Protein 7L0R (pdb70)

Secondary structure (DSSP, 8-state):
--TTTTHHHHHHHHHHHHHHHHHHHHHHHHSSEEEEEE-SS-SSHHHHHHHHHT-----EEEEE-SS-EEEEEEGGGS-S-GGGTGGGGTT-SEEEEEEEGGGGS-B--BHHHHHHHHHHHHHT-SS-SS-EEEEEEE-HHHHHHHHHHS-STTT-TT----SSHHHHHHHHHHHHTT--S-SSS---EEEE-BSB--TTHHHHHHHHHHHHHHHHHHHSS--/-TTTTTSSPP-------EEEEE---SS-EEEEEE-TTSSEEEEEETTSEEEEEETTTTEEEEEEE-SSS-EEEEEE-SSSSEEEEEETTS--EEEESS-SSSS--EEE-----SS---EEEESSSSEEEEE-SSS-EEEEETTT-SB---B---SSPEEEEEE-TT-SEEEEEETTS-EEEEETTT-S--EEE---SS-EEEEEE-TTSSEEEEEETTS-EEEEESSS-SEEEEE--TT----EEEEEE-SSSSEEEEEESSSSEEEEETTTTEEEEEE---SS-EEEEEE-TTSS-EEEEETTS-EEEE-/---S-----HHHHHHHHHHHHHHHHHHHHHHHHHHHHHH--HHHHHHHHHHHHHHHHIIIIIHHHHIIIIIIS-SS-SSHHHHHHHHHHHHHHHHHHHHHHHHHHHHHHHHHHH-HHHHHHH--HHHHHHHHHHHHHHHHHHHTHHHHSEEEEE-SSSS--TTSEEEEE-S-HHHHHHHHHHHHIIIIIHHHHHHHHHHHHHHHHHHHHHHTT--TTT--S-SHHHHHHHHHHHHHHHHHHHHHHHHHHHHHHHHH--SSS--HHHHHHHHHHHHHHHHHHHHHHHHHHHHHHTT-HHHHHHHHHHH-/------/--HHHHHHHHHHHHHHHSSS-TTTT---SSS-TT-----

Solvent-accessible surface area: 38904 Å² total; per-residue (Å²): 86,90,81,26,79,18,146,42,53,111,162,19,49,81,89,13,22,64,68,0,83,48,30,62,83,64,0,35,87,12,0,61,30,12,43,125,15,45,89,103,85,25,1,5,66,87,5,28,8,6,7,6,70,0,1,31,53,5,0,80,62,5,1,55,55,1,28,118,9,19,5,173,49,17,54,43,64,67,62,21,86,74,20,0,70,25,26,4,44,65,22,2,9,2,3,5,0,4,5,35,3,12,15,6,3,2,56,5,24,69,20,12,22,59,60,48,15,105,9,127,59,84,13,27,106,44,88,2,98,137,89,31,62,53,32,66,123,33,0,29,123,56,0,61,52,8,40,148,29,3,2,54,86,35,67,22,72,104,38,98,68,112,19,10,42,5,17,13,15,88,59,86,62,67,60,17,74,90,32,6,67,74,10,22,113,71,4,10,84,93,2,68,98,16,3,37,101,27,2,55,56,13,12,82,76,5,48,78,39,16,121,120,6,95,40,139,82,9,37,55,71,25,37,88,13,5,102,96,3,28,123,11,17,91,26,21,19,102,18,14,43,83,4,9,82,21,11,11,60,0,7,67,96,8,1,112,22,58,49,132,116,27,60,89,170,78,15,41,122,7,3,74,37,5,21,90,0,9,15,50,11,6,52,8,2,1,57,23,9,68,26,27,31,119,19,4,43,66,70,106,102,58,8,98,68,71,124,117,157,59,1,16,3,10,128,100,56,110,101,77,94,43,126,59,37,70,107,114,10,90,85,18,31,148,54,5,135,104,53,4,85,145,40,39,121,27,5,54,0,0,0,12,6,87,36,100,4,7,36,74,33,3,36,114,22,6,136,134,129,143,5,25,78,41,14,94,12,63,38,114,146,48,69,1,24,2,0,21,2,40,48,9,202,33,47,69,142,6,10,4,25,7,0,78,51,6,15,0,0,3,1,2,3,6,1,6,19,4,45,86,99,138,137,26,70,2,68,61,23,23,97,27,0,47,48,0,0,41,29,156,69,0,51,70,16,2,0,0,0,1,0,2,62,43,80,72,5,40,104,50,9,141,183,33,84,19,76,128,6,12,100,174,37,106,44,42,122,61,92,113,76,1,5,47,51,10,48,66,42,0,57,80,30,13,165,62,145,119,45,1,32,15,13,25,36,44,2,6,72,90,58,122,151,0,14,60,11,2,33,22,0,2,26,5,4,43,20,21,46,48,3,84,36,9,16,18,45,17,34,131,63,2,89,137,39,101,101,34,43,195,26,138,23,169,45,58,19,32,0,118,26,15,50,26,27,0,17,10,14,56,14,4,82,95,8,99,44,0,0,0,0,0,20,19,7,15,0,0,2,1,16,0,59,60,43,16,13,57,44,15,2,86,25,210,22,25,19,2,24,6,3,0,11,1,59,56,20,30,40,0,0,5,2,0,1,31,2,42,0,12,1,16,36,18,128,34,228,119,64,88,26,167,54,50,91,73,1,61,64,14,76,0,0,1,9,14,1,54,11,8,70,56,62,40,1,0,0,0,0,0,40,35,17,1,0,7,1,31,15,111,74,14,124,50,87,34,69,2,92,54,15,122,20,4,0,12,13,1,11,24,7,84,110,37,131,34,0,0,0,0,0,26,42,5,9,0,34,4,8,4,7,124,108,19,137,27,133,61,61,4,91,33,12,159,46,12,1,27,5,10,14,19,2,28,45,17,41,0,0,0,0,0,0,50,36,10,6,0,36,4,1,4,35,90,4,59,117,47,24,31,47,2,48,85,119,128,22,153,44,12,1,21,17,9,13,12,5,76,1,1,12,0,1,0,0,0,2,26,54,99,37,1,5,0,0,3,8,5,36,20,84,70,15,7,76,6,70,28,14,70,43,24,0,7,6,10,9,25,4,64,64,1,37,0,0,0,0,0,0,16,23,15,25,0,26,0,17,11,164,119,60,62,101,3,4,61,55,16,68,63,54,0,45,117,75,19,44,162,4,24,10,35,161,27,49,90,109,97,158,5,42,4,76,73,167,159,122

GO terms:
  GO:0034695 response to prostaglandin E (P, IDA)
  GO:0003924 GTPase activity (F, IDA)
  GO:0003925 G protein activity (F, IDA)
  GO:0043303 mast cell degranulation (P, IDA)
  GO:0045542 positive regulation of cholesterol biosynthetic process (P, IDA)
  GO:0010855 adenylate cyclase inhibitor activity (F, IDA)
  GO:0007186 G protein-coupled receptor signaling pathway (P, IDA)
  GO:0007193 adenylate cyclase-inhibiting G protein-coupled receptor signaling pathway (P, IDA)
  GO:0072678 T cell migration (P, IDA)
  GO:0007218 neuropeptide signaling pathway (P, IDA)
  GO:0070098 chemokine-mediated signaling pathway (P, IDA)
  GO:0031749 D2 dopamine receptor binding (F, IPI)
  GO:0005525 GTP binding (F, IDA)
  GO:0005737 cytoplasm (C, IDA)
  GO:0005813 centrosome (C, IDA)
  GO:0005886 plasma membrane (C, IDA)
  GO:0005938 cell cortex (C, IDA)
  GO:0009898 cytoplasmic side of plasma membrane (C, IDA)
  GO:0030496 midbody (C, IDA)
  GO:0005834 heterotrimeric G-protein complex (C, IDA)

Sequence (887 aa):
NSDLDVNTDIYSKVLVTAIYLALFVVGTVGNSVTLFTLARQSTVDYYLGSLALSDLLILLLAMPVELYNFIWVHHPWAFGDAGCRGYYFLRDACTYATALNVVSLSVERYLAICHPFKAKTLMSRSRTKKFISAIWLASALLAIPMLFTMGLQNLSGDGTHPGGLVCTPIVDTATLKVVIQVNTFMSFLFPMLVASILNTVIANKLTVMVHQAANMTIEPGRVQALRRGVLVLRAVVIAFVVCWLPYHVRRLMFCYISDEQWTTFLFDFYHYFYMLTNALVYVSAAINPILYNLVSANFRQVFLSTLARRPYILGCTLSAEDKAAVERSKMIDRNLREDGEKAAREVKLLLLGAGESGKSTIVKQMKIITGIVETHFTFKDLHFKMFDVGGQRSERKKWIHCFEGVTAIIFCVALSDYDLVLMNRMHESMKLFDSICNNKWFTDTSIILFLNKKDLFEEKIKKSPLTICYPEYAGSNTYEEAAAYIQCQFEDLNKRKDTKEIYTHFTCATDTKNVQFVFDAVTDVIIKNNLKDCGLFLSQITNNIDPVGRIQMRTRRTLRGHLAKIYAMHWGTDSRLLVSASQDGKLIIWDSYTTNKVHAIPLRSSWVMTCAYAPSGNYVACGGLDNICSIYNLKTREGNVRVSRELAGHTGYLSCCRFLDDNQIVTSSGDTTCALWDIETGQQTTTFTGHTGDVMSLSLAPDTRLFVSGACDASAKLWDVREGMCRQTFTGHESDINAICFFPNGNAFATGSDDATCRLFDLRADQELMTYSHDNIICGITSVSFSKSGRLLLAGYDDFNCNVWDALKADRAGVLAGHDNRVSCLGVTDDGMAVATGSWDSFLKIWNMLVSKCCEEVRDYVEERSGEDPLVKGIPEDKNPFKELKG

Radius of gyration: 33.5 Å; Cα contacts (8 Å, |Δi|>4): 1753; chains: 5; bounding box: 58×92×104 Å

Organism: Homo sapiens (NCBI:txid9606)

Foldseek 3Di:
DDDPDDDDDVVLLVVLVVLLVVLLVLLLLLLVLLLVLLVVVVLLSVLLNQLLVLLNQLNVQQRPLCSCDCRPVNFDRPQAWVRLLVNQLSNQLSLQSNLVSLLVSLVLVLCVPVPVVVSVVCDDVVNSVVVSVVSSVVSNVLSVVSNVQKGKFAPDPVRPDPRSIHIGRPDDQVVLLVSLVVCCVCSPVVSLVSLVPSLVVVLVVLVVVLVVCCVVVVDDPPSLLSVLVNVLSVVSNVLSCVLPVLVSVLSNVVRPDPPPPDDSVVSNVSSVSNSVNVSSNSVSSSCSSVSVQPSPVVVVVVSVVVVD/DDDPDD/DCCVPVVVVVVVVVVVVVVVVCVVVVVVVVQAAEEEEDDQPDFCLVVVVVLQQVCCAWDWDFHDDPNHTYIYTDGNNDDDDCVPPCLVVQVHLAYEYGEELQQLPDDVPGPVVVSLVVLLCVQADPRCQQHAYAYEYEDLVVNLVCLVVDPRCNRPVPDDDDSDSVVVVVVVVCVNQVSRPDDVRYDYHYDYYYSDDSPDVVSVVVVSVVSVVVVVCVVPVHD/DQVVLVVPDDPAADDKDQPDKQFDDDWWKFEKEAEQVRFWMWTAGLVQWIFTAGRPVSHTPAIDGHPHSAWHEKEAARVRQKIWIWFFVQWTWIWGCDDPVNHIDTQDTQDDADFTWQYKYYLHPQKIKTFGFVQKIFIPGSVVSDTDAIGDDGDFGWAAKEAAPNRQWIWTFGQVQWIWIAGDVPRYTDAIEHDDPGGWHEKYADNVRQKIWTFFQQQWIWIGGDVVRYTDDTLHDPPAGGGWQYKYAALNRQWIWTWGQVQWIFIARRRNSDRNYTGNPGDGGFHYKYAHNVRDWIWTGGGVRMIGIID/DPVVVVVVVVVVVCVVVVCVDCPNVHDPLVPDPPPPPDD

B-factor: mean 73.58, std 33.37, range [20.0, 384.55]

InterPro domains:
  IPR001019 Guanine nucleotide binding protein, alpha subunit [PF00503] (14-343)
  IPR001019 Guanine nucleotide binding protein, alpha subunit [PR00318] (35-50)
  IPR001019 Guanine nucleotide binding protein, alpha subunit [PR00318] (167-189)
  IPR001019 Guanine nucleotide binding protein, alpha subunit [PR00318] (196-213)
  IPR001019 Guanine nucleotide binding protein, alpha subunit [PR00318] (218-246)
  IPR001019 Guanine nucleotide binding protein, alpha subunit [PR00318] (264-273)
  IPR001019 Guanine nucleotide binding protein, alpha subunit [PS51882] (32-354)
  IPR001019 Guanine nucleotide binding protein, alpha subunit [PTHR10218] (7-351)
  IPR001019 Guanine nucleotide binding protein, alpha subunit [SM00275] (13-353)
  IPR001019 Guanine nucleotide binding protein, alpha subunit [cd00066] (34-348)
  IPR001408 G-protein alpha subunit, group I [PR00441] (79-88)
  IPR001408 G-protein alpha subunit, group I [PR00441] (185-195)
  IPR001408 G-protein alpha subunit, group I [PR00441] (278-290)
  IPR001408 G-protein alpha subunit, group I [PR00441] (296-307)
  IPR001408 G-protein alpha subunit, group I [PR00441] (343-354)
  IPR011025 G protein alpha subunit, helical insertion [G3DSA:1.10.400.10] (62-180)
  IPR011025 G protein alpha subunit, helical insertion [SSF47895] (61-181)
  IPR027417 P-loop containing nucleoside triphosphate hydrolase [G3DSA:3.40.50.300] (35-343)
  IPR027417 P-loop containing nucleoside triphosphate hydrolase [SSF52540] (32-349)

Structure (mmCIF, N/CA/C/O backbone):
data_7L0R
#
_entry.id   7L0R
#
_cell.length_a   1.00
_cell.length_b   1.00
_cell.length_c   1.00
_cell.angle_alpha   90.00
_cell.angle_beta   90.00
_cell.angle_gamma   90.00
#
_symmetry.space_group_name_H-M   'P 1'
#
loop_
_entity.id
_entity.type
_entity.pdbx_description
1 polymer 'Neurotensin receptor type 1'
2 polymer Neurotensin
3 polymer 'Guanine nucleotide-binding protein G(i) subunit alpha-1'
4 polymer 'Guanine nucleotide-binding protein G(I)/G(S)/G(T) subunit beta-1'
5 polymer 'Guanine nucleotide-binding protein G(T) subunit gamma-T1'
#
loop_
_atom_site.group_PDB
_atom_site.id
_atom_site.type_symbol
_atom_site.label_atom_id
_atom_site.label_alt_id
_atom_site.label_comp_id
_atom_site.label_asym_id
_atom_site.label_entity_id
_atom_site.label_seq_id
_atom_site.pdbx_PDB_ins_code
_atom_site.Cartn_x
_atom_site.Cartn_y
_atom_site.Cartn_z
_atom_site.occupancy
_atom_site.B_iso_or_equiv
_atom_site.auth_seq_id
_atom_site.auth_comp_id
_atom_site.auth_asym_id
_atom_site.auth_atom_id
_atom_site.pdbx_PDB_model_num
ATOM 1 N N . ASN A 1 7 ? 90.179 135.699 142.130 1.00 124.48 52 ASN C N 1
ATOM 2 C CA . ASN A 1 7 ? 91.524 135.146 142.038 1.00 120.73 52 ASN C CA 1
ATOM 3 C C . ASN A 1 7 ? 91.857 134.779 140.600 1.00 116.14 52 ASN C C 1
ATOM 4 O O . ASN A 1 7 ? 92.058 133.607 140.278 1.00 114.60 52 ASN C O 1
ATOM 9 N N . SER A 1 8 ? 91.912 135.787 139.735 1.00 279.01 53 SER C N 1
ATOM 10 C CA . SER A 1 8 ? 92.210 135.603 138.322 1.00 275.07 53 SER C CA 1
ATOM 11 C C . SER A 1 8 ? 93.467 136.385 137.969 1.00 276.82 53 SER C C 1
ATOM 12 O O . SER A 1 8 ? 93.433 137.618 137.887 1.00 275.46 53 SER C O 1
ATOM 15 N N . ASP A 1 9 ? 94.570 135.670 137.765 1.00 124.27 54 ASP C N 1
ATOM 16 C CA . ASP A 1 9 ? 95.793 136.286 137.277 1.00 125.14 54 ASP C CA 1
ATOM 17 C C . ASP A 1 9 ? 96.445 135.338 136.282 1.00 121.53 54 ASP C C 1
ATOM 18 O O . ASP A 1 9 ? 95.888 134.292 135.936 1.00 122.78 54 ASP C O 1
ATOM 23 N N . LEU A 1 10 ? 97.627 135.747 135.801 1.00 92.11 55 LEU C N 1
ATOM 24 C CA . LEU A 1 10 ? 98.461 135.167 134.734 1.00 85.95 55 LEU C CA 1
ATOM 25 C C . LEU A 1 10 ? 97.816 135.317 133.355 1.00 86.37 55 LEU C C 1
ATOM 26 O O . LEU A 1 10 ? 98.386 134.843 132.367 1.00 82.58 55 LEU C O 1
ATOM 31 N N . ASP A 1 11 ? 96.645 135.940 133.264 1.00 89.94 56 ASP C N 1
ATOM 32 C CA . ASP A 1 11 ? 95.963 136.217 132.007 1.00 92.14 56 ASP C CA 1
ATOM 33 C C . ASP A 1 11 ? 96.758 137.276 131.252 1.00 91.83 56 ASP C C 1
ATOM 34 O O . ASP A 1 11 ? 97.143 138.298 131.831 1.00 91.59 56 ASP C O 1
ATOM 39 N N . VAL A 1 12 ? 97.010 137.035 129.969 1.00 92.19 57 VAL C N 1
ATOM 40 C CA . VAL A 1 12 ? 97.759 137.977 129.143 1.00 92.00 57 VAL C CA 1
ATOM 41 C C . VAL A 1 12 ? 96.805 138.771 128.250 1.00 98.49 57 VAL C C 1
ATOM 42 O O . VAL A 1 12 ? 96.033 138.222 127.459 1.00 101.65 57 VAL C O 1
ATOM 46 N N . ASN A 1 13 ? 96.810 140.084 128.457 1.00 157.26 58 ASN C N 1
ATOM 47 C CA . ASN A 1 13 ? 95.972 141.074 127.797 1.00 159.50 58 ASN C CA 1
ATOM 48 C C . ASN A 1 13 ? 96.619 141.486 126.479 1.00 158.55 58 ASN C C 1
ATOM 49 O O . ASN A 1 13 ? 97.462 142.386 126.417 1.00 160.14 58 ASN C O 1
ATOM 54 N N . THR A 1 14 ? 96.204 140.805 125.415 1.00 103.02 59 THR C N 1
ATOM 55 C CA . THR A 1 14 ? 96.620 141.051 124.044 1.00 102.85 59 THR C CA 1
ATOM 56 C C . THR A 1 14 ? 95.556 141.811 123.264 1.00 109.83 59 THR C C 1
ATOM 57 O O . THR A 1 14 ? 94.376 141.836 123.622 1.00 111.00 59 THR C O 1
ATOM 61 N N . ASP A 1 15 ? 96.009 142.446 122.183 1.00 119.55 60 ASP C N 1
ATOM 62 C CA . ASP A 1 15 ? 95.111 143.084 121.230 1.00 126.50 60 ASP C CA 1
ATOM 63 C C . ASP A 1 15 ? 94.236 142.048 120.539 1.00 125.63 60 ASP C C 1
ATOM 64 O O . ASP A 1 15 ? 94.720 141.062 119.976 1.00 119.89 60 ASP C O 1
ATOM 69 N N . ILE A 1 16 ? 92.927 142.291 120.612 1.00 125.67 61 ILE C N 1
ATOM 70 C CA . ILE A 1 16 ? 91.907 141.412 120.052 1.00 125.39 61 ILE C CA 1
ATOM 71 C C . ILE A 1 16 ? 91.969 141.305 118.531 1.00 125.15 61 ILE C C 1
ATOM 72 O O . ILE A 1 16 ? 91.655 140.241 117.985 1.00 122.71 61 ILE C O 1
ATOM 77 N N . TYR A 1 17 ? 92.417 142.349 117.813 1.00 127.92 62 TYR C N 1
ATOM 78 C CA . TYR A 1 17 ? 92.541 142.182 116.361 1.00 128.40 62 TYR C CA 1
ATOM 79 C C . TYR A 1 17 ? 93.665 141.222 115.970 1.00 123.42 62 TYR C C 1
ATOM 80 O O . TYR A 1 17 ? 93.517 140.474 114.992 1.00 122.26 62 TYR C O 1
ATOM 89 N N . SER A 1 18 ? 94.750 141.163 116.744 1.00 137.36 63 SER C N 1
ATOM 90 C CA . SER A 1 18 ? 95.772 140.159 116.463 1.00 130.39 63 SER C CA 1
ATOM 91 C C . SER A 1 18 ? 95.257 138.754 116.757 1.00 126.20 63 SER C C 1
ATOM 92 O O . SER A 1 18 ? 95.542 137.809 116.007 1.00 122.90 63 SER C O 1
ATOM 95 N N . LYS A 1 19 ? 94.460 138.616 117.821 1.00 107.93 64 LYS C N 1
ATOM 96 C CA . LYS A 1 19 ? 93.863 137.329 118.151 1.00 104.48 64 LYS C CA 1
ATOM 97 C C . LYS A 1 19 ? 92.855 136.857 117.103 1.00 107.12 64 LYS C C 1
ATOM 98 O O . LYS A 1 19 ? 92.882 135.684 116.715 1.00 102.83 64 LYS C O 1
ATOM 104 N N . VAL A 1 20 ? 92.006 137.757 116.583 1.00 114.64 65 VAL C N 1
ATOM 105 C CA . VAL A 1 20 ? 91.069 137.367 115.521 1.00 117.56 65 VAL C CA 1
ATOM 106 C C . VAL A 1 20 ? 91.824 136.985 114.250 1.00 116.12 65 VAL C C 1
ATOM 107 O O . VAL A 1 20 ? 91.434 136.038 113.550 1.00 115.10 65 VAL C O 1
ATOM 111 N N . LEU A 1 21 ? 92.943 137.677 114.017 1.00 117.26 66 LEU C N 1
ATOM 112 C CA . LEU A 1 21 ? 93.707 137.522 112.751 1.00 115.47 66 LEU C CA 1
ATOM 113 C C . LEU A 1 21 ? 94.487 136.204 112.765 1.00 107.78 66 LEU C C 1
ATOM 114 O O . LEU A 1 21 ? 94.697 135.645 111.678 1.00 106.98 66 LEU C O 1
ATOM 119 N N . VAL A 1 22 ? 94.921 135.746 113.942 1.00 100.19 67 VAL C N 1
ATOM 120 C CA . VAL A 1 22 ? 95.550 134.426 114.014 1.00 92.68 67 VAL C CA 1
ATOM 121 C C . VAL A 1 22 ? 94.522 133.306 114.152 1.00 92.03 67 VAL C C 1
ATOM 122 O O . VAL A 1 22 ? 94.821 132.174 113.757 1.00 88.26 67 VAL C O 1
ATOM 126 N N . THR A 1 23 ? 93.306 133.583 114.648 1.00 96.20 68 THR C N 1
ATOM 127 C CA . THR A 1 23 ? 92.248 132.575 114.546 1.00 96.80 68 THR C CA 1
ATOM 128 C C . THR A 1 23 ? 91.873 132.320 113.097 1.00 100.00 68 THR C C 1
ATOM 129 O O . THR A 1 23 ? 91.584 131.181 112.720 1.00 97.66 68 THR C O 1
ATOM 133 N N . ALA A 1 24 ? 91.826 133.379 112.284 1.00 121.43 69 ALA C N 1
ATOM 134 C CA . ALA A 1 24 ? 91.521 133.205 110.865 1.00 124.26 69 ALA C CA 1
ATOM 135 C C . ALA A 1 24 ? 92.610 132.405 110.154 1.00 120.37 69 ALA C C 1
ATOM 136 O O . ALA A 1 24 ? 92.304 131.550 109.310 1.00 120.17 69 ALA C O 1
ATOM 138 N N . ILE A 1 25 ? 93.879 132.645 110.511 1.00 100.90 70 ILE C N 1
ATOM 139 C CA . ILE A 1 25 ? 94.973 131.816 109.993 1.00 96.16 70 ILE C CA 1
ATOM 140 C C . ILE A 1 25 ? 94.818 130.368 110.446 1.00 90.62 70 ILE C C 1
ATOM 141 O O . ILE A 1 25 ? 95.009 129.430 109.661 1.00 89.55 70 ILE C O 1
ATOM 146 N N . TYR A 1 26 ? 94.440 130.165 111.711 1.00 87.91 71 TYR C N 1
ATOM 147 C CA . TYR A 1 26 ? 94.298 128.812 112.237 1.00 83.26 71 TYR C CA 1
ATOM 148 C C . TYR A 1 26 ? 93.163 128.058 111.562 1.00 86.58 71 TYR C C 1
ATOM 149 O O . TYR A 1 26 ? 93.300 126.872 111.251 1.00 83.72 71 TYR C O 1
ATOM 158 N N . LEU A 1 27 ? 92.057 128.744 111.289 1.00 92.78 72 LEU C N 1
ATOM 159 C CA . LEU A 1 27 ? 90.952 128.114 110.581 1.00 96.90 72 LEU C CA 1
ATOM 160 C C . LEU A 1 27 ? 91.291 127.832 109.124 1.00 98.72 72 LEU C C 1
ATOM 161 O O . LEU A 1 27 ? 90.858 126.807 108.579 1.00 98.94 72 LEU C O 1
ATOM 166 N N . ALA A 1 28 ? 92.063 128.717 108.472 1.00 100.42 73 ALA C N 1
ATOM 167 C CA . ALA A 1 28 ? 92.487 128.435 107.101 1.00 102.50 73 ALA C CA 1
ATOM 168 C C . ALA A 1 28 ? 93.406 127.220 107.018 1.00 96.26 73 ALA C C 1
ATOM 169 O O . ALA A 1 28 ? 93.200 126.340 106.173 1.00 97.26 73 ALA C O 1
ATOM 171 N N . LEU A 1 29 ? 94.369 127.132 107.938 1.00 98.39 74 LEU C N 1
ATOM 172 C CA . LEU A 1 29 ? 95.259 125.941 107.979 1.00 96.09 74 LEU C CA 1
ATOM 173 C C . LEU A 1 29 ? 94.456 124.698 108.379 1.00 94.93 74 LEU C C 1
ATOM 174 O O . LEU A 1 29 ? 94.822 123.591 107.940 1.00 93.43 74 LEU C O 1
ATOM 179 N N . PHE A 1 30 ? 93.429 124.877 109.210 1.00 84.36 75 PHE C N 1
ATOM 180 C CA . PHE A 1 30 ? 92.567 123.775 109.618 1.00 83.50 75 PHE C CA 1
ATOM 181 C C . PHE A 1 30 ? 91.848 123.177 108.417 1.00 88.00 75 PHE C C 1
ATOM 182 O O . PHE A 1 30 ? 91.941 121.967 108.171 1.00 85.95 75 PHE C O 1
ATOM 190 N N . VAL A 1 31 ? 91.149 124.017 107.646 1.00 94.52 76 VAL C N 1
ATOM 191 C CA . VAL A 1 31 ? 90.367 123.494 106.527 1.00 99.57 76 VAL C CA 1
ATOM 192 C C . VAL A 1 31 ? 91.285 122.960 105.426 1.00 98.28 76 VAL C C 1
ATOM 193 O O . VAL A 1 31 ? 91.030 121.879 104.881 1.00 98.17 76 VAL C O 1
ATOM 197 N N . VAL A 1 32 ? 92.429 123.620 105.185 1.00 101.55 77 VAL C N 1
ATOM 198 C CA . VAL A 1 32 ? 93.328 123.185 104.116 1.00 100.93 77 VAL C CA 1
ATOM 199 C C . VAL A 1 32 ? 93.998 121.868 104.485 1.00 96.04 77 VAL C C 1
ATOM 200 O O . VAL A 1 32 ? 94.063 120.941 103.666 1.00 96.06 77 VAL C O 1
ATOM 204 N N . GLY A 1 33 ? 94.441 121.736 105.735 1.00 87.64 78 GLY C N 1
ATOM 205 C CA . GLY A 1 33 ? 95.109 120.521 106.149 1.00 81.60 78 GLY C CA 1
ATOM 206 C C . GLY A 1 33 ? 94.161 119.343 106.224 1.00 81.63 78 GLY C C 1
ATOM 207 O O . GLY A 1 33 ? 94.519 118.236 105.814 1.00 80.13 78 GLY C O 1
ATOM 208 N N . THR A 1 34 ? 92.933 119.565 106.718 1.00 91.50 79 THR C N 1
ATOM 209 C CA . THR A 1 34 ? 91.965 118.471 106.755 1.00 91.43 79 THR C CA 1
ATOM 210 C C . THR A 1 34 ? 91.577 117.998 105.357 1.00 92.91 79 THR C C 1
ATOM 211 O O . THR A 1 34 ? 91.553 116.785 105.111 1.00 92.39 79 THR C O 1
ATOM 215 N N . VAL A 1 35 ? 91.295 118.924 104.424 1.00 94.76 80 VAL C N 1
ATOM 216 C CA . VAL A 1 35 ? 90.933 118.495 103.067 1.00 100.05 80 VAL C CA 1
ATOM 217 C C . VAL A 1 35 ? 92.106 117.804 102.367 1.00 97.79 80 VAL C C 1
ATOM 218 O O . VAL A 1 35 ? 91.924 116.744 101.749 1.00 98.74 80 VAL C O 1
ATOM 222 N N . GLY A 1 36 ? 93.323 118.355 102.494 1.00 99.94 81 GLY C N 1
ATOM 223 C CA . GLY A 1 36 ? 94.483 117.766 101.840 1.00 98.31 81 GLY C CA 1
ATOM 224 C C . GLY A 1 36 ? 94.820 116.393 102.382 1.00 93.97 81 GLY C C 1
ATOM 225 O O . GLY A 1 36 ? 95.094 115.459 101.620 1.00 94.97 81 GLY C O 1
ATOM 226 N N . ASN A 1 37 ? 94.740 116.233 103.703 1.00 91.61 82 ASN C N 1
ATOM 227 C CA . ASN A 1 37 ? 95.126 114.965 104.296 1.00 89.98 82 ASN C CA 1
ATOM 228 C C . ASN A 1 37 ? 94.043 113.919 104.076 1.00 90.78 82 ASN C C 1
ATOM 229 O O . ASN A 1 37 ? 94.346 112.746 103.836 1.00 90.37 82 ASN C O 1
ATOM 234 N N . SER A 1 38 ? 92.775 114.342 104.067 1.00 81.75 83 SER C N 1
ATOM 235 C CA . SER A 1 38 ? 91.694 113.415 103.761 1.00 84.74 83 SER C CA 1
ATOM 236 C C . SER A 1 38 ? 91.798 112.897 102.331 1.00 89.66 83 SER C C 1
ATOM 237 O O . SER A 1 38 ? 91.672 111.687 102.089 1.00 89.99 83 SER C O 1
ATOM 240 N N . VAL A 1 39 ? 92.101 113.785 101.375 1.00 111.25 84 VAL C N 1
ATOM 241 C CA . VAL A 1 39 ? 92.115 113.331 99.989 1.00 113.07 84 VAL C CA 1
ATOM 242 C C . VAL A 1 39 ? 93.376 112.516 99.700 1.00 112.06 84 VAL C C 1
ATOM 243 O O . VAL A 1 39 ? 93.332 111.556 98.918 1.00 113.25 84 VAL C O 1
ATOM 247 N N . THR A 1 40 ? 94.500 112.829 100.364 1.00 93.81 85 THR C N 1
ATOM 248 C CA . THR A 1 40 ? 95.687 112.001 100.158 1.00 90.71 85 THR C CA 1
ATOM 249 C C . THR A 1 40 ? 95.527 110.605 100.770 1.00 89.12 85 THR C C 1
ATOM 250 O O . THR A 1 40 ? 95.925 109.620 100.142 1.00 90.08 85 THR C O 1
ATOM 254 N N . LEU A 1 41 ? 94.955 110.478 101.980 1.00 84.49 86 LEU C N 1
ATOM 255 C CA . LEU A 1 41 ? 94.729 109.128 102.504 1.00 84.18 86 LEU C CA 1
ATOM 256 C C . LEU A 1 41 ? 93.707 108.350 101.683 1.00 88.05 86 LEU C C 1
ATOM 257 O O . LEU A 1 41 ? 93.859 107.134 101.514 1.00 87.95 86 LEU C O 1
ATOM 262 N N . PHE A 1 42 ? 92.652 109.008 101.188 1.00 111.77 87 PHE C N 1
ATOM 263 C CA . PHE A 1 42 ? 91.733 108.287 100.307 1.00 114.15 87 PHE C CA 1
ATOM 264 C C . PHE A 1 42 ? 92.419 107.860 99.007 1.00 115.32 87 PHE C C 1
ATOM 265 O O . PHE A 1 42 ? 92.130 106.782 98.476 1.00 117.05 87 PHE C O 1
ATOM 273 N N . THR A 1 43 ? 93.332 108.683 98.485 1.00 109.13 88 THR C N 1
ATOM 274 C CA . THR A 1 43 ? 93.983 108.352 97.221 1.00 110.51 88 THR C CA 1
ATOM 275 C C . THR A 1 43 ? 94.985 107.211 97.376 1.00 108.72 88 THR C C 1
ATOM 276 O O . THR A 1 43 ? 94.986 106.259 96.585 1.00 110.47 88 THR C O 1
ATOM 280 N N . LEU A 1 44 ? 95.781 107.278 98.444 1.00 132.15 89 LEU C N 1
ATOM 281 C CA . LEU A 1 44 ? 96.775 106.210 98.716 1.00 131.13 89 LEU C CA 1
ATOM 282 C C . LEU A 1 44 ? 96.049 104.940 99.167 1.00 132.12 89 LEU C C 1
ATOM 283 O O . LEU A 1 44 ? 96.651 103.856 99.063 1.00 132.26 89 LEU C O 1
ATOM 288 N N . ALA A 1 45 ? 94.822 105.074 99.681 1.00 119.96 90 ALA C N 1
ATOM 289 C CA . ALA A 1 45 ? 94.107 103.893 100.148 1.00 121.18 90 ALA C CA 1
ATOM 290 C C . ALA A 1 45 ? 93.430 103.181 98.983 1.00 123.92 90 ALA C C 1
ATOM 291 O O . ALA A 1 45 ? 93.388 101.946 98.940 1.00 125.68 90 ALA C O 1
ATOM 293 N N . ARG A 1 46 ? 92.897 103.940 98.030 1.00 149.57 91 ARG C N 1
ATOM 294 C CA . ARG A 1 46 ? 92.299 103.356 96.834 1.00 152.25 91 ARG C CA 1
ATOM 295 C C . ARG A 1 46 ? 93.383 102.830 95.901 1.00 152.26 91 ARG C C 1
ATOM 296 O O . ARG A 1 46 ? 94.535 103.256 95.971 1.00 153.58 91 ARG C O 1
ATOM 298 N N . GLN A 1 54 ? 106.770 102.241 94.203 1.00 197.74 99 GLN C N 1
ATOM 299 C CA . GLN A 1 54 ? 106.806 101.090 95.093 1.00 196.55 99 GLN C CA 1
ATOM 300 C C . GLN A 1 54 ? 105.945 101.394 96.309 1.00 196.04 99 GLN C C 1
ATOM 301 O O . GLN A 1 54 ? 105.811 102.539 96.708 1.00 194.73 99 GLN C O 1
ATOM 307 N N . SER A 1 55 ? 105.380 100.344 96.893 1.00 384.55 100 SER C N 1
ATOM 308 C CA . SER A 1 55 ? 104.370 100.405 97.939 1.00 384.40 100 SER C CA 1
ATOM 309 C C . SER A 1 55 ? 104.857 101.015 99.247 1.00 381.41 100 SER C C 1
ATOM 310 O O . SER A 1 55 ? 104.076 101.648 99.964 1.00 380.51 100 SER C O 1
ATOM 313 N N . THR A 1 56 ? 106.136 100.808 99.573 1.00 102.86 101 THR C N 1
ATOM 314 C CA . THR A 1 56 ? 106.689 101.339 100.816 1.00 100.98 101 THR C CA 1
ATOM 315 C C . THR A 1 56 ? 106.710 102.865 100.872 1.00 98.97 101 THR C C 1
ATOM 316 O O . THR A 1 56 ? 106.404 103.438 101.922 1.00 97.77 101 THR C O 1
ATOM 320 N N . VAL A 1 57 ? 107.079 103.546 99.781 1.00 102.20 102 VAL C N 1
ATOM 321 C CA . VAL A 1 57 ? 107.034 105.007 99.822 1.00 100.59 102 VAL C CA 1
ATOM 322 C C . VAL A 1 57 ? 105.587 105.505 99.876 1.00 100.70 102 VAL C C 1
ATOM 323 O O . VAL A 1 57 ? 105.314 106.568 100.454 1.00 99.12 102 VAL C O 1
ATOM 327 N N . ASP A 1 58 ? 104.632 104.714 99.367 1.00 96.94 103 ASP C N 1
ATOM 328 C CA . ASP A 1 58 ? 103.223 105.060 99.527 1.00 97.39 103 ASP C CA 1
ATOM 329 C C . ASP A 1 58 ? 102.792 104.971 100.983 1.00 96.21 103 ASP C C 1
ATOM 330 O O . ASP A 1 58 ? 102.131 105.880 101.491 1.00 95.99 103 ASP C O 1
ATOM 335 N N . TYR A 1 59 ? 103.165 103.895 101.677 1.00 79.74 104 TYR C N 1
ATOM 336 C CA . TYR A 1 59 ? 102.811 103.794 103.088 1.00 78.67 104 TYR C CA 1
ATOM 337 C C . TYR A 1 59 ? 103.567 104.807 103.935 1.00 76.79 104 TYR C C 1
ATOM 338 O O . TYR A 1 59 ? 103.050 105.263 104.956 1.00 76.11 104 TYR C O 1
ATOM 347 N N . TYR A 1 60 ? 104.766 105.208 103.508 1.00 76.04 105 TYR C N 1
ATOM 348 C CA . TYR A 1 60 ? 105.489 106.243 104.238 1.00 74.14 105 TYR C CA 1
ATOM 349 C C . TYR A 1 60 ? 104.797 107.590 104.114 1.00 74.10 105 TYR C C 1
ATOM 350 O O . TYR A 1 60 ? 104.606 108.293 105.117 1.00 72.98 105 TYR C O 1
ATOM 359 N N . LEU A 1 61 ? 104.409 107.962 102.891 1.00 76.47 106 LEU C N 1
ATOM 360 C CA . LEU A 1 61 ? 103.697 109.218 102.695 1.00 77.00 106 LEU C CA 1
ATOM 361 C C . LEU A 1 61 ? 102.334 109.193 103.361 1.00 77.30 106 LEU C C 1
ATOM 362 O O . LEU A 1 61 ? 101.898 110.202 103.929 1.00 76.92 106 LEU C O 1
ATOM 367 N N . GLY A 1 62 ? 101.666 108.039 103.340 1.00 66.87 107 GLY C N 1
ATOM 368 C CA . GLY A 1 62 ? 100.406 107.921 104.046 1.00 67.25 107 GLY C CA 1
ATOM 369 C C . GLY A 1 62 ? 100.552 108.015 105.550 1.00 65.63 107 GLY C C 1
ATOM 370 O O . GLY A 1 62 ? 99.705 108.601 106.218 1.00 65.48 107 GLY C O 1
ATOM 371 N N . SER A 1 63 ? 101.630 107.452 106.104 1.00 56.98 108 SER C N 1
ATOM 372 C CA . SER A 1 63 ? 101.846 107.561 107.542 1.00 53.80 108 SER C CA 1
ATOM 373 C C . SER A 1 63 ? 102.169 108.986 107.964 1.00 52.95 108 SER C C 1
ATOM 374 O O . SER A 1 63 ? 101.678 109.454 108.997 1.00 52.21 108 SER C O 1
ATOM 377 N N . LEU A 1 64 ? 102.979 109.695 107.173 1.00 47.58 109 LEU C N 1
ATOM 378 C CA . LEU A 1 64 ? 103.278 111.087 107.504 1.00 47.52 109 LEU C CA 1
ATOM 379 C C . LEU A 1 64 ? 102.047 111.978 107.378 1.00 50.24 109 LEU C C 1
ATOM 380 O O . LEU A 1 64 ? 101.785 112.816 108.255 1.00 49.03 109 LEU C O 1
ATOM 385 N N . ALA A 1 65 ? 101.262 111.785 106.316 1.00 53.53 110 ALA C N 1
ATOM 386 C CA . ALA A 1 65 ? 100.013 112.519 106.150 1.00 57.17 110 ALA C CA 1
ATOM 387 C C . ALA A 1 65 ? 99.000 112.164 107.228 1.00 55.39 110 ALA C C 1
ATOM 388 O O . ALA A 1 65 ? 98.226 113.025 107.662 1.00 56.68 110 ALA C O 1
ATOM 390 N N . LEU A 1 66 ? 98.999 110.905 107.672 1.00 53.72 111 LEU C N 1
ATOM 391 C CA . LEU A 1 66 ? 98.109 110.462 108.734 1.00 52.31 111 LEU C CA 1
ATOM 392 C C . LEU A 1 66 ? 98.491 111.155 110.031 1.00 49.16 111 LEU C C 1
ATOM 393 O O . LEU A 1 66 ? 97.619 111.624 110.767 1.00 49.47 111 LEU C O 1
ATOM 398 N N . SER A 1 67 ? 99.795 111.235 110.313 1.00 56.58 112 SER C N 1
ATOM 399 C CA . SER A 1 67 ? 100.255 111.863 111.544 1.00 55.05 112 SER C CA 1
ATOM 400 C C . SER A 1 67 ? 99.938 113.347 111.523 1.00 55.64 112 SER C C 1
ATOM 401 O O . SER A 1 67 ? 99.590 113.928 112.556 1.00 54.96 112 SER C O 1
ATOM 404 N N . ASP A 1 68 ? 100.005 113.965 110.345 1.00 60.85 113 ASP C N 1
ATOM 405 C CA . ASP A 1 68 ? 99.675 115.381 110.257 1.00 61.90 113 ASP C CA 1
ATOM 406 C C . ASP A 1 68 ? 98.173 115.616 110.422 1.00 63.54 113 ASP C C 1
ATOM 407 O O . ASP A 1 68 ? 97.761 116.587 111.075 1.00 64.01 113 ASP C O 1
ATOM 412 N N . LEU A 1 69 ? 97.338 114.728 109.864 1.00 68.44 114 LEU C N 1
ATOM 413 C CA . LEU A 1 69 ? 95.899 114.840 110.100 1.00 69.47 114 LEU C CA 1
ATOM 414 C C . LEU A 1 69 ? 95.538 114.625 111.563 1.00 68.48 114 LEU C C 1
ATOM 415 O O . LEU A 1 69 ? 94.654 115.315 112.087 1.00 69.26 114 LEU C O 1
ATOM 420 N N . LEU A 1 70 ? 96.236 113.718 112.251 1.00 66.99 115 LEU C N 1
ATOM 421 C CA . LEU A 1 70 ? 95.955 113.511 113.670 1.00 65.80 115 LEU C CA 1
ATOM 422 C C . LEU A 1 70 ? 96.426 114.688 114.506 1.00 66.22 115 LEU C C 1
ATOM 423 O O . LEU A 1 70 ? 95.747 115.072 115.464 1.00 66.49 115 LEU C O 1
ATOM 428 N N . ILE A 1 71 ? 97.560 115.303 114.137 1.00 63.16 116 ILE C N 1
ATOM 429 C CA . ILE A 1 71 ? 98.026 116.477 114.873 1.00 63.49 116 ILE C CA 1
ATOM 430 C C . ILE A 1 71 ? 97.051 117.634 114.687 1.00 65.36 116 ILE C C 1
ATOM 431 O O . ILE A 1 71 ? 96.728 118.333 115.654 1.00 66.09 116 ILE C O 1
ATOM 436 N N . LEU A 1 72 ? 96.421 117.733 113.509 1.00 80.73 117 LEU C N 1
ATOM 437 C CA . LEU A 1 72 ? 95.445 118.798 113.303 1.00 82.66 117 LEU C CA 1
ATOM 438 C C . LEU A 1 72 ? 94.152 118.538 114.061 1.00 83.37 117 LEU C C 1
ATOM 439 O O . LEU A 1 72 ? 93.786 119.328 114.940 1.00 84.64 117 LEU C O 1
ATOM 444 N N . LEU A 1 73 ? 93.504 117.389 113.810 1.00 87.95 118 LEU C N 1
ATOM 445 C CA . LEU A 1 73 ? 92.205 117.129 114.432 1.00 88.52 118 LEU C CA 1
ATOM 446 C C . LEU A 1 73 ? 92.300 116.969 115.945 1.00 87.56 118 LEU C C 1
ATOM 447 O O . LEU A 1 73 ? 91.346 117.310 116.654 1.00 88.52 118 LEU C O 1
ATOM 452 N N . LEU A 1 74 ? 93.417 116.467 116.469 1.00 77.92 119 LEU C N 1
ATOM 453 C CA . LEU A 1 74 ? 93.520 116.392 117.917 1.00 76.80 119 LEU C CA 1
ATOM 454 C C . LEU A 1 74 ? 93.947 117.729 118.508 1.00 77.20 119 LEU C C 1
ATOM 455 O O . LEU A 1 74 ? 93.217 118.314 119.314 1.00 77.73 119 LEU C O 1
ATOM 460 N N . ALA A 1 75 ? 95.125 118.235 118.115 1.00 66.99 120 ALA C N 1
ATOM 461 C CA . ALA A 1 75 ? 95.703 119.367 118.821 1.00 67.40 120 ALA C CA 1
ATOM 462 C C . ALA A 1 75 ? 94.976 120.671 118.521 1.00 69.46 120 ALA C C 1
ATOM 463 O O . ALA A 1 75 ? 94.747 121.459 119.442 1.00 70.28 120 ALA C O 1
ATOM 465 N N . MET A 1 76 ? 94.643 120.929 117.245 1.00 76.94 121 MET C N 1
ATOM 466 C CA . MET A 1 76 ? 94.088 122.213 116.806 1.00 78.99 121 MET C CA 1
ATOM 467 C C . MET A 1 76 ? 92.860 122.722 117.569 1.00 80.41 121 MET C C 1
ATOM 468 O O . MET A 1 76 ? 92.926 123.853 118.079 1.00 81.68 121 MET C O 1
ATOM 473 N N . PRO A 1 77 ? 91.738 121.985 117.709 1.00 77.93 122 PRO C N 1
ATOM 474 C CA . PRO A 1 77 ? 90.567 122.641 118.312 1.00 80.33 122 PRO C CA 1
ATOM 475 C C . PRO A 1 77 ? 90.665 122.824 119.816 1.00 78.87 122 PRO C C 1
ATOM 476 O O . PRO A 1 77 ? 90.171 123.835 120.333 1.00 81.48 122 PRO C O 1
ATOM 480 N N . VAL A 1 78 ? 91.366 121.934 120.524 1.00 64.43 123 VAL C N 1
ATOM 481 C CA . VAL A 1 78 ? 91.554 122.143 121.953 1.00 62.39 123 VAL C CA 1
ATOM 482 C C . VAL A 1 78 ? 92.540 123.278 122.210 1.00 61.53 123 VAL C C 1
ATOM 483 O O . VAL A 1 78 ? 92.334 124.071 123.134 1.00 63.44 123 VAL C O 1
ATOM 487 N N . GLU A 1 79 ? 93.638 123.354 121.439 1.00 62.34 124 GLU C N 1
ATOM 488 C CA . GLU A 1 79 ? 94.620 124.415 121.657 1.00 61.59 124 GLU C CA 1
ATOM 489 C C . GLU A 1 79 ? 93.986 125.759 121.333 1.00 66.83 124 GLU C C 1
ATOM 490 O O . GLU A 1 79 ? 94.239 126.764 122.015 1.00 68.13 124 GLU C O 1
ATOM 496 N N . LEU A 1 80 ? 93.141 125.757 120.293 1.00 67.07 125 LEU C N 1
ATOM 497 C CA . LEU A 1 80 ? 92.311 126.894 119.914 1.00 72.85 125 LEU C CA 1
ATOM 498 C C . LEU A 1 80 ? 91.469 127.363 121.090 1.00 76.42 125 LEU C C 1
ATOM 499 O O . LEU A 1 80 ? 91.653 128.467 121.602 1.00 80.39 125 LEU C O 1
ATOM 504 N N . TYR A 1 81 ? 90.566 126.504 121.556 1.00 76.19 126 TYR C N 1
ATOM 505 C CA . TYR A 1 81 ? 89.588 126.899 122.562 1.00 79.49 126 TYR C CA 1
ATOM 506 C C . TYR A 1 81 ? 90.237 127.192 123.910 1.00 77.23 126 TYR C C 1
ATOM 507 O O . TYR A 1 81 ? 89.764 128.072 124.633 1.00 80.58 126 TYR C O 1
ATOM 516 N N . ASN A 1 82 ? 91.353 126.536 124.228 1.00 71.01 127 ASN C N 1
ATOM 517 C CA . ASN A 1 82 ? 91.968 126.601 125.545 1.00 69.13 127 ASN C CA 1
ATOM 518 C C . ASN A 1 82 ? 93.241 127.436 125.616 1.00 66.42 127 ASN C C 1
ATOM 519 O O . ASN A 1 82 ? 93.911 127.425 126.653 1.00 65.53 127 ASN C O 1
ATOM 524 N N . PHE A 1 83 ? 93.596 128.160 124.561 1.00 65.41 128 PHE C N 1
ATOM 525 C CA . PHE A 1 83 ? 94.670 129.133 124.734 1.00 63.02 128 PHE C CA 1
ATOM 526 C C . PHE A 1 83 ? 94.248 130.467 124.145 1.00 67.00 128 PHE C C 1
ATOM 527 O O . PHE A 1 83 ? 94.707 131.523 124.592 1.00 66.68 128 PHE C O 1
ATOM 535 N N . ILE A 1 84 ? 93.381 130.433 123.144 1.00 71.23 129 ILE C N 1
ATOM 536 C CA . ILE A 1 84 ? 92.927 131.654 122.494 1.00 75.98 129 ILE C CA 1
ATOM 537 C C . ILE A 1 84 ? 91.731 132.253 123.225 1.00 82.23 129 ILE C C 1
ATOM 538 O O . ILE A 1 84 ? 91.729 133.443 123.550 1.00 85.44 129 ILE C O 1
ATOM 543 N N . TRP A 1 85 ? 90.702 131.453 123.526 1.00 101.59 130 TRP C N 1
ATOM 544 C CA . TRP A 1 85 ? 89.497 132.026 124.123 1.00 103.62 130 TRP C CA 1
ATOM 545 C C . TRP A 1 85 ? 89.598 131.984 125.647 1.00 103.89 130 TRP C C 1
ATOM 546 O O . TRP A 1 85 ? 89.622 133.035 126.293 1.00 105.47 130 TRP C O 1
ATOM 557 N N . VAL A 1 86 ? 89.664 130.791 126.242 1.00 88.59 131 VAL C N 1
ATOM 558 C CA . VAL A 1 86 ? 89.772 130.734 127.698 1.00 88.69 131 VAL C CA 1
ATOM 559 C C . VAL A 1 86 ? 91.280 130.545 127.818 1.00 82.25 131 VAL C C 1
ATOM 560 O O . VAL A 1 86 ? 91.827 129.484 127.496 1.00 78.59 131 VAL C O 1
ATOM 564 N N . HIS A 1 87 ? 91.981 131.593 128.239 1.00 81.34 132 HIS C N 1
ATOM 565 C CA . HIS A 1 87 ? 93.426 131.474 128.366 1.00 75.62 132 HIS C CA 1
ATOM 566 C C . HIS A 1 87 ? 93.887 130.810 129.660 1.00 74.79 132 HIS C C 1
ATOM 567 O O . HIS A 1 87 ? 94.940 130.161 129.676 1.00 70.15 132 HIS C O 1
ATOM 574 N N . HIS A 1 88 ? 93.137 130.924 130.755 1.00 80.55 133 HIS C N 1
ATOM 575 C CA . HIS A 1 88 ? 93.631 130.230 131.943 1.00 80.67 133 HIS C CA 1
ATOM 576 C C . HIS A 1 88 ? 93.110 128.803 132.185 1.00 86.00 133 HIS C C 1
ATOM 577 O O . HIS A 1 88 ? 93.967 127.919 132.359 1.00 90.83 133 HIS C O 1
ATOM 584 N N . PRO A 1 89 ? 91.768 128.465 132.227 1.00 84.63 134 PRO C N 1
ATOM 585 C CA . PRO A 1 89 ? 91.470 127.144 132.813 1.00 79.55 134 PRO C CA 1
ATOM 586 C C . PRO A 1 89 ? 91.604 125.985 131.832 1.00 75.69 134 PRO C C 1
ATOM 587 O O . PRO A 1 89 ? 91.310 126.128 130.640 1.00 77.56 134 PRO C O 1
ATOM 591 N N . TRP A 1 90 ? 92.068 124.837 132.314 1.00 70.81 135 TRP C N 1
ATOM 592 C CA . TRP A 1 90 ? 92.026 123.610 131.531 1.00 67.41 135 TRP C CA 1
ATOM 593 C C . TRP A 1 90 ? 90.598 123.115 131.340 1.00 69.82 135 TRP C C 1
ATOM 594 O O . TRP A 1 90 ? 89.853 122.984 132.312 1.00 71.22 135 TRP C O 1
ATOM 605 N N . ALA A 1 91 ? 90.141 122.967 130.101 1.00 70.57 136 ALA C N 1
ATOM 606 C CA . ALA A 1 91 ? 88.727 122.652 129.943 1.00 73.88 136 ALA C CA 1
ATOM 607 C C . ALA A 1 91 ? 88.513 121.161 130.173 1.00 71.05 136 ALA C C 1
ATOM 608 O O . ALA A 1 91 ? 87.387 120.717 130.413 1.00 73.31 136 ALA C O 1
ATOM 610 N N . PHE A 1 92 ? 89.599 120.391 130.100 1.00 80.16 137 PHE C N 1
ATOM 611 C CA . PHE A 1 92 ? 89.601 118.962 129.838 1.00 77.97 137 PHE C CA 1
ATOM 612 C C . PHE A 1 92 ? 90.022 118.103 131.023 1.00 75.71 137 PHE C C 1
ATOM 613 O O . PHE A 1 92 ? 90.024 116.874 130.898 1.00 73.86 137 PHE C O 1
ATOM 621 N N . GLY A 1 93 ? 90.358 118.695 132.167 1.00 61.96 138 GLY C N 1
ATOM 622 C CA . GLY A 1 93 ? 90.645 117.891 133.336 1.00 60.01 138 GLY C CA 1
ATOM 623 C C . GLY A 1 93 ? 92.058 117.333 133.291 1.00 55.20 138 GLY C C 1
ATOM 624 O O . GLY A 1 93 ? 92.873 117.657 132.421 1.00 52.99 138 GLY C O 1
ATOM 625 N N . ASP A 1 94 ? 92.352 116.482 134.279 1.00 55.17 139 ASP C N 1
ATOM 626 C CA . ASP A 1 94 ? 93.717 116.014 134.529 1.00 51.11 139 ASP C CA 1
ATOM 627 C C . ASP A 1 94 ? 94.188 115.081 133.417 1.00 48.30 139 ASP C C 1
ATOM 628 O O . ASP A 1 94 ? 95.241 115.309 132.794 1.00 45.30 139 ASP C O 1
ATOM 633 N N . ALA A 1 95 ? 93.408 114.030 133.150 1.00 69.19 140 ALA C N 1
ATOM 634 C CA . ALA A 1 95 ? 93.685 113.132 132.038 1.00 67.93 140 ALA C CA 1
ATOM 635 C C . ALA A 1 95 ? 93.581 113.872 130.712 1.00 68.48 140 ALA C C 1
ATOM 636 O O . ALA A 1 95 ? 94.184 113.455 129.722 1.00 67.31 140 ALA C O 1
ATOM 638 N N . GLY A 1 96 ? 92.822 114.971 130.676 1.00 69.54 141 GLY C N 1
ATOM 639 C CA . GLY A 1 96 ? 92.826 115.829 129.503 1.00 70.74 141 GLY C CA 1
ATOM 640 C C . GLY A 1 96 ? 94.187 116.448 129.231 1.00 70.54 141 GLY C C 1
ATOM 641 O O . GLY A 1 96 ? 94.656 116.434 128.091 1.00 70.56 141 GLY C O 1
ATOM 642 N N . CYS A 1 97 ? 94.834 117.014 130.270 1.00 46.45 142 CYS C N 1
ATOM 643 C CA . CYS A 1 97 ? 96.202 117.523 130.109 1.00 44.09 142 CYS C CA 1
ATOM 644 C C . CYS A 1 97 ? 97.169 116.432 129.692 1.00 40.25 142 CYS C C 1
ATOM 645 O O . CYS A 1 97 ? 97.985 116.626 128.774 1.00 38.45 142 CYS C O 1
ATOM 648 N N . ARG A 1 98 ? 97.096 115.285 130.373 1.00 44.83 143 ARG C N 1
ATOM 649 C CA . ARG A 1 98 ? 98.035 114.199 130.113 1.00 41.83 143 ARG C CA 1
ATOM 650 C C . ARG A 1 98 ? 97.849 113.648 128.704 1.00 41.11 143 ARG C C 1
ATOM 651 O O . ARG A 1 98 ? 98.825 113.428 127.977 1.00 39.14 143 ARG C O 1
ATOM 659 N N . GLY A 1 99 ? 96.595 113.510 128.272 1.00 58.07 144 GLY C N 1
ATOM 660 C CA . GLY A 1 99 ? 96.327 112.996 126.947 1.00 57.93 144 GLY C CA 1
ATOM 661 C C . GLY A 1 99 ? 96.659 114.014 125.876 1.00 59.21 144 GLY C C 1
ATOM 662 O O . GLY A 1 99 ? 97.131 113.652 124.801 1.00 58.74 144 GLY C O 1
ATOM 663 N N . TYR A 1 100 ? 96.463 115.303 126.169 1.00 50.44 145 TYR C N 1
ATOM 664 C CA . TYR A 1 100 ? 96.798 116.327 125.189 1.00 52.35 145 TYR C CA 1
ATOM 665 C C . TYR A 1 100 ? 98.289 116.393 124.927 1.00 51.02 145 TYR C C 1
ATOM 666 O O . TYR A 1 100 ? 98.723 116.384 123.767 1.00 50.93 145 TYR C O 1
ATOM 675 N N . TYR A 1 101 ? 99.097 116.419 125.981 1.00 57.51 146 TYR C N 1
ATOM 676 C CA . TYR A 1 101 ? 100.529 116.449 125.732 1.00 56.59 146 TYR C CA 1
ATOM 677 C C . TYR A 1 101 ? 101.071 115.106 125.250 1.00 54.00 146 TYR C C 1
ATOM 678 O O . TYR A 1 101 ? 102.020 115.082 124.454 1.00 53.61 146 TYR C O 1
ATOM 687 N N . PHE A 1 102 ? 100.405 113.993 125.599 1.00 47.88 147 PHE C N 1
ATOM 688 C CA . PHE A 1 102 ? 100.816 112.701 125.058 1.00 46.06 147 PHE C CA 1
ATOM 689 C C . PHE A 1 102 ? 100.565 112.603 123.562 1.00 46.78 147 PHE C C 1
ATOM 690 O O . PHE A 1 102 ? 101.465 112.228 122.804 1.00 46.09 147 PHE C O 1
ATOM 698 N N . LEU A 1 103 ? 99.346 112.953 123.152 1.00 41.53 148 LEU C N 1
ATOM 699 C CA . LEU A 1 103 ? 99.016 112.964 121.706 1.00 42.96 148 LEU C CA 1
ATOM 700 C C . LEU A 1 103 ? 99.960 113.931 120.987 1.00 43.96 148 LEU C C 1
ATOM 701 O O . LEU A 1 103 ? 100.652 113.492 120.049 1.00 44.12 148 LEU C O 1
ATOM 706 N N . ARG A 1 104 ? 99.998 115.187 121.432 1.00 45.97 149 ARG C N 1
ATOM 707 C CA . ARG A 1 104 ? 100.764 116.228 120.741 1.00 47.19 149 ARG C CA 1
ATOM 708 C C . ARG A 1 104 ? 102.218 115.803 120.543 1.00 44.78 149 ARG C C 1
ATOM 709 O O . ARG A 1 104 ? 102.763 115.912 119.436 1.00 44.88 149 ARG C O 1
ATOM 717 N N . ASP A 1 105 ? 102.858 115.277 121.589 1.00 46.43 150 ASP C N 1
ATOM 718 C CA . ASP A 1 105 ? 104.270 114.950 121.443 1.00 44.73 150 ASP C CA 1
ATOM 719 C C . ASP A 1 105 ? 104.462 113.624 120.715 1.00 43.74 150 ASP C C 1
ATOM 720 O O . ASP A 1 105 ? 105.487 113.426 120.047 1.00 43.55 150 ASP C O 1
ATOM 725 N N . ALA A 1 106 ? 103.480 112.715 120.801 1.00 38.13 151 ALA C N 1
ATOM 726 C CA . ALA A 1 106 ? 103.541 111.491 120.012 1.00 38.10 151 ALA C CA 1
ATOM 727 C C . ALA A 1 106 ? 103.415 111.806 118.532 1.00 39.68 151 ALA C C 1
ATOM 728 O O . ALA A 1 106 ? 104.104 111.208 117.701 1.00 39.49 151 ALA C O 1
ATOM 730 N N . CYS A 1 107 ? 102.579 112.785 118.190 1.00 38.65 152 CYS C N 1
ATOM 731 C CA . CYS A 1 107 ? 102.473 113.224 116.808 1.00 40.32 152 CYS C CA 1
ATOM 732 C C . CYS A 1 107 ? 103.728 113.966 116.374 1.00 39.72 152 CYS C C 1
ATOM 733 O O . CYS A 1 107 ? 104.118 113.874 115.205 1.00 40.24 152 CYS C O 1
ATOM 736 N N . THR A 1 108 ? 104.368 114.701 117.290 1.00 48.66 153 THR C N 1
ATOM 737 C CA . THR A 1 108 ? 105.620 115.367 116.942 1.00 48.48 153 THR C CA 1
ATOM 738 C C . THR A 1 108 ? 106.726 114.367 116.633 1.00 47.07 153 THR C C 1
ATOM 739 O O . THR A 1 108 ? 107.425 114.501 115.617 1.00 47.52 153 THR C O 1
ATOM 743 N N . TYR A 1 109 ? 106.873 113.333 117.467 1.00 37.59 154 TYR C N 1
ATOM 744 C CA . TYR A 1 109 ? 107.823 112.275 117.135 1.00 36.78 154 TYR C CA 1
ATOM 745 C C . TYR A 1 109 ? 107.418 111.475 115.904 1.00 37.72 154 TYR C C 1
ATOM 746 O O . TYR A 1 109 ? 108.298 111.042 115.153 1.00 38.10 154 TYR C O 1
ATOM 755 N N . ALA A 1 110 ? 106.115 111.284 115.666 1.00 47.45 155 ALA C N 1
ATOM 756 C CA . ALA A 1 110 ? 105.682 110.592 114.456 1.00 49.10 155 ALA C CA 1
ATOM 757 C C . ALA A 1 110 ? 106.053 111.365 113.202 1.00 50.32 155 ALA C C 1
ATOM 758 O O . ALA A 1 110 ? 106.570 110.785 112.243 1.00 51.13 155 ALA C O 1
ATOM 760 N N . THR A 1 111 ? 105.874 112.686 113.224 1.00 48.43 156 THR C N 1
ATOM 761 C CA . THR A 1 111 ? 106.217 113.501 112.066 1.00 49.69 156 THR C CA 1
ATOM 762 C C . THR A 1 111 ? 107.722 113.546 111.847 1.00 48.90 156 THR C C 1
ATOM 763 O O . THR A 1 111 ? 108.197 113.372 110.714 1.00 49.86 156 THR C O 1
ATOM 767 N N . ALA A 1 112 ? 108.487 113.755 112.926 1.00 48.42 157 ALA C N 1
ATOM 768 C CA . ALA A 1 112 ? 109.940 113.822 112.799 1.00 48.09 157 ALA C CA 1
ATOM 769 C C . ALA A 1 112 ? 110.539 112.488 112.376 1.00 48.03 157 ALA C C 1
ATOM 770 O O . ALA A 1 112 ? 111.417 112.450 111.510 1.00 48.75 157 ALA C O 1
ATOM 772 N N . LEU A 1 113 ? 110.019 111.373 112.880 1.00 50.20 158 LEU C N 1
ATOM 773 C CA . LEU A 1 113 ? 110.600 110.108 112.457 1.00 50.74 158 LEU C CA 1
ATOM 774 C C . LEU A 1 113 ? 110.106 109.674 111.085 1.00 52.57 158 LEU C C 1
ATOM 775 O O . LEU A 1 113 ? 110.842 108.984 110.372 1.00 53.44 158 LEU C O 1
ATOM 780 N N . ASN A 1 114 ? 108.895 110.079 110.685 1.00 46.30 159 ASN C N 1
ATOM 781 C CA . ASN A 1 114 ? 108.468 109.844 109.313 1.00 48.36 159 ASN C CA 1
ATOM 782 C C . ASN A 1 114 ? 109.336 110.591 108.312 1.00 48.76 159 ASN C C 1
ATOM 783 O O . ASN A 1 114 ? 109.703 110.025 107.280 1.00 50.08 159 ASN C O 1
ATOM 788 N N . VAL A 1 115 ? 109.616 111.877 108.559 1.00 61.42 160 VAL C N 1
ATOM 789 C CA . VAL A 1 115 ? 110.453 112.616 107.611 1.00 62.05 160 VAL C CA 1
ATOM 790 C C . VAL A 1 115 ? 111.886 112.070 107.606 1.00 61.81 160 VAL C C 1
ATOM 791 O O . VAL A 1 115 ? 112.529 112.015 106.544 1.00 63.00 160 VAL C O 1
ATOM 795 N N . VAL A 1 116 ? 112.386 111.606 108.770 1.00 48.54 161 VAL C N 1
ATOM 796 C CA . VAL A 1 116 ? 113.668 110.891 108.807 1.00 48.54 161 VAL C CA 1
ATOM 797 C C . VAL A 1 116 ? 113.628 109.658 107.924 1.00 49.71 161 VAL C C 1
ATOM 798 O O . VAL A 1 116 ? 114.515 109.447 107.088 1.00 50.63 161 VAL C O 1
ATOM 802 N N . SER A 1 117 ? 112.587 108.841 108.083 1.00 37.72 162 SER C N 1
ATOM 803 C CA . SER A 1 117 ? 112.526 107.577 107.369 1.00 39.04 162 SER C CA 1
ATOM 804 C C . SER A 1 117 ? 112.347 107.789 105.872 1.00 42.85 162 SER C C 1
ATOM 805 O O . SER A 1 117 ? 112.900 107.038 105.068 1.00 44.84 162 SER C O 1
ATOM 808 N N . LEU A 1 118 ? 111.550 108.778 105.483 1.00 54.47 163 LEU C N 1
ATOM 809 C CA . LEU A 1 118 ? 111.414 109.088 104.066 1.00 56.14 163 LEU C CA 1
ATOM 810 C C . LEU A 1 118 ? 112.719 109.602 103.463 1.00 57.47 163 LEU C C 1
ATOM 811 O O . LEU A 1 118 ? 113.058 109.250 102.326 1.00 60.63 163 LEU C O 1
ATOM 816 N N . SER A 1 119 ? 113.500 110.384 104.226 1.00 64.48 164 SER C N 1
ATOM 817 C CA . SER A 1 119 ? 114.776 110.835 103.674 1.00 64.81 164 SER C CA 1
ATOM 818 C C . SER A 1 119 ? 115.809 109.717 103.597 1.00 65.32 164 SER C C 1
ATOM 819 O O . SER A 1 119 ? 116.569 109.639 102.619 1.00 66.55 164 SER C O 1
ATOM 822 N N . VAL A 1 120 ? 115.833 108.825 104.594 1.00 52.46 165 VAL C N 1
ATOM 823 C CA . VAL A 1 120 ? 116.728 107.672 104.521 1.00 52.93 165 VAL C CA 1
ATOM 824 C C . VAL A 1 120 ? 116.288 106.743 103.399 1.00 55.55 165 VAL C C 1
ATOM 825 O O . VAL A 1 120 ? 117.121 106.120 102.739 1.00 57.80 165 VAL C O 1
ATOM 829 N N . GLU A 1 121 ? 114.974 106.625 103.180 1.00 55.19 166 GLU C N 1
ATOM 830 C CA . GLU A 1 121 ? 114.466 105.773 102.119 1.00 58.22 166 GLU C CA 1
ATOM 831 C C . GLU A 1 121 ? 114.843 106.317 100.751 1.00 62.00 166 GLU C C 1
ATOM 832 O O . GLU A 1 121 ? 115.171 105.548 99.853 1.00 65.02 166 GLU C O 1
ATOM 838 N N . ARG A 1 122 ? 114.780 107.638 100.557 1.00 58.74 167 ARG C N 1
ATOM 839 C CA . ARG A 1 122 ? 115.213 108.173 99.268 1.00 63.14 167 ARG C CA 1
ATOM 840 C C . ARG A 1 122 ? 116.724 108.051 99.065 1.00 64.44 167 ARG C C 1
ATOM 841 O O . ARG A 1 122 ? 117.184 107.708 97.962 1.00 68.62 167 ARG C O 1
ATOM 849 N N . TYR A 1 123 ? 117.512 108.280 100.129 1.00 61.16 168 TYR C N 1
ATOM 850 C CA . TYR A 1 123 ? 118.965 108.111 100.030 1.00 62.26 168 TYR C CA 1
ATOM 851 C C . TYR A 1 123 ? 119.333 106.667 99.742 1.00 64.07 168 TYR C C 1
ATOM 852 O O . TYR A 1 123 ? 120.228 106.382 98.938 1.00 67.75 168 TYR C O 1
ATOM 861 N N . LEU A 1 124 ? 118.634 105.752 100.405 1.00 73.53 169 LEU C N 1
ATOM 862 C CA . LEU A 1 124 ? 118.744 104.328 100.153 1.00 75.18 169 LEU C CA 1
ATOM 863 C C . LEU A 1 124 ? 118.305 104.008 98.733 1.00 79.72 169 LEU C C 1
ATOM 864 O O . LEU A 1 124 ? 119.002 103.299 98.011 1.00 82.87 169 LEU C O 1
ATOM 869 N N . ALA A 1 125 ? 117.177 104.576 98.300 1.00 68.99 170 ALA C N 1
ATOM 870 C CA . ALA A 1 125 ? 116.547 104.219 97.034 1.00 73.83 170 ALA C CA 1
ATOM 871 C C . ALA A 1 125 ? 117.385 104.674 95.851 1.00 78.15 170 ALA C C 1
ATOM 872 O O . ALA A 1 125 ? 117.194 104.199 94.727 1.00 82.70 170 ALA C O 1
ATOM 874 N N . ILE A 1 126 ? 118.313 105.604 96.075 1.00 79.88 171 ILE C N 1
ATOM 875 C CA . ILE A 1 126 ? 119.059 106.127 94.939 1.00 84.07 171 ILE C CA 1
ATOM 876 C C . ILE A 1 126 ? 120.523 105.701 95.032 1.00 85.28 171 ILE C C 1
ATOM 877 O O . ILE A 1 126 ? 121.130 105.296 94.034 1.00 90.10 171 ILE C O 1
ATOM 882 N N . CYS A 1 127 ? 121.106 105.745 96.232 1.00 84.62 172 CYS C N 1
ATOM 883 C CA . CYS A 1 127 ? 122.534 105.461 96.346 1.00 85.76 172 CYS C CA 1
ATOM 884 C C . CYS A 1 127 ? 122.827 104.010 96.750 1.00 88.61 172 CYS C C 1
ATOM 885 O O . CYS A 1 127 ? 123.919 103.497 96.484 1.00 92.53 172 CYS C O 1
ATOM 888 N N . HIS A 1 128 ? 121.855 103.305 97.342 1.00 97.39 173 HIS C N 1
ATOM 889 C CA . HIS A 1 128 ? 121.979 101.864 97.586 1.00 99.87 173 HIS C CA 1
ATOM 890 C C . HIS A 1 128 ? 120.775 101.042 97.147 1.00 101.65 173 HIS C C 1
ATOM 891 O O . HIS A 1 128 ? 119.970 100.625 97.994 1.00 100.80 173 HIS C O 1
ATOM 898 N N . PRO A 1 129 ? 120.631 100.753 95.848 1.00 150.30 174 PRO C N 1
ATOM 899 C CA . PRO A 1 129 ? 119.360 100.183 95.355 1.00 152.53 174 PRO C CA 1
ATOM 900 C C . PRO A 1 129 ? 119.129 98.753 95.819 1.00 154.94 174 PRO C C 1
ATOM 901 O O . PRO A 1 129 ? 117.980 98.365 96.069 1.00 155.09 174 PRO C O 1
ATOM 905 N N . PHE A 1 130 ? 120.195 97.970 95.979 1.00 133.98 175 PHE C N 1
ATOM 906 C CA . PHE A 1 130 ? 120.054 96.607 96.478 1.00 136.16 175 PHE C CA 1
ATOM 907 C C . PHE A 1 130 ? 119.730 96.615 97.961 1.00 135.48 175 PHE C C 1
ATOM 908 O O . PHE A 1 130 ? 118.872 95.853 98.425 1.00 136.85 175 PHE C O 1
ATOM 916 N N . LYS A 1 131 ? 120.439 97.448 98.722 1.00 169.46 176 LYS C N 1
ATOM 917 C CA . LYS A 1 131 ? 120.210 97.555 100.157 1.00 168.77 176 LYS C CA 1
ATOM 918 C C . LYS A 1 131 ? 118.833 98.144 100.441 1.00 167.03 176 LYS C C 1
ATOM 919 O O . LYS A 1 131 ? 118.198 97.803 101.447 1.00 166.91 176 LYS C O 1
ATOM 925 N N . ALA A 1 132 ? 118.315 98.957 99.513 1.00 182.54 177 ALA C N 1
ATOM 926 C CA . ALA A 1 132 ? 116.942 99.426 99.651 1.00 180.88 177 ALA C CA 1
ATOM 927 C C . ALA A 1 132 ? 115.945 98.377 99.202 1.00 182.05 177 ALA C C 1
ATOM 928 O O . ALA A 1 132 ? 114.796 98.390 99.646 1.00 180.57 177 ALA C O 1
ATOM 930 N N . LYS A 1 133 ? 116.340 97.485 98.296 1.00 183.11 178 LYS C N 1
ATOM 931 C CA . LYS A 1 133 ? 115.457 96.375 97.965 1.00 184.56 178 LYS C CA 1
ATOM 932 C C . LYS A 1 133 ? 115.299 95.444 99.158 1.00 184.46 178 LYS C C 1
ATOM 933 O O . LYS A 1 133 ? 114.191 95.007 99.484 1.00 184.77 178 LYS C O 1
ATOM 939 N N . THR A 1 134 ? 116.410 95.141 99.827 1.00 210.20 179 THR C N 1
ATOM 940 C CA . THR A 1 134 ? 116.367 94.236 100.972 1.00 209.35 179 THR C CA 1
ATOM 941 C C . THR A 1 134 ? 115.773 94.889 102.213 1.00 207.11 179 THR C C 1
ATOM 942 O O . THR A 1 134 ? 115.189 94.203 103.059 1.00 207.26 179 THR C O 1
ATOM 946 N N . LEU A 1 135 ? 115.910 96.205 102.355 1.00 108.64 180 LEU C N 1
ATOM 947 C CA . LEU A 1 135 ? 115.362 96.825 103.559 1.00 105.47 180 LEU C CA 1
ATOM 948 C C . LEU A 1 135 ? 113.869 97.116 103.405 1.00 103.18 180 LEU C C 1
ATOM 949 O O . LEU A 1 135 ? 113.174 97.358 104.399 1.00 102.10 180 LEU C O 1
ATOM 954 N N . MET A 1 136 ? 113.347 97.052 102.182 1.00 95.54 181 MET C N 1
ATOM 955 C CA . MET A 1 136 ? 111.964 97.422 101.898 1.00 95.66 181 MET C CA 1
ATOM 956 C C . MET A 1 136 ? 111.201 96.175 101.487 1.00 96.58 181 MET C C 1
ATOM 957 O O . MET A 1 136 ? 111.573 95.487 100.532 1.00 95.90 181 MET C O 1
ATOM 962 N N . SER A 1 137 ? 110.125 95.915 102.206 1.00 116.55 182 SER C N 1
ATOM 963 C CA . SER A 1 137 ? 109.109 94.916 101.936 1.00 117.82 182 SER C CA 1
ATOM 964 C C . SER A 1 137 ? 107.851 95.438 102.603 1.00 116.26 182 SER C C 1
ATOM 965 O O . SER A 1 137 ? 107.941 96.124 103.622 1.00 114.23 182 SER C O 1
ATOM 968 N N . ARG A 1 138 ? 106.677 95.152 102.020 1.00 138.04 183 ARG C N 1
ATOM 969 C CA . ARG A 1 138 ? 105.450 95.725 102.571 1.00 136.88 183 ARG C CA 1
ATOM 970 C C . ARG A 1 138 ? 105.158 95.149 103.951 1.00 136.09 183 ARG C C 1
ATOM 971 O O . ARG A 1 138 ? 104.575 95.833 104.806 1.00 134.49 183 ARG C O 1
ATOM 979 N N . SER A 1 139 ? 105.598 93.910 104.204 1.00 138.57 184 SER C N 1
ATOM 980 C CA . SER A 1 139 ? 105.462 93.358 105.545 1.00 138.02 184 SER C CA 1
ATOM 981 C C . SER A 1 139 ? 106.351 94.133 106.509 1.00 136.14 184 SER C C 1
ATOM 982 O O . SER A 1 139 ? 105.902 94.585 107.571 1.00 134.71 184 SER C O 1
ATOM 985 N N . ARG A 1 140 ? 107.615 94.329 106.109 1.00 82.18 185 ARG C N 1
ATOM 986 C CA . ARG A 1 140 ? 108.578 95.075 106.909 1.00 80.62 185 ARG C CA 1
ATOM 987 C C . ARG A 1 140 ? 108.201 96.542 107.027 1.00 78.74 185 ARG C C 1
ATOM 988 O O . ARG A 1 140 ? 108.456 97.172 108.052 1.00 77.31 185 ARG C O 1
ATOM 996 N N . THR A 1 141 ? 107.581 97.104 105.987 1.00 75.91 186 THR C N 1
ATOM 997 C CA . THR A 1 141 ? 107.203 98.511 106.053 1.00 74.44 186 THR C CA 1
ATOM 998 C C . THR A 1 141 ? 106.004 98.732 106.967 1.00 73.66 186 THR C C 1
ATOM 999 O O . THR A 1 141 ? 105.982 99.700 107.737 1.00 72.15 186 THR C O 1
ATOM 1003 N N . LYS A 1 142 ? 105.023 97.824 106.947 1.00 63.08 187 LYS C N 1
ATOM 1004 C CA . LYS A 1 142 ? 103.903 97.984 107.870 1.00 62.23 187 LYS C CA 1
ATOM 1005 C C . LYS A 1 142 ? 104.328 97.707 109.308 1.00 60.91 187 LYS C C 1
ATOM 1006 O O . LYS A 1 142 ? 103.915 98.419 110.237 1.00 59.17 187 LYS C O 1
ATOM 1012 N N . LYS A 1 143 ? 105.222 96.727 109.497 1.00 73.18 188 LYS C N 1
ATOM 1013 C CA . LYS A 1 143 ? 105.837 96.506 110.803 1.00 72.24 188 LYS C CA 1
ATOM 1014 C C . LYS A 1 143 ? 106.649 97.715 111.251 1.00 70.45 188 LYS C C 1
ATOM 1015 O O . LYS A 1 143 ? 106.629 98.084 112.427 1.00 68.70 188 LYS C O 1
ATOM 1021 N N . PHE A 1 144 ? 107.333 98.367 110.310 1.00 49.18 189 PHE C N 1
ATOM 1022 C CA . PHE A 1 144 ? 108.222 99.470 110.643 1.00 47.92 189 PHE C CA 1
ATOM 1023 C C . PHE A 1 144 ? 107.425 100.706 111.025 1.00 46.02 189 PHE C C 1
ATOM 1024 O O . PHE A 1 144 ? 107.784 101.409 111.972 1.00 43.51 189 PHE C O 1
ATOM 1032 N N . ILE A 1 145 ? 106.348 101.000 110.289 1.00 55.59 190 ILE C N 1
ATOM 1033 C CA . ILE A 1 145 ? 105.512 102.147 110.644 1.00 54.11 190 ILE C CA 1
ATOM 1034 C C . ILE A 1 145 ? 104.773 101.897 111.958 1.00 52.07 190 ILE C C 1
ATOM 1035 O O . ILE A 1 145 ? 104.609 102.823 112.763 1.00 49.80 190 ILE C O 1
ATOM 1040 N N . SER A 1 146 ? 104.329 100.654 112.211 1.00 48.53 191 SER C N 1
ATOM 1041 C CA . SER A 1 146 ? 103.721 100.354 113.506 1.00 47.13 191 SER C CA 1
ATOM 1042 C C . SER A 1 146 ? 104.747 100.493 114.626 1.00 45.33 191 SER C C 1
ATOM 1043 O O . SER A 1 146 ? 104.432 100.983 115.719 1.00 43.35 191 SER C O 1
ATOM 1046 N N . ALA A 1 147 ? 105.999 100.132 114.332 1.00 32.79 192 ALA C N 1
ATOM 1047 C CA . ALA A 1 147 ? 107.099 100.287 115.276 1.00 31.55 192 ALA C CA 1
ATOM 1048 C C . ALA A 1 147 ? 107.361 101.756 115.560 1.00 29.00 192 ALA C C 1
ATOM 1049 O O . ALA A 1 147 ? 107.658 102.130 116.695 1.00 27.42 192 ALA C O 1
ATOM 1051 N N . ILE A 1 148 ? 107.272 102.602 114.535 1.00 42.84 193 ILE C N 1
ATOM 1052 C CA . ILE A 1 148 ? 107.603 104.011 114.716 1.00 40.75 193 ILE C CA 1
ATOM 1053 C C . ILE A 1 148 ? 106.459 104.733 115.425 1.00 39.31 193 ILE C C 1
ATOM 1054 O O . ILE A 1 148 ? 106.693 105.635 116.240 1.00 37.46 193 ILE C O 1
ATOM 1059 N N . TRP A 1 149 ? 105.221 104.257 115.249 1.00 49.92 194 TRP C N 1
ATOM 1060 C CA . TRP A 1 149 ? 104.136 104.826 116.048 1.00 48.91 194 TRP C CA 1
ATOM 1061 C C . TRP A 1 149 ? 104.216 104.370 117.500 1.00 47.58 194 TRP C C 1
ATOM 1062 O O . TRP A 1 149 ? 103.957 105.155 118.426 1.00 46.01 194 TRP C O 1
ATOM 1073 N N . LEU A 1 150 ? 104.680 103.139 117.723 1.00 40.91 195 LEU C N 1
ATOM 1074 C CA . LEU A 1 150 ? 104.878 102.662 119.086 1.00 39.94 195 LEU C CA 1
ATOM 1075 C C . LEU A 1 150 ? 106.039 103.386 119.758 1.00 38.51 195 LEU C C 1
ATOM 1076 O O . LEU A 1 150 ? 105.979 103.696 120.952 1.00 37.00 195 LEU C O 1
ATOM 1081 N N . ALA A 1 151 ? 107.109 103.654 119.007 1.00 37.25 196 ALA C N 1
ATOM 1082 C CA . ALA A 1 151 ? 108.230 104.414 119.545 1.00 35.79 196 ALA C CA 1
ATOM 1083 C C . ALA A 1 151 ? 107.857 105.868 119.810 1.00 33.83 196 ALA C C 1
ATOM 1084 O O . ALA A 1 151 ? 108.339 106.465 120.775 1.00 32.54 196 ALA C O 1
ATOM 1086 N N . SER A 1 152 ? 106.967 106.449 119.002 1.00 42.68 197 SER C N 1
ATOM 1087 C CA . SER A 1 152 ? 106.529 107.811 119.295 1.00 41.61 197 SER C CA 1
ATOM 1088 C C . SER A 1 152 ? 105.636 107.833 120.526 1.00 40.73 197 SER C C 1
ATOM 1089 O O . SER A 1 152 ? 105.705 108.768 121.337 1.00 39.79 197 SER C O 1
ATOM 1092 N N . ALA A 1 153 ? 104.948 106.719 120.787 1.00 43.72 198 ALA C N 1
ATOM 1093 C CA . ALA A 1 153 ? 104.164 106.641 122.013 1.00 42.91 198 ALA C CA 1
ATOM 1094 C C . ALA A 1 153 ? 105.067 106.406 123.215 1.00 41.87 198 ALA C C 1
ATOM 1095 O O . ALA A 1 153 ? 104.813 106.954 124.299 1.00 41.18 198 ALA C O 1
ATOM 1097 N N . LEU A 1 154 ? 106.174 105.676 123.027 1.00 30.06 199 LEU C N 1
ATOM 1098 C CA . LEU A 1 154 ? 107.058 105.426 124.161 1.00 29.80 199 LEU C CA 1
ATOM 1099 C C . LEU A 1 154 ? 107.821 106.700 124.497 1.00 29.05 199 LEU C C 1
ATOM 1100 O O . LEU A 1 154 ? 108.051 107.001 125.673 1.00 28.99 199 LEU C O 1
ATOM 1105 N N . LEU A 1 155 ? 108.230 107.460 123.479 1.00 46.01 200 LEU C N 1
ATOM 1106 C CA . LEU A 1 155 ? 108.938 108.705 123.743 1.00 46.02 200 LEU C CA 1
ATOM 1107 C C . LEU A 1 155 ? 107.975 109.795 124.195 1.00 45.84 200 LEU C C 1
ATOM 1108 O O . LEU A 1 155 ? 108.426 110.853 124.644 1.00 46.58 200 LEU C O 1
ATOM 1113 N N . ALA A 1 156 ? 106.664 109.567 124.058 1.00 44.12 201 ALA C N 1
ATOM 1114 C CA . ALA A 1 156 ? 105.663 110.490 124.570 1.00 44.44 201 ALA C CA 1
ATOM 1115 C C . ALA A 1 156 ? 105.180 110.153 125.978 1.00 44.33 201 ALA C C 1
ATOM 1116 O O . ALA A 1 156 ? 104.509 110.991 126.592 1.00 44.95 201 ALA C O 1
ATOM 1118 N N . ILE A 1 157 ? 105.443 108.940 126.468 1.00 44.31 202 ILE C N 1
ATOM 1119 C CA . ILE A 1 157 ? 105.296 108.589 127.893 1.00 44.52 202 ILE C CA 1
ATOM 1120 C C . ILE A 1 157 ? 105.981 109.603 128.831 1.00 45.35 202 ILE C C 1
ATOM 1121 O O . ILE A 1 157 ? 105.389 109.949 129.887 1.00 45.74 202 ILE C O 1
ATOM 1126 N N . PRO A 1 158 ? 107.180 110.153 128.531 1.00 41.94 203 PRO C N 1
ATOM 1127 C CA . PRO A 1 158 ? 107.663 111.239 129.395 1.00 43.62 203 PRO C CA 1
ATOM 1128 C C . PRO A 1 158 ? 106.863 112.522 129.299 1.00 44.28 203 PRO C C 1
ATOM 1129 O O . PRO A 1 158 ? 107.082 113.398 130.140 1.00 45.65 203 PRO C O 1
ATOM 1133 N N . MET A 1 159 ? 105.966 112.705 128.329 1.00 45.65 204 MET C N 1
ATOM 1134 C CA . MET A 1 159 ? 105.125 113.879 128.481 1.00 46.80 204 MET C CA 1
ATOM 1135 C C . MET A 1 159 ? 103.874 113.545 129.272 1.00 46.58 204 MET C C 1
ATOM 1136 O O . MET A 1 159 ? 103.060 114.433 129.537 1.00 48.07 204 MET C O 1
ATOM 1141 N N . LEU A 1 160 ? 103.718 112.278 129.653 1.00 36.85 205 LEU C N 1
ATOM 1142 C CA . LEU A 1 160 ? 102.657 111.872 130.559 1.00 36.96 205 LEU C CA 1
ATOM 1143 C C . LEU A 1 160 ? 103.083 112.153 131.984 1.00 37.97 205 LEU C C 1
ATOM 1144 O O . LEU A 1 160 ? 102.430 112.913 132.707 1.00 38.65 205 LEU C O 1
ATOM 1149 N N . PHE A 1 161 ? 104.205 111.542 132.396 1.00 37.27 206 PHE C N 1
ATOM 1150 C CA . PHE A 1 161 ? 104.562 111.633 133.813 1.00 38.69 206 PHE C CA 1
ATOM 1151 C C . PHE A 1 161 ? 105.104 112.994 134.242 1.00 40.85 206 PHE C C 1
ATOM 1152 O O . PHE A 1 161 ? 105.015 113.324 135.429 1.00 42.55 206 PHE C O 1
ATOM 1160 N N . THR A 1 162 ? 105.652 113.796 133.331 1.00 50.57 207 THR C N 1
ATOM 1161 C CA . THR A 1 162 ? 106.180 115.098 133.737 1.00 53.31 207 THR C CA 1
ATOM 1162 C C . THR A 1 162 ? 105.086 116.134 133.954 1.00 54.80 207 THR C C 1
ATOM 1163 O O . THR A 1 162 ? 105.235 117.015 134.805 1.00 57.54 207 THR C O 1
ATOM 1167 N N . MET A 1 163 ? 103.992 116.045 133.209 1.00 37.64 208 MET C N 1
ATOM 1168 C CA . MET A 1 163 ? 103.031 117.127 133.071 1.00 39.29 208 MET C CA 1
ATOM 1169 C C . MET A 1 163 ? 101.823 116.870 133.961 1.00 40.36 208 MET C C 1
ATOM 1170 O O . MET A 1 163 ? 101.557 115.740 134.377 1.00 39.66 208 MET C O 1
ATOM 1175 N N . GLY A 1 164 ? 101.088 117.934 134.265 1.00 61.91 209 GLY C N 1
ATOM 1176 C CA . GLY A 1 164 ? 99.925 117.768 135.107 1.00 62.01 209 GLY C CA 1
ATOM 1177 C C . GLY A 1 164 ? 99.242 119.091 135.383 1.00 64.92 209 GLY C C 1
ATOM 1178 O O . GLY A 1 164 ? 99.450 120.088 134.686 1.00 67.08 209 GLY C O 1
ATOM 1179 N N . LEU A 1 165 ? 98.402 119.059 136.410 1.00 47.01 210 LEU C N 1
ATOM 1180 C CA . LEU A 1 165 ? 97.672 120.215 136.898 1.00 50.93 210 LEU C CA 1
ATOM 1181 C C . LEU A 1 165 ? 98.456 120.864 138.028 1.00 52.37 210 LEU C C 1
ATOM 1182 O O . LEU A 1 165 ? 99.134 120.187 138.806 1.00 51.65 210 LEU C O 1
ATOM 1187 N N . GLN A 1 166 ? 98.340 122.184 138.131 1.00 66.04 211 GLN C N 1
ATOM 1188 C CA . GLN A 1 166 ? 98.816 122.830 139.349 1.00 68.46 211 GLN C CA 1
ATOM 1189 C C . GLN A 1 166 ? 97.987 124.085 139.555 1.00 71.08 211 GLN C C 1
ATOM 1190 O O . GLN A 1 166 ? 97.649 124.765 138.593 1.00 71.69 211 GLN C O 1
ATOM 1196 N N . ASN A 1 167 ? 97.699 124.414 140.806 1.00 65.54 212 ASN C N 1
ATOM 1197 C CA . ASN A 1 167 ? 96.949 125.618 141.121 1.00 70.68 212 ASN C CA 1
ATOM 1198 C C . ASN A 1 167 ? 97.924 126.724 141.494 1.00 73.25 212 ASN C C 1
ATOM 1199 O O . ASN A 1 167 ? 98.602 126.648 142.524 1.00 76.41 212 ASN C O 1
ATOM 1204 N N . LEU A 1 168 ? 97.984 127.750 140.647 1.00 72.51 213 LEU C N 1
ATOM 1205 C CA . LEU A 1 168 ? 98.849 128.910 140.821 1.00 75.31 213 LEU C CA 1
ATOM 1206 C C . LEU A 1 168 ? 98.009 130.155 141.012 1.00 81.56 213 LEU C C 1
ATOM 1207 O O . LEU A 1 168 ? 98.250 131.204 140.412 1.00 84.43 213 LEU C O 1
ATOM 1212 N N . SER A 1 169 ? 96.993 130.050 141.861 1.00 87.70 214 SER C N 1
ATOM 1213 C CA . SER A 1 169 ? 96.184 131.205 142.218 1.00 94.06 214 SER C CA 1
ATOM 1214 C C . SER A 1 169 ? 96.913 132.017 143.290 1.00 98.57 214 SER C C 1
ATOM 1215 O O . SER A 1 169 ? 98.090 131.788 143.589 1.00 103.60 214 SER C O 1
ATOM 1218 N N . GLY A 1 170 ? 96.215 132.989 143.883 1.00 93.25 215 GLY C N 1
ATOM 1219 C CA . GLY A 1 170 ? 96.834 133.822 144.902 1.00 97.82 215 GLY C CA 1
ATOM 1220 C C . GLY A 1 170 ? 97.151 133.073 146.180 1.00 98.86 215 GLY C C 1
ATOM 1221 O O . GLY A 1 170 ? 98.058 133.460 146.923 1.00 98.84 215 GLY C O 1
ATOM 1222 N N . ASP A 1 171 ? 96.423 131.990 146.451 1.00 101.84 216 ASP C N 1
ATOM 1223 C CA . ASP A 1 171 ? 96.680 131.155 147.614 1.00 102.77 216 ASP C CA 1
ATOM 1224 C C . ASP A 1 171 ? 96.698 129.671 147.274 1.00 97.03 216 ASP C C 1
ATOM 1225 O O . ASP A 1 171 ? 96.859 128.845 148.179 1.00 96.36 216 ASP C O 1
ATOM 1230 N N . GLY A 1 172 ? 96.542 129.311 146.003 1.00 91.54 217 GLY C N 1
ATOM 1231 C CA . GLY A 1 172 ? 96.652 127.923 145.610 1.00 86.29 217 GLY C CA 1
ATOM 1232 C C . GLY A 1 172 ? 95.405 127.105 145.848 1.00 87.67 217 GLY C C 1
ATOM 1233 O O . GLY A 1 172 ? 95.456 125.876 145.741 1.00 84.17 217 GLY C O 1
ATOM 1234 N N . THR A 1 173 ? 94.276 127.747 146.158 1.00 93.16 218 THR C N 1
ATOM 1235 C CA . THR A 1 173 ? 93.040 127.030 146.435 1.00 95.53 218 THR C CA 1
ATOM 1236 C C . THR A 1 173 ? 91.867 127.428 145.552 1.00 96.53 218 THR C C 1
ATOM 1237 O O . THR A 1 173 ? 90.798 126.820 145.679 1.00 96.64 218 THR C O 1
ATOM 1241 N N . HIS A 1 174 ? 92.019 128.416 144.676 1.00 97.61 219 HIS C N 1
ATOM 1242 C CA . HIS A 1 174 ? 90.912 128.817 143.822 1.00 99.89 219 HIS C CA 1
ATOM 1243 C C . HIS A 1 174 ? 90.680 127.776 142.729 1.00 94.98 219 HIS C C 1
ATOM 1244 O O . HIS A 1 174 ? 91.641 127.267 142.139 1.00 90.32 219 HIS C O 1
ATOM 1251 N N . PRO A 1 175 ? 89.420 127.435 142.430 1.00 96.35 220 PRO C N 1
ATOM 1252 C CA . PRO A 1 175 ? 89.144 126.486 141.341 1.00 92.69 220 PRO C CA 1
ATOM 1253 C C . PRO A 1 175 ? 89.360 127.051 139.945 1.00 90.56 220 PRO C C 1
ATOM 1254 O O . PRO A 1 175 ? 89.247 126.294 138.974 1.00 85.82 220 PRO C O 1
ATOM 1258 N N . GLY A 1 176 ? 89.655 128.341 139.797 1.00 94.35 221 GLY C N 1
ATOM 1259 C CA . GLY A 1 176 ? 89.985 128.851 138.483 1.00 93.24 221 GLY C CA 1
ATOM 1260 C C . GLY A 1 176 ? 91.441 129.245 138.338 1.00 87.97 221 GLY C C 1
ATOM 1261 O O . GLY A 1 176 ? 91.853 129.728 137.278 1.00 85.19 221 GLY C O 1
ATOM 1262 N N . GLY A 1 177 ? 92.232 129.048 139.392 1.00 86.92 222 GLY C N 1
ATOM 1263 C CA . GLY A 1 177 ? 93.642 129.373 139.351 1.00 82.36 222 GLY C CA 1
ATOM 1264 C C . GLY A 1 177 ? 94.468 128.192 138.894 1.00 76.51 222 GLY C C 1
ATOM 1265 O O . GLY A 1 177 ? 95.703 128.241 138.898 1.00 72.50 222 GLY C O 1
ATOM 1266 N N . LEU A 1 178 ? 93.785 127.120 138.513 1.00 90.26 223 LEU C N 1
ATOM 1267 C CA . LEU A 1 178 ? 94.389 125.869 138.091 1.00 85.71 223 LEU C CA 1
ATOM 1268 C C . LEU A 1 178 ? 94.845 125.948 136.639 1.00 83.60 223 LEU C C 1
ATOM 1269 O O . LEU A 1 178 ? 94.073 126.327 135.753 1.00 84.85 223 LEU C O 1
ATOM 1274 N N . VAL A 1 179 ? 96.104 125.594 136.406 1.00 67.81 224 VAL C N 1
ATOM 1275 C CA . VAL A 1 179 ? 96.729 125.613 135.091 1.00 65.14 224 VAL C CA 1
ATOM 1276 C C . VAL A 1 179 ? 97.211 124.210 134.743 1.00 60.33 224 VAL C C 1
ATOM 1277 O O . VAL A 1 179 ? 97.177 123.293 135.580 1.00 58.79 224 VAL C O 1
ATOM 1281 N N . CYS A 1 180 ? 97.786 124.088 133.548 1.00 75.38 225 CYS C N 1
ATOM 1282 C CA . CYS A 1 180 ? 98.268 122.835 132.982 1.00 72.57 225 CYS C CA 1
ATOM 1283 C C . CYS A 1 180 ? 99.733 123.063 132.642 1.00 73.71 225 CYS C C 1
ATOM 1284 O O . CYS A 1 180 ? 100.050 123.814 131.714 1.00 76.16 225 CYS C O 1
ATOM 1287 N N . THR A 1 181 ? 100.620 122.434 133.404 1.00 46.57 226 THR C N 1
ATOM 1288 C CA . THR A 1 181 ? 102.011 122.855 133.468 1.00 44.85 226 THR C CA 1
ATOM 1289 C C . THR A 1 181 ? 102.868 121.644 133.804 1.00 41.69 226 THR C C 1
ATOM 1290 O O . THR A 1 181 ? 102.348 120.622 134.274 1.00 41.43 226 THR C O 1
ATOM 1294 N N . PRO A 1 182 ? 104.171 121.689 133.506 1.00 59.25 227 PRO C N 1
ATOM 1295 C CA . PRO A 1 182 ? 105.081 120.693 134.089 1.00 57.65 227 PRO C CA 1
ATOM 1296 C C . PRO A 1 182 ? 105.173 120.902 135.593 1.00 58.54 227 PRO C C 1
ATOM 1297 O O . PRO A 1 182 ? 105.529 121.985 136.062 1.00 61.65 227 PRO C O 1
ATOM 1301 N N . ILE A 1 183 ? 104.858 119.855 136.346 1.00 61.66 228 ILE C N 1
ATOM 1302 C CA . ILE A 1 183 ? 104.760 119.952 137.796 1.00 62.24 228 ILE C CA 1
ATOM 1303 C C . ILE A 1 183 ? 106.088 119.583 138.446 1.00 62.48 228 ILE C C 1
ATOM 1304 O O . ILE A 1 183 ? 106.157 119.366 139.661 1.00 62.57 228 ILE C O 1
ATOM 1309 N N . VAL A 1 184 ? 107.146 119.510 137.648 1.00 54.34 229 VAL C N 1
ATOM 1310 C CA . VAL A 1 184 ? 108.444 119.079 138.126 1.00 54.87 229 VAL C CA 1
ATOM 1311 C C . VAL A 1 184 ? 109.393 120.273 138.075 1.00 58.78 229 VAL C C 1
ATOM 1312 O O . VAL A 1 184 ? 109.111 121.299 137.449 1.00 60.86 229 VAL C O 1
ATOM 1316 N N . ASP A 1 185 ? 110.531 120.150 138.760 1.00 51.79 230 ASP C N 1
ATOM 1317 C CA . ASP A 1 185 ? 111.444 121.271 138.927 1.00 55.47 230 ASP C CA 1
ATOM 1318 C C . ASP A 1 185 ? 112.208 121.552 137.634 1.00 56.82 230 ASP C C 1
ATOM 1319 O O . ASP A 1 185 ? 112.148 120.798 136.663 1.00 54.80 230 ASP C O 1
ATOM 1324 N N . THR A 1 186 ? 112.968 122.650 137.661 1.00 75.32 231 THR C N 1
ATOM 1325 C CA . THR A 1 186 ? 113.494 123.238 136.434 1.00 77.23 231 THR C CA 1
ATOM 1326 C C . THR A 1 186 ? 114.631 122.410 135.843 1.00 76.30 231 THR C C 1
ATOM 1327 O O . THR A 1 186 ? 114.810 122.395 134.623 1.00 76.12 231 THR C O 1
ATOM 1331 N N . ALA A 1 187 ? 115.385 121.693 136.673 1.00 76.77 232 ALA C N 1
ATOM 1332 C CA . ALA A 1 187 ? 116.515 120.927 136.156 1.00 75.87 232 ALA C CA 1
ATOM 1333 C C . ALA A 1 187 ? 116.049 119.686 135.403 1.00 72.95 232 ALA C C 1
ATOM 1334 O O . ALA A 1 187 ? 116.512 119.409 134.287 1.00 72.76 232 ALA C O 1
ATOM 1336 N N . THR A 1 188 ? 115.130 118.928 136.010 1.00 43.76 233 THR C N 1
ATOM 1337 C CA . THR A 1 188 ? 114.474 117.807 135.341 1.00 40.11 233 THR C CA 1
ATOM 1338 C C . THR A 1 188 ? 113.707 118.241 134.099 1.00 39.37 233 THR C C 1
ATOM 1339 O O . THR A 1 188 ? 113.765 117.560 133.065 1.00 36.90 233 THR C O 1
ATOM 1343 N N . LEU A 1 189 ? 112.957 119.346 134.201 1.00 48.44 234 LEU C N 1
ATOM 1344 C CA . LEU A 1 189 ? 112.276 119.934 133.047 1.00 47.79 234 LEU C CA 1
ATOM 1345 C C . LEU A 1 189 ? 113.262 120.241 131.935 1.00 49.23 234 LEU C C 1
ATOM 1346 O O . LEU A 1 189 ? 113.019 119.924 130.763 1.00 46.82 234 LEU C O 1
ATOM 1351 N N . LYS A 1 190 ? 114.391 120.844 132.303 1.00 52.83 235 LYS C N 1
ATOM 1352 C CA . LYS A 1 190 ? 115.367 121.285 131.327 1.00 53.89 235 LYS C CA 1
ATOM 1353 C C . LYS A 1 190 ? 116.008 120.104 130.632 1.00 50.80 235 LYS C C 1
ATOM 1354 O O . LYS A 1 190 ? 116.145 120.106 129.405 1.00 49.63 235 LYS C O 1
ATOM 1360 N N . VAL A 1 191 ? 116.340 119.055 131.389 1.00 52.01 236 VAL C N 1
ATOM 1361 C CA . VAL A 1 191 ? 116.958 117.898 130.757 1.00 49.11 236 VAL C CA 1
ATOM 1362 C C . VAL A 1 191 ? 115.967 117.135 129.868 1.00 45.10 236 VAL C C 1
ATOM 1363 O O . VAL A 1 191 ? 116.329 116.760 128.748 1.00 43.43 236 VAL C O 1
ATOM 1367 N N . VAL A 1 192 ? 114.704 116.941 130.305 1.00 55.12 237 VAL C N 1
ATOM 1368 C CA . VAL A 1 192 ? 113.732 116.221 129.467 1.00 51.04 237 VAL C CA 1
ATOM 1369 C C . VAL A 1 192 ? 113.417 116.988 128.177 1.00 51.19 237 VAL C C 1
ATOM 1370 O O . VAL A 1 192 ? 113.454 116.422 127.073 1.00 48.40 237 VAL C O 1
ATOM 1374 N N . ILE A 1 193 ? 113.156 118.293 128.285 1.00 53.94 238 ILE C N 1
ATOM 1375 C CA . ILE A 1 193 ? 112.792 119.054 127.100 1.00 54.74 238 ILE C CA 1
ATOM 1376 C C . ILE A 1 193 ? 114.005 119.280 126.205 1.00 54.75 238 ILE C C 1
ATOM 1377 O O . ILE A 1 193 ? 113.872 119.298 124.975 1.00 52.87 238 ILE C O 1
ATOM 1382 N N . GLN A 1 194 ? 115.212 119.391 126.780 1.00 54.33 239 GLN C N 1
ATOM 1383 C CA . GLN A 1 194 ? 116.363 119.613 125.928 1.00 54.52 239 GLN C CA 1
ATOM 1384 C C . GLN A 1 194 ? 116.840 118.336 125.261 1.00 50.52 239 GLN C C 1
ATOM 1385 O O . GLN A 1 194 ? 117.323 118.403 124.126 1.00 49.37 239 GLN C O 1
ATOM 1391 N N . VAL A 1 195 ? 116.631 117.163 125.867 1.00 35.36 240 VAL C N 1
ATOM 1392 C CA . VAL A 1 195 ? 116.929 115.956 125.105 1.00 31.70 240 VAL C CA 1
ATOM 1393 C C . VAL A 1 195 ? 115.858 115.696 124.051 1.00 29.33 240 VAL C C 1
ATOM 1394 O O . VAL A 1 195 ? 116.176 115.168 122.977 1.00 27.87 240 VAL C O 1
ATOM 1398 N N . ASN A 1 196 ? 114.600 116.104 124.298 1.00 41.36 241 ASN C N 1
ATOM 1399 C CA . ASN A 1 196 ? 113.581 116.024 123.251 1.00 39.84 241 ASN C CA 1
ATOM 1400 C C . ASN A 1 196 ? 113.930 116.879 122.036 1.00 41.29 241 ASN C C 1
ATOM 1401 O O . ASN A 1 196 ? 113.969 116.371 120.906 1.00 39.97 241 ASN C O 1
ATOM 1406 N N . THR A 1 197 ? 114.235 118.167 122.260 1.00 69.51 242 THR C N 1
ATOM 1407 C CA . THR A 1 197 ? 114.582 119.059 121.149 1.00 71.27 242 THR C CA 1
ATOM 1408 C C . THR A 1 197 ? 115.884 118.634 120.484 1.00 70.33 242 THR C C 1
ATOM 1409 O O . THR A 1 197 ? 115.963 118.610 119.251 1.00 70.07 242 THR C O 1
ATOM 1413 N N . PHE A 1 198 ? 116.830 118.121 121.285 1.00 56.91 243 PHE C N 1
ATOM 1414 C CA . PHE A 1 198 ? 118.124 117.661 120.801 1.00 56.22 243 PHE C CA 1
ATOM 1415 C C . PHE A 1 198 ? 117.965 116.498 119.838 1.00 53.10 243 PHE C C 1
ATOM 1416 O O . PHE A 1 198 ? 118.276 116.638 118.650 1.00 52.76 243 PHE C O 1
ATOM 1424 N N . MET A 1 199 ? 117.393 115.380 120.285 1.00 41.63 244 MET C N 1
ATOM 1425 C CA . MET A 1 199 ? 117.365 114.261 119.353 1.00 39.41 244 MET C CA 1
ATOM 1426 C C . MET A 1 199 ? 116.291 114.438 118.275 1.00 38.67 244 MET C C 1
ATOM 1427 O O . MET A 1 199 ? 116.641 114.540 117.088 1.00 37.98 244 MET C O 1
ATOM 1432 N N . SER A 1 200 ? 115.028 114.680 118.675 1.00 67.15 245 SER C N 1
ATOM 1433 C CA . SER A 1 200 ? 113.931 114.983 117.758 1.00 66.86 245 SER C CA 1
ATOM 1434 C C . SER A 1 200 ? 114.099 116.129 116.766 1.00 68.49 245 SER C C 1
ATOM 1435 O O . SER A 1 200 ? 113.286 116.231 115.844 1.00 68.66 245 SER C O 1
ATOM 1438 N N . PHE A 1 201 ? 115.083 117.015 116.912 1.00 55.90 246 PHE C N 1
ATOM 1439 C CA . PHE A 1 201 ? 115.253 118.016 115.868 1.00 57.77 246 PHE C CA 1
ATOM 1440 C C . PHE A 1 201 ? 116.650 117.999 115.270 1.00 58.63 246 PHE C C 1
ATOM 1441 O O . PHE A 1 201 ? 116.778 118.103 114.046 1.00 58.27 246 PHE C O 1
ATOM 1449 N N . LEU A 1 202 ? 117.701 117.890 116.081 1.00 51.50 247 LEU C N 1
ATOM 1450 C CA . LEU A 1 202 ? 119.030 117.986 115.507 1.00 52.87 247 LEU C CA 1
ATOM 1451 C C . LEU A 1 202 ? 119.410 116.703 114.780 1.00 51.36 247 LEU C C 1
ATOM 1452 O O . LEU A 1 202 ? 120.329 116.720 113.953 1.00 51.76 247 LEU C O 1
ATOM 1457 N N . PHE A 1 203 ? 118.720 115.583 115.054 1.00 65.09 248 PHE C N 1
ATOM 1458 C CA . PHE A 1 203 ? 118.963 114.417 114.218 1.00 64.05 248 PHE C CA 1
ATOM 1459 C C . PHE A 1 203 ? 118.158 114.450 112.907 1.00 63.05 248 PHE C C 1
ATOM 1460 O O . PHE A 1 203 ? 118.748 114.160 111.849 1.00 63.74 248 PHE C O 1
ATOM 1468 N N . PRO A 1 204 ? 116.849 114.799 112.884 1.00 56.21 249 PRO C N 1
ATOM 1469 C CA . PRO A 1 204 ? 116.205 114.975 111.571 1.00 55.82 249 PRO C CA 1
ATOM 1470 C C . PRO A 1 204 ? 116.723 116.110 110.708 1.00 57.09 249 PRO C C 1
ATOM 1471 O O . PRO A 1 204 ? 116.722 115.937 109.481 1.00 57.48 249 PRO C O 1
ATOM 1475 N N . MET A 1 205 ? 117.214 117.221 111.272 1.00 46.55 250 MET C N 1
ATOM 1476 C CA . MET A 1 205 ? 117.824 118.249 110.428 1.00 48.06 250 MET C CA 1
ATOM 1477 C C . MET A 1 205 ? 119.092 117.725 109.767 1.00 49.36 250 MET C C 1
ATOM 1478 O O . MET A 1 205 ? 119.348 117.993 108.589 1.00 50.39 250 MET C O 1
ATOM 1483 N N . LEU A 1 206 ? 119.843 116.891 110.495 1.00 53.01 251 LEU C N 1
ATOM 1484 C CA . LEU A 1 206 ? 121.081 116.335 109.971 1.00 54.36 251 LEU C CA 1
ATOM 1485 C C . LEU A 1 206 ? 120.804 115.367 108.833 1.00 53.66 251 LEU C C 1
ATOM 1486 O O . LEU A 1 206 ? 121.380 115.505 107.744 1.00 54.89 251 LEU C O 1
ATOM 1491 N N . VAL A 1 207 ? 119.893 114.409 109.049 1.00 44.80 252 VAL C N 1
ATOM 1492 C CA . VAL A 1 207 ? 119.669 113.388 108.028 1.00 44.48 252 VAL C CA 1
ATOM 1493 C C . VAL A 1 207 ? 118.965 113.987 106.812 1.00 45.34 252 VAL C C 1
ATOM 1494 O O . VAL A 1 207 ? 119.355 113.713 105.671 1.00 47.77 252 VAL C O 1
ATOM 1498 N N . ALA A 1 208 ? 118.005 114.899 107.035 1.00 52.45 253 ALA C N 1
ATOM 1499 C CA . ALA A 1 208 ? 117.314 115.526 105.918 1.00 53.22 253 ALA C CA 1
ATOM 1500 C C . ALA A 1 208 ? 118.261 116.397 105.107 1.00 54.96 253 ALA C C 1
ATOM 1501 O O . ALA A 1 208 ? 118.344 116.236 103.884 1.00 56.82 253 ALA C O 1
ATOM 1503 N N . SER A 1 209 ? 119.063 117.231 105.786 1.00 70.61 254 SER C N 1
ATOM 1504 C CA . SER A 1 209 ? 119.974 118.148 105.111 1.00 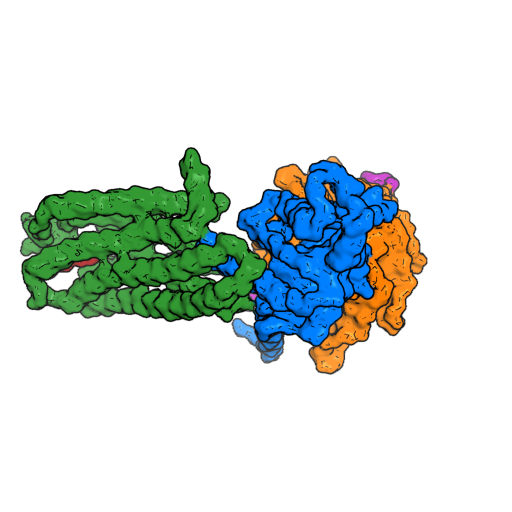72.60 254 SER C CA 1
ATOM 1505 C C . SER A 1 209 ? 121.027 117.404 104.302 1.00 73.62 254 SER C C 1
ATOM 1506 O O . SER A 1 209 ? 121.139 117.610 103.091 1.00 75.67 254 SER C O 1
ATOM 1509 N N . ILE A 1 210 ? 121.755 116.480 104.937 1.00 57.02 255 ILE C N 1
ATOM 1510 C CA . ILE A 1 210 ? 122.883 115.849 104.251 1.00 57.92 255 ILE C CA 1
ATOM 1511 C C . ILE A 1 210 ? 122.410 114.852 103.194 1.00 58.49 255 ILE C C 1
ATOM 1512 O O . ILE A 1 210 ? 122.911 114.857 102.057 1.00 61.30 255 ILE C O 1
ATOM 1517 N N . LEU A 1 211 ? 121.470 113.978 103.566 1.00 66.61 256 LEU C N 1
ATOM 1518 C CA . LEU A 1 211 ? 120.934 112.989 102.592 1.00 66.85 256 LEU C CA 1
ATOM 1519 C C . LEU A 1 211 ? 120.352 113.751 101.402 1.00 68.10 256 LEU C C 1
ATOM 1520 O O . LEU A 1 211 ? 120.786 113.495 100.265 1.00 69.23 256 LEU C O 1
ATOM 1525 N N . ASN A 1 212 ? 119.407 114.653 101.664 1.00 55.92 257 ASN C N 1
ATOM 1526 C CA . ASN A 1 212 ? 118.744 115.314 100.553 1.00 59.90 257 ASN C CA 1
ATOM 1527 C C . ASN A 1 212 ? 119.711 116.183 99.761 1.00 63.84 257 ASN C C 1
ATOM 1528 O O . ASN A 1 212 ? 119.537 116.339 98.552 1.00 68.06 257 ASN C O 1
ATOM 1533 N N . THR A 1 213 ? 120.776 116.680 100.394 1.00 62.75 258 THR C N 1
ATOM 1534 C CA . THR A 1 213 ? 121.818 117.380 99.655 1.00 66.53 258 THR C CA 1
ATOM 1535 C C . THR A 1 213 ? 122.541 116.451 98.681 1.00 68.79 258 THR C C 1
ATOM 1536 O O . THR A 1 213 ? 122.778 116.822 97.526 1.00 73.42 258 THR C O 1
ATOM 1540 N N . VAL A 1 214 ? 122.854 115.219 99.097 1.00 66.22 259 VAL C N 1
ATOM 1541 C CA . VAL A 1 214 ? 123.598 114.342 98.186 1.00 68.20 259 VAL C CA 1
ATOM 1542 C C . VAL A 1 214 ? 122.668 113.770 97.110 1.00 71.11 259 VAL C C 1
ATOM 1543 O O . VAL A 1 214 ? 123.086 113.538 95.963 1.00 75.30 259 VAL C O 1
ATOM 1547 N N . ILE A 1 215 ? 121.379 113.597 97.436 1.00 86.80 260 ILE C N 1
ATOM 1548 C CA . ILE A 1 215 ? 120.391 113.293 96.399 1.00 87.68 260 ILE C CA 1
ATOM 1549 C C . ILE A 1 215 ? 120.282 114.442 95.400 1.00 89.51 260 ILE C C 1
ATOM 1550 O O . ILE A 1 215 ? 120.189 114.214 94.190 1.00 90.95 260 ILE C O 1
ATOM 1555 N N . ALA A 1 216 ? 120.291 115.690 95.884 1.00 76.71 261 ALA C N 1
ATOM 1556 C CA . ALA A 1 216 ? 120.229 116.833 94.976 1.00 81.85 261 ALA C CA 1
ATOM 1557 C C . ALA A 1 216 ? 121.491 116.952 94.133 1.00 85.97 261 ALA C C 1
ATOM 1558 O O . ALA A 1 216 ? 121.432 117.407 92.988 1.00 90.99 261 ALA C O 1
ATOM 1560 N N . ASN A 1 217 ? 122.631 116.514 94.669 1.00 84.20 262 ASN C N 1
ATOM 1561 C CA . ASN A 1 217 ? 123.852 116.450 93.868 1.00 88.13 262 ASN C CA 1
ATOM 1562 C C . ASN A 1 217 ? 123.707 115.435 92.742 1.00 90.38 262 ASN C C 1
ATOM 1563 O O . ASN A 1 217 ? 124.056 115.720 91.587 1.00 95.75 262 ASN C O 1
ATOM 1568 N N . LYS A 1 218 ? 123.206 114.237 93.076 1.00 87.10 263 LYS C N 1
ATOM 1569 C CA . LYS A 1 218 ? 122.960 113.205 92.072 1.00 88.97 263 LYS C CA 1
ATOM 1570 C C . LYS A 1 218 ? 121.942 113.661 91.036 1.00 93.02 263 LYS C C 1
ATOM 1571 O O . LYS A 1 218 ? 122.086 113.399 89.836 1.00 97.15 263 LYS C O 1
ATOM 1577 N N . LEU A 1 219 ? 120.903 114.356 91.474 1.00 91.45 264 LEU C N 1
ATOM 1578 C CA . LEU A 1 219 ? 119.904 114.793 90.517 1.00 95.55 264 LEU C CA 1
ATOM 1579 C C . LEU A 1 219 ? 120.401 115.942 89.651 1.00 100.09 264 LEU C C 1
ATOM 1580 O O . LEU A 1 219 ? 120.083 115.990 88.464 1.00 102.96 264 LEU C O 1
ATOM 1585 N N . THR A 1 220 ? 121.228 116.842 90.192 1.00 100.50 265 THR C N 1
ATOM 1586 C CA . THR A 1 220 ? 121.764 117.895 89.334 1.00 104.47 265 THR C CA 1
ATOM 1587 C C . THR A 1 220 ? 122.825 117.398 88.357 1.00 106.41 265 THR C C 1
ATOM 1588 O O . THR A 1 220 ? 122.897 117.900 87.228 1.00 110.09 265 THR C O 1
ATOM 1592 N N . VAL A 1 221 ? 123.636 116.400 88.742 1.00 104.11 266 VAL C N 1
ATOM 1593 C CA . VAL A 1 221 ? 124.508 115.760 87.749 1.00 105.87 266 VAL C CA 1
ATOM 1594 C C . VAL A 1 221 ? 123.680 115.073 86.666 1.00 107.31 266 VAL C C 1
ATOM 1595 O O . VAL A 1 221 ? 124.023 115.138 85.482 1.00 110.84 266 VAL C O 1
ATOM 1599 N N . MET A 1 222 ? 122.586 114.399 87.047 1.00 104.84 267 MET C N 1
ATOM 1600 C CA . MET A 1 222 ? 121.743 113.757 86.039 1.00 106.05 267 MET C CA 1
ATOM 1601 C C . MET A 1 222 ? 121.022 114.777 85.159 1.00 109.59 267 MET C C 1
ATOM 1602 O O . MET A 1 222 ? 120.739 114.496 83.990 1.00 112.21 267 MET C O 1
ATOM 1607 N N . VAL A 1 223 ? 120.713 115.961 85.695 1.00 110.06 268 VAL C N 1
ATOM 1608 C CA . VAL A 1 223 ? 120.134 117.019 84.864 1.00 113.90 268 VAL C CA 1
ATOM 1609 C C . VAL A 1 223 ? 121.167 117.534 83.872 1.00 117.75 268 VAL C C 1
ATOM 1610 O O . VAL A 1 223 ? 120.867 117.738 82.687 1.00 121.65 268 VAL C O 1
ATOM 1614 N N . HIS A 1 224 ? 122.411 117.707 84.325 1.00 149.39 269 HIS C N 1
ATOM 1615 C CA . HIS A 1 224 ? 123.466 118.147 83.417 1.00 153.25 269 HIS C CA 1
ATOM 1616 C C . HIS A 1 224 ? 123.817 117.063 82.407 1.00 154.56 269 HIS C C 1
ATOM 1617 O O . HIS A 1 224 ? 124.333 117.358 81.323 1.00 157.95 269 HIS C O 1
ATOM 1624 N N . GLN A 1 225 ? 123.535 115.802 82.738 1.00 118.64 270 GLN C N 1
ATOM 1625 C CA . GLN A 1 225 ? 123.662 114.742 81.746 1.00 119.86 270 GLN C CA 1
ATOM 1626 C C . GLN A 1 225 ? 122.353 114.538 80.998 1.00 122.30 270 GLN C C 1
ATOM 1627 O O . GLN A 1 225 ? 122.263 113.686 80.109 1.00 124.89 270 GLN C O 1
ATOM 1633 N N . ALA A 1 226 ? 121.320 115.299 81.349 1.00 30.00 271 ALA C N 1
ATOM 1634 C CA . ALA A 1 226 ? 120.104 115.274 80.551 1.00 30.00 271 ALA C CA 1
ATOM 1635 C C . ALA A 1 226 ? 120.123 116.398 79.528 1.00 30.00 271 ALA C C 1
ATOM 1636 O O . ALA A 1 226 ? 119.481 116.303 78.478 1.00 30.00 271 ALA C O 1
ATOM 1638 N N . ALA A 1 227 ? 120.866 117.459 79.823 1.00 30.00 272 ALA C N 1
ATOM 1639 C CA . ALA A 1 227 ? 121.136 118.503 78.845 1.00 30.00 272 ALA C CA 1
ATOM 1640 C C . ALA A 1 227 ? 122.487 118.295 78.177 1.00 30.00 272 ALA C C 1
ATOM 1641 O O . ALA A 1 227 ? 122.572 118.168 76.957 1.00 30.00 272 ALA C O 1
ATOM 1643 N N . ASN A 1 229 ? 121.723 113.386 76.469 1.00 30.00 292 ASN C N 1
ATOM 1644 C CA . ASN A 1 229 ? 120.618 112.520 76.087 1.00 30.00 292 ASN C CA 1
ATOM 1645 C C . ASN A 1 229 ? 119.397 113.313 75.648 1.00 30.00 292 ASN C C 1
ATOM 1646 O O . ASN A 1 229 ? 118.266 112.872 75.859 1.00 30.00 292 ASN C O 1
ATOM 1651 N N . MET A 1 230 ? 119.603 114.483 75.042 1.00 30.00 293 MET C N 1
ATOM 1652 C CA . MET A 1 230 ? 118.482 115.228 74.478 1.00 30.00 293 MET C CA 1
ATOM 1653 C C . MET A 1 230 ? 117.854 114.489 73.300 1.00 30.00 293 MET C C 1
ATOM 1654 O O . MET A 1 230 ? 116.692 114.732 72.953 1.00 30.00 293 MET C O 1
ATOM 1659 N N . THR A 1 231 ? 118.610 113.580 72.674 1.00 30.00 294 THR C N 1
ATOM 1660 C CA . THR A 1 231 ? 118.056 112.738 71.618 1.00 30.00 294 THR C CA 1
ATOM 1661 C C . THR A 1 231 ? 117.042 111.737 72.170 1.00 30.00 294 THR C C 1
ATOM 1662 O O . THR A 1 231 ? 116.124 111.319 71.457 1.00 30.00 294 THR C O 1
ATOM 1666 N N . ILE A 1 232 ? 117.190 111.334 73.434 1.00 30.00 295 ILE C N 1
ATOM 1667 C CA . ILE A 1 232 ? 116.238 110.386 74.004 1.00 30.00 295 ILE C CA 1
ATOM 1668 C C . ILE A 1 232 ? 115.065 111.121 74.634 1.00 30.00 295 ILE C C 1
ATOM 1669 O O . ILE A 1 232 ? 114.000 110.538 74.867 1.00 30.00 295 ILE C O 1
ATOM 1674 N N . GLU A 1 233 ? 115.222 112.412 74.884 1.00 30.00 296 GLU C N 1
ATOM 1675 C CA . GLU A 1 233 ? 114.397 113.037 75.899 1.00 30.00 296 GLU C CA 1
ATOM 1676 C C . GLU A 1 233 ? 113.092 113.565 75.310 1.00 30.00 296 GLU C C 1
ATOM 1677 O O . GLU A 1 233 ? 113.106 114.352 74.356 1.00 30.00 296 GLU C O 1
ATOM 1683 N N . PRO A 1 234 ? 111.952 113.154 75.859 1.00 30.00 297 PRO C N 1
ATOM 1684 C CA . PRO A 1 234 ? 110.692 113.866 75.628 1.00 30.00 297 PRO C CA 1
ATOM 1685 C C . PRO A 1 234 ? 110.595 115.077 76.540 1.00 30.00 297 PRO C C 1
ATOM 1686 O O . PRO A 1 234 ? 111.590 115.476 77.153 1.00 30.00 297 PRO C O 1
ATOM 1690 N N . GLY A 1 235 ? 109.416 115.677 76.653 1.00 30.00 298 GLY C N 1
ATOM 1691 C CA . GLY A 1 235 ? 109.247 116.758 77.609 1.00 30.00 298 GLY C CA 1
ATOM 1692 C C . GLY A 1 235 ? 109.240 116.278 79.050 1.00 30.00 298 GLY C C 1
ATOM 1693 O O . GLY A 1 235 ? 108.218 116.339 79.738 1.00 30.00 298 GLY C O 1
ATOM 1694 N N . ARG A 1 236 ? 110.400 115.810 79.511 1.00 113.73 299 ARG C N 1
ATOM 1695 C CA . ARG A 1 236 ? 110.579 115.185 80.810 1.00 109.07 299 ARG C CA 1
ATOM 1696 C C . ARG A 1 236 ? 111.846 115.635 81.511 1.00 107.15 299 ARG C C 1
ATOM 1697 O O . ARG A 1 236 ? 112.475 114.822 82.188 1.00 103.55 299 ARG C O 1
ATOM 1705 N N . VAL A 1 237 ? 112.231 116.902 81.370 1.00 128.03 300 VAL C N 1
ATOM 1706 C CA . VAL A 1 237 ? 113.278 117.487 82.203 1.00 126.77 300 VAL C CA 1
ATOM 1707 C C . VAL A 1 237 ? 112.632 118.421 83.208 1.00 125.91 300 VAL C C 1
ATOM 1708 O O . VAL A 1 237 ? 113.243 118.832 84.213 1.00 123.47 300 VAL C O 1
ATOM 1712 N N . GLN A 1 238 ? 111.322 118.580 83.048 1.00 111.12 301 GLN C N 1
ATOM 1713 C CA . GLN A 1 238 ? 110.517 119.352 83.973 1.00 111.30 301 GLN C CA 1
ATOM 1714 C C . GLN A 1 238 ? 110.381 118.569 85.254 1.00 107.50 301 GLN C C 1
ATOM 1715 O O . GLN A 1 238 ? 110.402 119.147 86.341 1.00 105.80 301 GLN C O 1
ATOM 1721 N N . ALA A 1 239 ? 110.244 117.244 85.146 1.00 106.33 302 ALA C N 1
ATOM 1722 C CA . ALA A 1 239 ? 110.039 116.455 86.347 1.00 102.84 302 ALA C CA 1
ATOM 1723 C C . ALA A 1 239 ? 111.336 116.343 87.136 1.00 98.95 302 ALA C C 1
ATOM 1724 O O . ALA A 1 239 ? 111.302 116.230 88.361 1.00 96.44 302 ALA C O 1
ATOM 1726 N N . LEU A 1 240 ? 112.496 116.379 86.464 1.00 98.69 303 LEU C N 1
ATOM 1727 C CA . LEU A 1 240 ? 113.743 116.396 87.230 1.00 95.38 303 LEU C CA 1
ATOM 1728 C C . LEU A 1 240 ? 113.949 117.725 87.954 1.00 94.55 303 LEU C C 1
ATOM 1729 O O . LEU A 1 240 ? 114.354 117.734 89.128 1.00 89.54 303 LEU C O 1
ATOM 1734 N N . ARG A 1 241 ? 113.661 118.858 87.288 1.00 104.27 304 ARG C N 1
ATOM 1735 C CA . ARG A 1 241 ? 113.715 120.131 88.015 1.00 104.31 304 ARG C CA 1
ATOM 1736 C C . ARG A 1 241 ? 112.662 120.203 89.110 1.00 103.59 304 ARG C C 1
ATOM 1737 O O . ARG A 1 241 ? 112.917 120.747 90.192 1.00 101.71 304 ARG C O 1
ATOM 1745 N N . ARG A 1 242 ? 111.495 119.614 88.869 1.00 99.03 305 ARG C N 1
ATOM 1746 C CA . ARG A 1 242 ? 110.457 119.562 89.885 1.00 98.29 305 ARG C CA 1
ATOM 1747 C C . ARG A 1 242 ? 110.867 118.662 91.039 1.00 91.91 305 ARG C C 1
ATOM 1748 O O . ARG A 1 242 ? 110.496 118.915 92.187 1.00 89.26 305 ARG C O 1
ATOM 1756 N N . GLY A 1 243 ? 111.661 117.627 90.760 1.00 89.14 306 GLY C N 1
ATOM 1757 C CA . GLY A 1 243 ? 112.156 116.784 91.831 1.00 82.79 306 GLY C CA 1
ATOM 1758 C C . GLY A 1 243 ? 113.187 117.488 92.683 1.00 79.42 306 GLY C C 1
ATOM 1759 O O . GLY A 1 243 ? 113.206 117.331 93.910 1.00 75.29 306 GLY C O 1
ATOM 1760 N N . VAL A 1 244 ? 114.020 118.318 92.048 1.00 81.58 307 VAL C N 1
ATOM 1761 C CA . VAL A 1 244 ? 114.961 119.147 92.798 1.00 79.35 307 VAL C CA 1
ATOM 1762 C C . VAL A 1 244 ? 114.200 120.127 93.677 1.00 79.63 307 VAL C C 1
ATOM 1763 O O . VAL A 1 244 ? 114.516 120.310 94.863 1.00 75.70 307 VAL C O 1
ATOM 1767 N N . LEU A 1 245 ? 113.132 120.708 93.123 1.00 84.64 308 LEU C N 1
ATOM 1768 C CA . LEU A 1 245 ? 112.342 121.687 93.858 1.00 85.96 308 LEU C CA 1
ATOM 1769 C C . LEU A 1 245 ? 111.575 121.046 95.009 1.00 82.01 308 LEU C C 1
ATOM 1770 O O . LEU A 1 245 ? 111.457 121.644 96.081 1.00 79.70 308 LEU C O 1
ATOM 1775 N N . VAL A 1 246 ? 111.070 119.819 94.829 1.00 81.49 309 VAL C N 1
ATOM 1776 C CA . VAL A 1 246 ? 110.299 119.217 95.915 1.00 78.01 309 VAL C CA 1
ATOM 1777 C C . VAL A 1 246 ? 111.237 118.724 97.010 1.00 71.98 309 VAL C C 1
ATOM 1778 O O . VAL A 1 246 ? 110.900 118.782 98.199 1.00 69.73 309 VAL C O 1
ATOM 1782 N N . LEU A 1 247 ? 112.407 118.239 96.593 1.00 69.75 310 LEU C N 1
ATOM 1783 C CA . LEU A 1 247 ? 113.464 117.866 97.563 1.00 64.45 310 LEU C CA 1
ATOM 1784 C C . LEU A 1 247 ? 113.743 119.084 98.442 1.00 63.55 310 LEU C C 1
ATOM 1785 O O . LEU A 1 247 ? 113.596 118.984 99.675 1.00 59.92 310 LEU C O 1
ATOM 1790 N N . ARG A 1 248 ? 114.131 120.190 97.809 1.00 70.62 311 ARG C N 1
ATOM 1791 C CA . ARG A 1 248 ? 114.497 121.380 98.546 1.00 70.54 311 ARG C CA 1
ATOM 1792 C C . ARG A 1 248 ? 113.325 121.949 99.320 1.00 70.71 311 ARG C C 1
ATOM 1793 O O . ARG A 1 248 ? 113.524 122.459 100.422 1.00 68.08 311 ARG C O 1
ATOM 1801 N N . ALA A 1 249 ? 112.099 121.777 98.819 1.00 70.63 312 ALA C N 1
ATOM 1802 C CA . ALA A 1 249 ? 110.931 122.209 99.569 1.00 71.41 312 ALA C CA 1
ATOM 1803 C C . ALA A 1 249 ? 110.726 121.395 100.836 1.00 66.32 312 ALA C C 1
ATOM 1804 O O . ALA A 1 249 ? 110.374 121.959 101.876 1.00 65.06 312 ALA C O 1
ATOM 1806 N N . VAL A 1 250 ? 110.980 120.081 100.775 1.00 68.97 313 VAL C N 1
ATOM 1807 C CA . VAL A 1 250 ? 110.906 119.239 101.970 1.00 64.49 313 VAL C CA 1
ATOM 1808 C C . VAL A 1 250 ? 111.897 119.696 103.030 1.00 61.50 313 VAL C C 1
ATOM 1809 O O . VAL A 1 250 ? 111.518 119.923 104.191 1.00 59.99 313 VAL C O 1
ATOM 1813 N N . VAL A 1 251 ? 113.176 119.854 102.646 1.00 59.55 314 VAL C N 1
ATOM 1814 C CA . VAL A 1 251 ? 114.181 120.210 103.656 1.00 57.36 314 VAL C CA 1
ATOM 1815 C C . VAL A 1 251 ? 113.921 121.606 104.230 1.00 58.69 314 VAL C C 1
ATOM 1816 O O . VAL A 1 251 ? 113.936 121.791 105.461 1.00 58.18 314 VAL C O 1
ATOM 1820 N N . ILE A 1 252 ? 113.626 122.592 103.364 1.00 57.05 315 ILE C N 1
ATOM 1821 C CA . ILE A 1 252 ? 113.446 123.956 103.851 1.00 58.84 315 ILE C CA 1
ATOM 1822 C C . ILE A 1 252 ? 112.171 124.062 104.675 1.00 58.09 315 ILE C C 1
ATOM 1823 O O . ILE A 1 252 ? 112.149 124.757 105.692 1.00 56.62 315 ILE C O 1
ATOM 1828 N N . ALA A 1 253 ? 111.106 123.346 104.288 1.00 61.15 316 ALA C N 1
ATOM 1829 C CA . ALA A 1 253 ? 109.875 123.420 105.054 1.00 60.91 316 ALA C CA 1
ATOM 1830 C C . ALA A 1 253 ? 110.032 122.763 106.409 1.00 55.75 316 ALA C C 1
ATOM 1831 O O . ALA A 1 253 ? 109.527 123.289 107.405 1.00 55.04 316 ALA C O 1
ATOM 1833 N N . PHE A 1 254 ? 110.794 121.668 106.486 1.00 51.52 317 PHE C N 1
ATOM 1834 C CA . PHE A 1 254 ? 110.976 121.049 107.790 1.00 46.94 317 PHE C CA 1
ATOM 1835 C C . PHE A 1 254 ? 111.805 121.915 108.731 1.00 45.43 317 PHE C C 1
ATOM 1836 O O . PHE A 1 254 ? 111.431 122.065 109.902 1.00 43.58 317 PHE C O 1
ATOM 1844 N N . VAL A 1 255 ? 112.913 122.504 108.244 1.00 61.38 318 VAL C N 1
ATOM 1845 C CA . VAL A 1 255 ? 113.692 123.408 109.103 1.00 62.38 318 VAL C CA 1
ATOM 1846 C C . VAL A 1 255 ? 112.862 124.625 109.532 1.00 64.70 318 VAL C C 1
ATOM 1847 O O . VAL A 1 255 ? 112.766 124.920 110.730 1.00 65.24 318 VAL C O 1
ATOM 1851 N N . VAL A 1 256 ? 112.260 125.351 108.573 1.00 57.95 319 VAL C N 1
ATOM 1852 C CA . VAL A 1 256 ? 111.578 126.611 108.890 1.00 60.67 319 VAL C CA 1
ATOM 1853 C C . VAL A 1 256 ? 110.339 126.364 109.741 1.00 60.39 319 VAL C C 1
ATOM 1854 O O . VAL A 1 256 ? 109.920 127.245 110.496 1.00 61.91 319 VAL C O 1
ATOM 1858 N N . CYS A 1 257 ? 109.722 125.188 109.635 1.00 71.49 320 CYS C N 1
ATOM 1859 C CA . CYS A 1 257 ? 108.520 124.949 110.408 1.00 71.60 320 CYS C CA 1
ATOM 1860 C C . CYS A 1 257 ? 108.784 124.296 111.748 1.00 70.56 320 CYS C C 1
ATOM 1861 O O . CYS A 1 257 ? 107.964 124.450 112.659 1.00 71.71 320 CYS C O 1
ATOM 1864 N N . TRP A 1 258 ? 109.876 123.555 111.921 1.00 45.20 321 TRP C N 1
ATOM 1865 C CA . TRP A 1 258 ? 110.091 122.954 113.223 1.00 44.10 321 TRP C CA 1
ATOM 1866 C C . TRP A 1 258 ? 111.315 123.504 113.937 1.00 45.54 321 TRP C C 1
ATOM 1867 O O . TRP A 1 258 ? 111.723 122.945 114.958 1.00 45.46 321 TRP C O 1
ATOM 1878 N N . LEU A 1 259 ? 111.868 124.618 113.478 1.00 57.29 322 LEU C N 1
ATOM 1879 C CA . LEU A 1 259 ? 112.838 125.354 114.280 1.00 59.15 322 LEU C CA 1
ATOM 1880 C C . LEU A 1 259 ? 112.230 126.323 115.306 1.00 61.48 322 LEU C C 1
ATOM 1881 O O . LEU A 1 259 ? 112.694 126.304 116.456 1.00 62.05 322 LEU C O 1
ATOM 1886 N N . PRO A 1 260 ? 111.251 127.196 114.970 1.00 76.67 323 PRO C N 1
ATOM 1887 C CA . PRO A 1 260 ? 110.796 128.158 115.989 1.00 79.06 323 PRO C CA 1
ATOM 1888 C C . PRO A 1 260 ? 110.058 127.525 117.148 1.00 78.12 323 PRO C C 1
ATOM 1889 O O . PRO A 1 260 ? 110.092 128.075 118.256 1.00 79.94 323 PRO C O 1
ATOM 1893 N N . TYR A 1 261 ? 109.426 126.373 116.931 1.00 42.22 324 TYR C N 1
ATOM 1894 C CA . TYR A 1 261 ? 108.744 125.684 118.018 1.00 40.81 324 TYR C CA 1
ATOM 1895 C C . TYR A 1 261 ? 109.731 125.222 119.080 1.00 40.56 324 TYR C C 1
ATOM 1896 O O . TYR A 1 261 ? 109.534 125.453 120.283 1.00 41.94 324 TYR C O 1
ATOM 1905 N N . HIS A 1 262 ? 110.842 124.641 118.653 1.00 55.72 325 HIS C N 1
ATOM 1906 C CA . HIS A 1 262 ? 111.822 124.217 119.630 1.00 55.63 325 HIS C CA 1
ATOM 1907 C C . HIS A 1 262 ? 112.717 125.344 120.129 1.00 59.34 325 HIS C C 1
ATOM 1908 O O . HIS A 1 262 ? 113.247 125.226 121.235 1.00 60.57 325 HIS C O 1
ATOM 1915 N N . VAL A 1 263 ? 112.873 126.442 119.376 1.00 45.31 326 VAL C N 1
ATOM 1916 C CA . VAL A 1 263 ? 113.507 127.634 119.949 1.00 48.78 326 VAL C CA 1
ATOM 1917 C C . VAL A 1 263 ? 112.635 128.200 121.071 1.00 50.74 326 VAL C C 1
ATOM 1918 O O . VAL A 1 263 ? 113.148 128.673 122.095 1.00 52.86 326 VAL C O 1
ATOM 1922 N N . ARG A 1 264 ? 111.305 128.150 120.894 1.00 53.02 327 ARG C N 1
ATOM 1923 C CA . ARG A 1 264 ? 110.378 128.581 121.933 1.00 54.61 327 ARG C CA 1
ATOM 1924 C C . ARG A 1 264 ? 110.511 127.692 123.155 1.00 54.08 327 ARG C C 1
ATOM 1925 O O . ARG A 1 264 ? 110.533 128.178 124.294 1.00 56.05 327 ARG C O 1
ATOM 1933 N N . ARG A 1 265 ? 110.590 126.383 122.933 1.00 50.18 328 ARG C N 1
ATOM 1934 C CA . ARG A 1 265 ? 110.674 125.480 124.070 1.00 49.42 328 ARG C CA 1
ATOM 1935 C C . ARG A 1 265 ? 112.033 125.560 124.757 1.00 51.18 328 ARG C C 1
ATOM 1936 O O . ARG A 1 265 ? 112.107 125.389 125.974 1.00 51.65 328 ARG C O 1
ATOM 1944 N N . LEU A 1 266 ? 113.073 125.879 123.984 1.00 59.23 329 LEU C N 1
ATOM 1945 C CA . LEU A 1 266 ? 114.409 126.191 124.558 1.00 61.28 329 LEU C CA 1
ATOM 1946 C C . LEU A 1 266 ? 114.285 127.431 125.448 1.00 64.18 329 LEU C C 1
ATOM 1947 O O . LEU A 1 266 ? 114.851 127.433 126.557 1.00 65.75 329 LEU C O 1
ATOM 1952 N N . MET A 1 267 ? 113.565 128.443 124.964 1.00 73.76 330 MET C N 1
ATOM 1953 C CA . MET A 1 267 ? 113.422 129.703 125.687 1.00 76.50 330 MET C CA 1
ATOM 1954 C C . MET A 1 267 ? 112.699 129.471 127.005 1.00 77.06 330 MET C C 1
ATOM 1955 O O . MET A 1 267 ? 113.061 130.046 128.038 1.00 79.41 330 MET C O 1
ATOM 1960 N N . PHE A 1 268 ? 111.677 128.614 126.971 1.00 93.21 331 PHE C N 1
ATOM 1961 C CA . PHE A 1 268 ? 111.022 128.142 128.187 1.00 93.32 331 PHE C CA 1
ATOM 1962 C C . PHE A 1 268 ? 111.971 127.308 129.041 1.00 94.29 331 PHE C C 1
ATOM 1963 O O . PHE A 1 268 ? 111.841 127.278 130.269 1.00 96.10 331 PHE C O 1
ATOM 1971 N N . CYS A 1 269 ? 112.920 126.623 128.403 1.00 68.38 332 CYS C N 1
ATOM 1972 C CA . CYS A 1 269 ? 113.816 125.708 129.100 1.00 68.90 332 CYS C CA 1
ATOM 1973 C C . CYS A 1 269 ? 114.854 126.442 129.932 1.00 71.06 332 CYS C C 1
ATOM 1974 O O . CYS A 1 269 ? 115.130 126.047 131.071 1.00 72.03 332 CYS C O 1
ATOM 1977 N N . TYR A 1 270 ? 115.449 127.504 129.394 1.00 75.36 333 TYR C N 1
ATOM 1978 C CA . TYR A 1 270 ? 116.622 128.025 130.087 1.00 77.04 333 TYR C CA 1
ATOM 1979 C C . TYR A 1 270 ? 116.297 129.158 131.049 1.00 79.80 333 TYR C C 1
ATOM 1980 O O . TYR A 1 270 ? 116.905 129.225 132.124 1.00 81.33 333 TYR C O 1
ATOM 1989 N N . ILE A 1 271 ? 115.398 130.072 130.687 1.00 66.69 334 ILE C N 1
ATOM 1990 C CA . ILE A 1 271 ? 115.202 131.261 131.508 1.00 69.38 334 ILE C CA 1
ATOM 1991 C C . ILE A 1 271 ? 114.453 130.865 132.776 1.00 70.34 334 ILE C C 1
ATOM 1992 O O . ILE A 1 271 ? 113.295 130.435 132.726 1.00 69.36 334 ILE C O 1
ATOM 1997 N N . SER A 1 272 ? 115.123 131.010 133.921 1.00 165.17 335 SER C N 1
ATOM 1998 C CA . SER A 1 272 ? 114.627 130.665 135.250 1.00 166.11 335 SER C CA 1
ATOM 1999 C C . SER A 1 272 ? 113.749 131.728 135.939 1.00 167.42 335 SER C C 1
ATOM 2000 O O . SER A 1 272 ? 113.823 131.766 137.177 1.00 168.45 335 SER C O 1
ATOM 2003 N N . ASP A 1 273 ? 113.046 132.606 135.201 1.00 132.43 336 ASP C N 1
ATOM 2004 C CA . ASP A 1 273 ? 112.279 133.774 135.674 1.00 133.61 336 ASP C CA 1
ATOM 2005 C C . ASP A 1 273 ? 113.050 134.985 136.204 1.00 136.74 336 ASP C C 1
ATOM 2006 O O . ASP A 1 273 ? 112.448 136.051 136.369 1.00 137.91 336 ASP C O 1
ATOM 2011 N N . GLU A 1 274 ? 114.348 134.867 136.493 1.00 127.21 337 GLU C N 1
ATOM 2012 C CA . GLU A 1 274 ? 115.112 136.083 136.780 1.00 130.32 337 GLU C CA 1
ATOM 2013 C C . GLU A 1 274 ? 115.267 136.989 135.564 1.00 130.94 337 GLU C C 1
ATOM 2014 O O . GLU A 1 274 ? 115.487 138.194 135.730 1.00 133.48 337 GLU C O 1
ATOM 2020 N N . GLN A 1 275 ? 115.164 136.447 134.356 1.00 135.08 338 GLN C N 1
ATOM 2021 C CA . GLN A 1 275 ? 115.281 137.235 133.140 1.00 135.34 338 GLN C CA 1
ATOM 2022 C C . GLN A 1 275 ? 113.939 137.633 132.538 1.00 134.78 338 GLN C C 1
ATOM 2023 O O . GLN A 1 275 ? 113.915 138.530 131.688 1.00 135.80 338 GLN C O 1
ATOM 2029 N N . TRP A 1 276 ? 112.829 136.996 132.927 1.00 131.87 339 TRP C N 1
ATOM 2030 C CA . TRP A 1 276 ? 111.550 137.367 132.333 1.00 131.25 339 TRP C CA 1
ATOM 2031 C C . TRP A 1 276 ? 111.054 138.725 132.808 1.00 133.93 339 TRP C C 1
ATOM 2032 O O . TRP A 1 276 ? 111.174 139.086 133.981 1.00 135.75 339 TRP C O 1
ATOM 2043 N N . THR A 1 277 ? 110.490 139.465 131.863 1.00 123.65 340 THR C N 1
ATOM 2044 C CA . THR A 1 277 ? 109.916 140.786 132.039 1.00 126.13 340 THR C CA 1
ATOM 2045 C C . THR A 1 277 ? 108.459 140.684 131.609 1.00 124.98 340 THR C C 1
ATOM 2046 O O . THR A 1 277 ? 107.923 139.588 131.441 1.00 122.26 340 THR C O 1
ATOM 2050 N N . THR A 1 278 ? 107.806 141.828 131.427 1.00 123.32 341 THR C N 1
ATOM 2051 C CA . THR A 1 278 ? 106.458 141.805 130.867 1.00 122.52 341 THR C CA 1
ATOM 2052 C C . THR A 1 278 ? 106.511 141.731 129.342 1.00 121.33 341 THR C C 1
ATOM 2053 O O . THR A 1 278 ? 105.659 141.096 128.702 1.00 119.21 341 THR C O 1
ATOM 2057 N N . PHE A 1 279 ? 107.541 142.339 128.746 1.00 106.06 342 PHE C N 1
ATOM 2058 C CA . PHE A 1 279 ? 107.638 142.389 127.292 1.00 105.17 342 PHE C CA 1
ATOM 2059 C C . PHE A 1 279 ? 107.977 141.025 126.709 1.00 98.52 342 PHE C C 1
ATOM 2060 O O . PHE A 1 279 ? 107.391 140.608 125.706 1.00 96.65 342 PHE C O 1
ATOM 2068 N N . LEU A 1 280 ? 108.898 140.301 127.346 1.00 107.16 343 LEU C N 1
ATOM 2069 C CA . LEU A 1 280 ? 109.217 138.950 126.907 1.00 104.21 343 LEU C CA 1
ATOM 2070 C C . LEU A 1 280 ? 108.085 137.979 127.209 1.00 102.00 343 LEU C C 1
ATOM 2071 O O . LEU A 1 280 ? 107.910 137.002 126.482 1.00 99.43 343 LEU C O 1
ATOM 2076 N N . PHE A 1 281 ? 107.322 138.238 128.272 1.00 80.96 344 PHE C N 1
ATOM 2077 C CA . PHE A 1 281 ? 106.103 137.493 128.577 1.00 78.80 344 PHE C CA 1
ATOM 2078 C C . PHE A 1 281 ? 105.103 137.584 127.426 1.00 80.27 344 PHE C C 1
ATOM 2079 O O . PHE A 1 281 ? 104.626 136.563 126.898 1.00 75.99 344 PHE C O 1
ATOM 2087 N N . ASP A 1 282 ? 104.811 138.816 126.999 1.00 87.81 345 ASP C N 1
ATOM 2088 C CA . ASP A 1 282 ? 103.883 139.031 125.894 1.00 90.54 345 ASP C CA 1
ATOM 2089 C C . ASP A 1 282 ? 104.444 138.485 124.585 1.00 87.17 345 ASP C C 1
ATOM 2090 O O . ASP A 1 282 ? 103.708 137.883 123.787 1.00 85.42 345 ASP C O 1
ATOM 2095 N N . PHE A 1 283 ? 105.753 138.666 124.365 1.00 83.47 346 PHE C N 1
ATOM 2096 C CA . PHE A 1 283 ? 106.414 138.131 123.180 1.00 80.52 346 PHE C CA 1
ATOM 2097 C C . PHE A 1 283 ? 106.356 136.614 123.145 1.00 73.12 346 PHE C C 1
ATOM 2098 O O . PHE A 1 283 ? 106.187 136.025 122.078 1.00 71.25 346 PHE C O 1
ATOM 2106 N N . TYR A 1 284 ? 106.492 135.972 124.304 1.00 72.85 347 TYR C N 1
ATOM 2107 C CA . TYR A 1 284 ? 106.377 134.523 124.387 1.00 68.26 347 TYR C CA 1
ATOM 2108 C C . TYR A 1 284 ? 104.980 134.058 124.038 1.00 67.22 347 TYR C C 1
ATOM 2109 O O . TYR A 1 284 ? 104.815 133.030 123.377 1.00 64.20 347 TYR C O 1
ATOM 2118 N N . HIS A 1 285 ? 103.962 134.798 124.469 1.00 85.73 348 HIS C N 1
ATOM 2119 C CA . HIS A 1 285 ? 102.610 134.330 124.189 1.00 84.43 348 HIS C CA 1
ATOM 2120 C C . HIS A 1 285 ? 102.246 134.508 122.716 1.00 84.13 348 HIS C C 1
ATOM 2121 O O . HIS A 1 285 ? 101.732 133.570 122.078 1.00 82.26 348 HIS C O 1
ATOM 2128 N N . TYR A 1 286 ? 102.647 135.641 122.124 1.00 76.81 349 TYR C N 1
ATOM 2129 C CA . TYR A 1 286 ? 102.437 135.833 120.689 1.00 79.44 349 TYR C CA 1
ATOM 2130 C C . TYR A 1 286 ? 103.294 134.880 119.867 1.00 74.21 349 TYR C C 1
ATOM 2131 O O . TYR A 1 286 ? 102.836 134.340 118.851 1.00 73.88 349 TYR C O 1
ATOM 2140 N N . PHE A 1 287 ? 104.507 134.594 120.339 1.00 68.18 350 PHE C N 1
ATOM 2141 C CA . PHE A 1 287 ? 105.383 133.674 119.640 1.00 63.23 350 PHE C CA 1
ATOM 2142 C C . PHE A 1 287 ? 104.882 132.245 119.750 1.00 58.56 350 PHE C C 1
ATOM 2143 O O . PHE A 1 287 ? 105.107 131.456 118.835 1.00 56.44 350 PHE C O 1
ATOM 2151 N N . TYR A 1 288 ? 104.219 131.894 120.856 1.00 70.07 351 TYR C N 1
ATOM 2152 C CA . TYR A 1 288 ? 103.569 130.593 120.962 1.00 67.54 351 TYR C CA 1
ATOM 2153 C C . TYR A 1 288 ? 102.503 130.445 119.893 1.00 66.80 351 TYR C C 1
ATOM 2154 O O . TYR A 1 288 ? 102.390 129.389 119.250 1.00 64.51 351 TYR C O 1
ATOM 2163 N N . MET A 1 289 ? 101.681 131.493 119.732 1.00 86.12 352 MET C N 1
ATOM 2164 C CA . MET A 1 289 ? 100.683 131.493 118.662 1.00 86.04 352 MET C CA 1
ATOM 2165 C C . MET A 1 289 ? 101.323 131.313 117.285 1.00 84.97 352 MET C C 1
ATOM 2166 O O . MET A 1 289 ? 100.852 130.500 116.474 1.00 83.11 352 MET C O 1
ATOM 2171 N N . LEU A 1 290 ? 102.421 132.033 117.021 1.00 68.62 353 LEU C N 1
ATOM 2172 C CA . LEU A 1 290 ? 103.084 131.910 115.721 1.00 68.62 353 LEU C CA 1
ATOM 2173 C C . LEU A 1 290 ? 103.710 130.533 115.523 1.00 62.91 353 LEU C C 1
ATOM 2174 O O . LEU A 1 290 ? 103.686 130.003 114.412 1.00 63.34 353 LEU C O 1
ATOM 2179 N N . THR A 1 291 ? 104.270 129.936 116.578 1.00 65.06 354 THR C N 1
ATOM 2180 C CA . THR A 1 291 ? 104.869 128.612 116.436 1.00 62.31 354 THR C CA 1
ATOM 2181 C C . THR A 1 291 ? 103.819 127.546 116.182 1.00 60.31 354 THR C C 1
ATOM 2182 O O . THR A 1 291 ? 104.061 126.603 115.414 1.00 58.46 354 THR C O 1
ATOM 2186 N N . ASN A 1 292 ? 102.640 127.679 116.791 1.00 62.58 355 ASN C N 1
ATOM 2187 C CA . ASN A 1 292 ? 101.639 126.674 116.478 1.00 60.98 355 ASN C CA 1
ATOM 2188 C C . ASN A 1 292 ? 101.053 126.914 115.096 1.00 61.46 355 ASN C C 1
ATOM 2189 O O . ASN A 1 292 ? 100.667 125.956 114.405 1.00 60.26 355 ASN C O 1
ATOM 2194 N N . ALA A 1 293 ? 101.093 128.171 114.644 1.00 58.53 356 ALA C N 1
ATOM 2195 C CA . ALA A 1 293 ? 100.793 128.472 113.252 1.00 63.31 356 ALA C CA 1
ATOM 2196 C C . ALA A 1 293 ? 101.769 127.786 112.301 1.00 61.70 356 ALA C C 1
ATOM 2197 O O . ALA A 1 293 ? 101.345 127.147 111.340 1.00 63.04 356 ALA C O 1
ATOM 2199 N N . LEU A 1 294 ? 103.076 127.848 112.590 1.00 61.62 357 LEU C N 1
ATOM 2200 C CA . LEU A 1 294 ? 104.049 127.208 111.699 1.00 60.19 357 LEU C CA 1
ATOM 2201 C C . LEU A 1 294 ? 103.975 125.688 111.727 1.00 56.05 357 LEU C C 1
ATOM 2202 O O . LEU A 1 294 ? 104.198 125.046 110.692 1.00 56.51 357 LEU C O 1
ATOM 2207 N N . VAL A 1 295 ? 103.697 125.081 112.884 1.00 66.25 358 VAL C N 1
ATOM 2208 C CA . VAL A 1 295 ? 103.622 123.620 112.882 1.00 63.84 358 VAL C CA 1
ATOM 2209 C C . VAL A 1 295 ? 102.369 123.166 112.142 1.00 63.98 358 VAL C C 1
ATOM 2210 O O . VAL A 1 295 ? 102.380 122.147 111.429 1.00 62.59 358 VAL C O 1
ATOM 2214 N N . TYR A 1 296 ? 101.307 123.973 112.190 1.00 54.51 359 TYR C N 1
ATOM 2215 C CA . TYR A 1 296 ? 100.159 123.600 111.389 1.00 58.04 359 TYR C CA 1
ATOM 2216 C C . TYR A 1 296 ? 100.374 123.925 109.918 1.00 61.77 359 TYR C C 1
ATOM 2217 O O . TYR A 1 296 ? 99.809 123.236 109.062 1.00 63.66 359 TYR C O 1
ATOM 2226 N N . VAL A 1 297 ? 101.240 124.900 109.609 1.00 69.86 360 VAL C N 1
ATOM 2227 C CA . VAL A 1 297 ? 101.642 125.148 108.225 1.00 70.99 360 VAL C CA 1
ATOM 2228 C C . VAL A 1 297 ? 102.411 123.963 107.659 1.00 68.52 360 VAL C C 1
ATOM 2229 O O . VAL A 1 297 ? 102.171 123.551 106.522 1.00 70.27 360 VAL C O 1
ATOM 2233 N N . SER A 1 298 ? 103.277 123.348 108.473 1.00 64.36 361 SER C N 1
ATOM 2234 C CA . SER A 1 298 ? 103.968 122.116 108.076 1.00 62.12 361 SER C CA 1
ATOM 2235 C C . SER A 1 298 ? 102.990 120.985 107.800 1.00 61.43 361 SER C C 1
ATOM 2236 O O . SER A 1 298 ? 103.002 120.363 106.718 1.00 60.66 361 SER C O 1
ATOM 2239 N N . ALA A 1 299 ? 102.138 120.705 108.789 1.00 61.53 362 ALA C N 1
ATOM 2240 C CA . ALA A 1 299 ? 101.209 119.590 108.712 1.00 61.62 362 ALA C CA 1
ATOM 2241 C C . ALA A 1 299 ? 100.149 119.784 107.641 1.00 65.55 362 ALA C C 1
ATOM 2242 O O . ALA A 1 299 ? 99.513 118.809 107.230 1.00 66.18 362 ALA C O 1
ATOM 2244 N N . ALA A 1 300 ? 99.944 121.018 107.184 1.00 78.03 363 ALA C N 1
ATOM 2245 C CA . ALA A 1 300 ? 99.057 121.280 106.067 1.00 81.31 363 ALA C CA 1
ATOM 2246 C C . ALA A 1 300 ? 99.775 121.431 104.733 1.00 83.06 363 ALA C C 1
ATOM 2247 O O . ALA A 1 300 ? 99.116 121.341 103.692 1.00 86.58 363 ALA C O 1
ATOM 2249 N N . ILE A 1 301 ? 101.085 121.678 104.715 1.00 70.19 364 ILE C N 1
ATOM 2250 C CA . ILE A 1 301 ? 101.757 121.918 103.448 1.00 73.02 364 ILE C CA 1
ATOM 2251 C C . ILE A 1 301 ? 102.514 120.696 102.971 1.00 73.68 364 ILE C C 1
ATOM 2252 O O . ILE A 1 301 ? 103.043 120.707 101.848 1.00 78.24 364 ILE C O 1
ATOM 2257 N N . ASN A 1 302 ? 102.500 119.600 103.739 1.00 70.30 365 ASN C N 1
ATOM 2258 C CA . ASN A 1 302 ? 102.894 118.311 103.165 1.00 70.54 365 ASN C CA 1
ATOM 2259 C C . ASN A 1 302 ? 102.051 117.899 101.947 1.00 75.92 365 ASN C C 1
ATOM 2260 O O . ASN A 1 302 ? 102.644 117.584 100.898 1.00 78.57 365 ASN C O 1
ATOM 2265 N N . PRO A 1 303 ? 100.691 117.891 101.997 1.00 76.40 366 PRO C N 1
ATOM 2266 C CA . PRO A 1 303 ? 99.943 117.401 100.821 1.00 82.17 366 PRO C CA 1
ATOM 2267 C C . PRO A 1 303 ? 100.070 118.347 99.646 1.00 87.73 366 PRO C C 1
ATOM 2268 O O . PRO A 1 303 ? 100.002 117.922 98.494 1.00 92.35 366 PRO C O 1
ATOM 2272 N N . ILE A 1 304 ? 100.293 119.629 99.939 1.00 87.97 367 ILE C N 1
ATOM 2273 C CA . ILE A 1 304 ? 100.485 120.671 98.932 1.00 93.34 367 ILE C CA 1
ATOM 2274 C C . ILE A 1 304 ? 101.734 120.387 98.107 1.00 93.50 367 ILE C C 1
ATOM 2275 O O . ILE A 1 304 ? 101.682 120.351 96.871 1.00 98.93 367 ILE C O 1
ATOM 2280 N N . LEU A 1 305 ? 102.886 120.235 98.764 1.00 87.55 368 LEU C N 1
ATOM 2281 C CA . LEU A 1 305 ? 104.118 120.073 98.001 1.00 87.38 368 LEU C CA 1
ATOM 2282 C C . LEU A 1 305 ? 104.347 118.613 97.624 1.00 89.64 368 LEU C C 1
ATOM 2283 O O . LEU A 1 305 ? 105.360 118.282 97.007 1.00 93.11 368 LEU C O 1
ATOM 2288 N N . TYR A 1 306 ? 103.406 117.727 97.960 1.00 100.30 369 TYR C N 1
ATOM 2289 C CA . TYR A 1 306 ? 103.425 116.415 97.313 1.00 101.03 369 TYR C CA 1
ATOM 2290 C C . TYR A 1 306 ? 102.436 116.414 96.154 1.00 103.80 369 TYR C C 1
ATOM 2291 O O . TYR A 1 306 ? 102.526 115.594 95.232 1.00 105.60 369 TYR C O 1
ATOM 2300 N N . ASN A 1 307 ? 101.486 117.342 96.210 1.00 116.06 370 ASN C N 1
ATOM 2301 C CA . ASN A 1 307 ? 100.431 117.495 95.225 1.00 118.75 370 ASN C CA 1
ATOM 2302 C C . ASN A 1 307 ? 101.012 118.122 93.970 1.00 120.34 370 ASN C C 1
ATOM 2303 O O . ASN A 1 307 ? 100.922 117.560 92.873 1.00 122.81 370 ASN C O 1
ATOM 2308 N N . LEU A 1 308 ? 101.623 119.299 94.135 1.00 199.60 371 LEU C N 1
ATOM 2309 C CA . LEU A 1 308 ? 101.834 120.255 93.053 1.00 200.61 371 LEU C CA 1
ATOM 2310 C C . LEU A 1 308 ? 102.994 119.817 92.167 1.00 200.59 371 LEU C C 1
ATOM 2311 O O . LEU A 1 308 ? 103.139 120.285 91.032 1.00 202.56 371 LEU C O 1
ATOM 2316 N N . VAL A 1 309 ? 103.817 118.892 92.659 1.00 150.88 372 VAL C N 1
ATOM 2317 C CA . VAL A 1 309 ? 104.990 118.475 91.900 1.00 150.69 372 VAL C CA 1
ATOM 2318 C C . VAL A 1 309 ? 104.615 117.289 91.017 1.00 152.20 372 VAL C C 1
ATOM 2319 O O . VAL A 1 309 ? 105.088 117.161 89.881 1.00 153.87 372 VAL C O 1
ATOM 2323 N N . SER A 1 310 ? 103.732 116.426 91.511 1.00 106.12 373 SER C N 1
ATOM 2324 C CA . SER A 1 310 ? 103.278 115.229 90.820 1.00 108.12 373 SER C CA 1
ATOM 2325 C C . SER A 1 310 ? 101.957 115.651 90.177 1.00 112.02 373 SER C C 1
ATOM 2326 O O . SER A 1 310 ? 100.867 115.315 90.643 1.00 111.66 373 SER C O 1
ATOM 2329 N N . ALA A 1 311 ? 102.068 116.378 89.055 1.00 124.63 374 ALA C N 1
ATOM 2330 C CA . ALA A 1 311 ? 100.884 116.907 88.368 1.00 128.96 374 ALA C CA 1
ATOM 2331 C C . ALA A 1 311 ? 100.039 115.839 87.671 1.00 129.11 374 ALA C C 1
ATOM 2332 O O . ALA A 1 311 ? 98.853 116.086 87.390 1.00 131.48 374 ALA C O 1
ATOM 2334 N N . ASN A 1 312 ? 100.478 114.586 87.710 1.00 195.38 375 ASN C N 1
ATOM 2335 C CA . ASN A 1 312 ? 99.573 113.532 87.284 1.00 196.21 375 ASN C CA 1
ATOM 2336 C C . ASN A 1 312 ? 98.923 112.918 88.498 1.00 193.45 375 ASN C C 1
ATOM 2337 O O . ASN A 1 312 ? 97.744 112.532 88.452 1.00 195.06 375 ASN C O 1
ATOM 2342 N N . PHE A 1 313 ? 99.640 112.899 89.630 1.00 169.96 376 PHE C N 1
ATOM 2343 C CA . PHE A 1 313 ? 98.987 112.378 90.814 1.00 168.06 376 PHE C CA 1
ATOM 2344 C C . PHE A 1 313 ? 98.012 113.473 91.260 1.00 169.14 376 PHE C C 1
ATOM 2345 O O . PHE A 1 313 ? 97.017 113.217 91.949 1.00 168.95 376 PHE C O 1
ATOM 2353 N N . ARG A 1 314 ? 98.325 114.725 90.857 1.00 140.14 377 ARG C N 1
ATOM 2354 C CA . ARG A 1 314 ? 97.543 115.900 91.216 1.00 141.62 377 ARG C CA 1
ATOM 2355 C C . ARG A 1 314 ? 96.223 115.798 90.479 1.00 145.15 377 ARG C C 1
ATOM 2356 O O . ARG A 1 314 ? 95.148 116.089 91.020 1.00 146.40 377 ARG C O 1
ATOM 2364 N N . GLN A 1 315 ? 96.336 115.459 89.180 1.00 172.75 378 GLN C N 1
ATOM 2365 C CA . GLN A 1 315 ? 95.185 115.097 88.358 1.00 177.55 378 GLN C CA 1
ATOM 2366 C C . GLN A 1 315 ? 94.347 113.996 89.003 1.00 176.31 378 GLN C C 1
ATOM 2367 O O . GLN A 1 315 ? 93.115 114.053 88.954 1.00 178.80 378 GLN C O 1
ATOM 2373 N N . VAL A 1 316 ? 94.995 112.986 89.602 1.00 145.05 379 VAL C N 1
ATOM 2374 C CA . VAL A 1 316 ? 94.248 111.924 90.293 1.00 143.78 379 VAL C CA 1
ATOM 2375 C C . VAL A 1 316 ? 93.465 112.485 91.484 1.00 141.35 379 VAL C C 1
ATOM 2376 O O . VAL A 1 316 ? 92.281 112.156 91.677 1.00 141.86 379 VAL C O 1
ATOM 2380 N N . PHE A 1 317 ? 94.107 113.364 92.274 1.00 156.43 380 PHE C N 1
ATOM 2381 C CA . PHE A 1 317 ? 93.437 114.092 93.363 1.00 154.79 380 PHE C CA 1
ATOM 2382 C C . PHE A 1 317 ? 92.210 114.855 92.878 1.00 157.58 380 PHE C C 1
ATOM 2383 O O . PHE A 1 317 ? 91.108 114.689 93.416 1.00 157.71 380 PHE C O 1
ATOM 2391 N N . LEU A 1 318 ? 92.389 115.698 91.861 1.00 119.47 381 LEU C N 1
ATOM 2392 C CA . LEU A 1 318 ? 91.315 116.591 91.439 1.00 123.71 381 LEU C CA 1
ATOM 2393 C C . LEU A 1 318 ? 90.249 115.849 90.643 1.00 126.65 381 LEU C C 1
ATOM 2394 O O . LEU A 1 318 ? 89.113 116.322 90.531 1.00 128.79 381 LEU C O 1
ATOM 2399 N N . SER A 1 319 ? 90.588 114.685 90.089 1.00 160.39 382 SER C N 1
ATOM 2400 C CA . SER A 1 319 ? 89.585 113.875 89.412 1.00 163.86 382 SER C CA 1
ATOM 2401 C C . SER A 1 319 ? 88.735 113.112 90.415 1.00 161.39 382 SER C C 1
ATOM 2402 O O . SER A 1 319 ? 87.529 112.932 90.207 1.00 164.56 382 SER C O 1
ATOM 2405 N N . THR A 1 320 ? 89.344 112.652 91.512 1.00 139.88 383 THR C N 1
ATOM 2406 C CA . THR A 1 320 ? 88.557 112.016 92.563 1.00 137.29 383 THR C CA 1
ATOM 2407 C C . THR A 1 320 ? 87.721 113.048 93.316 1.00 137.41 383 THR C C 1
ATOM 2408 O O . THR A 1 320 ? 86.617 112.745 93.785 1.00 137.86 383 THR C O 1
ATOM 2412 N N . LEU A 1 321 ? 88.218 114.285 93.414 1.00 325.55 384 LEU C N 1
ATOM 2413 C CA . LEU A 1 321 ? 87.489 115.321 94.140 1.00 326.13 384 LEU C CA 1
ATOM 2414 C C . LEU A 1 321 ? 86.292 115.828 93.342 1.00 331.73 384 LEU C C 1
ATOM 2415 O O . LEU A 1 321 ? 85.238 116.128 93.917 1.00 332.38 384 LEU C O 1
ATOM 2420 N N . ALA A 1 322 ? 86.432 115.938 92.024 1.00 195.61 385 ALA C N 1
ATOM 2421 C CA . ALA A 1 322 ? 85.376 116.500 91.184 1.00 201.60 385 ALA C CA 1
ATOM 2422 C C . ALA A 1 322 ? 84.196 115.541 91.036 1.00 202.74 385 ALA C C 1
ATOM 2423 O O . ALA A 1 322 ? 83.062 115.881 91.377 1.00 207.13 385 ALA C O 1
ATOM 2425 N N . ARG B 2 5 ? 106.954 136.536 137.392 1.00 88.09 8 ARG D N 1
ATOM 2426 C CA . ARG B 2 5 ? 106.020 136.341 136.292 1.00 83.32 8 ARG D CA 1
ATOM 2427 C C . ARG B 2 5 ? 106.537 135.296 135.315 1.00 77.72 8 ARG D C 1
ATOM 2428 O O . ARG B 2 5 ? 107.244 135.617 134.360 1.00 78.68 8 ARG D O 1
ATOM 2436 N N . ARG B 2 6 ? 106.181 134.039 135.565 1.00 92.86 9 ARG D N 1
ATOM 2437 C CA . ARG B 2 6 ? 106.560 132.946 134.691 1.00 87.83 9 ARG D CA 1
ATOM 2438 C C . ARG B 2 6 ? 105.350 132.456 133.918 1.00 83.73 9 ARG D C 1
ATOM 2439 O O . ARG B 2 6 ? 104.331 132.115 134.533 1.00 84.81 9 ARG D O 1
ATOM 2447 N N . PRO B 2 7 ? 105.409 132.416 132.593 1.00 65.55 10 PRO D N 1
ATOM 2448 C CA . PRO B 2 7 ? 104.328 131.771 131.845 1.00 64.67 10 PRO D CA 1
ATOM 2449 C C . PRO B 2 7 ? 104.374 130.267 132.028 1.00 62.29 10 PRO D C 1
ATOM 2450 O O . PRO B 2 7 ? 105.429 129.640 131.901 1.00 60.04 10 PRO D O 1
ATOM 2454 N N . TYR B 2 8 ? 103.225 129.684 132.347 1.00 74.41 11 TYR D N 1
ATOM 2455 C CA . TYR B 2 8 ? 103.093 128.245 132.522 1.00 70.20 11 TYR D CA 1
ATOM 2456 C C . TYR B 2 8 ? 102.924 127.552 131.177 1.00 68.64 11 TYR D C 1
ATOM 2457 O O . TYR B 2 8 ? 102.833 126.322 131.112 1.00 66.15 11 TYR D O 1
ATOM 2466 N N . ILE B 2 9 ? 102.854 128.350 130.112 1.00 61.12 12 ILE D N 1
ATOM 2467 C CA . ILE B 2 9 ? 102.479 127.864 128.793 1.00 61.17 12 ILE D CA 1
ATOM 2468 C C . ILE B 2 9 ? 103.573 126.967 128.235 1.00 58.67 12 ILE D C 1
ATOM 2469 O O . ILE B 2 9 ? 104.746 127.358 128.165 1.00 59.14 12 ILE D O 1
ATOM 2474 N N . LEU B 2 10 ? 103.194 125.750 127.854 1.00 30.00 13 LEU D N 1
ATOM 2475 C CA . LEU B 2 10 ? 104.083 124.840 127.141 1.00 30.00 13 LEU D CA 1
ATOM 2476 C C . LEU B 2 10 ? 103.282 123.950 126.196 1.00 30.00 13 LEU D C 1
ATOM 2477 O O . LEU B 2 10 ? 103.334 124.116 124.977 1.00 30.00 13 LEU D O 1
ATOM 2483 N N . GLY C 3 2 ? 119.745 79.748 122.870 1.00 30.00 2 GLY A N 1
ATOM 2484 C CA . GLY C 3 2 ? 121.123 79.326 122.698 1.00 30.00 2 GLY A CA 1
ATOM 2485 C C . GLY C 3 2 ? 121.403 77.946 123.259 1.00 30.00 2 GLY A C 1
ATOM 2486 O O . GLY C 3 2 ? 121.497 77.769 124.472 1.00 30.00 2 GLY A O 1
ATOM 2487 N N . CYS C 3 3 ? 121.526 76.961 122.367 1.00 30.00 3 CYS A N 1
ATOM 2488 C CA . CYS C 3 3 ? 121.824 75.602 122.810 1.00 30.00 3 CYS A CA 1
ATOM 2489 C C . CYS C 3 3 ? 123.151 75.111 122.246 1.00 30.00 3 CYS A C 1
ATOM 2490 O O . CYS C 3 3 ? 123.858 74.336 122.904 1.00 30.00 3 CYS A O 1
ATOM 2493 N N . THR C 3 4 ? 123.438 75.462 120.977 1.00 30.00 4 THR A N 1
ATOM 2494 C CA . THR C 3 4 ? 124.662 75.271 120.181 1.00 30.00 4 THR A CA 1
ATOM 2495 C C . THR C 3 4 ? 124.834 73.806 119.737 1.00 30.00 4 THR A C 1
ATOM 2496 O O . THR C 3 4 ? 125.526 73.536 118.746 1.00 30.00 4 THR A O 1
ATOM 2500 N N . LEU C 3 5 ? 124.063 72.905 120.366 1.00 157.53 5 LEU A N 1
ATOM 2501 C CA . LEU C 3 5 ? 124.082 71.438 120.222 1.00 156.35 5 LEU A CA 1
ATOM 2502 C C . LEU C 3 5 ? 125.501 70.907 119.988 1.00 154.08 5 LEU A C 1
ATOM 2503 O O . LEU C 3 5 ? 125.831 70.340 118.941 1.00 155.77 5 LEU A O 1
ATOM 2508 N N . SER C 3 6 ? 126.368 71.228 120.949 1.00 148.80 6 SER A N 1
ATOM 2509 C CA . SER C 3 6 ? 127.779 70.843 120.963 1.00 142.17 6 SER A CA 1
ATOM 2510 C C . SER C 3 6 ? 128.571 71.324 119.744 1.00 142.89 6 SER A C 1
ATOM 2511 O O . SER C 3 6 ? 128.895 70.519 118.864 1.00 146.12 6 SER A O 1
ATOM 2514 N N . ALA C 3 7 ? 128.742 72.655 119.619 1.00 140.17 7 ALA A N 1
ATOM 2515 C CA . ALA C 3 7 ? 129.601 73.272 118.597 1.00 139.13 7 ALA A CA 1
ATOM 2516 C C . ALA C 3 7 ? 129.206 73.176 117.124 1.00 139.37 7 ALA A C 1
ATOM 2517 O O . ALA C 3 7 ? 129.717 73.956 116.314 1.00 138.25 7 ALA A O 1
ATOM 2519 N N . GLU C 3 8 ? 128.314 72.263 116.741 1.00 141.02 8 GLU A N 1
ATOM 2520 C CA . GLU C 3 8 ? 127.990 72.170 115.320 1.00 143.14 8 GLU A CA 1
ATOM 2521 C C . GLU C 3 8 ? 126.782 73.004 114.904 1.00 141.86 8 GLU A C 1
ATOM 2522 O O . GLU C 3 8 ? 126.690 73.369 113.729 1.00 143.07 8 GLU A O 1
ATOM 2528 N N . ASP C 3 9 ? 125.813 73.271 115.789 1.00 138.04 9 ASP A N 1
ATOM 2529 C CA . ASP C 3 9 ? 124.737 74.164 115.347 1.00 131.53 9 ASP A CA 1
ATOM 2530 C C . ASP C 3 9 ? 125.252 75.583 115.163 1.00 127.73 9 ASP A C 1
ATOM 2531 O O . ASP C 3 9 ? 124.789 76.301 114.272 1.00 126.43 9 ASP A O 1
ATOM 2536 N N . LYS C 3 10 ? 126.242 75.982 115.963 1.00 124.35 10 LYS A N 1
ATOM 2537 C CA . LYS C 3 10 ? 126.858 77.292 115.786 1.00 120.08 10 LYS A CA 1
ATOM 2538 C C . LYS C 3 10 ? 127.622 77.353 114.471 1.00 117.72 10 LYS A C 1
ATOM 2539 O O . LYS C 3 10 ? 127.591 78.371 113.772 1.00 118.98 10 LYS A O 1
ATOM 2545 N N . ALA C 3 11 ? 128.277 76.258 114.093 1.00 114.38 11 ALA A N 1
ATOM 2546 C CA . ALA C 3 11 ? 129.011 76.264 112.835 1.00 108.87 11 ALA A CA 1
ATOM 2547 C C . ALA C 3 11 ? 128.065 76.130 111.651 1.00 107.00 11 ALA A C 1
ATOM 2548 O O . ALA C 3 11 ? 128.357 76.625 110.561 1.00 103.09 11 ALA A O 1
ATOM 2550 N N . ALA C 3 12 ? 126.900 75.513 111.865 1.00 104.32 12 ALA A N 1
ATOM 2551 C CA . ALA C 3 12 ? 125.861 75.522 110.841 1.00 100.39 12 ALA A CA 1
ATOM 2552 C C . ALA C 3 12 ? 125.301 76.920 110.635 1.00 98.52 12 ALA A C 1
ATOM 2553 O O . ALA C 3 12 ? 125.039 77.328 109.500 1.00 98.58 12 ALA A O 1
ATOM 2555 N N . VAL C 3 13 ? 125.107 77.665 111.722 1.00 95.31 13 VAL A N 1
ATOM 2556 C CA . VAL C 3 13 ? 124.621 79.036 111.604 1.00 94.20 13 VAL A CA 1
ATOM 2557 C C . VAL C 3 13 ? 125.696 79.936 110.999 1.00 95.19 13 VAL A C 1
ATOM 2558 O O . VAL C 3 13 ? 125.395 80.855 110.230 1.00 95.97 13 VAL A O 1
ATOM 2562 N N . GLU C 3 14 ? 126.969 79.632 111.259 1.00 95.99 14 GLU A N 1
ATOM 2563 C CA . GLU C 3 14 ? 128.042 80.373 110.599 1.00 94.51 14 GLU A CA 1
ATOM 2564 C C . GLU C 3 14 ? 128.130 80.035 109.115 1.00 92.23 14 GLU A C 1
ATOM 2565 O O . GLU C 3 14 ? 128.394 80.916 108.285 1.00 94.59 14 GLU A O 1
ATOM 2571 N N . ARG C 3 15 ? 127.846 78.781 108.759 1.00 90.26 15 ARG A N 1
ATOM 2572 C CA . ARG C 3 15 ? 127.741 78.403 107.354 1.00 87.99 15 ARG A CA 1
ATOM 2573 C C . ARG C 3 15 ? 126.588 79.129 106.681 1.00 84.83 15 ARG A C 1
ATOM 2574 O O . ARG C 3 15 ? 126.741 79.665 105.580 1.00 86.44 15 ARG A O 1
ATOM 2582 N N . SER C 3 16 ? 125.439 79.170 107.353 1.00 78.31 16 SER A N 1
ATOM 2583 C CA . SER C 3 16 ? 124.265 79.878 106.858 1.00 77.78 16 SER A CA 1
ATOM 2584 C C . SER C 3 16 ? 124.533 81.367 106.695 1.00 79.70 16 SER A C 1
ATOM 2585 O O . SER C 3 16 ? 124.088 81.984 105.725 1.00 79.78 16 SER A O 1
ATOM 2588 N N . LYS C 3 17 ? 125.281 81.957 107.623 1.00 84.30 17 LYS A N 1
ATOM 2589 C CA . LYS C 3 17 ? 125.572 83.382 107.536 1.00 86.59 17 LYS A CA 1
ATOM 2590 C C . LYS C 3 17 ? 126.605 83.686 106.457 1.00 87.24 17 LYS A C 1
ATOM 2591 O O . LYS C 3 17 ? 126.531 84.722 105.791 1.00 89.09 17 LYS A O 1
ATOM 2597 N N . MET C 3 18 ? 127.535 82.765 106.213 1.00 85.34 18 MET A N 1
ATOM 2598 C CA . MET C 3 18 ? 128.478 82.998 105.126 1.00 85.02 18 MET A CA 1
ATOM 2599 C C . MET C 3 18 ? 127.798 82.786 103.779 1.00 81.32 18 MET A C 1
ATOM 2600 O O . MET C 3 18 ? 128.114 83.461 102.789 1.00 79.26 18 MET A O 1
ATOM 2605 N N . ILE C 3 19 ? 126.793 81.912 103.750 1.00 79.96 19 ILE A N 1
ATOM 2606 C CA . ILE C 3 19 ? 125.975 81.759 102.552 1.00 78.68 19 ILE A CA 1
ATOM 2607 C C . ILE C 3 19 ? 125.128 83.000 102.324 1.00 77.45 19 ILE A C 1
ATOM 2608 O O . ILE C 3 19 ? 124.997 83.472 101.192 1.00 77.08 19 ILE A O 1
ATOM 2613 N N . ASP C 3 20 ? 124.551 83.548 103.394 1.00 76.06 20 ASP A N 1
ATOM 2614 C CA . ASP C 3 20 ? 123.866 84.836 103.345 1.00 75.82 20 ASP A CA 1
ATOM 2615 C C . ASP C 3 20 ? 124.769 85.947 102.828 1.00 75.60 20 ASP A C 1
ATOM 2616 O O . ASP C 3 20 ? 124.328 86.828 102.085 1.00 72.50 20 ASP A O 1
ATOM 2621 N N . ARG C 3 21 ? 126.037 85.928 103.236 1.00 79.11 21 ARG A N 1
ATOM 2622 C CA . ARG C 3 21 ? 127.000 86.921 102.773 1.00 85.16 21 ARG A CA 1
ATOM 2623 C C . ARG C 3 21 ? 127.259 86.778 101.277 1.00 81.41 21 ARG A C 1
ATOM 2624 O O . ARG C 3 21 ? 127.297 87.771 100.537 1.00 84.18 21 ARG A O 1
ATOM 2632 N N . ASN C 3 22 ? 127.427 85.536 100.818 1.00 77.49 22 ASN A N 1
ATOM 2633 C CA . ASN C 3 22 ? 127.628 85.286 99.393 1.00 77.71 22 ASN A CA 1
ATOM 2634 C C . ASN C 3 22 ? 126.375 85.623 98.594 1.00 74.66 22 ASN A C 1
ATOM 2635 O O . ASN C 3 22 ? 126.456 86.138 97.469 1.00 74.83 22 ASN A O 1
ATOM 2640 N N . LEU C 3 23 ? 125.207 85.438 99.210 1.00 70.17 23 LEU A N 1
ATOM 2641 C CA . LEU C 3 23 ? 123.950 85.802 98.573 1.00 73.23 23 LEU A CA 1
ATOM 2642 C C . LEU C 3 23 ? 123.835 87.301 98.428 1.00 75.65 23 LEU A C 1
ATOM 2643 O O . LEU C 3 23 ? 123.431 87.791 97.379 1.00 77.09 23 LEU A O 1
ATOM 2648 N N . ARG C 3 24 ? 124.128 88.043 99.493 1.00 78.91 24 ARG A N 1
ATOM 2649 C CA . ARG C 3 24 ? 123.997 89.489 99.406 1.00 79.92 24 ARG A CA 1
ATOM 2650 C C . ARG C 3 24 ? 125.029 90.118 98.476 1.00 75.49 24 ARG A C 1
ATOM 2651 O O . ARG C 3 24 ? 124.716 91.084 97.776 1.00 69.16 24 ARG A O 1
ATOM 2659 N N . GLU C 3 25 ? 126.261 89.583 98.431 1.00 74.60 25 GLU A N 1
ATOM 2660 C CA . GLU C 3 25 ? 127.218 90.103 97.449 1.00 77.33 25 GLU A CA 1
ATOM 2661 C C . GLU C 3 25 ? 126.781 89.819 96.004 1.00 77.75 25 GLU A C 1
ATOM 2662 O O . GLU C 3 25 ? 126.787 90.734 95.161 1.00 75.25 25 GLU A O 1
ATOM 2668 N N . ASP C 3 26 ? 126.340 88.587 95.703 1.00 79.83 26 ASP A N 1
ATOM 2669 C CA . ASP C 3 26 ? 125.937 88.297 94.332 1.00 79.17 26 ASP A CA 1
ATOM 2670 C C . ASP C 3 26 ? 124.609 88.966 94.010 1.00 76.33 26 ASP A C 1
ATOM 2671 O O . ASP C 3 26 ? 124.348 89.349 92.865 1.00 77.41 26 ASP A O 1
ATOM 2676 N N . GLY C 3 27 ? 123.791 89.178 95.037 1.00 68.95 27 GLY A N 1
ATOM 2677 C CA . GLY C 3 27 ? 122.538 89.875 94.864 1.00 66.60 27 GLY A CA 1
ATOM 2678 C C . GLY C 3 27 ? 122.724 91.352 94.618 1.00 69.55 27 GLY A C 1
ATOM 2679 O O . GLY C 3 27 ? 121.950 91.960 93.889 1.00 67.54 27 GLY A O 1
ATOM 2680 N N . GLU C 3 28 ? 123.733 91.956 95.243 1.00 73.29 28 GLU A N 1
ATOM 2681 C CA . GLU C 3 28 ? 124.066 93.335 94.915 1.00 74.67 28 GLU A CA 1
ATOM 2682 C C . GLU C 3 28 ? 124.588 93.438 93.494 1.00 69.05 28 GLU A C 1
ATOM 2683 O O . GLU C 3 28 ? 124.233 94.375 92.761 1.00 64.33 28 GLU A O 1
ATOM 2689 N N . LYS C 3 29 ? 125.434 92.481 93.090 1.00 66.36 29 LYS A N 1
ATOM 2690 C CA . LYS C 3 29 ? 125.929 92.457 91.716 1.00 71.91 29 LYS A CA 1
ATOM 2691 C C . LYS C 3 29 ? 124.795 92.295 90.710 1.00 74.47 29 LYS A C 1
ATOM 2692 O O . LYS C 3 29 ? 124.857 92.840 89.605 1.00 75.10 29 LYS A O 1
ATOM 2698 N N . ALA C 3 30 ? 123.742 91.566 91.085 1.00 75.59 30 ALA A N 1
ATOM 2699 C CA . ALA C 3 30 ? 122.606 91.390 90.185 1.00 76.55 30 ALA A CA 1
ATOM 2700 C C . ALA C 3 30 ? 121.624 92.556 90.280 1.00 77.98 30 ALA A C 1
ATOM 2701 O O . ALA C 3 30 ? 120.954 92.896 89.299 1.00 74.70 30 ALA A O 1
ATOM 2703 N N . ALA C 3 31 ? 121.483 93.153 91.463 1.00 83.32 31 ALA A N 1
ATOM 2704 C CA . ALA C 3 31 ? 120.491 94.202 91.648 1.00 90.75 31 ALA A CA 1
ATOM 2705 C C . ALA C 3 31 ? 120.990 95.513 91.077 1.00 93.59 31 ALA A C 1
ATOM 2706 O O . ALA C 3 31 ? 120.202 96.423 90.804 1.00 91.19 31 ALA A O 1
ATOM 2708 N N . ARG C 3 32 ? 122.304 95.627 90.883 1.00 94.67 32 ARG A N 1
ATOM 2709 C CA . ARG C 3 32 ? 122.821 96.813 90.219 1.00 96.39 32 ARG A CA 1
ATOM 2710 C C . ARG C 3 32 ? 122.869 96.554 88.720 1.00 92.03 32 ARG A C 1
ATOM 2711 O O . ARG C 3 32 ? 123.023 97.475 87.908 1.00 87.58 32 ARG A O 1
ATOM 2719 N N . GLU C 3 33 ? 122.617 95.311 88.337 1.00 88.74 33 GLU A N 1
ATOM 2720 C CA . GLU C 3 33 ? 122.811 94.892 86.966 1.00 84.77 33 GLU A CA 1
ATOM 2721 C C . GLU C 3 33 ? 121.572 95.223 86.151 1.00 78.45 33 GLU A C 1
ATOM 2722 O O . GLU C 3 33 ? 120.447 95.144 86.648 1.00 75.97 33 GLU A O 1
ATOM 2728 N N . VAL C 3 34 ? 121.778 95.574 84.890 1.00 71.19 34 VAL A N 1
ATOM 2729 C CA . VAL C 3 34 ? 120.732 96.133 84.044 1.00 64.79 34 VAL A CA 1
ATOM 2730 C C . VAL C 3 34 ? 120.337 95.071 83.036 1.00 61.61 34 VAL A C 1
ATOM 2731 O O . VAL C 3 34 ? 121.175 94.619 82.244 1.00 55.76 34 VAL A O 1
ATOM 2735 N N . LYS C 3 35 ? 119.067 94.689 83.039 1.00 60.31 35 LYS A N 1
ATOM 2736 C CA . LYS C 3 35 ? 118.603 93.594 82.203 1.00 53.05 35 LYS A CA 1
ATOM 2737 C C . LYS C 3 35 ? 117.757 94.133 81.065 1.00 48.57 35 LYS A C 1
ATOM 2738 O O . LYS C 3 35 ? 116.887 94.981 81.278 1.00 43.32 35 LYS A O 1
ATOM 2744 N N . LEU C 3 36 ? 118.025 93.638 79.860 1.00 48.88 36 LEU A N 1
ATOM 2745 C CA . LEU C 3 36 ? 117.418 94.124 78.633 1.00 50.83 36 LEU A CA 1
ATOM 2746 C C . LEU C 3 36 ? 116.868 92.956 77.834 1.00 47.80 36 LEU A C 1
ATOM 2747 O O . LEU C 3 36 ? 117.562 91.954 77.654 1.00 39.85 36 LEU A O 1
ATOM 2752 N N . LEU C 3 37 ? 115.643 93.075 77.348 1.00 42.52 37 LEU A N 1
ATOM 2753 C CA . LEU C 3 37 ? 115.048 92.014 76.555 1.00 43.12 37 LEU A CA 1
ATOM 2754 C C . LEU C 3 37 ? 115.170 92.344 75.075 1.00 41.37 37 LEU A C 1
ATOM 2755 O O . LEU C 3 37 ? 114.995 93.493 74.666 1.00 44.01 37 LEU A O 1
ATOM 2760 N N . LEU C 3 38 ? 115.475 91.333 74.276 1.00 42.43 38 LEU A N 1
ATOM 2761 C CA . LEU C 3 38 ? 115.464 91.430 72.824 1.00 44.01 38 LEU A CA 1
ATOM 2762 C C . LEU C 3 38 ? 114.306 90.630 72.252 1.00 44.88 38 LEU A C 1
ATOM 2763 O O . LEU C 3 38 ? 114.074 89.491 72.666 1.00 52.02 38 LEU A O 1
ATOM 2768 N N . LEU C 3 39 ? 113.564 91.231 71.328 1.00 42.77 39 LEU A N 1
ATOM 2769 C CA . LEU C 3 39 ? 112.471 90.543 70.669 1.00 40.82 39 LEU A CA 1
ATOM 2770 C C . LEU C 3 39 ? 112.535 90.768 69.165 1.00 37.68 39 LEU A C 1
ATOM 2771 O O . LEU C 3 39 ? 113.220 91.666 68.668 1.00 40.09 39 LEU A O 1
ATOM 2776 N N . GLY C 3 40 ? 111.811 89.916 68.446 1.00 37.60 40 GLY A N 1
ATOM 2777 C CA . GLY C 3 40 ? 111.632 90.018 67.011 1.00 37.24 40 GLY A CA 1
ATOM 2778 C C . GLY C 3 40 ? 111.707 88.635 66.402 1.00 42.49 40 GLY A C 1
ATOM 2779 O O . GLY C 3 40 ? 112.701 87.929 66.597 1.00 41.72 40 GLY A O 1
ATOM 2780 N N . ALA C 3 41 ? 110.651 88.257 65.675 1.00 41.60 41 ALA A N 1
ATOM 2781 C CA . ALA C 3 41 ? 110.558 86.916 65.051 1.00 34.78 41 ALA A CA 1
ATOM 2782 C C . ALA C 3 41 ? 111.343 86.919 63.739 1.00 36.90 41 ALA A C 1
ATOM 2783 O O . ALA C 3 41 ? 112.382 86.232 63.671 1.00 43.04 41 ALA A O 1
ATOM 2785 N N . GLY C 3 42 ? 110.866 87.668 62.741 1.00 35.98 42 GLY A N 1
ATOM 2786 C CA . GLY C 3 42 ? 111.621 87.783 61.481 1.00 33.66 42 GLY A CA 1
ATOM 2787 C C . GLY C 3 42 ? 112.960 88.426 61.772 1.00 38.92 42 GLY A C 1
ATOM 2788 O O . GLY C 3 42 ? 112.983 89.382 62.577 1.00 41.68 42 GLY A O 1
ATOM 2789 N N . GLU C 3 43 ? 114.035 87.951 61.136 1.00 42.51 43 GLU A N 1
ATOM 2790 C CA . GLU C 3 43 ? 115.361 88.500 61.510 1.00 46.91 43 GLU A CA 1
ATOM 2791 C C . GLU C 3 43 ? 115.276 90.007 61.295 1.00 43.76 43 GLU A C 1
ATOM 2792 O O . GLU C 3 43 ? 114.924 90.430 60.178 1.00 41.16 43 GLU A O 1
ATOM 2798 N N . SER C 3 44 ? 115.593 90.779 62.330 1.00 45.06 44 SER A N 1
ATOM 2799 C CA . SER C 3 44 ? 115.454 92.249 62.221 1.00 41.61 44 SER A CA 1
ATOM 2800 C C . SER C 3 44 ? 116.656 92.910 62.886 1.00 40.74 44 SER A C 1
ATOM 2801 O O . SER C 3 44 ? 116.460 93.657 63.862 1.00 43.14 44 SER A O 1
ATOM 2804 N N . GLY C 3 45 ? 117.853 92.637 62.367 1.00 36.74 45 GLY A N 1
ATOM 2805 C CA . GLY C 3 45 ? 119.072 93.244 62.931 1.00 28.11 45 GLY A CA 1
ATOM 2806 C C . GLY C 3 45 ? 119.452 92.612 64.258 1.00 30.84 45 GLY A C 1
ATOM 2807 O O . GLY C 3 45 ? 120.349 93.153 64.929 1.00 32.28 45 GLY A O 1
ATOM 2808 N N . LYS C 3 46 ? 118.830 91.481 64.602 1.00 31.71 46 LYS A N 1
ATOM 2809 C CA . LYS C 3 46 ? 119.104 90.852 65.916 1.00 32.81 46 LYS A CA 1
ATOM 2810 C C . LYS C 3 46 ? 120.596 90.546 65.907 1.00 39.60 46 LYS A C 1
ATOM 2811 O O . LYS C 3 46 ? 121.269 90.828 66.914 1.00 41.06 46 LYS A O 1
ATOM 2817 N N . SER C 3 47 ? 121.093 90.053 64.776 1.00 40.02 47 SER A N 1
ATOM 2818 C CA . SER C 3 47 ? 122.549 89.820 64.648 1.00 44.22 47 SER A CA 1
ATOM 2819 C C . SER C 3 47 ? 123.243 91.180 64.680 1.00 46.01 47 SER A C 1
ATOM 2820 O O . SER C 3 47 ? 124.058 91.411 65.590 1.00 49.32 47 SER A O 1
ATOM 2823 N N . THR C 3 48 ? 122.924 92.036 63.704 1.00 43.82 48 THR A N 1
ATOM 2824 C CA . THR C 3 48 ? 123.633 93.309 63.586 1.00 40.19 48 THR A CA 1
ATOM 2825 C C . THR C 3 48 ? 123.791 93.996 64.932 1.00 40.07 48 THR A C 1
ATOM 2826 O O . THR C 3 48 ? 124.862 94.528 65.251 1.00 34.38 48 THR A O 1
ATOM 2830 N N . ILE C 3 49 ? 122.729 94.001 65.735 1.00 40.08 49 ILE A N 1
ATOM 2831 C CA . ILE C 3 49 ? 122.831 94.678 67.014 1.00 39.89 49 ILE A CA 1
ATOM 2832 C C . ILE C 3 49 ? 123.711 93.903 67.981 1.00 45.28 49 ILE A C 1
ATOM 2833 O O . ILE C 3 49 ? 124.469 94.519 68.721 1.00 47.04 49 ILE A O 1
ATOM 2838 N N . VAL C 3 50 ? 123.636 92.562 68.008 1.00 50.17 50 VAL A N 1
ATOM 2839 C CA . VAL C 3 50 ? 124.516 91.839 68.926 1.00 50.56 50 VAL A CA 1
ATOM 2840 C C . VAL C 3 50 ? 125.984 91.975 68.532 1.00 46.28 50 VAL A C 1
ATOM 2841 O O . VAL C 3 50 ? 126.850 92.104 69.415 1.00 44.34 50 VAL A O 1
ATOM 2845 N N . LYS C 3 51 ? 126.302 91.955 67.223 1.00 45.03 51 LYS A N 1
ATOM 2846 C CA . LYS C 3 51 ? 127.690 92.222 66.863 1.00 48.29 51 LYS A CA 1
ATOM 2847 C C . LYS C 3 51 ? 128.091 93.657 67.188 1.00 52.68 51 LYS A C 1
ATOM 2848 O O . LYS C 3 51 ? 129.256 93.897 67.515 1.00 52.79 51 LYS A O 1
ATOM 2854 N N . GLN C 3 52 ? 127.167 94.624 67.120 1.00 49.11 52 GLN A N 1
ATOM 2855 C CA . GLN C 3 52 ? 127.602 95.964 67.491 1.00 44.10 52 GLN A CA 1
ATOM 2856 C C . GLN C 3 52 ? 127.666 96.173 69.005 1.00 48.56 52 GLN A C 1
ATOM 2857 O O . GLN C 3 52 ? 128.448 97.007 69.470 1.00 53.09 52 GLN A O 1
ATOM 2863 N N . MET C 3 53 ? 126.889 95.415 69.781 1.00 45.32 53 MET A N 1
ATOM 2864 C CA . MET C 3 53 ? 126.943 95.499 71.240 1.00 45.37 53 MET A CA 1
ATOM 2865 C C . MET C 3 53 ? 128.210 94.874 71.803 1.00 50.67 53 MET A C 1
ATOM 2866 O O . MET C 3 53 ? 128.983 95.529 72.511 1.00 55.86 53 MET A O 1
ATOM 2871 N N . LYS C 3 54 ? 128.433 93.591 71.502 1.00 52.35 54 LYS A N 1
ATOM 2872 C CA . LYS C 3 54 ? 129.551 92.882 72.114 1.00 56.76 54 LYS A CA 1
ATOM 2873 C C . LYS C 3 54 ? 130.915 93.281 71.564 1.00 57.99 54 LYS A C 1
ATOM 2874 O O . LYS C 3 54 ? 131.926 92.922 72.178 1.00 59.37 54 LYS A O 1
ATOM 2880 N N . ILE C 3 55 ? 130.987 93.989 70.433 1.00 57.21 55 ILE A N 1
ATOM 2881 C CA . ILE C 3 55 ? 132.278 94.462 69.952 1.00 52.66 55 ILE A CA 1
ATOM 2882 C C . ILE C 3 55 ? 132.841 95.553 70.861 1.00 54.02 55 ILE A C 1
ATOM 2883 O O . ILE C 3 55 ? 134.057 95.773 70.882 1.00 59.80 55 ILE A O 1
ATOM 2888 N N . ILE C 3 56 ? 131.987 96.218 71.639 1.00 50.81 56 ILE A N 1
ATOM 2889 C CA . ILE C 3 56 ? 132.416 97.123 72.694 1.00 46.15 56 ILE A CA 1
ATOM 2890 C C . ILE C 3 56 ? 131.677 96.768 73.981 1.00 52.04 56 ILE A C 1
ATOM 2891 O O . ILE C 3 56 ? 131.341 95.607 74.215 1.00 61.31 56 ILE A O 1
ATOM 2896 N N . THR C 3 182 ? 120.422 75.709 72.662 1.00 70.81 182 THR A N 1
ATOM 2897 C CA . THR C 3 182 ? 120.465 76.682 71.580 1.00 65.94 182 THR A CA 1
ATOM 2898 C C . THR C 3 182 ? 119.423 77.756 71.829 1.00 60.51 182 THR A C 1
ATOM 2899 O O . THR C 3 182 ? 118.920 78.380 70.899 1.00 53.74 182 THR A O 1
ATOM 2903 N N . GLY C 3 183 ? 119.104 77.959 73.099 1.00 61.11 183 GLY A N 1
ATOM 2904 C CA . GLY C 3 183 ? 118.108 78.929 73.499 1.00 60.35 183 GLY A CA 1
ATOM 2905 C C . GLY C 3 183 ? 118.499 80.382 73.606 1.00 63.10 183 GLY A C 1
ATOM 2906 O O . GLY C 3 183 ? 118.967 81.016 72.655 1.00 67.99 183 GLY A O 1
ATOM 2907 N N . ILE C 3 184 ? 118.257 80.911 74.805 1.00 55.47 184 ILE A N 1
ATOM 2908 C CA . ILE C 3 184 ? 118.611 82.277 75.135 1.00 48.63 184 ILE A CA 1
ATOM 2909 C C . ILE C 3 184 ? 120.121 82.459 75.151 1.00 48.91 184 ILE A C 1
ATOM 2910 O O . ILE C 3 184 ? 120.883 81.552 75.504 1.00 48.02 184 ILE A O 1
ATOM 2915 N N . VAL C 3 185 ? 120.553 83.655 74.770 1.00 53.76 185 VAL A N 1
ATOM 2916 C CA . VAL C 3 185 ? 121.951 83.994 74.569 1.00 49.27 185 VAL A CA 1
ATOM 2917 C C . VAL C 3 185 ? 122.160 85.268 75.364 1.00 44.56 185 VAL A C 1
ATOM 2918 O O . VAL C 3 185 ? 121.594 86.312 75.024 1.00 44.46 185 VAL A O 1
ATOM 2922 N N . GLU C 3 186 ? 122.972 85.197 76.402 1.00 40.64 186 GLU A N 1
ATOM 2923 C CA . GLU C 3 186 ? 123.236 86.358 77.228 1.00 47.94 186 GLU A CA 1
ATOM 2924 C C . GLU C 3 186 ? 124.576 86.951 76.829 1.00 52.06 186 GLU A C 1
ATOM 2925 O O . GLU C 3 186 ? 125.569 86.228 76.709 1.00 51.85 186 GLU A O 1
ATOM 2931 N N . THR C 3 187 ? 124.595 88.262 76.617 1.00 57.63 187 THR A N 1
ATOM 2932 C CA . THR C 3 187 ? 125.814 89.043 76.430 1.00 56.45 187 THR A CA 1
ATOM 2933 C C . THR C 3 187 ? 125.968 90.082 77.531 1.00 52.36 187 THR A C 1
ATOM 2934 O O . THR C 3 187 ? 125.164 91.015 77.620 1.00 45.70 187 THR A O 1
ATOM 2938 N N . HIS C 3 188 ? 126.989 89.936 78.363 1.00 58.09 188 HIS A N 1
ATOM 2939 C CA . HIS C 3 188 ? 127.129 90.765 79.557 1.00 68.65 188 HIS A CA 1
ATOM 2940 C C . HIS C 3 188 ? 128.210 91.804 79.288 1.00 72.53 188 HIS A C 1
ATOM 2941 O O . HIS C 3 188 ? 129.302 91.778 79.850 1.00 72.38 188 HIS A O 1
ATOM 2948 N N . PHE C 3 189 ? 127.874 92.735 78.406 1.00 72.05 189 PHE A N 1
ATOM 2949 C CA . PHE C 3 189 ? 128.767 93.823 78.045 1.00 69.87 189 PHE A CA 1
ATOM 2950 C C . PHE C 3 189 ? 128.546 95.054 78.910 1.00 67.63 189 PHE A C 1
ATOM 2951 O O . PHE C 3 189 ? 127.499 95.238 79.527 1.00 61.49 189 PHE A O 1
ATOM 2959 N N . THR C 3 190 ? 129.573 95.891 78.959 1.00 67.28 190 THR A N 1
ATOM 2960 C CA . THR C 3 190 ? 129.559 97.119 79.727 1.00 68.79 190 THR A CA 1
ATOM 2961 C C . THR C 3 190 ? 129.659 98.297 78.765 1.00 65.64 190 THR A C 1
ATOM 2962 O O . THR C 3 190 ? 130.169 98.162 77.650 1.00 59.96 190 THR A O 1
ATOM 2966 N N . PHE C 3 191 ? 129.174 99.459 79.203 1.00 66.81 191 PHE A N 1
ATOM 2967 C CA . PHE C 3 191 ? 129.275 100.684 78.418 1.00 69.52 191 PHE A CA 1
ATOM 2968 C C . PHE C 3 191 ? 129.045 101.870 79.332 1.00 73.67 191 PHE A C 1
ATOM 2969 O O . PHE C 3 191 ? 128.067 101.870 80.088 1.00 73.18 191 PHE A O 1
ATOM 2977 N N . LYS C 3 192 ? 129.913 102.880 79.215 1.00 75.34 192 LYS A N 1
ATOM 2978 C CA . LYS C 3 192 ? 129.879 104.094 80.035 1.00 78.40 192 LYS A CA 1
ATOM 2979 C C . LYS C 3 192 ? 129.853 103.750 81.522 1.00 79.87 192 LYS A C 1
ATOM 2980 O O . LYS C 3 192 ? 128.972 104.182 82.266 1.00 79.84 192 LYS A O 1
ATOM 2986 N N . ASP C 3 193 ? 130.748 102.823 81.883 1.00 81.12 193 ASP A N 1
ATOM 2987 C CA . ASP C 3 193 ? 131.026 102.323 83.240 1.00 84.83 193 ASP A CA 1
ATOM 2988 C C . ASP C 3 193 ? 129.786 101.715 83.900 1.00 86.61 193 ASP A C 1
ATOM 2989 O O . ASP C 3 193 ? 129.594 101.799 85.113 1.00 86.19 193 ASP A O 1
ATOM 2994 N N . LEU C 3 194 ? 128.964 101.038 83.100 1.00 84.74 194 LEU A N 1
ATOM 2995 C CA . LEU C 3 194 ? 127.722 100.475 83.606 1.00 75.09 194 LEU A CA 1
ATOM 2996 C C . LEU C 3 194 ? 127.452 99.205 82.816 1.00 75.10 194 LEU A C 1
ATOM 2997 O O . LEU C 3 194 ? 127.540 99.205 81.586 1.00 72.58 194 LEU A O 1
ATOM 3002 N N . HIS C 3 195 ? 127.073 98.144 83.521 1.00 73.59 195 HIS A N 1
ATOM 3003 C CA . HIS C 3 195 ? 126.980 96.824 82.915 1.00 71.86 195 HIS A CA 1
ATOM 3004 C C . HIS C 3 195 ? 125.596 96.566 82.331 1.00 65.31 195 HIS A C 1
ATOM 3005 O O . HIS C 3 195 ? 124.578 96.972 82.895 1.00 58.38 195 HIS A O 1
ATOM 3012 N N . PHE C 3 196 ? 125.577 95.874 81.192 1.00 60.29 196 PHE A N 1
ATOM 3013 C CA . PHE C 3 196 ? 124.369 95.530 80.449 1.00 60.42 196 PHE A CA 1
ATOM 3014 C C . PHE C 3 196 ? 124.161 94.051 80.144 1.00 56.14 196 PHE A C 1
ATOM 3015 O O . PHE C 3 196 ? 125.081 93.397 79.647 1.00 54.20 196 PHE A O 1
ATOM 3023 N N . LYS C 3 197 ? 122.981 93.505 80.414 1.00 54.43 197 LYS A N 1
ATOM 3024 C CA . LYS C 3 197 ? 122.734 92.100 80.093 1.00 56.29 197 LYS A CA 1
ATOM 3025 C C . LYS C 3 197 ? 121.700 92.103 78.985 1.00 49.42 197 LYS A C 1
ATOM 3026 O O . LYS C 3 197 ? 120.639 92.712 79.136 1.00 45.67 197 LYS A O 1
ATOM 3032 N N . MET C 3 198 ? 122.007 91.434 77.878 1.00 42.63 198 MET A N 1
ATOM 3033 C CA . MET C 3 198 ? 121.144 91.406 76.705 1.00 44.52 198 MET A CA 1
ATOM 3034 C C . MET C 3 198 ? 120.726 89.970 76.439 1.00 46.16 198 MET A C 1
ATOM 3035 O O . MET C 3 198 ? 121.572 89.092 76.251 1.00 40.34 198 MET A O 1
ATOM 3040 N N . PHE C 3 199 ? 119.425 89.743 76.434 1.00 48.05 199 PHE A N 1
ATOM 3041 C CA . PHE C 3 199 ? 118.805 88.423 76.413 1.00 49.35 199 PHE A CA 1
ATOM 3042 C C . PHE C 3 199 ? 118.240 88.167 75.018 1.00 51.23 199 PHE A C 1
ATOM 3043 O O . PHE C 3 199 ? 117.109 88.546 74.721 1.00 48.42 199 PHE A O 1
ATOM 3051 N N . ASP C 3 200 ? 119.030 87.521 74.163 1.00 51.59 200 ASP A N 1
ATOM 3052 C CA . ASP C 3 200 ? 118.560 87.207 72.818 1.00 50.13 200 ASP A CA 1
ATOM 3053 C C . ASP C 3 200 ? 117.542 86.086 72.885 1.00 51.86 200 ASP A C 1
ATOM 3054 O O . ASP C 3 200 ? 117.879 84.912 72.712 1.00 50.51 200 ASP A O 1
ATOM 3059 N N . VAL C 3 201 ? 116.282 86.444 73.117 1.00 50.37 201 VAL A N 1
ATOM 3060 C CA . VAL C 3 201 ? 115.294 85.427 73.446 1.00 52.11 201 VAL A CA 1
ATOM 3061 C C . VAL C 3 201 ? 114.702 84.771 72.208 1.00 59.05 201 VAL A C 1
ATOM 3062 O O . VAL C 3 201 ? 114.143 83.667 72.300 1.00 63.78 201 VAL A O 1
ATOM 3066 N N . GLY C 3 202 ? 114.951 85.331 71.029 1.00 59.28 202 GLY A N 1
ATOM 3067 C CA . GLY C 3 202 ? 114.328 84.821 69.824 1.00 64.49 202 GLY A CA 1
ATOM 3068 C C . GLY C 3 202 ? 114.884 83.511 69.308 1.00 71.48 202 GLY A C 1
ATOM 3069 O O . GLY C 3 202 ? 114.413 83.028 68.273 1.00 72.66 202 GLY A O 1
ATOM 3070 N N . GLY C 3 203 ? 115.863 82.922 69.996 1.00 74.23 203 GLY A N 1
ATOM 3071 C CA . GLY C 3 203 ? 116.406 81.651 69.549 1.00 76.17 203 GLY A CA 1
ATOM 3072 C C . GLY C 3 203 ? 115.431 80.512 69.762 1.00 76.18 203 GLY A C 1
ATOM 3073 O O . GLY C 3 203 ? 115.204 79.695 68.866 1.00 78.41 203 GLY A O 1
ATOM 3074 N N . GLN C 3 204 ? 114.825 80.454 70.941 1.00 78.16 204 GLN A N 1
ATOM 3075 C CA . GLN C 3 204 ? 113.919 79.367 71.260 1.00 82.75 204 GLN A CA 1
ATOM 3076 C C . GLN C 3 204 ? 112.501 79.790 70.917 1.00 89.11 204 GLN A C 1
ATOM 3077 O O . GLN C 3 204 ? 112.133 80.961 71.049 1.00 89.33 204 GLN A O 1
ATOM 3083 N N . ARG C 3 205 ? 111.725 78.835 70.427 1.00 95.60 205 ARG A N 1
ATOM 3084 C CA . ARG C 3 205 ? 110.400 79.100 69.887 1.00 98.83 205 ARG A CA 1
ATOM 3085 C C . ARG C 3 205 ? 109.400 78.256 70.660 1.00 95.98 205 ARG A C 1
ATOM 3086 O O . ARG C 3 205 ? 109.434 77.024 70.580 1.00 96.21 205 ARG A O 1
ATOM 3094 N N . SER C 3 206 ? 108.509 78.915 71.391 1.00 88.00 206 SER A N 1
ATOM 3095 C CA . SER C 3 206 ? 107.425 78.229 72.077 1.00 78.94 206 SER A CA 1
ATOM 3096 C C . SER C 3 206 ? 106.313 79.242 72.315 1.00 74.14 206 SER A C 1
ATOM 3097 O O . SER C 3 206 ? 106.297 80.310 71.692 1.00 73.77 206 SER A O 1
ATOM 3100 N N . GLU C 3 207 ? 105.387 78.919 73.215 1.00 70.89 207 GLU A N 1
ATOM 3101 C CA . GLU C 3 207 ? 104.319 79.858 73.515 1.00 75.16 207 GLU A CA 1
ATOM 3102 C C . GLU C 3 207 ? 104.894 80.924 74.424 1.00 75.92 207 GLU A C 1
ATOM 3103 O O . GLU C 3 207 ? 105.324 80.630 75.540 1.00 74.94 207 GLU A O 1
ATOM 3109 N N . ARG C 3 208 ? 104.817 82.166 73.977 1.00 75.59 208 ARG A N 1
ATOM 3110 C CA . ARG C 3 208 ? 105.271 83.291 74.769 1.00 73.45 208 ARG A CA 1
ATOM 3111 C C . ARG C 3 208 ? 104.383 83.598 75.963 1.00 73.22 208 ARG A C 1
ATOM 3112 O O . ARG C 3 208 ? 104.819 84.316 76.867 1.00 69.33 208 ARG A O 1
ATOM 3120 N N . LYS C 3 209 ? 103.166 83.058 76.014 1.00 74.22 209 LYS A N 1
ATOM 3121 C CA . LYS C 3 209 ? 102.287 83.342 77.141 1.00 75.75 209 LYS A CA 1
ATOM 3122 C C . LYS C 3 209 ? 102.693 82.633 78.428 1.00 72.76 209 LYS A C 1
ATOM 3123 O O . LYS C 3 209 ? 102.131 82.943 79.483 1.00 75.66 209 LYS A O 1
ATOM 3129 N N . LYS C 3 210 ? 103.638 81.701 78.374 1.00 66.36 210 LYS A N 1
ATOM 3130 C CA . LYS C 3 210 ? 103.954 80.840 79.502 1.00 60.28 210 LYS A CA 1
ATOM 3131 C C . LYS C 3 210 ? 105.346 81.049 80.064 1.00 57.38 210 LYS A C 1
ATOM 3132 O O . LYS C 3 210 ? 105.694 80.409 81.060 1.00 62.80 210 LYS A O 1
ATOM 3138 N N . TRP C 3 211 ? 106.140 81.925 79.481 1.00 51.02 211 TRP A N 1
ATOM 3139 C CA . TRP C 3 211 ? 107.423 82.251 80.074 1.00 55.15 211 TRP A CA 1
ATOM 3140 C C . TRP C 3 211 ? 107.781 83.715 80.032 1.00 59.44 211 TRP A C 1
ATOM 3141 O O . TRP C 3 211 ? 108.902 84.052 80.398 1.00 53.91 211 TRP A O 1
ATOM 3152 N N . ILE C 3 212 ? 106.901 84.594 79.574 1.00 56.49 212 ILE A N 1
ATOM 3153 C CA . ILE C 3 212 ? 107.288 85.993 79.541 1.00 50.95 212 ILE A CA 1
ATOM 3154 C C . ILE C 3 212 ? 107.216 86.610 80.929 1.00 49.94 212 ILE A C 1
ATOM 3155 O O . ILE C 3 212 ? 107.902 87.607 81.193 1.00 51.77 212 ILE A O 1
ATOM 3160 N N . HIS C 3 213 ? 106.514 85.974 81.867 1.00 46.92 213 HIS A N 1
ATOM 3161 C CA . HIS C 3 213 ? 106.491 86.476 83.230 1.00 45.78 213 HIS A CA 1
ATOM 3162 C C . HIS C 3 213 ? 107.776 86.209 83.994 1.00 42.77 213 HIS A C 1
ATOM 3163 O O . HIS C 3 213 ? 107.911 86.690 85.120 1.00 37.81 213 HIS A O 1
ATOM 3170 N N . CYS C 3 214 ? 108.736 85.488 83.409 1.00 44.81 214 CYS A N 1
ATOM 3171 C CA . CYS C 3 214 ? 110.066 85.417 83.998 1.00 49.53 214 CYS A CA 1
ATOM 3172 C C . CYS C 3 214 ? 110.778 86.750 83.848 1.00 55.74 214 CYS A C 1
ATOM 3173 O O . CYS C 3 214 ? 111.749 87.011 84.560 1.00 53.37 214 CYS A O 1
ATOM 3176 N N . PHE C 3 215 ? 110.286 87.608 82.957 1.00 60.25 215 PHE A N 1
ATOM 3177 C CA . PHE C 3 215 ? 110.956 88.804 82.483 1.00 57.88 215 PHE A CA 1
ATOM 3178 C C . PHE C 3 215 ? 110.268 90.054 82.983 1.00 58.50 215 PHE A C 1
ATOM 3179 O O . PHE C 3 215 ? 110.401 91.117 82.384 1.00 61.30 215 PHE A O 1
ATOM 3187 N N . GLU C 3 216 ? 109.493 89.943 84.046 1.00 55.29 216 GLU A N 1
ATOM 3188 C CA . GLU C 3 216 ? 109.068 91.147 84.725 1.00 57.29 216 GLU A CA 1
ATOM 3189 C C . GLU C 3 216 ? 110.228 91.616 85.589 1.00 61.27 216 GLU A C 1
ATOM 3190 O O . GLU C 3 216 ? 110.946 90.805 86.177 1.00 63.01 216 GLU A O 1
ATOM 3196 N N . GLY C 3 217 ? 110.430 92.924 85.656 1.00 63.63 217 GLY A N 1
ATOM 3197 C CA . GLY C 3 217 ? 111.653 93.437 86.224 1.00 58.92 217 GLY A CA 1
ATOM 3198 C C . GLY C 3 217 ? 112.793 93.684 85.260 1.00 56.05 217 GLY A C 1
ATOM 3199 O O . GLY C 3 217 ? 113.829 94.206 85.687 1.00 55.22 217 GLY A O 1
ATOM 3200 N N . VAL C 3 218 ? 112.660 93.310 83.985 1.00 53.96 218 VAL A N 1
ATOM 3201 C CA . VAL C 3 218 ? 113.577 93.825 82.974 1.00 49.07 218 VAL A CA 1
ATOM 3202 C C . VAL C 3 218 ? 113.443 95.332 82.861 1.00 52.02 218 VAL A C 1
ATOM 3203 O O . VAL C 3 218 ? 112.343 95.890 82.968 1.00 46.68 218 VAL A O 1
ATOM 3207 N N . THR C 3 219 ? 114.589 96.006 82.823 1.00 55.45 219 THR A N 1
ATOM 3208 C CA . THR C 3 219 ? 114.589 97.461 82.790 1.00 53.45 219 THR A CA 1
ATOM 3209 C C . THR C 3 219 ? 113.997 97.980 81.486 1.00 54.99 219 THR A C 1
ATOM 3210 O O . THR C 3 219 ? 113.089 98.817 81.499 1.00 54.52 219 THR A O 1
ATOM 3214 N N . ALA C 3 220 ? 114.490 97.496 80.349 1.00 53.43 220 ALA A N 1
ATOM 3215 C CA . ALA C 3 220 ? 114.013 97.997 79.069 1.00 49.51 220 ALA A CA 1
ATOM 3216 C C . ALA C 3 220 ? 114.005 96.911 78.002 1.00 47.96 220 ALA A C 1
ATOM 3217 O O . ALA C 3 220 ? 115.006 96.221 77.817 1.00 49.73 220 ALA A O 1
ATOM 3219 N N . ILE C 3 221 ? 112.895 96.772 77.298 1.00 47.13 221 ILE A N 1
ATOM 3220 C CA . ILE C 3 221 ? 112.786 95.844 76.178 1.00 43.11 221 ILE A CA 1
ATOM 3221 C C . ILE C 3 221 ? 113.312 96.521 74.920 1.00 43.72 221 ILE A C 1
ATOM 3222 O O . ILE C 3 221 ? 112.921 97.648 74.606 1.00 47.09 221 ILE A O 1
ATOM 3227 N N . ILE C 3 222 ? 114.191 95.843 74.187 1.00 38.37 222 ILE A N 1
ATOM 3228 C CA . ILE C 3 222 ? 114.745 96.423 72.969 1.00 34.68 222 ILE A CA 1
ATOM 3229 C C . ILE C 3 222 ? 114.128 95.707 71.781 1.00 38.44 222 ILE A C 1
ATOM 3230 O O . ILE C 3 222 ? 114.601 94.649 71.357 1.00 41.46 222 ILE A O 1
ATOM 3235 N N . PHE C 3 223 ? 113.031 96.257 71.270 1.00 37.52 223 PHE A N 1
ATOM 3236 C CA . PHE C 3 223 ? 112.289 95.632 70.179 1.00 41.24 223 PHE A CA 1
ATO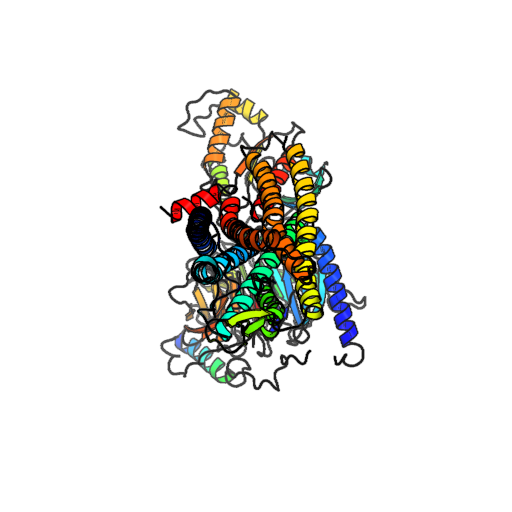M 3237 C C . PHE C 3 223 ? 112.879 96.095 68.850 1.00 38.23 223 PHE A C 1
ATOM 3238 O O . PHE C 3 223 ? 113.240 97.256 68.656 1.00 43.46 223 PHE A O 1
ATOM 3246 N N . CYS C 3 224 ? 112.984 95.151 67.920 1.00 34.38 224 CYS A N 1
ATOM 3247 C CA . CYS C 3 224 ? 113.665 95.384 66.653 1.00 32.13 224 CYS A CA 1
ATOM 3248 C C . CYS C 3 224 ? 112.792 94.975 65.474 1.00 35.56 224 CYS A C 1
ATOM 3249 O O . CYS C 3 224 ? 112.259 93.861 65.435 1.00 41.70 224 CYS A O 1
ATOM 3252 N N . VAL C 3 225 ? 112.648 95.887 64.516 1.00 37.99 225 VAL A N 1
ATOM 3253 C CA . VAL C 3 225 ? 111.875 95.678 63.299 1.00 31.28 225 VAL A CA 1
ATOM 3254 C C . VAL C 3 225 ? 112.771 96.016 62.118 1.00 37.73 225 VAL A C 1
ATOM 3255 O O . VAL C 3 225 ? 113.521 96.996 62.166 1.00 40.64 225 VAL A O 1
ATOM 3259 N N . ALA C 3 226 ? 112.728 95.195 61.072 1.00 38.28 226 ALA A N 1
ATOM 3260 C CA . ALA C 3 226 ? 113.333 95.582 59.808 1.00 35.41 226 ALA A CA 1
ATOM 3261 C C . ALA C 3 226 ? 112.333 96.403 59.028 1.00 43.06 226 ALA A C 1
ATOM 3262 O O . ALA C 3 226 ? 111.158 96.046 58.939 1.00 45.86 226 ALA A O 1
ATOM 3264 N N . LEU C 3 227 ? 112.813 97.506 58.469 1.00 42.68 227 LEU A N 1
ATOM 3265 C CA . LEU C 3 227 ? 111.966 98.340 57.641 1.00 37.13 227 LEU A CA 1
ATOM 3266 C C . LEU C 3 227 ? 111.634 97.667 56.318 1.00 33.66 227 LEU A C 1
ATOM 3267 O O . LEU C 3 227 ? 110.515 97.805 55.815 1.00 36.42 227 LEU A O 1
ATOM 3272 N N . SER C 3 228 ? 112.578 96.916 55.760 1.00 31.73 228 SER A N 1
ATOM 3273 C CA . SER C 3 228 ? 112.442 96.371 54.417 1.00 34.87 228 SER A CA 1
ATOM 3274 C C . SER C 3 228 ? 111.488 95.187 54.320 1.00 36.88 228 SER A C 1
ATOM 3275 O O . SER C 3 228 ? 111.232 94.726 53.202 1.00 42.27 228 SER A O 1
ATOM 3278 N N . ASP C 3 229 ? 110.940 94.692 55.429 1.00 35.74 229 ASP A N 1
ATOM 3279 C CA . ASP C 3 229 ? 110.008 93.570 55.404 1.00 44.08 229 ASP A CA 1
ATOM 3280 C C . ASP C 3 229 ? 108.558 94.027 55.296 1.00 50.19 229 ASP A C 1
ATOM 3281 O O . ASP C 3 229 ? 107.647 93.358 55.803 1.00 52.88 229 ASP A O 1
ATOM 3286 N N . TYR C 3 230 ? 108.326 95.158 54.639 1.00 48.98 230 TYR A N 1
ATOM 3287 C CA . TYR C 3 230 ? 106.987 95.696 54.453 1.00 50.13 230 TYR A CA 1
ATOM 3288 C C . TYR C 3 230 ? 106.220 94.994 53.342 1.00 50.61 230 TYR A C 1
ATOM 3289 O O . TYR C 3 230 ? 104.986 94.978 53.363 1.00 55.43 230 TYR A O 1
ATOM 3298 N N . ASP C 3 231 ? 106.918 94.420 52.366 1.00 46.06 231 ASP A N 1
ATOM 3299 C CA . ASP C 3 231 ? 106.259 93.812 51.224 1.00 52.67 231 ASP A CA 1
ATOM 3300 C C . ASP C 3 231 ? 106.322 92.294 51.168 1.00 61.16 231 ASP A C 1
ATOM 3301 O O . ASP C 3 231 ? 105.662 91.711 50.301 1.00 59.28 231 ASP A O 1
ATOM 3306 N N . LEU C 3 232 ? 107.084 91.631 52.033 1.00 69.29 232 LEU A N 1
ATOM 3307 C CA . LEU C 3 232 ? 107.123 90.188 51.872 1.00 68.63 232 LEU A CA 1
ATOM 3308 C C . LEU C 3 232 ? 105.912 89.539 52.537 1.00 74.39 232 LEU A C 1
ATOM 3309 O O . LEU C 3 232 ? 105.285 90.093 53.442 1.00 72.64 232 LEU A O 1
ATOM 3314 N N . VAL C 3 233 ? 105.601 88.331 52.072 1.00 81.84 233 VAL A N 1
ATOM 3315 C CA . VAL C 3 233 ? 104.416 87.587 52.477 1.00 82.94 233 VAL A CA 1
ATOM 3316 C C . VAL C 3 233 ? 104.855 86.246 53.048 1.00 80.34 233 VAL A C 1
ATOM 3317 O O . VAL C 3 233 ? 105.838 85.651 52.594 1.00 79.29 233 VAL A O 1
ATOM 3321 N N . LEU C 3 234 ? 104.135 85.785 54.067 1.00 77.63 234 LEU A N 1
ATOM 3322 C CA . LEU C 3 234 ? 104.282 84.423 54.556 1.00 74.96 234 LEU A CA 1
ATOM 3323 C C . LEU C 3 234 ? 103.874 83.431 53.474 1.00 73.24 234 LEU A C 1
ATOM 3324 O O . LEU C 3 234 ? 102.922 83.672 52.731 1.00 73.04 234 LEU A O 1
ATOM 3329 N N . MET C 3 240 ? 99.339 87.498 53.668 1.00 62.40 240 MET A N 1
ATOM 3330 C CA . MET C 3 240 ? 99.666 87.972 55.008 1.00 63.11 240 MET A CA 1
ATOM 3331 C C . MET C 3 240 ? 101.004 88.699 55.028 1.00 63.79 240 MET A C 1
ATOM 3332 O O . MET C 3 240 ? 102.049 88.096 54.791 1.00 63.67 240 MET A O 1
ATOM 3337 N N . ASN C 3 241 ? 100.962 89.995 55.318 1.00 64.42 241 ASN A N 1
ATOM 3338 C CA . ASN C 3 241 ? 102.183 90.785 55.352 1.00 66.40 241 ASN A CA 1
ATOM 3339 C C . ASN C 3 241 ? 103.008 90.440 56.583 1.00 66.56 241 ASN A C 1
ATOM 3340 O O . ASN C 3 241 ? 102.480 90.260 57.684 1.00 70.70 241 ASN A O 1
ATOM 3345 N N . ARG C 3 242 ? 104.318 90.355 56.375 1.00 61.09 242 ARG A N 1
ATOM 3346 C CA . ARG C 3 242 ? 105.250 90.111 57.466 1.00 57.88 242 ARG A CA 1
ATOM 3347 C C . ARG C 3 242 ? 105.344 91.333 58.373 1.00 54.17 242 ARG A C 1
ATOM 3348 O O . ARG C 3 242 ? 105.578 91.199 59.581 1.00 49.09 242 ARG A O 1
ATOM 3356 N N . MET C 3 243 ? 105.132 92.523 57.808 1.00 52.11 243 MET A N 1
ATOM 3357 C CA . MET C 3 243 ? 105.144 93.750 58.595 1.00 47.58 243 MET A CA 1
ATOM 3358 C C . MET C 3 243 ? 103.923 93.813 59.494 1.00 48.30 243 MET A C 1
ATOM 3359 O O . MET C 3 243 ? 104.002 94.300 60.626 1.00 50.40 243 MET A O 1
ATOM 3364 N N . HIS C 3 244 ? 102.791 93.302 59.013 1.00 47.49 244 HIS A N 1
ATOM 3365 C CA . HIS C 3 244 ? 101.599 93.256 59.847 1.00 50.21 244 HIS A CA 1
ATOM 3366 C C . HIS C 3 244 ? 101.784 92.254 60.970 1.00 53.24 244 HIS A C 1
ATOM 3367 O O . HIS C 3 244 ? 101.281 92.462 62.081 1.00 52.21 244 HIS A O 1
ATOM 3374 N N . GLU C 3 245 ? 102.559 91.203 60.715 1.00 57.58 245 GLU A N 1
ATOM 3375 C CA . GLU C 3 245 ? 102.892 90.256 61.765 1.00 65.67 245 GLU A CA 1
ATOM 3376 C C . GLU C 3 245 ? 103.804 90.897 62.799 1.00 61.18 245 GLU A C 1
ATOM 3377 O O . GLU C 3 245 ? 103.646 90.662 64.001 1.00 65.03 245 GLU A O 1
ATOM 3383 N N . SER C 3 246 ? 104.775 91.698 62.357 1.00 53.91 246 SER A N 1
ATOM 3384 C CA . SER C 3 246 ? 105.602 92.398 63.334 1.00 43.93 246 SER A CA 1
ATOM 3385 C C . SER C 3 246 ? 104.825 93.449 64.120 1.00 40.71 246 SER A C 1
ATOM 3386 O O . SER C 3 246 ? 105.102 93.641 65.309 1.00 32.21 246 SER A O 1
ATOM 3389 N N . MET C 3 247 ? 103.854 94.131 63.500 1.00 36.77 247 MET A N 1
ATOM 3390 C CA . MET C 3 247 ? 103.031 95.050 64.286 1.00 41.55 247 MET A CA 1
ATOM 3391 C C . MET C 3 247 ? 102.160 94.313 65.289 1.00 46.96 247 MET A C 1
ATOM 3392 O O . MET C 3 247 ? 101.972 94.799 66.406 1.00 49.23 247 MET A O 1
ATOM 3397 N N . LYS C 3 248 ? 101.600 93.155 64.913 1.00 49.67 248 LYS A N 1
ATOM 3398 C CA . LYS C 3 248 ? 100.808 92.399 65.884 1.00 45.14 248 LYS A CA 1
ATOM 3399 C C . LYS C 3 248 ? 101.686 91.856 67.006 1.00 38.56 248 LYS A C 1
ATOM 3400 O O . LYS C 3 248 ? 101.243 91.787 68.157 1.00 41.83 248 LYS A O 1
ATOM 3406 N N . LEU C 3 249 ? 102.925 91.468 66.696 1.00 34.10 249 LEU A N 1
ATOM 3407 C CA . LEU C 3 249 ? 103.835 91.010 67.740 1.00 38.45 249 LEU A CA 1
ATOM 3408 C C . LEU C 3 249 ? 104.180 92.152 68.693 1.00 43.35 249 LEU A C 1
ATOM 3409 O O . LEU C 3 249 ? 104.155 91.976 69.922 1.00 40.44 249 LEU A O 1
ATOM 3414 N N . PHE C 3 250 ? 104.471 93.332 68.137 1.00 49.88 250 PHE A N 1
ATOM 3415 C CA . PHE C 3 250 ? 104.726 94.517 68.949 1.00 47.72 250 PHE A CA 1
ATOM 3416 C C . PHE C 3 250 ? 103.516 94.893 69.784 1.00 48.73 250 PHE A C 1
ATOM 3417 O O . PHE C 3 250 ? 103.663 95.358 70.916 1.00 52.98 250 PHE A O 1
ATOM 3425 N N . ASP C 3 251 ? 102.320 94.749 69.216 1.00 48.70 251 ASP A N 1
ATOM 3426 C CA . ASP C 3 251 ? 101.087 95.015 69.944 1.00 43.08 251 ASP A CA 1
ATOM 3427 C C . ASP C 3 251 ? 100.949 94.062 71.118 1.00 47.89 251 ASP A C 1
ATOM 3428 O O . ASP C 3 251 ? 100.623 94.479 72.235 1.00 50.04 251 ASP A O 1
ATOM 3433 N N . SER C 3 252 ? 101.180 92.771 70.874 1.00 54.40 252 SER A N 1
ATOM 3434 C CA . SER C 3 252 ? 101.019 91.751 71.898 1.00 53.87 252 SER A CA 1
ATOM 3435 C C . SER C 3 252 ? 102.043 91.918 73.009 1.00 53.56 252 SER A C 1
ATOM 3436 O O . SER C 3 252 ? 101.802 91.468 74.132 1.00 54.29 252 SER A O 1
ATOM 3439 N N . ILE C 3 253 ? 103.181 92.547 72.719 1.00 56.03 253 ILE A N 1
ATOM 3440 C CA . ILE C 3 253 ? 104.174 92.761 73.765 1.00 50.83 253 ILE A CA 1
ATOM 3441 C C . ILE C 3 253 ? 103.967 94.091 74.479 1.00 52.53 253 ILE A C 1
ATOM 3442 O O . ILE C 3 253 ? 104.071 94.157 75.706 1.00 52.56 253 ILE A O 1
ATOM 3447 N N . CYS C 3 254 ? 103.595 95.147 73.757 1.00 55.49 254 CYS A N 1
ATOM 3448 C CA . CYS C 3 254 ? 103.484 96.462 74.382 1.00 60.38 254 CYS A CA 1
ATOM 3449 C C . CYS C 3 254 ? 102.266 96.567 75.281 1.00 63.26 254 CYS A C 1
ATOM 3450 O O . CYS C 3 254 ? 102.322 97.228 76.321 1.00 62.64 254 CYS A O 1
ATOM 3453 N N . ASN C 3 255 ? 101.168 95.912 74.917 1.00 59.70 255 ASN A N 1
ATOM 3454 C CA . ASN C 3 255 ? 99.960 95.978 75.719 1.00 63.54 255 ASN A CA 1
ATOM 3455 C C . ASN C 3 255 ? 99.817 94.801 76.671 1.00 68.93 255 ASN A C 1
ATOM 3456 O O . ASN C 3 255 ? 98.701 94.495 77.104 1.00 69.99 255 ASN A O 1
ATOM 3461 N N . ASN C 3 256 ? 100.915 94.129 76.995 1.00 72.20 256 ASN A N 1
ATOM 3462 C CA . ASN C 3 256 ? 100.861 92.931 77.815 1.00 69.46 256 ASN A CA 1
ATOM 3463 C C . ASN C 3 256 ? 100.640 93.329 79.273 1.00 69.31 256 ASN A C 1
ATOM 3464 O O . ASN C 3 256 ? 101.001 94.431 79.693 1.00 70.16 256 ASN A O 1
ATOM 3469 N N . LYS C 3 257 ? 100.065 92.415 80.055 1.00 72.59 257 LYS A N 1
ATOM 3470 C CA . LYS C 3 257 ? 99.700 92.734 81.433 1.00 72.54 257 LYS A CA 1
ATOM 3471 C C . LYS C 3 257 ? 100.888 92.798 82.386 1.00 68.84 257 LYS A C 1
ATOM 3472 O O . LYS C 3 257 ? 100.736 93.306 83.500 1.00 70.14 257 LYS A O 1
ATOM 3478 N N . TRP C 3 258 ? 102.058 92.319 81.974 1.00 64.62 258 TRP A N 1
ATOM 3479 C CA . TRP C 3 258 ? 103.259 92.306 82.800 1.00 61.84 258 TRP A CA 1
ATOM 3480 C C . TRP C 3 258 ? 104.177 93.473 82.505 1.00 61.12 258 TRP A C 1
ATOM 3481 O O . TRP C 3 258 ? 104.830 93.991 83.414 1.00 59.68 258 TRP A O 1
ATOM 3492 N N . PHE C 3 259 ? 104.228 93.890 81.247 1.00 64.88 259 PHE A N 1
ATOM 3493 C CA . PHE C 3 259 ? 105.074 94.973 80.775 1.00 67.81 259 PHE A CA 1
ATOM 3494 C C . PHE C 3 259 ? 104.397 96.325 80.844 1.00 69.29 259 PHE A C 1
ATOM 3495 O O . PHE C 3 259 ? 104.638 97.169 79.971 1.00 68.05 259 PHE A O 1
ATOM 3503 N N . THR C 3 260 ? 103.505 96.518 81.818 1.00 71.26 260 THR A N 1
ATOM 3504 C CA . THR C 3 260 ? 102.762 97.767 81.935 1.00 70.61 260 THR A CA 1
ATOM 3505 C C . THR C 3 260 ? 103.698 98.941 82.195 1.00 72.09 260 THR A C 1
ATOM 3506 O O . THR C 3 260 ? 103.536 100.018 81.613 1.00 71.82 260 THR A O 1
ATOM 3510 N N . ASP C 3 261 ? 104.711 98.742 83.030 1.00 73.01 261 ASP A N 1
ATOM 3511 C CA . ASP C 3 261 ? 105.596 99.844 83.361 1.00 73.72 261 ASP A CA 1
ATOM 3512 C C . ASP C 3 261 ? 106.849 99.846 82.492 1.00 75.99 261 ASP A C 1
ATOM 3513 O O . ASP C 3 261 ? 107.427 100.912 82.266 1.00 78.20 261 ASP A O 1
ATOM 3518 N N . THR C 3 262 ? 107.231 98.703 81.928 1.00 74.05 262 THR A N 1
ATOM 3519 C CA . THR C 3 262 ? 108.529 98.571 81.272 1.00 70.19 262 THR A CA 1
ATOM 3520 C C . THR C 3 262 ? 108.463 99.162 79.871 1.00 65.56 262 THR A C 1
ATOM 3521 O O . THR C 3 262 ? 107.668 98.716 79.039 1.00 64.70 262 THR A O 1
ATOM 3525 N N . SER C 3 263 ? 109.316 100.141 79.603 1.00 60.42 263 SER A N 1
ATOM 3526 C CA . SER C 3 263 ? 109.334 100.836 78.329 1.00 58.11 263 SER A CA 1
ATOM 3527 C C . SER C 3 263 ? 110.068 100.025 77.272 1.00 55.47 263 SER A C 1
ATOM 3528 O O . SER C 3 263 ? 110.745 99.040 77.562 1.00 56.10 263 SER A O 1
ATOM 3531 N N . ILE C 3 264 ? 109.917 100.450 76.025 1.00 51.35 264 ILE A N 1
ATOM 3532 C CA . ILE C 3 264 ? 110.357 99.695 74.864 1.00 47.04 264 ILE A CA 1
ATOM 3533 C C . ILE C 3 264 ? 111.307 100.569 74.068 1.00 45.59 264 ILE A C 1
ATOM 3534 O O . ILE C 3 264 ? 110.975 101.707 73.730 1.00 48.52 264 ILE A O 1
ATOM 3539 N N . ILE C 3 265 ? 112.478 100.032 73.757 1.00 44.77 265 ILE A N 1
ATOM 3540 C CA . ILE C 3 265 ? 113.453 100.680 72.894 1.00 36.80 265 ILE A CA 1
ATOM 3541 C C . ILE C 3 265 ? 113.246 100.100 71.506 1.00 38.36 265 ILE A C 1
ATOM 3542 O O . ILE C 3 265 ? 113.690 98.993 71.205 1.00 47.66 265 ILE A O 1
ATOM 3547 N N . LEU C 3 266 ? 112.540 100.830 70.663 1.00 39.23 266 LEU A N 1
ATOM 3548 C CA . LEU C 3 266 ? 112.205 100.331 69.346 1.00 40.97 266 LEU A CA 1
ATOM 3549 C C . LEU C 3 266 ? 113.339 100.639 68.385 1.00 44.33 266 LEU A C 1
ATOM 3550 O O . LEU C 3 266 ? 113.864 101.753 68.358 1.00 55.26 266 LEU A O 1
ATOM 3555 N N . PHE C 3 267 ? 113.717 99.641 67.607 1.00 36.45 267 PHE A N 1
ATOM 3556 C CA . PHE C 3 267 ? 114.702 99.802 66.560 1.00 30.09 267 PHE A CA 1
ATOM 3557 C C . PHE C 3 267 ? 114.028 99.599 65.218 1.00 39.02 267 PHE A C 1
ATOM 3558 O O . PHE C 3 267 ? 113.084 98.816 65.088 1.00 43.33 267 PHE A O 1
ATOM 3566 N N . LEU C 3 268 ? 114.544 100.291 64.216 1.00 41.32 268 LEU A N 1
ATOM 3567 C CA . LEU C 3 268 ? 114.102 100.102 62.845 1.00 35.29 268 LEU A CA 1
ATOM 3568 C C . LEU C 3 268 ? 115.348 99.821 62.033 1.00 39.74 268 LEU A C 1
ATOM 3569 O O . LEU C 3 268 ? 116.228 100.678 61.913 1.00 44.84 268 LEU A O 1
ATOM 3574 N N . ASN C 3 269 ? 115.428 98.610 61.502 1.00 38.87 269 ASN A N 1
ATOM 3575 C CA . ASN C 3 269 ? 116.674 98.124 60.950 1.00 34.03 269 ASN A CA 1
ATOM 3576 C C . ASN C 3 269 ? 116.620 98.096 59.434 1.00 33.57 269 ASN A C 1
ATOM 3577 O O . ASN C 3 269 ? 115.544 98.072 58.827 1.00 33.54 269 ASN A O 1
ATOM 3582 N N . LYS C 3 270 ? 117.823 98.066 58.855 1.00 35.17 270 LYS A N 1
ATOM 3583 C CA . LYS C 3 270 ? 118.073 97.978 57.418 1.00 42.55 270 LYS A CA 1
ATOM 3584 C C . LYS C 3 270 ? 117.362 99.120 56.694 1.00 46.14 270 LYS A C 1
ATOM 3585 O O . LYS C 3 270 ? 116.444 98.921 55.897 1.00 48.70 270 LYS A O 1
ATOM 3591 N N . LYS C 3 271 ? 117.809 100.337 57.002 1.00 46.50 271 LYS A N 1
ATOM 3592 C CA . LYS C 3 271 ? 117.137 101.514 56.476 1.00 44.50 271 LYS A CA 1
ATOM 3593 C C . LYS C 3 271 ? 117.597 101.861 55.068 1.00 43.11 271 LYS A C 1
ATOM 3594 O O . LYS C 3 271 ? 116.840 102.469 54.311 1.00 41.64 271 LYS A O 1
ATOM 3600 N N . ASP C 3 272 ? 118.828 101.500 54.703 1.00 40.40 272 ASP A N 1
ATOM 3601 C CA . ASP C 3 272 ? 119.321 101.828 53.373 1.00 40.76 272 ASP A CA 1
ATOM 3602 C C . ASP C 3 272 ? 118.727 100.914 52.306 1.00 45.16 272 ASP A C 1
ATOM 3603 O O . ASP C 3 272 ? 118.370 101.373 51.212 1.00 48.99 272 ASP A O 1
ATOM 3608 N N . LEU C 3 273 ? 118.663 99.622 52.635 1.00 48.79 273 LEU A N 1
ATOM 3609 C CA . LEU C 3 273 ? 117.892 98.650 51.825 1.00 42.50 273 LEU A CA 1
ATOM 3610 C C . LEU C 3 273 ? 116.493 99.233 51.643 1.00 39.09 273 LEU A C 1
ATOM 3611 O O . LEU C 3 273 ? 116.027 99.339 50.493 1.00 42.48 273 LEU A O 1
ATOM 3616 N N . PHE C 3 274 ? 115.872 99.610 52.761 1.00 40.22 274 PHE A N 1
ATOM 3617 C CA . PHE C 3 274 ? 114.520 100.154 52.749 1.00 46.10 274 PHE A CA 1
ATOM 3618 C C . PHE C 3 274 ? 114.425 101.379 51.853 1.00 49.12 274 PHE A C 1
ATOM 3619 O O . PHE C 3 274 ? 113.402 101.591 51.199 1.00 47.27 274 PHE A O 1
ATOM 3627 N N . GLU C 3 275 ? 115.471 102.208 51.846 1.00 56.55 275 GLU A N 1
ATOM 3628 C CA . GLU C 3 275 ? 115.515 103.374 50.973 1.00 63.90 275 GLU A CA 1
ATOM 3629 C C . GLU C 3 275 ? 115.491 102.955 49.514 1.00 67.05 275 GLU A C 1
ATOM 3630 O O . GLU C 3 275 ? 114.788 103.557 48.696 1.00 72.98 275 GLU A O 1
ATOM 3636 N N . GLU C 3 276 ? 116.279 101.937 49.175 1.00 66.74 276 GLU A N 1
ATOM 3637 C CA . GLU C 3 276 ? 116.278 101.387 47.821 1.00 65.32 276 GLU A CA 1
ATOM 3638 C C . GLU C 3 276 ? 114.894 100.847 47.466 1.00 61.85 276 GLU A C 1
ATOM 3639 O O . GLU C 3 276 ? 114.338 101.150 46.399 1.00 61.43 276 GLU A O 1
ATOM 3645 N N . LYS C 3 277 ? 114.312 100.068 48.382 1.00 59.78 277 LYS A N 1
ATOM 3646 C CA . LYS C 3 277 ? 113.038 99.404 48.156 1.00 58.48 277 LYS A CA 1
ATOM 3647 C C . LYS C 3 277 ? 111.876 100.388 48.110 1.00 61.20 277 LYS A C 1
ATOM 3648 O O . LYS C 3 277 ? 110.846 100.080 47.503 1.00 58.07 277 LYS A O 1
ATOM 3654 N N . ILE C 3 278 ? 112.016 101.563 48.727 1.00 60.88 278 ILE A N 1
ATOM 3655 C CA . ILE C 3 278 ? 110.984 102.581 48.601 1.00 57.93 278 ILE A CA 1
ATOM 3656 C C . ILE C 3 278 ? 111.244 103.510 47.418 1.00 61.13 278 ILE A C 1
ATOM 3657 O O . ILE C 3 278 ? 110.297 104.126 46.907 1.00 62.78 278 ILE A O 1
ATOM 3662 N N . LYS C 3 279 ? 112.485 103.600 46.932 1.00 62.20 279 LYS A N 1
ATOM 3663 C CA . LYS C 3 279 ? 112.692 104.313 45.684 1.00 69.79 279 LYS A CA 1
ATOM 3664 C C . LYS C 3 279 ? 112.244 103.495 44.490 1.00 76.25 279 LYS A C 1
ATOM 3665 O O . LYS C 3 279 ? 111.991 104.066 43.425 1.00 80.60 279 LYS A O 1
ATOM 3671 N N . LYS C 3 280 ? 112.140 102.176 44.637 1.00 80.60 280 LYS A N 1
ATOM 3672 C CA . LYS C 3 280 ? 111.578 101.391 43.550 1.00 74.95 280 LYS A CA 1
ATOM 3673 C C . LYS C 3 280 ? 110.104 101.066 43.760 1.00 68.95 280 LYS A C 1
ATOM 3674 O O . LYS C 3 280 ? 109.288 101.292 42.863 1.00 61.98 280 LYS A O 1
ATOM 3680 N N . SER C 3 281 ? 109.742 100.548 44.932 1.00 60.61 281 SER A N 1
ATOM 3681 C CA . SER C 3 281 ? 108.380 100.070 45.090 1.00 56.78 281 SER A CA 1
ATOM 3682 C C . SER C 3 281 ? 107.598 100.977 46.035 1.00 55.67 281 SER A C 1
ATOM 3683 O O . SER C 3 281 ? 108.184 101.585 46.934 1.00 56.65 281 SER A O 1
ATOM 3686 N N . PRO C 3 282 ? 106.274 101.102 45.863 1.00 50.83 282 PRO A N 1
ATOM 3687 C CA . PRO C 3 282 ? 105.526 102.058 46.690 1.00 51.77 282 PRO A CA 1
ATOM 3688 C C . PRO C 3 282 ? 105.241 101.512 48.082 1.00 52.97 282 PRO A C 1
ATOM 3689 O O . PRO C 3 282 ? 105.709 100.431 48.452 1.00 58.36 282 PRO A O 1
ATOM 3693 N N . LEU C 3 283 ? 104.446 102.250 48.852 1.00 48.10 283 LEU A N 1
ATOM 3694 C CA . LEU C 3 283 ? 104.210 101.949 50.254 1.00 43.90 283 LEU A CA 1
ATOM 3695 C C . LEU C 3 283 ? 102.725 101.748 50.508 1.00 48.29 283 LEU A C 1
ATOM 3696 O O . LEU C 3 283 ? 102.339 101.266 51.582 1.00 51.05 283 LEU A O 1
ATOM 3701 N N . THR C 3 284 ? 101.889 101.949 49.491 1.00 52.19 284 THR A N 1
ATOM 3702 C CA . THR C 3 284 ? 100.471 101.694 49.665 1.00 53.49 284 THR A CA 1
ATOM 3703 C C . THR C 3 284 ? 100.196 100.201 49.663 1.00 52.66 284 THR A C 1
ATOM 3704 O O . THR C 3 284 ? 99.148 99.766 50.155 1.00 49.21 284 THR A O 1
ATOM 3708 N N . ILE C 3 285 ? 101.146 99.410 49.158 1.00 52.64 285 ILE A N 1
ATOM 3709 C CA . ILE C 3 285 ? 100.927 97.980 49.045 1.00 52.69 285 ILE A CA 1
ATOM 3710 C C . ILE C 3 285 ? 101.027 97.361 50.431 1.00 53.79 285 ILE A C 1
ATOM 3711 O O . ILE C 3 285 ? 100.369 96.357 50.729 1.00 54.59 285 ILE A O 1
ATOM 3716 N N . CYS C 3 286 ? 101.832 97.965 51.307 1.00 49.05 286 CYS A N 1
ATOM 3717 C CA . CYS C 3 286 ? 101.940 97.523 52.688 1.00 46.11 286 CYS A CA 1
ATOM 3718 C C . CYS C 3 286 ? 100.767 98.039 53.510 1.00 53.16 286 CYS A C 1
ATOM 3719 O O . CYS C 3 286 ? 100.013 97.260 54.104 1.00 56.83 286 CYS A O 1
ATOM 3722 N N . TYR C 3 287 ? 100.608 99.363 53.554 1.00 59.15 287 TYR A N 1
ATOM 3723 C CA . TYR C 3 287 ? 99.514 99.999 54.276 1.00 58.57 287 TYR A CA 1
ATOM 3724 C C . TYR C 3 287 ? 98.584 100.718 53.320 1.00 63.29 287 TYR A C 1
ATOM 3725 O O . TYR C 3 287 ? 99.021 101.636 52.610 1.00 64.17 287 TYR A O 1
ATOM 3734 N N . PRO C 3 288 ? 97.303 100.347 53.297 1.00 66.00 288 PRO A N 1
ATOM 3735 C CA . PRO C 3 288 ? 96.417 100.860 52.245 1.00 65.90 288 PRO A CA 1
ATOM 3736 C C . PRO C 3 288 ? 96.061 102.318 52.447 1.00 66.07 288 PRO A C 1
ATOM 3737 O O . PRO C 3 288 ? 96.028 103.086 51.478 1.00 65.62 288 PRO A O 1
ATOM 3741 N N . GLU C 3 289 ? 95.815 102.734 53.690 1.00 66.47 289 GLU A N 1
ATOM 3742 C CA . GLU C 3 289 ? 95.189 104.020 53.950 1.00 70.07 289 GLU A CA 1
ATOM 3743 C C . GLU C 3 289 ? 96.186 105.165 54.024 1.00 68.40 289 GLU A C 1
ATOM 3744 O O . GLU C 3 289 ? 95.896 106.186 54.658 1.00 69.96 289 GLU A O 1
ATOM 3750 N N . TYR C 3 290 ? 97.346 105.030 53.402 1.00 67.13 290 TYR A N 1
ATOM 3751 C CA . TYR C 3 290 ? 98.361 106.060 53.469 1.00 63.39 290 TYR A CA 1
ATOM 3752 C C . TYR C 3 290 ? 98.509 106.624 52.067 1.00 63.62 290 TYR A C 1
ATOM 3753 O O . TYR C 3 290 ? 98.575 105.869 51.093 1.00 62.76 290 TYR A O 1
ATOM 3762 N N . ALA C 3 291 ? 98.559 107.949 51.960 1.00 62.57 291 ALA A N 1
ATOM 3763 C CA . ALA C 3 291 ? 98.884 108.595 50.695 1.00 66.62 291 ALA A CA 1
ATOM 3764 C C . ALA C 3 291 ? 99.930 109.689 50.853 1.00 65.74 291 ALA A C 1
ATOM 3765 O O . ALA C 3 291 ? 99.771 110.780 50.303 1.00 68.42 291 ALA A O 1
ATOM 3767 N N . GLY C 3 292 ? 100.996 109.438 51.598 1.00 61.80 292 GLY A N 1
ATOM 3768 C CA . GLY C 3 292 ? 102.006 110.462 51.710 1.00 58.58 292 GLY A CA 1
ATOM 3769 C C . GLY C 3 292 ? 103.027 110.383 50.591 1.00 58.94 292 GLY A C 1
ATOM 3770 O O . GLY C 3 292 ? 102.871 109.685 49.588 1.00 57.83 292 GLY A O 1
ATOM 3771 N N . SER C 3 293 ? 104.102 111.136 50.784 1.00 58.58 293 SER A N 1
ATOM 3772 C CA . SER C 3 293 ? 105.156 111.251 49.789 1.00 55.65 293 SER A CA 1
ATOM 3773 C C . SER C 3 293 ? 105.989 109.978 49.757 1.00 55.33 293 SER A C 1
ATOM 3774 O O . SER C 3 293 ? 106.110 109.262 50.755 1.00 52.41 293 SER A O 1
ATOM 3777 N N . ASN C 3 294 ? 106.571 109.695 48.596 1.00 59.52 294 ASN A N 1
ATOM 3778 C CA . ASN C 3 294 ? 107.529 108.597 48.476 1.00 59.30 294 ASN A CA 1
ATOM 3779 C C . ASN C 3 294 ? 108.947 109.140 48.655 1.00 56.31 294 ASN A C 1
ATOM 3780 O O . ASN C 3 294 ? 109.847 108.979 47.834 1.00 56.84 294 ASN A O 1
ATOM 3785 N N . THR C 3 295 ? 109.101 109.798 49.794 1.00 51.39 295 THR A N 1
ATOM 3786 C CA . THR C 3 295 ? 110.327 110.349 50.339 1.00 47.15 295 THR A CA 1
ATOM 3787 C C . THR C 3 295 ? 110.760 109.540 51.552 1.00 44.23 295 THR A C 1
ATOM 3788 O O . THR C 3 295 ? 109.969 108.804 52.148 1.00 43.44 295 THR A O 1
ATOM 3792 N N . TYR C 3 296 ? 112.040 109.674 51.895 1.00 41.71 296 TYR A N 1
ATOM 3793 C CA . TYR C 3 296 ? 112.607 108.910 52.999 1.00 46.83 296 TYR A CA 1
ATOM 3794 C C . TYR C 3 296 ? 112.019 109.331 54.337 1.00 47.31 296 TYR A C 1
ATOM 3795 O O . TYR C 3 296 ? 111.539 108.487 55.108 1.00 48.22 296 TYR A O 1
ATOM 3804 N N . GLU C 3 297 ? 112.028 110.636 54.614 1.00 50.65 297 GLU A N 1
ATOM 3805 C CA . GLU C 3 297 ? 111.708 111.118 55.952 1.00 48.31 297 GLU A CA 1
ATOM 3806 C C . GLU C 3 297 ? 110.229 110.935 56.266 1.00 42.30 297 GLU A C 1
ATOM 3807 O O . GLU C 3 297 ? 109.872 110.554 57.384 1.00 48.53 297 GLU A O 1
ATOM 3813 N N . GLU C 3 298 ? 109.370 111.105 55.263 1.00 37.44 298 GLU A N 1
ATOM 3814 C CA . GLU C 3 298 ? 107.935 110.980 55.491 1.00 34.42 298 GLU A CA 1
ATOM 3815 C C . GLU C 3 298 ? 107.512 109.530 55.644 1.00 38.52 298 GLU A C 1
ATOM 3816 O O . GLU C 3 298 ? 106.655 109.219 56.477 1.00 38.75 298 GLU A O 1
ATOM 3822 N N . ALA C 3 299 ? 108.085 108.629 54.848 1.00 40.51 299 ALA A N 1
ATOM 3823 C CA . ALA C 3 299 ? 107.727 107.224 54.986 1.00 40.41 299 ALA A CA 1
ATOM 3824 C C . ALA C 3 299 ? 108.257 106.653 56.295 1.00 40.98 299 ALA A C 1
ATOM 3825 O O . ALA C 3 299 ? 107.574 105.859 56.961 1.00 38.67 299 ALA A O 1
ATOM 3827 N N . ALA C 3 300 ? 109.465 107.068 56.685 1.00 40.30 300 ALA A N 1
ATOM 3828 C CA . ALA C 3 300 ? 110.012 106.658 57.971 1.00 40.58 300 ALA A CA 1
ATOM 3829 C C . ALA C 3 300 ? 109.211 107.224 59.139 1.00 44.15 300 ALA A C 1
ATOM 3830 O O . ALA C 3 300 ? 108.978 106.531 60.139 1.00 48.60 300 ALA A O 1
ATOM 3832 N N . ALA C 3 301 ? 108.751 108.469 59.022 1.00 46.82 301 ALA A N 1
ATOM 3833 C CA . ALA C 3 301 ? 107.871 109.016 60.043 1.00 47.45 301 ALA A CA 1
ATOM 3834 C C . ALA C 3 301 ? 106.522 108.316 60.078 1.00 46.49 301 ALA A C 1
ATOM 3835 O O . ALA C 3 301 ? 105.952 108.153 61.159 1.00 47.81 301 ALA A O 1
ATOM 3837 N N . TYR C 3 302 ? 106.011 107.863 58.930 1.00 48.04 302 TYR A N 1
ATOM 3838 C CA . TYR C 3 302 ? 104.725 107.180 58.971 1.00 47.29 302 TYR A CA 1
ATOM 3839 C C . TYR C 3 302 ? 104.829 105.794 59.575 1.00 48.96 302 TYR A C 1
ATOM 3840 O O . TYR C 3 302 ? 103.937 105.379 60.326 1.00 45.03 302 TYR A O 1
ATOM 3849 N N . ILE C 3 303 ? 105.915 105.078 59.299 1.00 41.94 303 ILE A N 1
ATOM 3850 C CA . ILE C 3 303 ? 106.090 103.786 59.953 1.00 43.21 303 ILE A CA 1
ATOM 3851 C C . ILE C 3 303 ? 106.313 103.964 61.457 1.00 45.57 303 ILE A C 1
ATOM 3852 O O . ILE C 3 303 ? 105.759 103.205 62.266 1.00 48.47 303 ILE A O 1
ATOM 3857 N N . GLN C 3 304 ? 107.115 104.965 61.857 1.00 43.71 304 GLN A N 1
ATOM 3858 C CA . GLN C 3 304 ? 107.335 105.231 63.278 1.00 39.61 304 GLN A CA 1
ATOM 3859 C C . GLN C 3 304 ? 106.051 105.634 64.000 1.00 44.50 304 GLN A C 1
ATOM 3860 O O . GLN C 3 304 ? 105.790 105.163 65.112 1.00 49.86 304 GLN A O 1
ATOM 3866 N N . CYS C 3 305 ? 105.218 106.470 63.377 1.00 47.44 305 CYS A N 1
ATOM 3867 C CA . CYS C 3 305 ? 103.974 106.872 64.026 1.00 52.25 305 CYS A CA 1
ATOM 3868 C C . CYS C 3 305 ? 102.964 105.741 64.005 1.00 52.83 305 CYS A C 1
ATOM 3869 O O . CYS C 3 305 ? 102.054 105.718 64.839 1.00 55.19 305 CYS A O 1
ATOM 3872 N N . GLN C 3 306 ? 103.107 104.802 63.070 1.00 50.25 306 GLN A N 1
ATOM 3873 C CA . GLN C 3 306 ? 102.226 103.650 63.084 1.00 45.69 306 GLN A CA 1
ATOM 3874 C C . GLN C 3 306 ? 102.631 102.695 64.195 1.00 47.63 306 GLN A C 1
ATOM 3875 O O . GLN C 3 306 ? 101.774 102.039 64.792 1.00 51.57 306 GLN A O 1
ATOM 3881 N N . PHE C 3 307 ? 103.921 102.561 64.472 1.00 43.54 307 PHE A N 1
ATOM 3882 C CA . PHE C 3 307 ? 104.289 101.738 65.617 1.00 43.98 307 PHE A CA 1
ATOM 3883 C C . PHE C 3 307 ? 103.919 102.403 66.944 1.00 50.80 307 PHE A C 1
ATOM 3884 O O . PHE C 3 307 ? 103.239 101.793 67.776 1.00 50.62 307 PHE A O 1
ATOM 3892 N N . GLU C 3 308 ? 104.321 103.666 67.151 1.00 54.57 308 GLU A N 1
ATOM 3893 C CA . GLU C 3 308 ? 104.070 104.299 68.450 1.00 55.34 308 GLU A CA 1
ATOM 3894 C C . GLU C 3 308 ? 102.622 104.673 68.740 1.00 51.28 308 GLU A C 1
ATOM 3895 O O . GLU C 3 308 ? 102.396 105.285 69.786 1.00 46.86 308 GLU A O 1
ATOM 3901 N N . ASP C 3 309 ? 101.682 104.303 67.870 1.00 56.40 309 ASP A N 1
ATOM 3902 C CA . ASP C 3 309 ? 100.253 104.630 68.133 1.00 64.24 309 ASP A CA 1
ATOM 3903 C C . ASP C 3 309 ? 99.594 103.442 68.838 1.00 64.66 309 ASP A C 1
ATOM 3904 O O . ASP C 3 309 ? 98.461 103.591 69.329 1.00 63.74 309 ASP A O 1
ATOM 3909 N N . LEU C 3 310 ? 100.296 102.310 68.854 1.00 61.38 310 LEU A N 1
ATOM 3910 C CA . LEU C 3 310 ? 99.792 101.024 69.306 1.00 55.77 310 LEU A CA 1
ATOM 3911 C C . LEU C 3 310 ? 99.751 100.886 70.820 1.00 56.59 310 LEU A C 1
ATOM 3912 O O . LEU C 3 310 ? 99.052 99.995 71.317 1.00 52.93 310 LEU A O 1
ATOM 3917 N N . ASN C 3 311 ? 100.495 101.704 71.559 1.00 63.79 311 ASN A N 1
ATOM 3918 C CA . ASN C 3 311 ? 100.493 101.598 73.014 1.00 66.07 311 ASN A CA 1
ATOM 3919 C C . ASN C 3 311 ? 99.159 102.114 73.539 1.00 72.17 311 ASN A C 1
ATOM 3920 O O . ASN C 3 311 ? 98.810 103.286 73.365 1.00 76.62 311 ASN A O 1
ATOM 3925 N N . LYS C 3 312 ? 98.386 101.232 74.169 1.00 78.75 312 LYS A N 1
ATOM 3926 C CA . LYS C 3 312 ? 97.139 101.676 74.776 1.00 83.76 312 LYS A CA 1
ATOM 3927 C C . LYS C 3 312 ? 97.378 102.528 76.017 1.00 87.91 312 LYS A C 1
ATOM 3928 O O . LYS C 3 312 ? 96.472 103.231 76.474 1.00 91.08 312 LYS A O 1
ATOM 3934 N N . ARG C 3 313 ? 98.584 102.476 76.569 1.00 92.16 313 ARG A N 1
ATOM 3935 C CA . ARG C 3 313 ? 99.011 103.300 77.691 1.00 93.29 313 ARG A CA 1
ATOM 3936 C C . ARG C 3 313 ? 100.197 104.176 77.268 1.00 94.47 313 ARG A C 1
ATOM 3937 O O . ARG C 3 313 ? 101.119 103.722 76.593 1.00 94.08 313 ARG A O 1
ATOM 3945 N N . LYS C 3 314 ? 100.149 105.461 77.638 1.00 96.47 314 LYS A N 1
ATOM 3946 C CA . LYS C 3 314 ? 101.299 106.335 77.408 1.00 98.18 314 LYS A CA 1
ATOM 3947 C C . LYS C 3 314 ? 101.715 107.074 78.670 1.00 98.94 314 LYS A C 1
ATOM 3948 O O . LYS C 3 314 ? 102.809 107.646 78.730 1.00 102.25 314 LYS A O 1
ATOM 3954 N N . ASP C 3 315 ? 100.869 107.060 79.698 1.00 97.50 315 ASP A N 1
ATOM 3955 C CA . ASP C 3 315 ? 101.253 107.659 80.972 1.00 94.02 315 ASP A CA 1
ATOM 3956 C C . ASP C 3 315 ? 102.232 106.789 81.745 1.00 93.67 315 ASP A C 1
ATOM 3957 O O . ASP C 3 315 ? 102.853 107.252 82.709 1.00 95.17 315 ASP A O 1
ATOM 3962 N N . THR C 3 316 ? 102.397 105.533 81.338 1.00 94.81 316 THR A N 1
ATOM 3963 C CA . THR C 3 316 ? 103.181 104.609 82.144 1.00 94.61 316 THR A CA 1
ATOM 3964 C C . THR C 3 316 ? 104.536 104.358 81.507 1.00 96.40 316 THR A C 1
ATOM 3965 O O . THR C 3 316 ? 105.551 104.247 82.204 1.00 99.53 316 THR A O 1
ATOM 3969 N N . LYS C 3 317 ? 104.578 104.266 80.182 1.00 94.46 317 LYS A N 1
ATOM 3970 C CA . LYS C 3 317 ? 105.825 103.962 79.501 1.00 91.32 317 LYS A CA 1
ATOM 3971 C C . LYS C 3 317 ? 105.904 104.733 78.199 1.00 88.17 317 LYS A C 1
ATOM 3972 O O . LYS C 3 317 ? 104.959 105.439 77.840 1.00 83.89 317 LYS A O 1
ATOM 3978 N N . GLU C 3 318 ? 107.021 104.594 77.497 1.00 87.15 318 GLU A N 1
ATOM 3979 C CA . GLU C 3 318 ? 107.331 105.461 76.370 1.00 84.88 318 GLU A CA 1
ATOM 3980 C C . GLU C 3 318 ? 108.300 104.774 75.419 1.00 77.18 318 GLU A C 1
ATOM 3981 O O . GLU C 3 318 ? 109.376 104.334 75.835 1.00 73.48 318 GLU A O 1
ATOM 3987 N N . ILE C 3 319 ? 107.938 104.712 74.153 1.00 67.05 319 ILE A N 1
ATOM 3988 C CA . ILE C 3 319 ? 108.709 103.954 73.181 1.00 58.25 319 ILE A CA 1
ATOM 3989 C C . ILE C 3 319 ? 109.764 104.856 72.559 1.00 54.43 319 ILE A C 1
ATOM 3990 O O . ILE C 3 319 ? 109.478 105.991 72.167 1.00 61.36 319 ILE A O 1
ATOM 3995 N N . TYR C 3 320 ? 110.989 104.349 72.473 1.00 45.81 320 TYR A N 1
ATOM 3996 C CA . TYR C 3 320 ? 112.158 105.081 72.018 1.00 44.30 320 TYR A CA 1
ATOM 3997 C C . TYR C 3 320 ? 112.676 104.509 70.696 1.00 43.25 320 TYR A C 1
ATOM 3998 O O . TYR C 3 320 ? 113.237 103.415 70.637 1.00 47.44 320 TYR A O 1
ATOM 4007 N N . THR C 3 321 ? 112.448 105.252 69.618 1.00 39.22 321 THR A N 1
ATOM 4008 C CA . THR C 3 321 ? 112.684 104.796 68.255 1.00 34.86 321 THR A CA 1
ATOM 4009 C C . THR C 3 321 ? 114.003 105.327 67.709 1.00 39.76 321 THR A C 1
ATOM 4010 O O . THR C 3 321 ? 114.372 106.475 67.959 1.00 42.68 321 THR A O 1
ATOM 4014 N N . HIS C 3 322 ? 114.705 104.470 66.968 1.00 40.52 322 HIS A N 1
ATOM 4015 C CA . HIS C 3 322 ? 115.984 104.795 66.357 1.00 38.85 322 HIS A CA 1
ATOM 4016 C C . HIS C 3 322 ? 116.000 104.162 64.974 1.00 43.61 322 HIS A C 1
ATOM 4017 O O . HIS C 3 322 ? 115.402 103.107 64.753 1.00 45.36 322 HIS A O 1
ATOM 4024 N N . PHE C 3 323 ? 116.691 104.813 64.048 1.00 42.94 323 PHE A N 1
ATOM 4025 C CA . PHE C 3 323 ? 116.917 104.283 62.712 1.00 39.06 323 PHE A CA 1
ATOM 4026 C C . PHE C 3 323 ? 118.357 103.822 62.547 1.00 40.92 323 PHE A C 1
ATOM 4027 O O . PHE C 3 323 ? 119.288 104.619 62.693 1.00 53.69 323 PHE A O 1
ATOM 4035 N N . THR C 3 324 ? 118.535 102.533 62.256 1.00 40.11 324 THR A N 1
ATOM 4036 C CA . THR C 3 324 ? 119.852 101.914 62.281 1.00 32.19 324 THR A CA 1
ATOM 4037 C C . THR C 3 324 ? 119.959 100.867 61.178 1.00 27.96 324 THR A C 1
ATOM 4038 O O . THR C 3 324 ? 118.956 100.432 60.607 1.00 31.59 324 THR A O 1
ATOM 4042 N N . CYS C 3 325 ? 121.201 100.508 60.852 1.00 28.41 325 CYS A N 1
ATOM 4043 C CA . CYS C 3 325 ? 121.512 99.507 59.834 1.00 34.65 325 CYS A CA 1
ATOM 4044 C C . CYS C 3 325 ? 122.929 99.008 60.103 1.00 37.60 325 CYS A C 1
ATOM 4045 O O . CYS C 3 325 ? 123.520 99.309 61.144 1.00 36.76 325 CYS A O 1
ATOM 4048 N N . ALA C 3 326 ? 123.501 98.248 59.165 1.00 33.05 326 ALA A N 1
ATOM 4049 C CA . ALA C 3 326 ? 124.927 97.913 59.201 1.00 30.22 326 ALA A CA 1
ATOM 4050 C C . ALA C 3 326 ? 125.887 99.063 58.877 1.00 30.19 326 ALA A C 1
ATOM 4051 O O . ALA C 3 326 ? 126.861 98.860 58.148 1.00 33.47 326 ALA A O 1
ATOM 4053 N N . THR C 3 327 ? 125.647 100.232 59.460 1.00 33.27 327 THR A N 1
ATOM 4054 C CA . THR C 3 327 ? 126.455 101.451 59.520 1.00 36.44 327 THR A CA 1
ATOM 4055 C C . THR C 3 327 ? 125.934 102.188 60.745 1.00 44.48 327 THR A C 1
ATOM 4056 O O . THR C 3 327 ? 125.238 101.580 61.566 1.00 42.77 327 THR A O 1
ATOM 4060 N N . ASP C 3 328 ? 126.274 103.484 60.867 1.00 48.22 328 ASP A N 1
ATOM 4061 C CA . ASP C 3 328 ? 125.931 104.299 62.035 1.00 44.08 328 ASP A CA 1
ATOM 4062 C C . ASP C 3 328 ? 126.448 103.694 63.329 1.00 39.91 328 ASP A C 1
ATOM 4063 O O . ASP C 3 328 ? 125.700 102.972 63.998 1.00 42.54 328 ASP A O 1
ATOM 4068 N N . THR C 3 329 ? 127.698 103.961 63.715 1.00 37.82 329 THR A N 1
ATOM 4069 C CA . THR C 3 329 ? 128.122 103.325 64.953 1.00 44.11 329 THR A CA 1
ATOM 4070 C C . THR C 3 329 ? 127.558 104.008 66.189 1.00 48.04 329 THR A C 1
ATOM 4071 O O . THR C 3 329 ? 127.764 103.504 67.298 1.00 49.54 329 THR A O 1
ATOM 4075 N N . LYS C 3 330 ? 126.883 105.147 66.036 1.00 48.40 330 LYS A N 1
ATOM 4076 C CA . LYS C 3 330 ? 126.153 105.810 67.111 1.00 48.49 330 LYS A CA 1
ATOM 4077 C C . LYS C 3 330 ? 124.977 104.897 67.466 1.00 44.74 330 LYS A C 1
ATOM 4078 O O . LYS C 3 330 ? 123.834 105.214 67.125 1.00 40.07 330 LYS A O 1
ATOM 4084 N N . ASN C 3 331 ? 125.223 103.767 68.127 1.00 41.95 331 ASN A N 1
ATOM 4085 C CA . ASN C 3 331 ? 124.171 102.873 68.594 1.00 39.27 331 ASN A CA 1
ATOM 4086 C C . ASN C 3 331 ? 124.112 102.711 70.107 1.00 44.17 331 ASN A C 1
ATOM 4087 O O . ASN C 3 331 ? 123.095 103.029 70.727 1.00 49.10 331 ASN A O 1
ATOM 4092 N N . VAL C 3 332 ? 125.207 102.242 70.706 1.00 41.19 332 VAL A N 1
ATOM 4093 C CA . VAL C 3 332 ? 125.238 101.906 72.126 1.00 48.25 332 VAL A CA 1
ATOM 4094 C C . VAL C 3 332 ? 125.107 103.147 72.993 1.00 48.22 332 VAL A C 1
ATOM 4095 O O . VAL C 3 332 ? 124.614 103.068 74.127 1.00 48.78 332 VAL A O 1
ATOM 4099 N N . GLN C 3 333 ? 125.499 104.312 72.482 1.00 49.35 333 GLN A N 1
ATOM 4100 C CA . GLN C 3 333 ? 125.276 105.520 73.260 1.00 52.55 333 GLN A CA 1
ATOM 4101 C C . GLN C 3 333 ? 123.783 105.836 73.307 1.00 54.10 333 GLN A C 1
ATOM 4102 O O . GLN C 3 333 ? 123.270 106.269 74.342 1.00 48.75 333 GLN A O 1
ATOM 4108 N N . PHE C 3 334 ? 123.060 105.571 72.210 1.00 56.34 334 PHE A N 1
ATOM 4109 C CA . PHE C 3 334 ? 121.614 105.760 72.214 1.00 60.01 334 PHE A CA 1
ATOM 4110 C C . PHE C 3 334 ? 120.928 104.725 73.092 1.00 57.09 334 PHE A C 1
ATOM 4111 O O . PHE C 3 334 ? 119.927 105.034 73.754 1.00 59.46 334 PHE A O 1
ATOM 4119 N N . VAL C 3 335 ? 121.504 103.522 73.152 1.00 57.48 335 VAL A N 1
ATOM 4120 C CA . VAL C 3 335 ? 121.002 102.459 74.018 1.00 53.47 335 VAL A CA 1
ATOM 4121 C C . VAL C 3 335 ? 121.130 102.879 75.469 1.00 55.16 335 VAL A C 1
ATOM 4122 O O . VAL C 3 335 ? 120.193 102.746 76.262 1.00 49.90 335 VAL A O 1
ATOM 4126 N N . PHE C 3 336 ? 122.282 103.436 75.821 1.00 59.17 336 PHE A N 1
ATOM 4127 C CA . PHE C 3 336 ? 122.519 103.829 77.196 1.00 65.36 336 PHE A CA 1
ATOM 4128 C C . PHE C 3 336 ? 121.754 105.098 77.538 1.00 70.09 336 PHE A C 1
ATOM 4129 O O . PHE C 3 336 ? 121.368 105.278 78.696 1.00 72.03 336 PHE A O 1
ATOM 4137 N N . ASP C 3 337 ? 121.446 105.935 76.544 1.00 69.37 337 ASP A N 1
ATOM 4138 C CA . ASP C 3 337 ? 120.585 107.086 76.793 1.00 67.20 337 ASP A CA 1
ATOM 4139 C C . ASP C 3 337 ? 119.169 106.635 77.123 1.00 61.42 337 ASP A C 1
ATOM 4140 O O . ASP C 3 337 ? 118.538 107.135 78.064 1.00 59.64 337 ASP A O 1
ATOM 4145 N N . ALA C 3 338 ? 118.677 105.647 76.376 1.00 58.23 338 ALA A N 1
ATOM 4146 C CA . ALA C 3 338 ? 117.365 105.079 76.657 1.00 56.10 338 ALA A CA 1
ATOM 4147 C C . ALA C 3 338 ? 117.315 104.367 77.998 1.00 52.23 338 ALA A C 1
ATOM 4148 O O . ALA C 3 338 ? 116.335 104.503 78.742 1.00 48.65 338 ALA A O 1
ATOM 4150 N N . VAL C 3 339 ? 118.364 103.608 78.323 1.00 50.56 339 VAL A N 1
ATOM 4151 C CA . VAL C 3 339 ? 118.408 102.909 79.602 1.00 51.39 339 VAL A CA 1
ATOM 4152 C C . VAL C 3 339 ? 118.463 103.901 80.752 1.00 47.98 339 VAL A C 1
ATOM 4153 O O . VAL C 3 339 ? 117.820 103.703 81.792 1.00 42.91 339 VAL A O 1
ATOM 4157 N N . THR C 3 340 ? 119.200 104.999 80.577 1.00 44.37 340 THR A N 1
ATOM 4158 C CA . THR C 3 340 ? 119.239 106.014 81.618 1.00 51.48 340 THR A CA 1
ATOM 4159 C C . THR C 3 340 ? 117.885 106.678 81.797 1.00 60.94 340 THR A C 1
ATOM 4160 O O . THR C 3 340 ? 117.457 106.894 82.928 1.00 61.82 340 THR A O 1
ATOM 4164 N N . ASP C 3 341 ? 117.187 106.995 80.701 1.00 70.12 341 ASP A N 1
ATOM 4165 C CA . ASP C 3 341 ? 115.872 107.616 80.854 1.00 69.83 341 ASP A CA 1
ATOM 4166 C C . ASP C 3 341 ? 114.849 106.684 81.502 1.00 66.89 341 ASP A C 1
ATOM 4167 O O . ASP C 3 341 ? 114.089 107.112 82.382 1.00 66.64 341 ASP A O 1
ATOM 4172 N N . VAL C 3 342 ? 114.880 105.391 81.163 1.00 66.03 342 VAL A N 1
ATOM 4173 C CA . VAL C 3 342 ? 113.950 104.466 81.811 1.00 69.17 342 VAL A CA 1
ATOM 4174 C C . VAL C 3 342 ? 114.310 104.264 83.282 1.00 70.59 342 VAL A C 1
ATOM 4175 O O . VAL C 3 342 ? 113.424 104.226 84.143 1.00 73.64 342 VAL A O 1
ATOM 4179 N N . ILE C 3 343 ? 115.604 104.138 83.599 1.00 73.50 343 ILE A N 1
ATOM 4180 C CA . ILE C 3 343 ? 116.013 103.921 84.985 1.00 76.40 343 ILE A CA 1
ATOM 4181 C C . ILE C 3 343 ? 115.745 105.165 85.836 1.00 79.31 343 ILE A C 1
ATOM 4182 O O . ILE C 3 343 ? 115.361 105.048 87.004 1.00 82.45 343 ILE A O 1
ATOM 4187 N N . ILE C 3 344 ? 115.946 106.367 85.277 1.00 79.91 344 ILE A N 1
ATOM 4188 C CA . ILE C 3 344 ? 115.639 107.600 85.997 1.00 76.55 344 ILE A CA 1
ATOM 4189 C C . ILE C 3 344 ? 114.146 107.711 86.248 1.00 79.70 344 ILE A C 1
ATOM 4190 O O . ILE C 3 344 ? 113.723 108.088 87.345 1.00 75.78 344 ILE A O 1
ATOM 4195 N N . LYS C 3 345 ? 113.323 107.288 85.289 1.00 88.71 345 LYS A N 1
ATOM 4196 C CA . LYS C 3 345 ? 111.888 107.399 85.511 1.00 98.79 345 LYS A CA 1
ATOM 4197 C C . LYS C 3 345 ? 111.399 106.327 86.482 1.00 104.20 345 LYS A C 1
ATOM 4198 O O . LYS C 3 345 ? 110.505 106.582 87.296 1.00 105.97 345 LYS A O 1
ATOM 4204 N N . ASN C 3 346 ? 112.050 105.161 86.491 1.00 109.71 346 ASN A N 1
ATOM 4205 C CA . ASN C 3 346 ? 111.745 104.157 87.507 1.00 115.17 346 ASN A CA 1
ATOM 4206 C C . ASN C 3 346 ? 112.162 104.618 88.899 1.00 120.71 346 ASN A C 1
ATOM 4207 O O . ASN C 3 346 ? 111.451 104.368 89.876 1.00 121.40 346 ASN A O 1
ATOM 4212 N N . ASN C 3 347 ? 113.326 105.259 89.011 1.00 128.19 347 ASN A N 1
ATOM 4213 C CA . ASN C 3 347 ? 113.790 105.765 90.301 1.00 134.91 347 ASN A CA 1
ATOM 4214 C C . ASN C 3 347 ? 112.902 106.892 90.811 1.00 136.34 347 ASN A C 1
ATOM 4215 O O . ASN C 3 347 ? 112.631 106.993 92.013 1.00 137.22 347 ASN A O 1
ATOM 4220 N N . LEU C 3 348 ? 112.494 107.781 89.905 1.00 137.43 348 LEU A N 1
ATOM 4221 C CA . LEU C 3 348 ? 111.622 108.909 90.318 1.00 138.85 348 LEU A CA 1
ATOM 4222 C C . LEU C 3 348 ? 110.319 108.310 90.834 1.00 140.63 348 LEU A C 1
ATOM 4223 O O . LEU C 3 348 ? 109.866 108.721 91.911 1.00 141.58 348 LEU A O 1
ATOM 4228 N N . LYS C 3 349 ? 109.779 107.337 90.103 1.00 30.00 349 LYS A N 1
ATOM 4229 C CA . LYS C 3 349 ? 108.503 106.701 90.508 1.00 30.00 349 LYS A CA 1
ATOM 4230 C C . LYS C 3 349 ? 108.705 106.028 91.865 1.00 30.00 349 LYS A C 1
ATOM 4231 O O . LYS C 3 349 ? 107.778 106.078 92.689 1.00 30.00 349 LYS A O 1
ATOM 4237 N N . ASP C 3 350 ? 109.870 105.414 92.073 1.00 30.00 350 ASP A N 1
ATOM 4238 C CA . ASP C 3 350 ? 110.130 104.696 93.347 1.00 30.00 350 ASP A CA 1
ATOM 4239 C C . ASP C 3 350 ? 110.286 105.715 94.474 1.00 30.00 350 ASP A C 1
ATOM 4240 O O . ASP C 3 350 ? 110.016 105.354 95.632 1.00 30.00 350 ASP A O 1
ATOM 4245 N N . CYS C 3 351 ? 110.723 106.934 94.144 1.00 30.00 351 CYS A N 1
ATOM 4246 C CA . CYS C 3 351 ? 110.762 107.978 95.146 1.00 30.00 351 CYS A CA 1
ATOM 4247 C C . CYS C 3 351 ? 109.324 108.453 95.305 1.00 30.00 351 CYS A C 1
ATOM 4248 O O . CYS C 3 351 ? 108.458 108.125 94.488 1.00 30.00 351 CYS A O 1
ATOM 4251 N N . GLY C 3 352 ? 109.040 109.252 96.332 1.00 30.00 352 GLY A N 1
ATOM 4252 C CA . GLY C 3 352 ? 107.668 109.721 96.437 1.00 30.00 352 GLY A CA 1
ATOM 4253 C C . GLY C 3 352 ? 107.340 110.870 95.506 1.00 30.00 352 GLY A C 1
ATOM 4254 O O . GLY C 3 352 ? 106.185 111.290 95.416 1.00 30.00 352 GLY A O 1
ATOM 4255 N N . LEU C 3 353 ? 108.361 111.326 94.779 1.00 30.00 353 LEU A N 1
ATOM 4256 C CA . LEU C 3 353 ? 108.147 112.391 93.773 1.00 30.00 353 LEU A CA 1
ATOM 4257 C C . LEU C 3 353 ? 107.574 111.763 92.501 1.00 30.00 353 LEU A C 1
ATOM 4258 O O . LEU C 3 353 ? 107.529 110.525 92.420 1.00 30.00 353 LEU A O 1
ATOM 4263 N N . PHE C 3 354 ? 107.107 112.608 91.581 1.00 30.00 354 PHE A N 1
ATOM 4264 C CA . PHE C 3 354 ?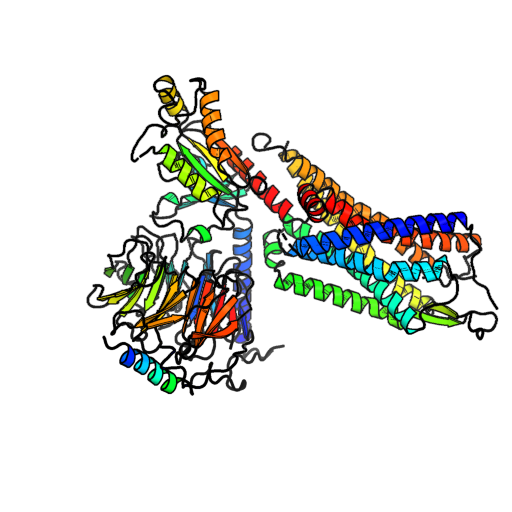 106.521 112.182 90.296 1.00 30.00 354 PHE A CA 1
ATOM 4265 C C . PHE C 3 354 ? 105.287 111.277 90.405 1.00 30.00 354 PHE A C 1
ATOM 4266 O O . PHE C 3 354 ? 104.657 111.171 91.456 1.00 30.00 354 PHE A O 1
ATOM 4274 N N . LEU D 4 51 ? 81.648 63.436 92.357 1.00 83.19 30 LEU B N 1
ATOM 4275 C CA . LEU D 4 51 ? 82.269 62.852 93.537 1.00 81.65 30 LEU B CA 1
ATOM 4276 C C . LEU D 4 51 ? 81.640 63.443 94.801 1.00 80.49 30 LEU B C 1
ATOM 4277 O O . LEU D 4 51 ? 81.598 62.794 95.845 1.00 77.28 30 LEU B O 1
ATOM 4282 N N . SER D 4 52 ? 81.150 64.680 94.693 1.00 83.59 31 SER B N 1
ATOM 4283 C CA . SER D 4 52 ? 80.603 65.388 95.847 1.00 86.25 31 SER B CA 1
ATOM 4284 C C . SER D 4 52 ? 79.251 64.838 96.274 1.00 89.24 31 SER B C 1
ATOM 4285 O O . SER D 4 52 ? 78.854 65.035 97.426 1.00 88.01 31 SER B O 1
ATOM 4288 N N . GLN D 4 53 ? 78.546 64.143 95.381 1.00 91.99 32 GLN B N 1
ATOM 4289 C CA . GLN D 4 53 ? 77.273 63.532 95.742 1.00 91.95 32 GLN B CA 1
ATOM 4290 C C . GLN D 4 53 ? 77.506 62.259 96.542 1.00 94.18 32 GLN B C 1
ATOM 4291 O O . GLN D 4 53 ? 76.694 61.914 97.408 1.00 94.51 32 GLN B O 1
ATOM 4297 N N . ILE D 4 54 ? 78.598 61.554 96.264 1.00 95.94 33 ILE B N 1
ATOM 4298 C CA . ILE D 4 54 ? 78.935 60.351 97.011 1.00 96.64 33 ILE B CA 1
ATOM 4299 C C . ILE D 4 54 ? 79.531 60.747 98.355 1.00 98.29 33 ILE B C 1
ATOM 4300 O O . ILE D 4 54 ? 79.050 60.344 99.420 1.00 99.15 33 ILE B O 1
ATOM 4305 N N . THR D 4 55 ? 80.588 61.562 98.313 1.00 101.02 34 THR B N 1
ATOM 4306 C CA . THR D 4 55 ? 81.497 61.841 99.419 1.00 101.13 34 THR B CA 1
ATOM 4307 C C . THR D 4 55 ? 81.044 63.020 100.271 1.00 100.52 34 THR B C 1
ATOM 4308 O O . THR D 4 55 ? 81.884 63.761 100.794 1.00 98.30 34 THR B O 1
ATOM 4312 N N . ASN D 4 56 ? 79.743 63.270 100.349 1.00 100.52 35 ASN B N 1
ATOM 4313 C CA . ASN D 4 56 ? 79.202 64.261 101.265 1.00 102.13 35 ASN B CA 1
ATOM 4314 C C . ASN D 4 56 ? 78.704 63.660 102.573 1.00 100.41 35 ASN B C 1
ATOM 4315 O O . ASN D 4 56 ? 78.451 64.412 103.519 1.00 100.73 35 ASN B O 1
ATOM 4320 N N . ASN D 4 57 ? 78.561 62.333 102.654 1.00 99.51 36 ASN B N 1
ATOM 4321 C CA . ASN D 4 57 ? 78.148 61.727 103.915 1.00 98.69 36 ASN B CA 1
ATOM 4322 C C . ASN D 4 57 ? 79.269 61.759 104.945 1.00 97.13 36 ASN B C 1
ATOM 4323 O O . ASN D 4 57 ? 78.995 61.706 106.150 1.00 96.29 36 ASN B O 1
ATOM 4328 N N . ILE D 4 58 ? 80.523 61.814 104.497 1.00 94.08 37 ILE B N 1
ATOM 4329 C CA . ILE D 4 58 ? 81.652 61.889 105.417 1.00 92.30 37 ILE B CA 1
ATOM 4330 C C . ILE D 4 58 ? 81.606 63.268 106.059 1.00 94.02 37 ILE B C 1
ATOM 4331 O O . ILE D 4 58 ? 81.294 64.259 105.388 1.00 90.83 37 ILE B O 1
ATOM 4336 N N . ASP D 4 59 ? 81.750 63.316 107.378 1.00 101.12 38 ASP B N 1
ATOM 4337 C CA . ASP D 4 59 ? 81.746 64.602 108.058 1.00 111.56 38 ASP B CA 1
ATOM 4338 C C . ASP D 4 59 ? 82.914 65.485 107.614 1.00 116.74 38 ASP B C 1
ATOM 4339 O O . ASP D 4 59 ? 83.991 64.980 107.272 1.00 119.88 38 ASP B O 1
ATOM 4344 N N . PRO D 4 60 ? 82.703 66.797 107.529 1.00 118.24 39 PRO B N 1
ATOM 4345 C CA . PRO D 4 60 ? 83.727 67.689 106.983 1.00 117.26 39 PRO B CA 1
ATOM 4346 C C . PRO D 4 60 ? 84.883 67.880 107.946 1.00 117.47 39 PRO B C 1
ATOM 4347 O O . PRO D 4 60 ? 84.817 67.557 109.132 1.00 115.26 39 PRO B O 1
ATOM 4351 N N . VAL D 4 61 ? 85.971 68.417 107.398 1.00 117.40 40 VAL B N 1
ATOM 4352 C CA . VAL D 4 61 ? 87.216 68.523 108.150 1.00 115.23 40 VAL B CA 1
ATOM 4353 C C . VAL D 4 61 ? 87.204 69.674 109.130 1.00 115.84 40 VAL B C 1
ATOM 4354 O O . VAL D 4 61 ? 88.118 69.778 109.955 1.00 110.37 40 VAL B O 1
ATOM 4358 N N . GLY D 4 62 ? 86.211 70.553 109.060 1.00 120.61 41 GLY B N 1
ATOM 4359 C CA . GLY D 4 62 ? 86.232 71.729 109.894 1.00 125.53 41 GLY B CA 1
ATOM 4360 C C . GLY D 4 62 ? 87.169 72.774 109.331 1.00 129.87 41 GLY B C 1
ATOM 4361 O O . GLY D 4 62 ? 87.837 72.589 108.314 1.00 130.92 41 GLY B O 1
ATOM 4362 N N . ARG D 4 63 ? 87.188 73.919 109.996 1.00 130.95 42 ARG B N 1
ATOM 4363 C CA . ARG D 4 63 ? 88.018 75.018 109.543 1.00 130.35 42 ARG B CA 1
ATOM 4364 C C . ARG D 4 63 ? 89.459 74.681 109.899 1.00 131.87 42 ARG B C 1
ATOM 4365 O O . ARG D 4 63 ? 89.749 74.259 111.021 1.00 131.91 42 ARG B O 1
ATOM 4373 N N . ILE D 4 64 ? 90.348 74.833 108.928 1.00 136.03 43 ILE B N 1
ATOM 4374 C CA . ILE D 4 64 ? 91.776 74.592 109.097 1.00 140.90 43 ILE B CA 1
ATOM 4375 C C . ILE D 4 64 ? 92.494 75.905 109.316 1.00 142.28 43 ILE B C 1
ATOM 4376 O O . ILE D 4 64 ? 92.458 76.799 108.464 1.00 142.42 43 ILE B O 1
ATOM 4381 N N . GLN D 4 65 ? 93.148 76.009 110.461 1.00 143.29 44 GLN B N 1
ATOM 4382 C CA . GLN D 4 65 ? 93.947 77.167 110.808 1.00 141.30 44 GLN B CA 1
ATOM 4383 C C . GLN D 4 65 ? 95.378 76.681 110.982 1.00 134.83 44 GLN B C 1
ATOM 4384 O O . GLN D 4 65 ? 95.637 75.680 111.658 1.00 133.59 44 GLN B O 1
ATOM 4390 N N . MET D 4 66 ? 96.281 77.340 110.277 1.00 125.13 45 MET B N 1
ATOM 4391 C CA . MET D 4 66 ? 97.697 77.036 110.272 1.00 116.12 45 MET B CA 1
ATOM 4392 C C . MET D 4 66 ? 98.449 78.345 110.383 1.00 111.70 45 MET B C 1
ATOM 4393 O O . MET D 4 66 ? 98.012 79.366 109.850 1.00 110.07 45 MET B O 1
ATOM 4398 N N . ARG D 4 67 ? 99.543 78.322 111.121 1.00 106.32 46 ARG B N 1
ATOM 4399 C CA . ARG D 4 67 ? 100.376 79.487 111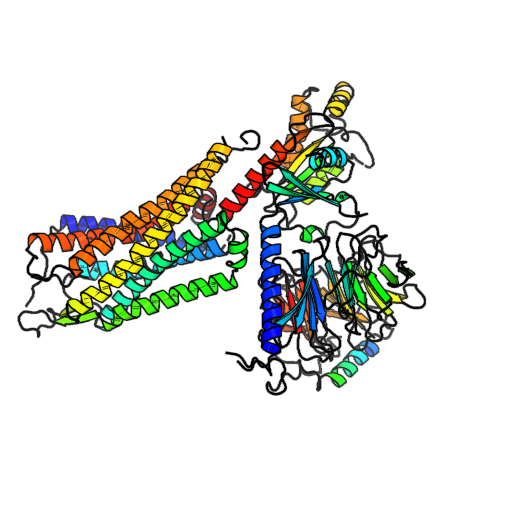.338 1.00 104.32 46 ARG B CA 1
ATOM 4400 C C . ARG D 4 67 ? 101.690 79.259 110.606 1.00 98.68 46 ARG B C 1
ATOM 4401 O O . ARG D 4 67 ? 102.057 78.121 110.304 1.00 97.98 46 ARG B O 1
ATOM 4409 N N . THR D 4 68 ? 102.381 80.352 110.287 1.00 92.61 47 THR B N 1
ATOM 4410 C CA . THR D 4 68 ? 103.631 80.250 109.544 1.00 84.19 47 THR B CA 1
ATOM 4411 C C . THR D 4 68 ? 104.652 79.725 110.526 1.00 79.27 47 THR B C 1
ATOM 4412 O O . THR D 4 68 ? 105.232 80.485 111.303 1.00 76.04 47 THR B O 1
ATOM 4416 N N . ARG D 4 69 ? 104.887 78.418 110.486 1.00 74.12 48 ARG B N 1
ATOM 4417 C CA . ARG D 4 69 ? 105.742 77.834 111.498 1.00 74.69 48 ARG B CA 1
ATOM 4418 C C . ARG D 4 69 ? 107.204 78.118 111.227 1.00 73.59 48 ARG B C 1
ATOM 4419 O O . ARG D 4 69 ? 107.995 78.112 112.171 1.00 68.15 48 ARG B O 1
ATOM 4427 N N . ARG D 4 70 ? 107.571 78.390 109.973 1.00 74.43 49 ARG B N 1
ATOM 4428 C CA . ARG D 4 70 ? 108.895 78.938 109.696 1.00 75.18 49 ARG B CA 1
ATOM 4429 C C . ARG D 4 70 ? 108.777 79.999 108.608 1.00 78.16 49 ARG B C 1
ATOM 4430 O O . ARG D 4 70 ? 107.737 80.118 107.948 1.00 80.34 49 ARG B O 1
ATOM 4438 N N . THR D 4 71 ? 109.918 80.610 108.272 1.00 79.25 50 THR B N 1
ATOM 4439 C CA . THR D 4 71 ? 110.013 81.602 107.197 1.00 78.98 50 THR B CA 1
ATOM 4440 C C . THR D 4 71 ? 111.459 81.649 106.727 1.00 78.68 50 THR B C 1
ATOM 4441 O O . THR D 4 71 ? 112.352 82.026 107.490 1.00 78.13 50 THR B O 1
ATOM 4445 N N . LEU D 4 72 ? 111.667 81.289 105.466 1.00 78.53 51 LEU B N 1
ATOM 4446 C CA . LEU D 4 72 ? 112.983 81.069 104.862 1.00 77.51 51 LEU B CA 1
ATOM 4447 C C . LEU D 4 72 ? 113.428 82.213 103.956 1.00 77.07 51 LEU B C 1
ATOM 4448 O O . LEU D 4 72 ? 113.291 82.157 102.736 1.00 76.79 51 LEU B O 1
ATOM 4453 N N . ARG D 4 73 ? 113.968 83.263 104.545 1.00 74.67 52 ARG B N 1
ATOM 4454 C CA . ARG D 4 73 ? 114.281 84.420 103.727 1.00 71.35 52 ARG B CA 1
ATOM 4455 C C . ARG D 4 73 ? 115.680 84.274 103.137 1.00 64.75 52 ARG B C 1
ATOM 4456 O O . ARG D 4 73 ? 116.490 83.468 103.592 1.00 60.87 52 ARG B O 1
ATOM 4464 N N . GLY D 4 74 ? 115.971 85.106 102.142 1.00 57.85 53 GLY B N 1
ATOM 4465 C CA . GLY D 4 74 ? 117.288 85.133 101.535 1.00 56.92 53 GLY B CA 1
ATOM 4466 C C . GLY D 4 74 ? 117.298 85.442 100.050 1.00 57.44 53 GLY B C 1
ATOM 4467 O O . GLY D 4 74 ? 118.284 85.982 99.540 1.00 62.58 53 GLY B O 1
ATOM 4468 N N . HIS D 4 75 ? 116.221 85.111 99.345 1.00 54.10 54 HIS B N 1
ATOM 4469 C CA . HIS D 4 75 ? 116.194 85.269 97.899 1.00 57.68 54 HIS B CA 1
ATOM 4470 C C . HIS D 4 75 ? 115.899 86.707 97.513 1.00 63.18 54 HIS B C 1
ATOM 4471 O O . HIS D 4 75 ? 115.354 87.493 98.290 1.00 61.28 54 HIS B O 1
ATOM 4478 N N . LEU D 4 76 ? 116.254 87.027 96.269 1.00 68.52 55 LEU B N 1
ATOM 4479 C CA . LEU D 4 76 ? 116.090 88.401 95.738 1.00 75.87 55 LEU B CA 1
ATOM 4480 C C . LEU D 4 76 ? 115.233 88.355 94.469 1.00 78.78 55 LEU B C 1
ATOM 4481 O O . LEU D 4 76 ? 115.248 89.344 93.715 1.00 84.12 55 LEU B O 1
ATOM 4486 N N . ALA D 4 77 ? 114.496 87.264 94.257 1.00 75.92 56 ALA B N 1
ATOM 4487 C CA . ALA D 4 77 ? 113.594 87.218 93.128 1.00 70.43 56 ALA B CA 1
ATOM 4488 C C . ALA D 4 77 ? 112.449 86.267 93.417 1.00 65.70 56 ALA B C 1
ATOM 4489 O O . ALA D 4 77 ? 112.311 85.723 94.514 1.00 62.17 56 ALA B O 1
ATOM 4491 N N . LYS D 4 78 ? 111.636 86.087 92.392 1.00 59.72 57 LYS B N 1
ATOM 4492 C CA . LYS D 4 78 ? 110.481 85.216 92.430 1.00 52.09 57 LYS B CA 1
ATOM 4493 C C . LYS D 4 78 ? 110.985 83.800 92.590 1.00 51.67 57 LYS B C 1
ATOM 4494 O O . LYS D 4 78 ? 111.905 83.384 91.883 1.00 45.20 57 LYS B O 1
ATOM 4500 N N . ILE D 4 79 ? 110.433 83.071 93.512 1.00 51.86 58 ILE B N 1
ATOM 4501 C CA . ILE D 4 79 ? 110.869 81.696 93.643 1.00 53.53 58 ILE B CA 1
ATOM 4502 C C . ILE D 4 79 ? 109.944 80.885 92.748 1.00 47.95 58 ILE B C 1
ATOM 4503 O O . ILE D 4 79 ? 108.789 81.265 92.520 1.00 39.30 58 ILE B O 1
ATOM 4508 N N . TYR D 4 80 ? 110.490 79.874 92.083 1.00 47.86 59 TYR B N 1
ATOM 4509 C CA . TYR D 4 80 ? 109.655 79.099 91.178 1.00 55.04 59 TYR B CA 1
ATOM 4510 C C . TYR D 4 80 ? 109.457 77.653 91.545 1.00 52.86 59 TYR B C 1
ATOM 4511 O O . TYR D 4 80 ? 108.539 77.028 91.006 1.00 52.31 59 TYR B O 1
ATOM 4520 N N . ALA D 4 81 ? 110.269 77.096 92.423 1.00 49.53 60 ALA B N 1
ATOM 4521 C CA . ALA D 4 81 ? 110.137 75.683 92.690 1.00 51.51 60 ALA B CA 1
ATOM 4522 C C . ALA D 4 81 ? 110.658 75.373 94.070 1.00 54.58 60 ALA B C 1
ATOM 4523 O O . ALA D 4 81 ? 111.403 76.145 94.673 1.00 54.49 60 ALA B O 1
ATOM 4525 N N . MET D 4 82 ? 110.321 74.178 94.507 1.00 55.80 61 MET B N 1
ATOM 4526 C CA . MET D 4 82 ? 110.607 73.705 95.841 1.00 53.87 61 MET B CA 1
ATOM 4527 C C . MET D 4 82 ? 110.297 72.222 95.803 1.00 53.56 61 MET B C 1
ATOM 4528 O O . MET D 4 82 ? 109.277 71.804 95.24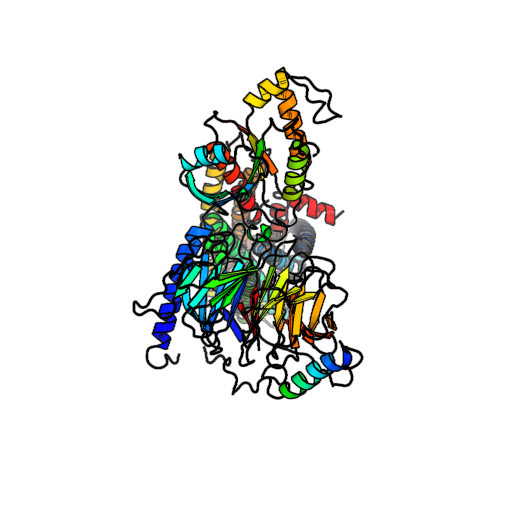8 1.00 48.41 61 MET B O 1
ATOM 4533 N N . HIS D 4 83 ? 111.208 71.414 96.304 1.00 56.54 62 HIS B N 1
ATOM 4534 C CA . HIS D 4 83 ? 110.927 70.004 96.445 1.00 53.17 62 HIS B CA 1
ATOM 4535 C C . HIS D 4 83 ? 111.481 69.565 97.784 1.00 54.25 62 HIS B C 1
ATOM 4536 O O . HIS D 4 83 ? 112.549 70.023 98.196 1.00 56.68 62 HIS B O 1
ATOM 4543 N N . TRP D 4 84 ? 110.727 68.726 98.487 1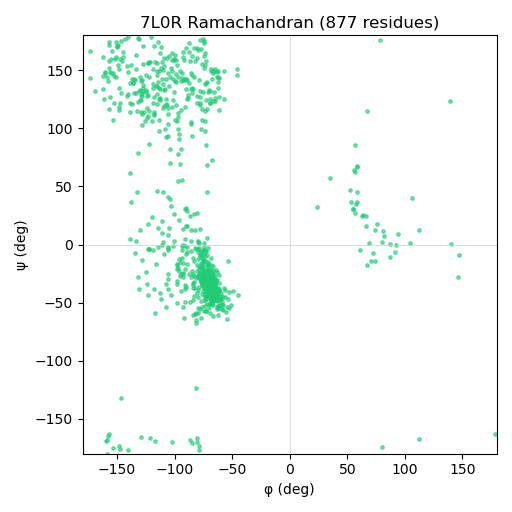.00 54.48 63 TRP B N 1
ATOM 4544 C CA . TRP D 4 84 ? 111.187 68.246 99.776 1.00 54.91 63 TRP B CA 1
ATOM 4545 C C . TRP D 4 84 ? 112.278 67.202 99.577 1.00 55.57 63 TRP B C 1
ATOM 4546 O O . TRP D 4 84 ? 112.586 66.786 98.458 1.00 55.93 63 TRP B O 1
ATOM 4557 N N . GLY D 4 85 ? 112.839 66.726 100.668 1.00 64.13 64 GLY B N 1
ATOM 4558 C CA . GLY D 4 85 ? 113.636 65.528 100.624 1.00 70.23 64 GLY B CA 1
ATOM 4559 C C . GLY D 4 85 ? 112.840 64.338 101.094 1.00 71.81 64 GLY B C 1
ATOM 4560 O O . GLY D 4 85 ? 111.812 64.471 101.750 1.00 71.57 64 GLY B O 1
ATOM 4561 N N . THR D 4 86 ? 113.343 63.153 100.773 1.00 71.06 65 THR B N 1
ATOM 4562 C CA . THR D 4 86 ? 112.680 61.952 101.242 1.00 67.71 65 THR B CA 1
ATOM 4563 C C . THR D 4 86 ? 112.956 61.672 102.711 1.00 70.03 65 THR B C 1
ATOM 4564 O O . THR D 4 86 ? 112.337 60.771 103.286 1.00 75.30 65 THR B O 1
ATOM 4568 N N . ASP D 4 87 ? 113.876 62.410 103.321 1.00 69.09 66 ASP B N 1
ATOM 4569 C CA . ASP D 4 87 ? 114.048 62.384 104.761 1.00 66.32 66 ASP B CA 1
ATOM 4570 C C . ASP D 4 87 ? 113.104 63.353 105.449 1.00 65.85 66 ASP B C 1
ATOM 4571 O O . ASP D 4 87 ? 113.071 63.382 106.685 1.00 68.39 66 ASP B O 1
ATOM 4576 N N . SER D 4 88 ? 112.372 64.147 104.654 1.00 62.66 67 SER B N 1
ATOM 4577 C CA . SER D 4 88 ? 111.436 65.175 105.114 1.00 62.17 67 SER B CA 1
ATOM 4578 C C . SER D 4 88 ? 112.114 66.202 106.006 1.00 61.84 67 SER B C 1
ATOM 4579 O O . SER D 4 88 ? 111.509 66.729 106.943 1.00 58.21 67 SER B O 1
ATOM 4582 N N . ARG D 4 89 ? 113.354 66.509 105.716 1.00 61.45 68 ARG B N 1
ATOM 4583 C CA . ARG D 4 89 ? 113.903 67.623 106.463 1.00 63.61 68 ARG B CA 1
ATOM 4584 C C . ARG D 4 89 ? 114.587 68.676 105.607 1.00 63.40 68 ARG B C 1
ATOM 4585 O O . ARG D 4 89 ? 114.435 69.868 105.868 1.00 62.80 68 ARG B O 1
ATOM 4593 N N . LEU D 4 90 ? 115.300 68.277 104.566 1.00 65.47 69 LEU B N 1
ATOM 4594 C CA . LEU D 4 90 ? 115.905 69.242 103.666 1.00 63.37 69 LEU B CA 1
ATOM 4595 C C . LEU D 4 90 ? 114.947 69.595 102.545 1.00 66.14 69 LEU B C 1
ATOM 4596 O O . LEU D 4 90 ? 114.228 68.733 102.035 1.00 69.42 69 LEU B O 1
ATOM 4601 N N . LEU D 4 91 ? 114.939 70.868 102.159 1.00 67.61 70 LEU B N 1
ATOM 4602 C CA . LEU D 4 91 ? 114.208 71.242 100.959 1.00 62.53 70 LEU B CA 1
ATOM 4603 C C . LEU D 4 91 ? 115.027 72.202 100.117 1.00 60.73 70 LEU B C 1
ATOM 4604 O O . LEU D 4 91 ? 115.661 73.115 100.642 1.00 56.19 70 LEU B O 1
ATOM 4609 N N . VAL D 4 92 ? 114.998 71.993 98.820 1.00 57.47 71 VAL B N 1
ATOM 4610 C CA . VAL D 4 92 ? 115.667 72.853 97.855 1.00 54.71 71 VAL B CA 1
ATOM 4611 C C . VAL D 4 92 ? 114.663 73.865 97.323 1.00 58.64 71 VAL B C 1
ATOM 4612 O O . VAL D 4 92 ? 113.464 73.602 97.301 1.00 62.08 71 VAL B O 1
ATOM 4616 N N . SER D 4 93 ? 115.132 75.060 96.966 1.00 57.88 72 SER B N 1
ATOM 4617 C CA . SER D 4 93 ? 114.234 76.102 96.476 1.00 53.00 72 SER B CA 1
ATOM 4618 C C . SER D 4 93 ? 114.990 77.030 95.542 1.00 52.57 72 SER B C 1
ATOM 4619 O O . SER D 4 93 ? 116.007 77.592 95.945 1.00 51.51 72 SER B O 1
ATOM 4622 N N . ALA D 4 94 ? 114.530 77.161 94.297 1.00 53.70 73 ALA B N 1
ATOM 4623 C CA . ALA D 4 94 ? 115.234 77.931 93.278 1.00 52.19 73 ALA B CA 1
ATOM 4624 C C . ALA D 4 94 ? 114.530 79.223 92.916 1.00 53.92 73 ALA B C 1
ATOM 4625 O O . ALA D 4 94 ? 113.299 79.293 92.889 1.00 49.20 73 ALA B O 1
ATOM 4627 N N . SER D 4 95 ? 115.317 80.185 92.451 1.00 54.93 74 SER B N 1
ATOM 4628 C CA . SER D 4 95 ? 114.755 81.492 92.177 1.00 54.69 74 SER B CA 1
ATOM 4629 C C . SER D 4 95 ? 115.531 82.144 91.050 1.00 52.28 74 SER B C 1
ATOM 4630 O O . SER D 4 95 ? 116.607 81.693 90.661 1.00 47.94 74 SER B O 1
ATOM 4633 N N . GLN D 4 96 ? 114.993 83.253 90.566 1.00 54.37 75 GLN B N 1
ATOM 4634 C CA . GLN D 4 96 ? 115.494 83.921 89.375 1.00 62.59 75 GLN B CA 1
ATOM 4635 C C . GLN D 4 96 ? 116.722 84.774 89.623 1.00 60.78 75 GLN B C 1
ATOM 4636 O O . GLN D 4 96 ? 117.193 85.434 88.695 1.00 63.79 75 GLN B O 1
ATOM 4642 N N . ASP D 4 97 ? 117.247 84.785 90.840 1.00 56.05 76 ASP B N 1
ATOM 4643 C CA . ASP D 4 97 ? 118.444 85.537 91.160 1.00 51.70 76 ASP B CA 1
ATOM 4644 C C . ASP D 4 97 ? 119.710 84.712 90.962 1.00 50.87 76 ASP B C 1
ATOM 4645 O O . ASP D 4 97 ? 120.773 85.085 91.469 1.00 52.93 76 ASP B O 1
ATOM 4650 N N . GLY D 4 98 ? 119.608 83.597 90.240 1.00 48.52 77 GLY B N 1
ATOM 4651 C CA . GLY D 4 98 ? 120.746 82.766 89.931 1.00 47.94 77 GLY B CA 1
ATOM 4652 C C . GLY D 4 98 ? 121.069 81.719 90.966 1.00 51.77 77 GLY B C 1
ATOM 4653 O O . GLY D 4 98 ? 122.065 81.006 90.810 1.00 46.93 77 GLY B O 1
ATOM 4654 N N . LYS D 4 99 ? 120.304 81.643 92.044 1.00 53.46 78 LYS B N 1
ATOM 4655 C CA . LYS D 4 99 ? 120.587 80.726 93.129 1.00 56.80 78 LYS B CA 1
ATOM 4656 C C . LYS D 4 99 ? 119.492 79.683 93.281 1.00 57.20 78 LYS B C 1
ATOM 4657 O O . LYS D 4 99 ? 118.311 79.933 92.995 1.00 52.93 78 LYS B O 1
ATOM 4663 N N . LEU D 4 100 ? 119.912 78.507 93.733 1.00 58.93 79 LEU B N 1
ATOM 4664 C CA . LEU D 4 100 ? 118.976 77.586 94.366 1.00 55.92 79 LEU B CA 1
ATOM 4665 C C . LEU D 4 100 ? 119.570 77.161 95.693 1.00 54.41 79 LEU B C 1
ATOM 4666 O O . LEU D 4 100 ? 120.773 76.947 95.798 1.00 55.03 79 LEU B O 1
ATOM 4671 N N . ILE D 4 101 ? 118.737 77.042 96.714 1.00 53.76 80 ILE B N 1
ATOM 4672 C CA . ILE D 4 101 ? 119.222 77.019 98.083 1.00 57.39 80 ILE B CA 1
ATOM 4673 C C . ILE D 4 101 ? 118.614 75.829 98.788 1.00 60.28 80 ILE B C 1
ATOM 4674 O O . ILE D 4 101 ? 117.395 75.637 98.756 1.00 62.65 80 ILE B O 1
ATOM 4679 N N . ILE D 4 102 ? 119.480 74.989 99.340 1.00 62.05 81 ILE B N 1
ATOM 4680 C CA . ILE D 4 102 ? 119.078 73.749 99.983 1.00 64.13 81 ILE B CA 1
ATOM 4681 C C . ILE D 4 102 ? 118.992 74.062 101.468 1.00 67.77 81 ILE B C 1
ATOM 4682 O O . ILE D 4 102 ? 120.005 74.073 102.175 1.00 67.57 81 ILE B O 1
ATOM 4687 N N . TRP D 4 103 ? 117.799 74.471 101.890 1.00 72.53 82 TRP B N 1
ATOM 4688 C CA . TRP D 4 103 ? 117.469 74.780 103.269 1.00 75.66 82 TRP B CA 1
ATOM 4689 C C . TRP D 4 103 ? 117.372 73.528 104.123 1.00 75.54 82 TRP B C 1
ATOM 4690 O O . TRP D 4 103 ? 117.030 72.438 103.645 1.00 74.04 82 TRP B O 1
ATOM 4701 N N . ASP D 4 104 ? 117.537 73.737 105.426 1.00 74.18 83 ASP B N 1
ATOM 4702 C CA . ASP D 4 104 ? 117.167 72.773 106.453 1.00 73.17 83 ASP B CA 1
ATOM 4703 C C . ASP D 4 104 ? 115.895 73.305 107.103 1.00 69.66 83 ASP B C 1
ATOM 4704 O O . ASP D 4 104 ? 115.922 74.355 107.748 1.00 70.16 83 ASP B O 1
ATOM 4709 N N . SER D 4 105 ? 114.782 72.597 106.899 1.00 67.11 84 SER B N 1
ATOM 4710 C CA . SER D 4 105 ? 113.468 73.121 107.262 1.00 69.37 84 SER B CA 1
ATOM 4711 C C . SER D 4 105 ? 113.268 73.265 108.766 1.00 72.06 84 SER B C 1
ATOM 4712 O O . SER D 4 105 ? 112.464 74.099 109.189 1.00 70.80 84 SER B O 1
ATOM 4715 N N . TYR D 4 106 ? 113.984 72.496 109.584 1.00 74.74 85 TYR B N 1
ATOM 4716 C CA . TYR D 4 106 ? 113.761 72.561 111.025 1.00 75.94 85 TYR B CA 1
ATOM 4717 C C . TYR D 4 106 ? 114.407 73.796 111.630 1.00 73.96 85 TYR B C 1
ATOM 4718 O O . TYR D 4 106 ? 113.765 74.535 112.381 1.00 71.45 85 TYR B O 1
ATOM 4727 N N . THR D 4 107 ? 115.666 74.040 111.302 1.00 74.83 86 THR B N 1
ATOM 4728 C CA . THR D 4 107 ? 116.445 75.092 111.932 1.00 74.86 86 THR B CA 1
ATOM 4729 C C . THR D 4 107 ? 116.538 76.345 111.086 1.00 73.56 86 THR B C 1
ATOM 4730 O O . THR D 4 107 ? 117.252 77.276 111.472 1.00 75.72 86 THR B O 1
ATOM 4734 N N . THR D 4 108 ? 115.858 76.365 109.933 1.00 70.81 87 THR B N 1
ATOM 4735 C CA . THR D 4 108 ? 115.891 77.444 108.934 1.00 64.91 87 THR B CA 1
ATOM 4736 C C . THR D 4 108 ? 117.324 77.763 108.479 1.00 61.91 87 THR B C 1
ATOM 4737 O O . THR D 4 108 ? 117.672 78.906 108.173 1.00 64.60 87 THR B O 1
ATOM 4741 N N . ASN D 4 109 ? 118.194 76.758 108.476 1.00 66.06 88 ASN B N 1
ATOM 4742 C CA . ASN D 4 109 ? 119.572 76.962 108.060 1.00 71.08 88 ASN B CA 1
ATOM 4743 C C . ASN D 4 109 ? 119.700 76.671 106.574 1.00 73.30 88 ASN B C 1
ATOM 4744 O O . ASN D 4 109 ? 119.078 75.738 106.057 1.00 76.14 88 ASN B O 1
ATOM 4749 N N . LYS D 4 110 ? 120.511 77.468 105.889 1.00 75.68 89 LYS B N 1
ATOM 4750 C CA . LYS D 4 110 ? 120.808 77.232 104.480 1.00 74.16 89 LYS B CA 1
ATOM 4751 C C . LYS D 4 110 ? 121.961 76.245 104.404 1.00 75.22 89 LYS B C 1
ATOM 4752 O O . LYS D 4 110 ? 123.115 76.614 104.628 1.00 74.34 89 LYS B O 1
ATOM 4758 N N . VAL D 4 111 ? 121.668 74.984 104.077 1.00 74.48 90 VAL B N 1
ATOM 4759 C CA . VAL D 4 111 ? 122.760 74.017 104.034 1.00 75.22 90 VAL B CA 1
ATOM 4760 C C . VAL D 4 111 ? 123.555 74.163 102.750 1.00 76.94 90 VAL B C 1
ATOM 4761 O O . VAL D 4 111 ? 124.763 73.896 102.749 1.00 77.99 90 VAL B O 1
ATOM 4765 N N . HIS D 4 112 ? 122.963 74.749 101.712 1.00 74.85 91 HIS B N 1
ATOM 4766 C CA . HIS D 4 112 ? 123.708 74.964 100.475 1.00 73.16 91 HIS B CA 1
ATOM 4767 C C . HIS D 4 112 ? 123.095 76.130 99.722 1.00 75.95 91 HIS B C 1
ATOM 4768 O O . HIS D 4 112 ? 121.917 76.444 99.893 1.00 76.08 91 HIS B O 1
ATOM 4775 N N . ALA D 4 113 ? 123.885 76.709 98.822 1.00 74.89 92 ALA B N 1
ATOM 4776 C CA . ALA D 4 113 ? 123.366 77.658 97.843 1.00 73.89 92 ALA B CA 1
ATOM 4777 C C . ALA D 4 113 ? 124.179 77.563 96.567 1.00 74.92 92 ALA B C 1
ATOM 4778 O O . ALA D 4 113 ? 125.382 77.824 96.582 1.00 78.17 92 ALA B O 1
ATOM 4780 N N . ILE D 4 114 ? 123.530 77.202 95.473 1.00 74.50 93 ILE B N 1
ATOM 4781 C CA . ILE D 4 114 ? 124.218 76.820 94.251 1.00 65.50 93 ILE B CA 1
ATOM 4782 C C . ILE D 4 114 ? 124.075 77.968 93.259 1.00 64.10 93 ILE B C 1
ATOM 4783 O O . ILE D 4 114 ? 122.937 78.356 92.936 1.00 56.83 93 ILE B O 1
ATOM 4788 N N . PRO D 4 115 ? 125.181 78.589 92.836 1.00 63.88 94 PRO B N 1
ATOM 4789 C CA . PRO D 4 115 ? 125.180 79.659 91.825 1.00 63.50 94 PRO B CA 1
ATOM 4790 C C . PRO D 4 115 ? 125.042 79.097 90.417 1.00 59.18 94 PRO B C 1
ATOM 4791 O O . PRO D 4 115 ? 125.863 78.291 89.975 1.00 57.48 94 PRO B O 1
ATOM 4795 N N . LEU D 4 116 ? 123.984 79.501 89.715 1.00 59.19 95 LEU B N 1
ATOM 4796 C CA . LEU D 4 116 ? 123.697 78.892 88.388 1.00 59.50 95 LEU B CA 1
ATOM 4797 C C . LEU D 4 116 ? 124.225 79.784 87.263 1.00 62.19 95 LEU B C 1
ATOM 4798 O O . LEU D 4 116 ? 124.378 81.000 87.474 1.00 62.77 95 LEU B O 1
ATOM 4803 N N . ARG D 4 117 ? 124.515 79.159 86.123 1.00 62.76 96 ARG B N 1
ATOM 4804 C CA . ARG D 4 117 ? 125.215 79.761 85.002 1.00 65.34 96 ARG B CA 1
ATOM 4805 C C . ARG D 4 117 ? 124.297 80.664 84.199 1.00 60.43 96 ARG B C 1
ATOM 4806 O O . ARG D 4 117 ? 124.764 81.643 83.608 1.00 63.33 96 ARG B O 1
ATOM 4814 N N . SER D 4 118 ? 123.008 80.354 84.175 1.00 53.30 97 SER B N 1
ATOM 4815 C CA . SER D 4 118 ? 121.992 81.195 83.567 1.00 46.34 97 SER B CA 1
ATOM 4816 C C . SER D 4 118 ? 120.915 81.413 84.613 1.00 47.40 97 SER B C 1
ATOM 4817 O O . SER D 4 118 ? 120.480 80.456 85.260 1.00 52.92 97 SER B O 1
ATOM 4820 N N . SER D 4 119 ? 120.468 82.657 84.756 1.00 45.62 98 SER B N 1
ATOM 4821 C CA . SER D 4 119 ? 119.570 83.001 85.847 1.00 42.24 98 SER B CA 1
ATOM 4822 C C . SER D 4 119 ? 118.167 82.439 85.679 1.00 45.35 98 SER B C 1
ATOM 4823 O O . SER D 4 119 ? 117.461 82.277 86.675 1.00 46.05 98 SER B O 1
ATOM 4826 N N . TRP D 4 120 ? 117.758 82.107 84.462 1.00 45.49 99 TRP B N 1
ATOM 4827 C CA . TRP D 4 120 ? 116.352 81.837 84.185 1.00 50.77 99 TRP B CA 1
ATOM 4828 C C . TRP D 4 120 ? 116.046 80.385 84.486 1.00 54.83 99 TRP B C 1
ATOM 4829 O O . TRP D 4 120 ? 116.483 79.493 83.765 1.00 54.61 99 TRP B O 1
ATOM 4840 N N . VAL D 4 121 ? 115.360 80.144 85.602 1.00 54.88 100 VAL B N 1
ATOM 4841 C CA . VAL D 4 121 ? 115.216 78.815 86.183 1.00 48.24 100 VAL B CA 1
ATOM 4842 C C . VAL D 4 121 ? 113.763 78.587 86.535 1.00 43.74 100 VAL B C 1
ATOM 4843 O O . VAL D 4 121 ? 113.207 79.295 87.377 1.00 41.86 100 VAL B O 1
ATOM 4847 N N . MET D 4 122 ? 113.138 77.635 85.867 1.00 47.18 101 MET B N 1
ATOM 4848 C CA . MET D 4 122 ? 111.729 77.381 86.088 1.00 46.53 101 MET B CA 1
ATOM 4849 C C . MET D 4 122 ? 111.453 76.270 87.086 1.00 46.77 101 MET B C 1
ATOM 4850 O O . MET D 4 122 ? 110.387 76.268 87.708 1.00 38.73 101 MET B O 1
ATOM 4855 N N . THR D 4 123 ? 112.358 75.314 87.244 1.00 48.77 102 THR B N 1
ATOM 4856 C CA . THR D 4 123 ? 112.058 74.152 88.060 1.00 48.63 102 THR B CA 1
ATOM 4857 C C . THR D 4 123 ? 113.259 73.622 88.828 1.00 45.65 102 THR B C 1
ATOM 4858 O O . THR D 4 123 ? 114.407 73.975 88.563 1.00 45.38 102 THR B O 1
ATOM 4862 N N . CYS D 4 124 ? 112.946 72.758 89.795 1.00 48.14 103 CYS B N 1
ATOM 4863 C CA . CYS D 4 124 ? 113.916 71.996 90.569 1.00 50.19 103 CYS B CA 1
ATOM 4864 C C . CYS D 4 124 ? 113.278 70.748 91.150 1.00 54.15 103 CYS B C 1
ATOM 4865 O O . CYS D 4 124 ? 112.060 70.659 91.314 1.00 53.00 103 CYS B O 1
ATOM 4868 N N . ALA D 4 125 ? 114.144 69.785 91.459 1.00 54.96 104 ALA B N 1
ATOM 4869 C CA . ALA D 4 125 ? 113.766 68.467 91.939 1.00 48.01 104 ALA B CA 1
ATOM 4870 C C . ALA D 4 125 ? 114.872 68.009 92.866 1.00 48.28 104 ALA B C 1
ATOM 4871 O O . ALA D 4 125 ? 116.038 68.327 92.649 1.00 47.94 104 ALA B O 1
ATOM 4873 N N . TYR D 4 126 ? 114.516 67.182 93.836 1.00 50.93 105 TYR B N 1
ATOM 4874 C CA . TYR D 4 126 ? 115.464 66.724 94.837 1.00 54.20 105 TYR B CA 1
ATOM 4875 C C . TYR D 4 126 ? 115.459 65.210 94.806 1.00 51.05 105 TYR B C 1
ATOM 4876 O O . TYR D 4 126 ? 114.403 64.603 95.015 1.00 51.87 105 TYR B O 1
ATOM 4885 N N . ALA D 4 127 ? 116.607 64.615 94.473 1.00 51.86 106 ALA B N 1
ATOM 4886 C CA . ALA D 4 127 ? 116.685 63.174 94.294 1.00 55.92 106 ALA B CA 1
ATOM 4887 C C . ALA D 4 127 ? 116.355 62.446 95.596 1.00 62.93 106 ALA B C 1
ATOM 4888 O O . ALA D 4 127 ? 116.652 62.943 96.683 1.00 64.88 106 ALA B O 1
ATOM 4890 N N . PRO D 4 128 ? 115.775 61.244 95.515 1.00 65.28 107 PRO B N 1
ATOM 4891 C CA . PRO D 4 128 ? 115.349 60.570 96.746 1.00 62.61 107 PRO B CA 1
ATOM 4892 C C . PRO D 4 128 ? 116.485 59.982 97.540 1.00 59.86 107 PRO B C 1
ATOM 4893 O O . PRO D 4 128 ? 116.297 59.667 98.723 1.00 55.88 107 PRO B O 1
ATOM 4897 N N . SER D 4 129 ? 117.659 59.846 96.935 1.00 59.69 108 SER B N 1
ATOM 4898 C CA . SER D 4 129 ? 118.845 59.507 97.701 1.00 58.70 108 SER B CA 1
ATOM 4899 C C . SER D 4 129 ? 119.319 60.689 98.521 1.00 66.26 108 SER B C 1
ATOM 4900 O O . SER D 4 129 ? 119.837 60.510 99.629 1.00 72.61 108 SER B O 1
ATOM 4903 N N . GLY D 4 130 ? 119.160 61.894 97.994 1.00 66.19 109 GLY B N 1
ATOM 4904 C CA . GLY D 4 130 ? 119.763 63.036 98.617 1.00 59.08 109 GLY B CA 1
ATOM 4905 C C . GLY D 4 130 ? 121.110 63.357 98.032 1.00 55.68 109 GLY B C 1
ATOM 4906 O O . GLY D 4 130 ? 121.823 64.205 98.579 1.00 58.83 109 GLY B O 1
ATOM 4907 N N . ASN D 4 131 ? 121.483 62.701 96.938 1.00 51.88 110 ASN B N 1
ATOM 4908 C CA . ASN D 4 131 ? 122.796 62.890 96.352 1.00 56.04 110 ASN B CA 1
ATOM 4909 C C . ASN D 4 131 ? 122.802 63.954 95.272 1.00 61.19 110 ASN B C 1
ATOM 4910 O O . ASN D 4 131 ? 123.841 64.586 95.048 1.00 56.96 110 ASN B O 1
ATOM 4915 N N . TYR D 4 132 ? 121.657 64.211 94.649 1.00 63.45 111 TYR B N 1
ATOM 4916 C CA . TYR D 4 132 ? 121.585 65.037 93.457 1.00 56.11 111 TYR B CA 1
ATOM 4917 C C . TYR D 4 132 ? 120.456 66.044 93.580 1.00 52.55 111 TYR B C 1
ATOM 4918 O O . TYR D 4 132 ? 119.453 65.806 94.255 1.00 49.67 111 TYR B O 1
ATOM 4927 N N . VAL D 4 133 ? 120.638 67.177 92.910 1.00 47.67 112 VAL B N 1
ATOM 4928 C CA . VAL D 4 133 ? 119.565 68.120 92.664 1.00 46.60 112 VAL B CA 1
ATOM 4929 C C . VAL D 4 133 ? 119.565 68.373 91.160 1.00 44.32 112 VAL B C 1
ATOM 4930 O O . VAL D 4 133 ? 120.528 68.046 90.462 1.00 41.87 112 VAL B O 1
ATOM 4934 N N . ALA D 4 134 ? 118.542 69.070 90.678 1.00 39.86 113 ALA B N 1
ATOM 4935 C CA . ALA D 4 134 ? 118.491 69.422 89.272 1.00 39.57 113 ALA B CA 1
ATOM 4936 C C . ALA D 4 134 ? 117.838 70.769 89.106 1.00 46.47 113 ALA B C 1
ATOM 4937 O O . ALA D 4 134 ? 117.050 71.190 89.945 1.00 41.68 113 ALA B O 1
ATOM 4939 N N . CYS D 4 135 ? 118.124 71.410 87.976 1.00 47.61 114 CYS B N 1
ATOM 4940 C CA . CYS D 4 135 ? 117.469 72.678 87.684 1.00 42.97 114 CYS B CA 1
ATOM 4941 C C . CYS D 4 135 ? 117.533 72.949 86.193 1.00 38.21 114 CYS B C 1
ATOM 4942 O O . CYS D 4 135 ? 118.527 72.625 85.542 1.00 36.18 114 CYS B O 1
ATOM 4945 N N . GLY D 4 136 ? 116.477 73.554 85.663 1.00 39.19 115 GLY B N 1
ATOM 4946 C CA . GLY D 4 136 ? 116.465 73.914 84.260 1.00 39.35 115 GLY B CA 1
ATOM 4947 C C . GLY D 4 136 ? 115.514 75.051 83.985 1.00 41.24 115 GLY B C 1
ATOM 4948 O O . GLY D 4 136 ? 114.530 75.254 84.705 1.00 37.30 115 GLY B O 1
ATOM 4949 N N . GLY D 4 137 ? 115.858 75.854 82.991 1.00 42.42 116 GLY B N 1
ATOM 4950 C CA . GLY D 4 137 ? 114.960 76.926 82.641 1.00 42.31 116 GLY B CA 1
ATOM 4951 C C . GLY D 4 137 ? 114.954 77.259 81.173 1.00 41.26 116 GLY B C 1
ATOM 4952 O O . GLY D 4 137 ? 114.886 76.370 80.328 1.00 41.78 116 GLY B O 1
ATOM 4953 N N . LEU D 4 138 ? 115.064 78.550 80.861 1.00 41.76 117 LEU B N 1
ATOM 4954 C CA . LEU D 4 138 ? 115.115 79.004 79.480 1.00 37.07 117 LEU B CA 1
ATOM 4955 C C . LEU D 4 138 ? 116.418 78.673 78.772 1.00 38.11 117 LEU B C 1
ATOM 4956 O O . LEU D 4 138 ? 116.499 78.828 77.550 1.00 35.72 117 LEU B O 1
ATOM 4961 N N . ASP D 4 139 ? 117.421 78.189 79.486 1.00 39.32 118 ASP B N 1
ATOM 4962 C CA . ASP D 4 139 ? 118.696 77.835 78.890 1.00 40.75 118 ASP B CA 1
ATOM 4963 C C . ASP D 4 139 ? 118.657 76.487 78.197 1.00 44.60 118 ASP B C 1
ATOM 4964 O O . ASP D 4 139 ? 119.671 76.080 77.625 1.00 43.59 118 ASP B O 1
ATOM 4969 N N . ASN D 4 140 ? 117.527 75.788 78.293 1.00 47.41 119 ASN B N 1
ATOM 4970 C CA . ASN D 4 140 ? 117.250 74.480 77.709 1.00 41.64 119 ASN B CA 1
ATOM 4971 C C . ASN D 4 140 ? 118.168 73.401 78.257 1.00 45.81 119 ASN B C 1
ATOM 4972 O O . ASN D 4 140 ? 118.381 72.379 77.602 1.00 49.80 119 ASN B O 1
ATOM 4977 N N . ILE D 4 141 ? 118.703 73.583 79.459 1.00 39.85 120 ILE B N 1
ATOM 4978 C CA . ILE D 4 141 ? 119.689 72.671 80.015 1.00 41.19 120 ILE B CA 1
ATOM 4979 C C . ILE D 4 141 ? 119.277 72.313 81.427 1.00 44.64 120 ILE B C 1
ATOM 4980 O O . ILE D 4 141 ? 119.144 73.192 82.284 1.00 40.71 120 ILE B O 1
ATOM 4985 N N . CYS D 4 142 ? 119.113 71.016 81.679 1.00 46.15 121 CYS B N 1
ATOM 4986 C CA . CYS D 4 142 ? 118.758 70.518 82.999 1.00 44.66 121 CYS B CA 1
ATOM 4987 C C . CYS D 4 142 ? 120.040 70.135 83.723 1.00 44.75 121 CYS B C 1
ATOM 4988 O O . CYS D 4 142 ? 120.470 68.981 83.720 1.00 44.74 121 CYS B O 1
ATOM 4991 N N . SER D 4 143 ? 120.685 71.143 84.301 1.00 47.85 122 SER B N 1
ATOM 4992 C CA . SER D 4 143 ? 121.958 70.922 84.967 1.00 52.93 122 SER B CA 1
ATOM 4993 C C . SER D 4 143 ? 121.734 70.088 86.222 1.00 53.29 122 SER B C 1
ATOM 4994 O O . SER D 4 143 ? 120.672 70.162 86.859 1.00 49.73 122 SER B O 1
ATOM 4997 N N . ILE D 4 144 ? 122.754 69.312 86.599 1.00 56.42 123 ILE B N 1
ATOM 4998 C CA . ILE D 4 144 ? 122.613 68.358 87.697 1.00 53.60 123 ILE B CA 1
ATOM 4999 C C . ILE D 4 144 ? 123.738 68.568 88.700 1.00 54.32 123 ILE B C 1
ATOM 5000 O O . ILE D 4 144 ? 124.915 68.569 88.323 1.00 52.13 123 ILE B O 1
ATOM 5005 N N . TYR D 4 145 ? 123.385 68.734 89.974 1.00 53.70 124 TYR B N 1
ATOM 5006 C CA . TYR D 4 145 ? 124.376 69.046 90.997 1.00 58.71 124 TYR B CA 1
ATOM 5007 C C . TYR D 4 145 ? 124.489 67.909 92.002 1.00 62.39 124 TYR B C 1
ATOM 5008 O O . TYR D 4 145 ? 123.485 67.316 92.401 1.00 61.21 124 TYR B O 1
ATOM 5017 N N . ASN D 4 146 ? 125.717 67.617 92.404 1.00 65.65 125 ASN B N 1
ATOM 5018 C CA . ASN D 4 146 ? 126.035 66.509 93.301 1.00 72.44 125 ASN B CA 1
ATOM 5019 C C . ASN D 4 146 ? 126.225 67.032 94.722 1.00 76.22 125 ASN B C 1
ATOM 5020 O O . ASN D 4 146 ? 127.227 67.696 95.008 1.00 79.92 125 ASN B O 1
ATOM 5025 N N . LEU D 4 147 ? 125.246 66.739 95.577 1.00 78.23 126 LEU B N 1
ATOM 5026 C CA . LEU D 4 147 ? 125.236 67.256 96.967 1.00 81.56 126 LEU B CA 1
ATOM 5027 C C . LEU D 4 147 ? 126.381 66.596 97.743 1.00 87.82 126 LEU B C 1
ATOM 5028 O O . LEU D 4 147 ? 127.152 67.318 98.403 1.00 90.58 126 LEU B O 1
ATOM 5033 N N . LYS D 4 148 ? 126.487 65.272 97.629 1.00 92.46 127 LYS B N 1
ATOM 5034 C CA . LYS D 4 148 ? 127.298 64.441 98.512 1.00 94.71 127 LYS B CA 1
ATOM 5035 C C . LYS D 4 148 ? 128.671 64.201 97.888 1.00 97.21 127 LYS B C 1
ATOM 5036 O O . LYS D 4 148 ? 129.027 63.101 97.462 1.00 98.77 127 LYS B O 1
ATOM 5042 N N . THR D 4 149 ? 129.442 65.278 97.840 1.00 100.48 128 THR B N 1
ATOM 5043 C CA . THR D 4 149 ? 130.807 65.249 97.348 1.00 103.60 128 THR B CA 1
ATOM 5044 C C . THR D 4 149 ? 131.769 65.036 98.508 1.00 106.02 128 THR B C 1
ATOM 5045 O O . THR D 4 149 ? 131.437 65.262 99.673 1.00 106.17 128 THR B O 1
ATOM 5049 N N . ARG D 4 150 ? 132.983 64.607 98.172 1.00 109.11 129 ARG B N 1
ATOM 5050 C CA . ARG D 4 150 ? 134.032 64.486 99.175 1.00 112.43 129 ARG B CA 1
ATOM 5051 C C . ARG D 4 150 ? 134.801 65.788 99.340 1.00 115.26 129 ARG B C 1
ATOM 5052 O O . ARG D 4 150 ? 135.331 66.055 100.425 1.00 115.35 129 ARG B O 1
ATOM 5060 N N . GLU D 4 151 ? 134.837 66.626 98.307 1.00 118.92 130 GLU B N 1
ATOM 5061 C CA . GLU D 4 151 ? 135.516 67.914 98.371 1.00 122.88 130 GLU B CA 1
ATOM 5062 C C . GLU D 4 151 ? 134.751 68.955 99.177 1.00 126.13 130 GLU B C 1
ATOM 5063 O O . GLU D 4 151 ? 135.244 70.077 99.332 1.00 126.35 130 GLU B O 1
ATOM 5069 N N . GLY D 4 152 ? 133.570 68.611 99.686 1.00 130.30 131 GLY B N 1
ATOM 5070 C CA . GLY D 4 152 ? 132.809 69.428 100.601 1.00 134.66 131 GLY B CA 1
ATOM 5071 C C . GLY D 4 152 ? 131.886 70.439 99.960 1.00 137.80 131 GLY B C 1
ATOM 5072 O O . GLY D 4 152 ? 131.059 71.031 100.666 1.00 137.64 131 GLY B O 1
ATOM 5073 N N . ASN D 4 153 ? 131.991 70.662 98.655 1.00 141.33 132 ASN B N 1
ATOM 5074 C CA . ASN D 4 153 ? 131.144 71.629 97.980 1.00 143.42 132 ASN B CA 1
ATOM 5075 C C . ASN D 4 153 ? 130.379 70.951 96.850 1.00 142.44 132 ASN B C 1
ATOM 5076 O O . ASN D 4 153 ? 130.789 69.912 96.328 1.00 144.60 132 ASN B O 1
ATOM 5081 N N . VAL D 4 154 ? 129.249 71.552 96.488 1.00 137.57 133 VAL B N 1
ATOM 5082 C CA . VAL D 4 154 ? 128.530 71.152 95.288 1.00 132.21 133 VAL B CA 1
ATOM 5083 C C . VAL D 4 154 ? 129.262 71.633 94.040 1.00 128.21 133 VAL B C 1
ATOM 5084 O O . VAL D 4 154 ? 130.021 72.612 94.066 1.00 127.93 133 VAL B O 1
ATOM 5088 N N . ARG D 4 155 ? 129.042 70.925 92.936 1.00 121.33 134 ARG B N 1
ATOM 5089 C CA . ARG D 4 155 ? 129.652 71.249 91.657 1.00 111.09 134 ARG B CA 1
ATOM 5090 C C . ARG D 4 155 ? 128.771 70.638 90.576 1.00 103.53 134 ARG B C 1
ATOM 5091 O O . ARG D 4 155 ? 128.084 69.643 90.819 1.00 101.29 134 ARG B O 1
ATOM 5099 N N . VAL D 4 156 ? 128.782 71.248 89.391 1.00 97.93 135 VAL B N 1
ATOM 5100 C CA . VAL D 4 156 ? 127.910 70.809 88.312 1.00 93.21 135 VAL B CA 1
ATOM 5101 C C . VAL D 4 156 ? 128.434 69.492 87.763 1.00 90.62 135 VAL B C 1
ATOM 5102 O O . VAL D 4 156 ? 129.612 69.366 87.414 1.00 91.16 135 VAL B O 1
ATOM 5106 N N . SER D 4 157 ? 127.582 68.473 87.755 1.00 86.54 136 SER B N 1
ATOM 5107 C CA . SER D 4 157 ? 128.062 67.211 87.222 1.00 79.82 136 SER B CA 1
ATOM 5108 C C . SER D 4 157 ? 127.917 67.207 85.710 1.00 72.43 136 SER B C 1
ATOM 5109 O O . SER D 4 157 ? 128.907 67.100 84.980 1.00 69.19 136 SER B O 1
ATOM 5112 N N . ARG D 4 158 ? 126.687 67.335 85.225 1.00 64.52 137 ARG B N 1
ATOM 5113 C CA . ARG D 4 158 ? 126.445 67.386 83.795 1.00 57.35 137 ARG B CA 1
ATOM 5114 C C . ARG D 4 158 ? 125.451 68.475 83.435 1.00 53.18 137 ARG B C 1
ATOM 5115 O O . ARG D 4 158 ? 124.469 68.717 84.155 1.00 52.06 137 ARG B O 1
ATOM 5123 N N . GLU D 4 159 ? 125.760 69.150 82.339 1.00 49.15 138 GLU B N 1
ATOM 5124 C CA . GLU D 4 159 ? 124.862 70.068 81.659 1.00 49.52 138 GLU B CA 1
ATOM 5125 C C . GLU D 4 159 ? 124.196 69.245 80.567 1.00 51.01 138 GLU B C 1
ATOM 5126 O O . GLU D 4 159 ? 124.872 68.782 79.644 1.00 53.29 138 GLU B O 1
ATOM 5132 N N . LEU D 4 160 ? 122.889 69.066 80.658 1.00 53.00 139 LEU B N 1
ATOM 5133 C CA . LEU D 4 160 ? 122.165 68.231 79.709 1.00 51.08 139 LEU B CA 1
ATOM 5134 C C . LEU D 4 160 ? 121.556 69.140 78.651 1.00 46.13 139 LEU B C 1
ATOM 5135 O O . LEU D 4 160 ? 120.559 69.812 78.902 1.00 45.33 139 LEU B O 1
ATOM 5140 N N . ALA D 4 161 ? 122.096 69.074 77.441 1.00 39.48 140 ALA B N 1
ATOM 5141 C CA . ALA D 4 161 ? 121.758 69.938 76.316 1.00 43.55 140 ALA B CA 1
ATOM 5142 C C . ALA D 4 161 ? 121.112 69.154 75.183 1.00 42.26 140 ALA B C 1
ATOM 5143 O O . ALA D 4 161 ? 121.076 67.927 75.180 1.00 42.46 140 ALA B O 1
ATOM 5145 N N . GLY D 4 162 ? 120.664 69.879 74.167 1.00 37.32 141 GLY B N 1
ATOM 5146 C CA . GLY D 4 162 ? 120.087 69.219 73.016 1.00 37.96 141 GLY B CA 1
ATOM 5147 C C . GLY D 4 162 ? 118.586 69.290 72.841 1.00 41.68 141 GLY B C 1
ATOM 5148 O O . GLY D 4 162 ? 117.914 68.326 72.460 1.00 44.55 141 GLY B O 1
ATOM 5149 N N . HIS D 4 163 ? 118.066 70.468 73.149 1.00 44.46 142 HIS B N 1
ATOM 5150 C CA . HIS D 4 163 ? 116.662 70.760 73.364 1.00 48.79 142 HIS B CA 1
ATOM 5151 C C . HIS D 4 163 ? 116.415 72.033 72.582 1.00 49.29 142 HIS B C 1
ATOM 5152 O O . HIS D 4 163 ? 117.271 72.921 72.553 1.00 50.20 142 HIS B O 1
ATOM 5159 N N . THR D 4 164 ? 115.255 72.121 71.949 1.00 48.57 143 THR B N 1
ATOM 5160 C CA . THR D 4 164 ? 114.852 73.388 71.360 1.00 44.03 143 THR B CA 1
ATOM 5161 C C . THR D 4 164 ? 113.685 74.037 72.090 1.00 42.86 143 THR B C 1
ATOM 5162 O O . THR D 4 164 ? 112.744 74.548 71.472 1.00 44.26 143 THR B O 1
ATOM 5166 N N . GLY D 4 165 ? 113.770 74.049 73.415 1.00 37.39 144 GLY B N 1
ATOM 5167 C CA . GLY D 4 165 ? 112.838 74.831 74.207 1.00 36.08 144 GLY B CA 1
ATOM 5168 C C . GLY D 4 165 ? 113.240 74.816 75.660 1.00 33.52 144 GLY B C 1
ATOM 5169 O O . GLY D 4 165 ? 114.066 74.012 76.091 1.00 39.09 144 GLY B O 1
ATOM 5170 N N . TYR D 4 166 ? 112.633 75.721 76.411 1.00 32.96 145 TYR B N 1
ATOM 5171 C CA . TYR D 4 166 ? 112.892 75.852 77.836 1.00 35.27 145 TYR B CA 1
ATOM 5172 C C . TYR D 4 166 ? 112.403 74.639 78.598 1.00 40.67 145 TYR B C 1
ATOM 5173 O O . TYR D 4 166 ? 111.385 74.054 78.261 1.00 40.90 145 TYR B O 1
ATOM 5182 N N . LEU D 4 167 ? 113.072 74.312 79.696 1.00 40.64 146 LEU B N 1
ATOM 5183 C CA . LEU D 4 167 ? 112.686 73.115 80.427 1.00 39.03 146 LEU B CA 1
ATOM 5184 C C . LEU D 4 167 ? 111.652 73.508 81.469 1.00 40.07 146 LEU B C 1
ATOM 5185 O O . LEU D 4 167 ? 111.941 74.309 82.359 1.00 41.79 146 LEU B O 1
ATOM 5190 N N . SER D 4 168 ? 110.449 72.939 81.358 1.00 41.43 147 SER B N 1
ATOM 5191 C CA . SER D 4 168 ? 109.397 73.270 82.309 1.00 39.64 147 SER B CA 1
ATOM 5192 C C . SER D 4 168 ? 109.549 72.528 83.623 1.00 44.23 147 SER B C 1
ATOM 5193 O O . SER D 4 168 ? 109.314 73.121 84.679 1.00 42.21 147 SER B O 1
ATOM 5196 N N . CYS D 4 169 ? 109.940 71.254 83.608 1.00 44.03 148 CYS B N 1
ATOM 5197 C CA . CYS D 4 169 ? 109.978 70.554 84.893 1.00 34.37 148 CYS B CA 1
ATOM 5198 C C . CYS D 4 169 ? 110.968 69.405 84.824 1.00 32.72 148 CYS B C 1
ATOM 5199 O O . CYS D 4 169 ? 111.181 68.806 83.769 1.00 33.12 148 CYS B O 1
ATOM 5202 N N . CYS D 4 170 ? 111.590 69.129 85.969 1.00 31.87 149 CYS B N 1
ATOM 5203 C CA . CYS D 4 170 ? 112.435 67.964 86.183 1.00 39.67 149 CYS B CA 1
ATOM 5204 C C . CYS D 4 170 ? 112.017 67.204 87.432 1.00 43.66 149 CYS B C 1
ATOM 5205 O O . CYS D 4 170 ? 111.539 67.801 88.395 1.00 44.75 149 CYS B O 1
ATOM 5208 N N . ARG D 4 171 ? 112.078 65.881 87.347 1.00 49.07 150 ARG B N 1
ATOM 5209 C CA . ARG D 4 171 ? 111.902 64.976 88.476 1.00 47.92 150 ARG B CA 1
ATOM 5210 C C . ARG D 4 171 ? 112.951 63.874 88.418 1.00 45.15 150 ARG B C 1
ATOM 5211 O O . ARG D 4 171 ? 113.251 63.350 87.345 1.00 41.82 150 ARG B O 1
ATOM 5219 N N . PHE D 4 172 ? 113.454 63.471 89.580 1.00 44.59 151 PHE B N 1
ATOM 5220 C CA . PHE D 4 172 ? 114.403 62.369 89.672 1.00 52.49 151 PHE B CA 1
ATOM 5221 C C . PHE D 4 172 ? 113.681 61.042 89.820 1.00 59.39 151 PHE B C 1
ATOM 5222 O O . PHE D 4 172 ? 112.853 60.888 90.720 1.00 62.84 151 PHE B O 1
ATOM 5230 N N . LEU D 4 173 ? 114.027 60.071 88.971 1.00 53.03 152 LEU B N 1
ATOM 5231 C CA . LEU D 4 173 ? 113.560 58.671 89.167 1.00 45.64 152 LEU B CA 1
ATOM 5232 C C . LEU D 4 173 ? 114.456 57.989 90.205 1.00 43.87 152 LEU B C 1
ATOM 5233 O O . LEU D 4 173 ? 113.957 57.628 91.286 1.00 46.37 152 LEU B O 1
ATOM 5238 N N . ASP D 4 174 ? 115.731 57.823 89.850 1.00 43.69 153 ASP B N 1
ATOM 5239 C CA . ASP D 4 174 ? 116.774 57.216 90.660 1.00 46.37 153 ASP B CA 1
ATOM 5240 C C . ASP D 4 174 ? 117.942 58.185 90.651 1.00 49.77 153 ASP B C 1
ATOM 5241 O O . ASP D 4 174 ? 117.782 59.342 90.251 1.00 51.86 153 ASP B O 1
ATOM 5246 N N . ASP D 4 175 ? 119.122 57.737 91.069 1.00 46.24 154 ASP B N 1
ATOM 5247 C CA . ASP D 4 175 ? 120.288 58.597 90.936 1.00 45.74 154 ASP B CA 1
ATOM 5248 C C . ASP D 4 175 ? 120.817 58.642 89.511 1.00 47.72 154 ASP B C 1
ATOM 5249 O O . ASP D 4 175 ? 121.723 59.431 89.228 1.00 57.04 154 ASP B O 1
ATOM 5254 N N . ASN D 4 176 ? 120.276 57.828 88.607 1.00 44.90 155 ASN B N 1
ATOM 5255 C CA . ASN D 4 176 ? 120.787 57.756 87.253 1.00 47.12 155 ASN B CA 1
ATOM 5256 C C . ASN D 4 176 ? 119.733 58.067 86.204 1.00 46.34 155 ASN B C 1
ATOM 5257 O O . ASN D 4 176 ? 120.055 58.113 85.011 1.00 48.18 155 ASN B O 1
ATOM 5262 N N . GLN D 4 177 ? 118.491 58.280 86.614 1.00 42.76 156 GLN B N 1
ATOM 5263 C CA . GLN D 4 177 ? 117.387 58.523 85.703 1.00 47.17 156 GLN B CA 1
ATOM 5264 C C . GLN D 4 177 ? 116.639 59.784 86.106 1.00 46.90 156 GLN B C 1
ATOM 5265 O O . GLN D 4 177 ? 116.278 59.938 87.276 1.00 47.37 156 GLN B O 1
ATOM 5271 N N . ILE D 4 178 ? 116.399 60.677 85.151 1.00 45.54 157 ILE B N 1
ATOM 5272 C CA . ILE D 4 178 ? 115.719 61.940 85.439 1.00 40.38 157 ILE B CA 1
ATOM 5273 C C . ILE D 4 178 ? 114.766 62.232 84.292 1.00 35.55 157 ILE B C 1
ATOM 5274 O O . ILE D 4 178 ? 115.168 62.235 83.131 1.00 38.04 157 ILE B O 1
ATOM 5279 N N . VAL D 4 179 ? 113.523 62.525 84.602 1.00 40.78 158 VAL B N 1
ATOM 5280 C CA . VAL D 4 179 ? 112.601 62.932 83.556 1.00 45.23 158 VAL B CA 1
ATOM 5281 C C . VAL D 4 179 ? 112.472 64.446 83.537 1.00 50.40 158 VAL B C 1
ATOM 5282 O O . VAL D 4 179 ? 112.598 65.118 84.567 1.00 50.06 158 VAL B O 1
ATOM 5286 N N . THR D 4 180 ? 112.272 65.002 82.338 1.00 46.68 159 THR B N 1
ATOM 5287 C CA . THR D 4 180 ? 112.050 66.430 82.161 1.00 37.56 159 THR B CA 1
ATOM 5288 C C . THR D 4 180 ? 110.833 66.668 81.277 1.00 39.77 159 THR B C 1
ATOM 5289 O O . THR D 4 180 ? 110.307 65.760 80.627 1.00 41.09 159 THR B O 1
ATOM 5293 N N . SER D 4 181 ? 110.523 67.947 81.129 1.00 42.16 160 SER B N 1
ATOM 5294 C CA . SER D 4 181 ? 109.325 68.438 80.456 1.00 39.27 160 SER B CA 1
ATOM 5295 C C . SER D 4 181 ? 109.762 69.754 79.844 1.00 41.63 160 SER B C 1
ATOM 5296 O O . SER D 4 181 ? 110.080 70.694 80.590 1.00 42.01 160 SER B O 1
ATOM 5299 N N . SER D 4 182 ? 109.759 69.822 78.518 1.00 42.37 161 SER B N 1
ATOM 5300 C CA . SER D 4 182 ? 110.522 70.800 77.774 1.00 40.08 161 SER B CA 1
ATOM 5301 C C . SER D 4 182 ? 109.657 71.943 77.256 1.00 43.82 161 SER B C 1
ATOM 5302 O O . SER D 4 182 ? 108.528 72.159 77.690 1.00 44.22 161 SER B O 1
ATOM 5305 N N . GLY D 4 183 ? 110.260 72.753 76.386 1.00 40.99 162 GLY B N 1
ATOM 5306 C CA . GLY D 4 183 ? 109.617 73.819 75.645 1.00 36.34 162 GLY B CA 1
ATOM 5307 C C . GLY D 4 183 ? 109.357 73.613 74.178 1.00 38.90 162 GLY B C 1
ATOM 5308 O O . GLY D 4 183 ? 108.782 74.478 73.517 1.00 40.57 162 GLY B O 1
ATOM 5309 N N . ASP D 4 184 ? 109.773 72.475 73.648 1.00 39.77 163 ASP B N 1
ATOM 5310 C CA . ASP D 4 184 ? 109.390 72.097 72.296 1.00 44.90 163 ASP B CA 1
ATOM 5311 C C . ASP D 4 184 ? 108.310 71.036 72.304 1.00 50.53 163 ASP B C 1
ATOM 5312 O O . ASP D 4 184 ? 108.335 70.099 71.506 1.00 53.41 163 ASP B O 1
ATOM 5317 N N . THR D 4 185 ? 107.360 71.172 73.239 1.00 51.01 164 THR B N 1
ATOM 5318 C CA . THR D 4 185 ? 106.095 70.440 73.337 1.00 51.36 164 THR B CA 1
ATOM 5319 C C . THR D 4 185 ? 106.325 68.967 73.620 1.00 48.88 164 THR B C 1
ATOM 5320 O O . THR D 4 185 ? 105.422 68.154 73.430 1.00 54.72 164 THR B O 1
ATOM 5324 N N . THR D 4 186 ? 107.523 68.602 74.048 1.00 45.79 165 THR B N 1
ATOM 5325 C CA . THR D 4 186 ? 107.900 67.228 74.290 1.00 41.12 165 THR B CA 1
ATOM 5326 C C . THR D 4 186 ? 108.351 67.066 75.727 1.00 43.06 165 THR B C 1
ATOM 5327 O O . THR D 4 186 ? 108.774 68.019 76.378 1.00 44.75 165 THR B O 1
ATOM 5331 N N . CYS D 4 187 ? 108.272 65.840 76.208 1.00 42.90 166 CYS B N 1
ATOM 5332 C CA . CYS D 4 187 ? 108.921 65.480 77.451 1.00 38.62 166 CYS B CA 1
ATOM 5333 C C . CYS D 4 187 ? 110.057 64.532 77.128 1.00 35.20 166 CYS B C 1
ATOM 5334 O O . CYS D 4 187 ? 110.180 64.037 76.005 1.00 31.36 166 CYS B O 1
ATOM 5337 N N . ALA D 4 188 ? 110.890 64.264 78.124 1.00 35.30 167 ALA B N 1
ATOM 5338 C CA . ALA D 4 188 ? 112.022 63.394 77.871 1.00 39.29 167 ALA B CA 1
ATOM 5339 C C . ALA D 4 188 ? 112.397 62.668 79.142 1.00 45.16 167 ALA B C 1
ATOM 5340 O O . ALA D 4 188 ? 111.939 63.001 80.230 1.00 42.76 167 ALA B O 1
ATOM 5342 N N . LEU D 4 189 ? 113.341 61.752 78.999 1.00 45.00 168 LEU B N 1
ATOM 5343 C CA . LEU D 4 189 ? 113.919 61.027 80.118 1.00 49.89 168 LEU B CA 1
ATOM 5344 C C . LEU D 4 189 ? 115.397 60.970 79.813 1.00 49.01 168 LEU B C 1
ATOM 5345 O O . LEU D 4 189 ? 115.803 60.462 78.766 1.00 46.39 168 LEU B O 1
ATOM 5350 N N . TRP D 4 190 ? 116.187 61.498 80.722 1.00 50.59 169 TRP B N 1
ATOM 5351 C CA . TRP D 4 190 ? 117.609 61.571 80.527 1.00 50.36 169 TRP B CA 1
ATOM 5352 C C . TRP D 4 190 ? 118.254 60.477 81.371 1.00 51.91 169 TRP B C 1
ATOM 5353 O O . TRP D 4 190 ? 117.746 60.119 82.445 1.00 47.15 169 TRP B O 1
ATOM 5364 N N . ASP D 4 191 ? 119.417 60.008 80.917 1.00 55.64 170 ASP B N 1
ATOM 5365 C CA . ASP D 4 191 ? 120.406 59.278 81.707 1.00 59.24 170 ASP B CA 1
ATOM 5366 C C . ASP D 4 191 ? 121.654 60.119 81.942 1.00 54.88 170 ASP B C 1
ATOM 5367 O O . ASP D 4 191 ? 122.329 60.506 80.983 1.00 54.29 170 ASP B O 1
ATOM 5372 N N . ILE D 4 192 ? 121.940 60.415 83.207 1.00 50.50 171 ILE B N 1
ATOM 5373 C CA . ILE D 4 192 ? 122.957 61.403 83.546 1.00 56.23 171 ILE B CA 1
ATOM 5374 C C . ILE D 4 192 ? 124.367 60.896 83.223 1.00 64.51 171 ILE B C 1
ATOM 5375 O O . ILE D 4 192 ? 125.233 61.669 82.789 1.00 66.71 171 ILE B O 1
ATOM 5380 N N . GLU D 4 193 ? 124.610 59.589 83.389 1.00 73.53 172 GLU B N 1
ATOM 5381 C CA . GLU D 4 193 ? 125.942 59.025 83.159 1.00 75.02 172 GLU B CA 1
ATOM 5382 C C . GLU D 4 193 ? 126.366 59.071 81.699 1.00 73.88 172 GLU B C 1
ATOM 5383 O O . GLU D 4 193 ? 127.531 59.353 81.398 1.00 71.97 172 GLU B O 1
ATOM 5389 N N . THR D 4 194 ? 125.442 58.819 80.778 1.00 73.96 173 THR B N 1
ATOM 5390 C CA . THR D 4 194 ? 125.803 58.924 79.371 1.00 79.08 173 THR B CA 1
ATOM 5391 C C . THR D 4 194 ? 125.711 60.352 78.851 1.00 79.76 173 THR B C 1
ATOM 5392 O O . THR D 4 194 ? 126.547 60.766 78.041 1.00 80.84 173 THR B O 1
ATOM 5396 N N . GLY D 4 195 ? 124.718 61.120 79.288 1.00 78.66 174 GLY B N 1
ATOM 5397 C CA . GLY D 4 195 ? 124.553 62.449 78.759 1.00 73.23 174 GLY B CA 1
ATOM 5398 C C . GLY D 4 195 ? 123.611 62.487 77.586 1.00 72.45 174 GLY B C 1
ATOM 5399 O O . GLY D 4 195 ? 123.474 63.536 76.952 1.00 76.83 174 GLY B O 1
ATOM 5400 N N . GLN D 4 196 ? 123.077 61.339 77.200 1.00 72.38 175 GLN B N 1
ATOM 5401 C CA . GLN D 4 196 ? 122.192 61.184 76.060 1.00 71.47 175 GLN B CA 1
ATOM 5402 C C . GLN D 4 196 ? 120.770 61.035 76.578 1.00 68.05 175 GLN B C 1
ATOM 5403 O O . GLN D 4 196 ? 120.547 60.424 77.627 1.00 64.85 175 GLN B O 1
ATOM 5409 N N . GLN D 4 197 ? 119.809 61.584 75.847 1.00 66.32 176 GLN B N 1
ATOM 5410 C CA . GLN D 4 197 ? 118.424 61.466 76.268 1.00 67.83 176 GLN B CA 1
ATOM 5411 C C . GLN D 4 197 ? 117.966 60.071 75.899 1.00 68.06 176 GLN B C 1
ATOM 5412 O O . GLN D 4 197 ? 118.113 59.652 74.747 1.00 63.62 176 GLN B O 1
ATOM 5418 N N . THR D 4 198 ? 117.426 59.341 76.869 1.00 69.64 177 THR B N 1
ATOM 5419 C CA . THR D 4 198 ? 117.070 57.966 76.561 1.00 68.65 177 THR B CA 1
ATOM 5420 C C . THR D 4 198 ? 115.776 57.895 75.764 1.00 68.80 177 THR B C 1
ATOM 5421 O O . THR D 4 198 ? 115.773 57.448 74.614 1.00 69.98 177 THR B O 1
ATOM 5425 N N . THR D 4 199 ? 114.664 58.341 76.340 1.00 67.99 178 THR B N 1
ATOM 5426 C CA . THR D 4 199 ? 113.375 58.086 75.712 1.00 64.12 178 THR B CA 1
ATOM 5427 C C . THR D 4 199 ? 112.656 59.416 75.545 1.00 62.75 178 THR B C 1
ATOM 5428 O O . THR D 4 199 ? 112.158 59.981 76.523 1.00 59.87 178 THR B O 1
ATOM 5432 N N . THR D 4 200 ? 112.595 59.914 74.315 1.00 62.03 179 THR B N 1
ATOM 5433 C CA . THR D 4 200 ? 111.938 61.185 74.040 1.00 63.98 179 THR B CA 1
ATOM 5434 C C . THR D 4 200 ? 110.435 61.001 73.861 1.00 63.56 179 THR B C 1
ATOM 5435 O O . THR D 4 200 ? 109.997 60.098 73.144 1.00 67.26 179 THR B O 1
ATOM 5439 N N . PHE D 4 201 ? 109.647 61.852 74.503 1.00 59.18 180 PHE B N 1
ATOM 5440 C CA . PHE D 4 201 ? 108.190 61.739 74.505 1.00 55.03 180 PHE B CA 1
ATOM 5441 C C . PHE D 4 201 ? 107.606 62.856 73.650 1.00 53.64 180 PHE B C 1
ATOM 5442 O O . PHE D 4 201 ? 107.444 63.984 74.116 1.00 57.71 180 PHE B O 1
ATOM 5450 N N . THR D 4 202 ? 107.262 62.524 72.414 1.00 51.22 181 THR B N 1
ATOM 5451 C CA . THR D 4 202 ? 106.710 63.460 71.449 1.00 48.67 181 THR B CA 1
ATOM 5452 C C . THR D 4 202 ? 105.217 63.219 71.277 1.00 46.76 181 THR B C 1
ATOM 5453 O O . THR D 4 202 ? 104.744 62.087 71.399 1.00 49.55 181 THR B O 1
ATOM 5457 N N . GLY D 4 203 ? 104.469 64.285 71.006 1.00 46.12 182 GLY B N 1
ATOM 5458 C CA . GLY D 4 203 ? 103.045 64.098 70.799 1.00 47.16 182 GLY B CA 1
ATOM 5459 C C . GLY D 4 203 ? 102.102 65.199 71.235 1.00 49.54 182 GLY B C 1
ATOM 5460 O O . GLY D 4 203 ? 100.910 65.146 70.919 1.00 52.71 182 GLY B O 1
ATOM 5461 N N . HIS D 4 204 ? 102.598 66.194 71.954 1.00 50.28 183 HIS B N 1
ATOM 5462 C CA . HIS D 4 204 ? 101.785 67.362 72.245 1.00 44.60 183 HIS B CA 1
ATOM 5463 C C . HIS D 4 204 ? 101.871 68.395 71.127 1.00 49.33 183 HIS B C 1
ATOM 5464 O O . HIS D 4 204 ? 102.826 68.435 70.349 1.00 51.21 183 HIS B O 1
ATOM 5471 N N . THR D 4 205 ? 100.849 69.245 71.068 1.00 52.34 184 THR B N 1
ATOM 5472 C CA . THR D 4 205 ? 100.734 70.319 70.089 1.00 51.54 184 THR B CA 1
ATOM 5473 C C . THR D 4 205 ? 101.070 71.676 70.689 1.00 52.42 184 THR B C 1
ATOM 5474 O O . THR D 4 205 ? 101.787 72.467 70.071 1.00 53.29 184 THR B O 1
ATOM 5478 N N . GLY D 4 206 ? 100.570 71.949 71.885 1.00 54.21 185 GLY B N 1
ATOM 5479 C CA . GLY D 4 206 ? 100.970 73.105 72.649 1.00 55.59 185 GLY B CA 1
ATOM 5480 C C . GLY D 4 206 ? 101.999 72.649 73.656 1.00 56.82 185 GLY B C 1
ATOM 5481 O O . GLY D 4 206 ? 102.106 71.463 73.959 1.00 54.94 185 GLY B O 1
ATOM 5482 N N . ASP D 4 207 ? 102.782 73.607 74.135 1.00 57.48 186 ASP B N 1
ATOM 5483 C CA . ASP D 4 207 ? 103.943 73.298 74.948 1.00 52.66 186 ASP B CA 1
ATOM 5484 C C . ASP D 4 207 ? 103.570 72.740 76.314 1.00 48.81 186 ASP B C 1
ATOM 5485 O O . ASP D 4 207 ? 102.526 73.060 76.887 1.00 47.84 186 ASP B O 1
ATOM 5490 N N . VAL D 4 208 ? 104.459 71.874 76.830 1.00 48.47 187 VAL B N 1
ATOM 5491 C CA . VAL D 4 208 ? 104.140 71.138 78.041 1.00 48.15 187 VAL B CA 1
ATOM 5492 C C . VAL D 4 208 ? 104.518 72.011 79.217 1.00 44.44 187 VAL B C 1
ATOM 5493 O O . VAL D 4 208 ? 105.482 72.779 79.154 1.00 44.01 187 VAL B O 1
ATOM 5497 N N . MET D 4 209 ? 103.772 71.899 80.304 1.00 39.78 188 MET B N 1
ATOM 5498 C CA . MET D 4 209 ? 103.954 72.841 81.390 1.00 41.90 188 MET B CA 1
ATOM 5499 C C . MET D 4 209 ? 104.232 72.207 82.727 1.00 47.87 188 MET B C 1
ATOM 5500 O O . MET D 4 209 ? 104.840 72.872 83.572 1.00 49.97 188 MET B O 1
ATOM 5505 N N . SER D 4 210 ? 103.851 70.957 82.957 1.00 53.40 189 SER B N 1
ATOM 5506 C CA . SER D 4 210 ? 104.236 70.372 84.232 1.00 51.92 189 SER B CA 1
ATOM 5507 C C . SER D 4 210 ? 104.461 68.880 84.068 1.00 49.88 189 SER B C 1
ATOM 5508 O O . SER D 4 210 ? 104.248 68.319 82.989 1.00 47.48 189 SER B O 1
ATOM 5511 N N . LEU D 4 211 ? 104.684 68.219 85.202 1.00 48.74 190 LEU B N 1
ATOM 5512 C CA . LEU D 4 211 ? 105.147 66.842 85.251 1.00 51.60 190 LEU B CA 1
ATOM 5513 C C . LEU D 4 211 ? 105.121 66.392 86.701 1.00 55.31 190 LEU B C 1
ATOM 5514 O O . LEU D 4 211 ? 105.435 67.173 87.600 1.00 52.26 190 LEU B O 1
ATOM 5519 N N . SER D 4 212 ? 104.765 65.132 86.915 1.00 55.49 191 SER B N 1
ATOM 5520 C CA . SER D 4 212 ? 104.631 64.586 88.262 1.00 52.75 191 SER B CA 1
ATOM 5521 C C . SER D 4 212 ? 104.865 63.086 88.234 1.00 49.03 191 SER B C 1
ATOM 5522 O O . SER D 4 212 ? 104.099 62.367 87.582 1.00 54.68 191 SER B O 1
ATOM 5525 N N . LEU D 4 213 ? 106.015 62.653 88.746 1.00 46.94 192 LEU B N 1
ATOM 5526 C CA . LEU D 4 213 ? 106.274 61.228 88.892 1.00 48.60 192 LEU B CA 1
ATOM 5527 C C . LEU D 4 213 ? 105.327 60.596 89.895 1.00 53.70 192 LEU B C 1
ATOM 5528 O O . LEU D 4 213 ? 104.854 61.237 90.834 1.00 53.31 192 LEU B O 1
ATOM 5533 N N . ALA D 4 214 ? 105.057 59.316 89.677 1.00 55.90 193 ALA B N 1
ATOM 5534 C CA . ALA D 4 214 ? 104.282 58.539 90.615 1.00 60.73 193 ALA B CA 1
ATOM 5535 C C . ALA D 4 214 ? 105.139 58.216 91.842 1.00 64.77 193 ALA B C 1
ATOM 5536 O O . ALA D 4 214 ? 106.365 58.342 91.797 1.00 67.95 193 ALA B O 1
ATOM 5538 N N . PRO D 4 215 ? 104.513 57.829 92.960 1.00 68.51 194 PRO B N 1
ATOM 5539 C CA . PRO D 4 215 ? 105.303 57.413 94.132 1.00 71.04 194 PRO B CA 1
ATOM 5540 C C . PRO D 4 215 ? 106.149 56.174 93.905 1.00 74.05 194 PRO B C 1
ATOM 5541 O O . PRO D 4 215 ? 107.226 56.067 94.503 1.00 73.65 194 PRO B O 1
ATOM 5545 N N . ASP D 4 216 ? 105.722 55.250 93.047 1.00 76.48 195 ASP B N 1
ATOM 5546 C CA . ASP D 4 216 ? 106.526 54.066 92.774 1.00 78.22 195 ASP B CA 1
ATOM 5547 C C . ASP D 4 216 ? 107.421 54.251 91.561 1.00 77.29 195 ASP B C 1
ATOM 5548 O O . ASP D 4 216 ? 108.170 53.331 91.215 1.00 77.69 195 ASP B O 1
ATOM 5553 N N . THR D 4 217 ? 107.335 55.420 90.916 1.00 71.28 196 THR B N 1
ATOM 5554 C CA . THR D 4 217 ? 108.208 55.875 89.826 1.00 65.88 196 THR B CA 1
ATOM 5555 C C . THR D 4 217 ? 108.257 54.922 88.634 1.00 64.82 196 THR B C 1
ATOM 5556 O O . THR D 4 217 ? 109.255 54.866 87.917 1.00 64.47 196 THR B O 1
ATOM 5560 N N . ARG D 4 218 ? 107.204 54.143 88.407 1.00 63.56 197 ARG B N 1
ATOM 5561 C CA . ARG D 4 218 ? 107.152 53.393 87.159 1.00 64.71 197 ARG B CA 1
ATOM 5562 C C . ARG D 4 218 ? 106.595 54.226 86.011 1.00 63.05 197 ARG B C 1
ATOM 5563 O O . ARG D 4 218 ? 106.919 53.967 84.846 1.00 61.99 197 ARG B O 1
ATOM 5571 N N . LEU D 4 219 ? 105.790 55.241 86.313 1.00 59.80 198 LEU B N 1
ATOM 5572 C CA . LEU D 4 219 ? 105.138 56.049 85.293 1.00 55.58 198 LEU B CA 1
ATOM 5573 C C . LEU D 4 219 ? 105.020 57.470 85.818 1.00 48.56 198 LEU B C 1
ATOM 5574 O O . LEU D 4 219 ? 105.342 57.752 86.973 1.00 40.25 198 LEU B O 1
ATOM 5579 N N . PHE D 4 220 ? 104.535 58.366 84.961 1.00 42.75 199 PHE B N 1
ATOM 5580 C CA . PHE D 4 220 ? 104.349 59.750 85.371 1.00 40.10 199 PHE B CA 1
ATOM 5581 C C . PHE D 4 220 ? 103.313 60.405 84.481 1.00 37.69 199 PHE B C 1
ATOM 5582 O O . PHE D 4 220 ? 102.903 59.866 83.448 1.00 40.01 199 PHE B O 1
ATOM 5590 N N . VAL D 4 221 ? 102.935 61.614 84.883 1.00 42.10 200 VAL B N 1
ATOM 5591 C CA . VAL D 4 221 ? 101.898 62.387 84.215 1.00 46.04 200 VAL B CA 1
ATOM 5592 C C . VAL D 4 221 ? 102.441 63.769 83.883 1.00 48.61 200 VAL B C 1
ATOM 5593 O O . VAL D 4 221 ? 103.131 64.389 84.696 1.00 47.52 200 VAL B O 1
ATOM 5597 N N . SER D 4 222 ? 102.227 64.207 82.651 1.00 44.84 201 SER B N 1
ATOM 5598 C CA . SER D 4 222 ? 102.687 65.522 82.247 1.00 42.24 201 SER B CA 1
ATOM 5599 C C . SER D 4 222 ? 101.516 66.323 81.710 1.00 47.63 201 SER B C 1
ATOM 5600 O O . SER D 4 222 ? 100.620 65.787 81.055 1.00 56.24 201 SER B O 1
ATOM 5603 N N . GLY D 4 223 ? 101.558 67.624 81.948 1.00 51.33 202 GLY B N 1
ATOM 5604 C CA . GLY D 4 223 ? 100.477 68.477 81.498 1.00 46.36 202 GLY B CA 1
ATOM 5605 C C . GLY D 4 223 ? 100.951 69.556 80.561 1.00 45.35 202 GLY B C 1
ATOM 5606 O O . GLY D 4 223 ? 102.101 70.001 80.683 1.00 47.88 202 GLY B O 1
ATOM 5607 N N . ALA D 4 224 ? 100.052 70.083 79.729 1.00 47.10 203 ALA B N 1
ATOM 5608 C CA . ALA D 4 224 ? 100.484 70.976 78.673 1.00 48.09 203 ALA B CA 1
ATOM 5609 C C . ALA D 4 224 ? 99.427 72.029 78.387 1.00 51.23 203 ALA B C 1
ATOM 5610 O O . ALA D 4 224 ? 98.385 72.098 79.046 1.00 51.23 203 ALA B O 1
ATOM 5612 N N . CYS D 4 225 ? 99.712 72.844 77.375 1.00 51.42 204 CYS B N 1
ATOM 5613 C CA . CYS D 4 225 ? 98.839 73.879 76.848 1.00 50.76 204 CYS B CA 1
ATOM 5614 C C . CYS D 4 225 ? 97.751 73.347 75.926 1.00 49.11 204 CYS B C 1
ATOM 5615 O O . CYS D 4 225 ? 96.968 74.142 75.400 1.00 44.63 204 CYS B O 1
ATOM 5618 N N . ASP D 4 226 ? 97.683 72.034 75.719 1.00 50.07 205 ASP B N 1
ATOM 5619 C CA . ASP D 4 226 ? 96.609 71.407 74.961 1.00 48.72 205 ASP B CA 1
ATOM 5620 C C . ASP D 4 226 ? 95.361 71.197 75.791 1.00 50.07 205 ASP B C 1
ATOM 5621 O O . ASP D 4 226 ? 94.357 70.724 75.246 1.00 51.79 205 ASP B O 1
ATOM 5626 N N . ALA D 4 227 ? 95.437 71.520 77.083 1.00 45.66 206 ALA B N 1
ATOM 5627 C CA . ALA D 4 227 ? 94.516 71.071 78.123 1.00 49.38 206 ALA B CA 1
ATOM 5628 C C . ALA D 4 227 ? 94.372 69.551 78.129 1.00 51.26 206 ALA B C 1
ATOM 5629 O O . ALA D 4 227 ? 93.303 69.007 78.403 1.00 51.02 206 ALA B O 1
ATOM 5631 N N . SER D 4 228 ? 95.476 68.858 77.852 1.00 50.21 207 SER B N 1
ATOM 5632 C CA . SER D 4 228 ? 95.498 67.401 77.728 1.00 48.02 207 SER B CA 1
ATOM 5633 C C . SER D 4 228 ? 96.608 66.892 78.637 1.00 50.04 207 SER B C 1
ATOM 5634 O O . SER D 4 228 ? 97.785 66.962 78.277 1.00 52.95 207 SER B O 1
ATOM 5637 N N . ALA D 4 229 ? 96.255 66.366 79.793 1.00 45.58 208 ALA B N 1
ATOM 5638 C CA . ALA D 4 229 ? 97.250 65.692 80.607 1.00 40.39 208 ALA B CA 1
ATOM 5639 C C . ALA D 4 229 ? 97.505 64.307 80.038 1.00 39.83 208 ALA B C 1
ATOM 5640 O O . ALA D 4 229 ? 96.565 63.581 79.731 1.00 46.33 208 ALA B O 1
ATOM 5642 N N . LYS D 4 230 ? 98.765 63.934 79.882 1.00 40.32 209 LYS B N 1
ATOM 5643 C CA . LYS D 4 230 ? 99.059 62.625 79.332 1.00 41.63 209 LYS B CA 1
ATOM 5644 C C . LYS D 4 230 ? 99.841 61.808 80.342 1.00 48.90 209 LYS B C 1
ATOM 5645 O O . LYS D 4 230 ? 100.769 62.304 80.990 1.00 49.41 209 LYS B O 1
ATOM 5651 N N . LEU D 4 231 ? 99.462 60.544 80.438 1.00 54.94 210 LEU B N 1
ATOM 5652 C CA . LEU D 4 231 ? 100.084 59.571 81.327 1.00 50.77 210 LEU B CA 1
ATOM 5653 C C . LEU D 4 231 ? 101.121 58.787 80.541 1.00 46.60 210 LEU B C 1
ATOM 5654 O O . LEU D 4 231 ? 100.792 57.852 79.811 1.00 49.72 210 LEU B O 1
ATOM 5659 N N . TRP D 4 232 ? 102.374 59.218 80.618 1.00 45.15 211 TRP B N 1
ATOM 5660 C CA . TRP D 4 232 ? 103.365 58.488 79.851 1.00 48.20 211 TRP B CA 1
ATOM 5661 C C . TRP D 4 232 ? 103.749 57.204 80.588 1.00 53.16 211 TRP B C 1
ATOM 5662 O O . TRP D 4 232 ? 103.224 56.883 81.657 1.00 47.91 211 TRP B O 1
ATOM 5673 N N . ASP D 4 233 ? 104.697 56.464 80.027 1.00 50.85 212 ASP B N 1
ATOM 5674 C CA . ASP D 4 233 ? 105.197 55.264 80.679 1.00 54.00 212 ASP B CA 1
ATOM 5675 C C . ASP D 4 233 ? 106.698 55.190 80.457 1.00 51.01 212 ASP B C 1
ATOM 5676 O O . ASP D 4 233 ? 107.170 55.288 79.321 1.00 46.92 212 ASP B O 1
ATOM 5681 N N . VAL D 4 234 ? 107.434 55.032 81.553 1.00 51.95 213 VAL B N 1
ATOM 5682 C CA . VAL D 4 234 ? 108.882 55.196 81.531 1.00 57.30 213 VAL B CA 1
ATOM 5683 C C . VAL D 4 234 ? 109.563 54.023 80.834 1.00 63.41 213 VAL B C 1
ATOM 5684 O O . VAL D 4 234 ? 110.453 54.215 79.995 1.00 61.03 213 VAL B O 1
ATOM 5688 N N . ARG D 4 235 ? 109.151 52.793 81.155 1.00 71.98 214 ARG B N 1
ATOM 5689 C CA . ARG D 4 235 ? 109.860 51.624 80.639 1.00 77.23 214 ARG B CA 1
ATOM 5690 C C . ARG D 4 235 ? 109.607 51.418 79.151 1.00 79.43 214 ARG B C 1
ATOM 5691 O O . ARG D 4 235 ? 110.554 51.274 78.370 1.00 81.30 214 ARG B O 1
ATOM 5699 N N . GLU D 4 236 ? 108.339 51.396 78.737 1.00 81.86 215 GLU B N 1
ATOM 5700 C CA . GLU D 4 236 ? 108.034 51.115 77.337 1.00 85.25 215 GLU B CA 1
ATOM 5701 C C . GLU D 4 236 ? 108.378 52.314 76.457 1.00 80.90 215 GLU B C 1
ATOM 5702 O O . GLU D 4 236 ? 109.113 52.181 75.473 1.00 80.83 215 GLU B O 1
ATOM 5708 N N . GLY D 4 237 ? 107.860 53.490 76.795 1.00 76.95 216 GLY B N 1
ATOM 5709 C CA . GLY D 4 237 ? 108.220 54.705 76.108 1.00 72.57 216 GLY B CA 1
ATOM 5710 C C . GLY D 4 237 ? 107.130 55.347 75.285 1.00 70.36 216 GLY B C 1
ATOM 5711 O O . GLY D 4 237 ? 107.435 56.233 74.479 1.00 69.18 216 GLY B O 1
ATOM 5712 N N . MET D 4 238 ? 105.881 54.924 75.431 1.00 70.77 217 MET B N 1
ATOM 5713 C CA . MET D 4 238 ? 104.783 55.566 74.730 1.00 75.94 217 MET B CA 1
ATOM 5714 C C . MET D 4 238 ? 103.746 56.056 75.732 1.00 74.52 217 MET B C 1
ATOM 5715 O O . MET D 4 238 ? 103.661 55.563 76.860 1.00 72.53 217 MET B O 1
ATOM 5720 N N . CYS D 4 239 ? 102.974 57.057 75.310 1.00 70.43 218 CYS B N 1
ATOM 5721 C CA . CYS D 4 239 ? 101.857 57.540 76.110 1.00 68.68 218 CYS B CA 1
ATOM 5722 C C . CYS D 4 239 ? 100.781 56.473 76.227 1.00 69.93 218 CYS B C 1
ATOM 5723 O O . CYS D 4 239 ? 100.583 55.655 75.325 1.00 68.50 218 CYS B O 1
ATOM 5726 N N . ARG D 4 240 ? 100.075 56.485 77.351 1.00 71.74 219 ARG B N 1
ATOM 5727 C CA . ARG D 4 240 ? 98.941 55.596 77.540 1.00 75.21 219 ARG B CA 1
ATOM 5728 C C . ARG D 4 240 ? 97.615 56.337 77.472 1.00 77.14 219 ARG B C 1
ATOM 5729 O O . ARG D 4 240 ? 96.740 55.957 76.692 1.00 83.69 219 ARG B O 1
ATOM 5737 N N . GLN D 4 241 ? 97.435 57.391 78.261 1.00 74.90 220 GLN B N 1
ATOM 5738 C CA . GLN D 4 241 ? 96.132 58.024 78.333 1.00 71.04 220 GLN B CA 1
ATOM 5739 C C . GLN D 4 241 ? 96.272 59.525 78.141 1.00 69.29 220 GLN B C 1
ATOM 5740 O O . GLN D 4 241 ? 97.260 60.126 78.574 1.00 72.23 220 GLN B O 1
ATOM 5746 N N . THR D 4 242 ? 95.283 60.119 77.479 1.00 66.99 221 THR B N 1
ATOM 5747 C CA . THR D 4 242 ? 95.227 61.556 77.255 1.00 62.66 221 THR B CA 1
ATOM 5748 C C . THR D 4 242 ? 93.921 62.108 77.807 1.00 64.08 221 THR B C 1
ATOM 5749 O O . THR D 4 242 ? 92.840 61.614 77.475 1.00 65.68 221 THR B O 1
ATOM 5753 N N . PHE D 4 243 ? 94.032 63.133 78.639 1.00 65.39 222 PHE B N 1
ATOM 5754 C CA . PHE D 4 243 ? 92.930 63.696 79.403 1.00 66.27 222 PHE B CA 1
ATOM 5755 C C . PHE D 4 243 ? 92.622 65.110 78.945 1.00 65.87 222 PHE B C 1
ATOM 5756 O O . PHE D 4 243 ? 93.515 65.965 78.921 1.00 63.98 222 PHE B O 1
ATOM 5764 N N . THR D 4 244 ? 91.373 65.358 78.585 1.00 67.23 223 THR B N 1
ATOM 5765 C CA . THR D 4 244 ? 90.946 66.707 78.276 1.00 69.57 223 THR B CA 1
ATOM 5766 C C . THR D 4 244 ? 89.867 67.072 79.294 1.00 71.78 223 THR B C 1
ATOM 5767 O O . THR D 4 244 ? 89.407 66.226 80.064 1.00 72.57 223 THR B O 1
ATOM 5771 N N . GLY D 4 245 ? 89.460 68.337 79.313 1.00 70.61 224 GLY B N 1
ATOM 5772 C CA . GLY D 4 245 ? 88.437 68.788 80.233 1.00 70.58 224 GLY B CA 1
ATOM 5773 C C . GLY D 4 245 ? 88.716 70.155 80.814 1.00 68.36 224 GLY B C 1
ATOM 5774 O O . GLY D 4 245 ? 87.918 70.682 81.591 1.00 66.96 224 GLY B O 1
ATOM 5775 N N . HIS D 4 246 ? 89.825 70.756 80.412 1.00 65.70 225 HIS B N 1
ATOM 5776 C CA . HIS D 4 246 ? 90.131 72.138 80.742 1.00 59.84 225 HIS B CA 1
ATOM 5777 C C . HIS D 4 246 ? 89.853 73.009 79.531 1.00 61.88 225 HIS B C 1
ATOM 5778 O O . HIS D 4 246 ? 89.955 72.564 78.386 1.00 57.23 225 HIS B O 1
ATOM 5785 N N . GLU D 4 247 ? 89.462 74.249 79.801 1.00 63.64 226 GLU B N 1
ATOM 5786 C CA . GLU D 4 247 ? 89.245 75.198 78.721 1.00 66.76 226 GLU B CA 1
ATOM 5787 C C . GLU D 4 247 ? 90.568 75.574 78.072 1.00 63.56 226 GLU B C 1
ATOM 5788 O O . GLU D 4 247 ? 90.774 75.360 76.873 1.00 62.84 226 GLU B O 1
ATOM 5794 N N . SER D 4 248 ? 91.479 76.126 78.859 1.00 60.93 227 SER B N 1
ATOM 5795 C CA . SER D 4 248 ? 92.790 76.565 78.409 1.00 57.56 227 SER B CA 1
ATOM 5796 C C . SER D 4 248 ? 93.894 75.775 79.114 1.00 56.04 227 SER B C 1
ATOM 5797 O O . SER D 4 248 ? 93.646 74.753 79.762 1.00 55.19 227 SER B O 1
ATOM 5800 N N . ASP D 4 249 ? 95.119 76.274 78.917 1.00 51.86 228 ASP B N 1
ATOM 5801 C CA . ASP D 4 249 ? 96.398 75.712 79.349 1.00 47.02 228 ASP B CA 1
ATOM 5802 C C . ASP D 4 249 ? 96.391 75.243 80.800 1.00 48.67 228 ASP B C 1
ATOM 5803 O O . ASP D 4 249 ? 95.740 75.836 81.663 1.00 46.31 228 ASP B O 1
ATOM 5808 N N . ILE D 4 250 ? 97.133 74.169 81.067 1.00 48.65 229 ILE B N 1
ATOM 5809 C CA . ILE D 4 250 ? 97.266 73.609 82.408 1.00 46.09 229 ILE B CA 1
ATOM 5810 C C . ILE D 4 250 ? 98.684 73.863 82.888 1.00 40.80 229 ILE B C 1
ATOM 5811 O O . ILE D 4 250 ? 99.636 73.693 82.128 1.00 36.96 229 ILE B O 1
ATOM 5816 N N . ASN D 4 251 ? 98.821 74.257 84.161 1.00 39.17 230 ASN B N 1
ATOM 5817 C CA . ASN D 4 251 ? 100.063 74.774 84.709 1.00 44.41 230 ASN B CA 1
ATOM 5818 C C . ASN D 4 251 ? 100.642 73.959 85.858 1.00 48.31 230 ASN B C 1
ATOM 5819 O O . ASN D 4 251 ? 101.736 74.289 86.325 1.00 49.22 230 ASN B O 1
ATOM 5824 N N . ALA D 4 252 ? 99.953 72.926 86.339 1.00 51.00 231 ALA B N 1
ATOM 5825 C CA . ALA D 4 252 ? 100.344 72.281 87.593 1.00 50.43 231 ALA B CA 1
ATOM 5826 C C . ALA D 4 252 ? 99.708 70.905 87.650 1.00 51.73 231 ALA B C 1
ATOM 5827 O O . ALA D 4 252 ? 98.485 70.801 87.549 1.00 48.13 231 ALA B O 1
ATOM 5829 N N . ILE D 4 253 ? 100.513 69.863 87.846 1.00 53.39 232 ILE B N 1
ATOM 5830 C CA . ILE D 4 253 ? 100.010 68.502 88.009 1.00 53.93 232 ILE B CA 1
ATOM 5831 C C . ILE D 4 253 ? 100.656 67.848 89.234 1.00 58.51 232 ILE B C 1
ATOM 5832 O O . ILE D 4 253 ? 101.851 68.035 89.486 1.00 57.68 232 ILE B O 1
ATOM 5837 N N . CYS D 4 254 ? 99.838 67.224 90.084 1.00 62.05 233 CYS B N 1
ATOM 5838 C CA . CYS D 4 254 ? 100.367 66.429 91.194 1.00 62.27 233 CYS B CA 1
ATOM 5839 C C . CYS D 4 254 ? 99.648 65.096 91.348 1.00 57.16 233 CYS B C 1
ATOM 5840 O O . CYS D 4 254 ? 98.417 65.052 91.291 1.00 55.08 233 CYS B O 1
ATOM 5843 N N . PHE D 4 255 ? 100.412 64.005 91.451 1.00 56.54 234 PHE B N 1
ATOM 5844 C CA . PHE D 4 255 ? 99.815 62.706 91.743 1.00 59.42 234 PHE B CA 1
ATOM 5845 C C . PHE D 4 255 ? 99.111 62.670 93.091 1.00 60.44 234 PHE B C 1
ATOM 5846 O O . PHE D 4 255 ? 99.571 63.257 94.072 1.00 59.40 234 PHE B O 1
ATOM 5854 N N . PHE D 4 256 ? 97.995 61.949 93.129 1.00 59.64 235 PHE B N 1
ATOM 5855 C CA . PHE D 4 256 ? 97.421 61.490 94.384 1.00 57.49 235 PHE B CA 1
ATOM 5856 C C . PHE D 4 256 ? 98.425 60.539 95.041 1.00 57.86 235 PHE B C 1
ATOM 5857 O O . PHE D 4 256 ? 99.183 59.865 94.336 1.00 60.21 235 PHE B O 1
ATOM 5865 N N . PRO D 4 257 ? 98.479 60.484 96.381 1.00 55.35 236 PRO B N 1
ATOM 5866 C CA . PRO D 4 257 ? 99.523 59.674 97.041 1.00 58.83 236 PRO B CA 1
ATOM 5867 C C . PRO D 4 257 ? 99.444 58.178 96.784 1.00 61.12 236 PRO B C 1
ATOM 5868 O O . PRO D 4 257 ? 100.462 57.501 96.962 1.00 58.09 236 PRO B O 1
ATOM 5872 N N . ASN D 4 258 ? 98.288 57.625 96.405 1.00 67.53 237 ASN B N 1
ATOM 5873 C CA . ASN D 4 258 ? 98.274 56.206 96.054 1.00 68.09 237 ASN B CA 1
ATOM 5874 C C . ASN D 4 258 ? 98.987 55.937 94.730 1.00 65.10 237 ASN B C 1
ATOM 5875 O O . ASN D 4 258 ? 99.345 54.789 94.448 1.00 67.79 237 ASN B O 1
ATOM 5880 N N . GLY D 4 259 ? 99.182 56.970 93.910 1.00 59.28 238 GLY B N 1
ATOM 5881 C CA . GLY D 4 259 ? 99.735 56.802 92.588 1.00 52.99 238 GLY B CA 1
ATOM 5882 C C . GLY D 4 259 ? 98.726 56.383 91.551 1.00 54.78 238 GLY B C 1
ATOM 5883 O O . GLY D 4 259 ? 99.115 56.085 90.418 1.00 53.61 238 GLY B O 1
ATOM 5884 N N . ASN D 4 260 ? 97.443 56.354 91.899 1.00 58.35 239 ASN B N 1
ATOM 5885 C CA . ASN D 4 260 ? 96.405 55.914 90.981 1.00 63.96 239 ASN B CA 1
ATOM 5886 C C . ASN D 4 260 ? 95.500 57.057 90.543 1.00 64.43 239 ASN B C 1
ATOM 5887 O O . ASN D 4 260 ? 94.494 56.812 89.874 1.00 61.52 239 ASN B O 1
ATOM 5892 N N . ALA D 4 261 ? 95.861 58.299 90.858 1.00 63.82 240 ALA B N 1
ATOM 5893 C CA . ALA D 4 261 ? 95.093 59.455 90.415 1.00 59.82 240 ALA B CA 1
ATOM 5894 C C . ALA D 4 261 ? 96.012 60.662 90.421 1.00 60.02 240 ALA B C 1
ATOM 5895 O O . ALA D 4 261 ? 97.131 60.605 90.933 1.00 53.98 240 ALA B O 1
ATOM 5897 N N . PHE D 4 262 ? 95.488 61.781 89.926 1.00 60.24 241 PHE B N 1
ATOM 5898 C CA . PHE D 4 262 ? 96.215 63.041 89.957 1.00 54.77 241 PHE B CA 1
ATOM 5899 C C . PHE D 4 262 ? 95.291 64.230 89.757 1.00 54.98 241 PHE B C 1
ATOM 5900 O O . PHE D 4 262 ? 94.316 64.152 89.008 1.00 47.87 241 PHE B O 1
ATOM 5908 N N . ALA D 4 263 ? 95.612 65.323 90.438 1.00 59.09 242 ALA B N 1
ATOM 5909 C CA . ALA D 4 263 ? 94.944 66.599 90.263 1.00 55.16 242 ALA B CA 1
ATOM 5910 C C . ALA D 4 263 ? 95.693 67.422 89.226 1.00 55.20 242 ALA B C 1
ATOM 5911 O O . ALA D 4 263 ? 96.836 67.127 88.877 1.00 57.44 242 ALA B O 1
ATOM 5913 N N . THR D 4 264 ? 95.050 68.488 88.748 1.00 53.06 243 THR B N 1
ATOM 5914 C CA . THR D 4 264 ? 95.601 69.305 87.667 1.00 50.06 243 THR B CA 1
ATOM 5915 C C . THR D 4 264 ? 95.150 70.736 87.887 1.00 51.53 243 THR B C 1
ATOM 5916 O O . THR D 4 264 ? 93.949 71.001 87.863 1.00 53.34 243 THR B O 1
ATOM 5920 N N . GLY D 4 265 ? 96.093 71.657 88.020 1.00 51.71 244 GLY B N 1
ATOM 5921 C CA . GLY D 4 265 ? 95.792 73.066 88.236 1.00 50.87 244 GLY B CA 1
ATOM 5922 C C . GLY D 4 265 ? 96.047 73.825 86.947 1.00 45.98 244 GLY B C 1
ATOM 5923 O O . GLY D 4 265 ? 97.055 73.594 86.288 1.00 48.41 244 GLY B O 1
ATOM 5924 N N . SER D 4 266 ? 95.144 74.731 86.588 1.00 41.82 245 SER B N 1
ATOM 5925 C CA . SER D 4 266 ? 95.195 75.348 85.269 1.00 46.44 245 SER B CA 1
ATOM 5926 C C . SER D 4 266 ? 95.061 76.857 85.400 1.00 50.70 245 SER B C 1
ATOM 5927 O O . SER D 4 266 ? 94.855 77.392 86.489 1.00 48.24 245 SER B O 1
ATOM 5930 N N . ASP D 4 267 ? 95.138 77.551 84.267 1.00 54.03 246 ASP B N 1
ATOM 5931 C CA . ASP D 4 267 ? 94.878 78.985 84.239 1.00 56.63 246 ASP B CA 1
ATOM 5932 C C . ASP D 4 267 ? 93.399 79.319 84.169 1.00 54.37 246 ASP B C 1
ATOM 5933 O O . ASP D 4 267 ? 93.051 80.474 83.912 1.00 53.61 246 ASP B O 1
ATOM 5938 N N . ASP D 4 268 ? 92.528 78.340 84.390 1.00 52.02 247 ASP B N 1
ATOM 5939 C CA . ASP D 4 268 ? 91.093 78.496 84.234 1.00 49.81 247 ASP B CA 1
ATOM 5940 C C . ASP D 4 268 ? 90.407 78.587 85.588 1.00 51.60 247 ASP B C 1
ATOM 5941 O O . ASP D 4 268 ? 89.187 78.417 85.664 1.00 53.32 247 ASP B O 1
ATOM 5946 N N . ALA D 4 269 ? 91.190 78.816 86.653 1.00 55.02 248 ALA B N 1
ATOM 5947 C CA . ALA D 4 269 ? 90.766 78.786 88.058 1.00 61.84 248 ALA B CA 1
ATOM 5948 C C . ALA D 4 269 ? 90.106 77.470 88.458 1.00 67.31 248 ALA B C 1
ATOM 5949 O O . ALA D 4 269 ? 89.237 77.440 89.331 1.00 70.44 248 ALA B O 1
ATOM 5951 N N . THR D 4 270 ? 90.514 76.370 87.837 1.00 67.66 249 THR B N 1
ATOM 5952 C CA . THR D 4 270 ? 89.910 75.067 88.079 1.00 65.25 249 THR B CA 1
ATOM 5953 C C . THR D 4 270 ? 91.004 74.053 88.368 1.00 63.92 249 THR B C 1
ATOM 5954 O O . THR D 4 270 ? 91.958 73.912 87.597 1.00 62.94 249 THR B O 1
ATOM 5958 N N . CYS D 4 271 ? 90.901 73.399 89.508 1.00 64.81 250 CYS B N 1
ATOM 5959 C CA . CYS D 4 271 ? 91.646 72.183 89.742 1.00 60.39 250 CYS B CA 1
ATOM 5960 C C . CYS D 4 271 ? 90.722 71.048 89.367 1.00 59.81 250 CYS B C 1
ATOM 5961 O O . CYS D 4 271 ? 89.515 71.160 89.528 1.00 59.12 250 CYS B O 1
ATOM 5964 N N . ARG D 4 272 ? 91.263 70.022 88.735 1.00 60.58 251 ARG B N 1
ATOM 5965 C CA . ARG D 4 272 ? 90.434 68.916 88.267 1.00 57.36 251 ARG B CA 1
ATOM 5966 C C . ARG D 4 272 ? 91.206 67.652 88.564 1.00 60.24 251 ARG B C 1
ATOM 5967 O O . ARG D 4 272 ? 92.288 67.441 88.012 1.00 65.30 251 ARG B O 1
ATOM 5975 N N . LEU D 4 273 ? 90.684 66.835 89.463 1.00 61.71 252 LEU B N 1
ATOM 5976 C CA . LEU D 4 273 ? 91.351 65.582 89.734 1.00 59.27 252 LEU B CA 1
ATOM 5977 C C . LEU D 4 273 ? 90.840 64.514 88.786 1.00 57.02 252 LEU B C 1
ATOM 5978 O O . LEU D 4 273 ? 89.626 64.329 88.645 1.00 59.16 252 LEU B O 1
ATOM 5983 N N . PHE D 4 274 ? 91.776 63.874 88.096 1.00 52.99 253 PHE B N 1
ATOM 5984 C CA . PHE D 4 274 ? 91.546 62.826 87.115 1.00 56.44 253 PHE B CA 1
ATOM 5985 C C . PHE D 4 274 ? 91.891 61.455 87.675 1.00 60.96 253 PHE B C 1
ATOM 5986 O O . PHE D 4 274 ? 92.604 61.323 88.671 1.00 58.07 253 PHE B O 1
ATOM 5994 N N . ASP D 4 275 ? 91.383 60.429 87.007 1.00 59.79 254 ASP B N 1
ATOM 5995 C CA . ASP D 4 275 ? 91.699 59.053 87.341 1.00 57.15 254 ASP B CA 1
ATOM 5996 C C . ASP D 4 275 ? 92.448 58.500 86.140 1.00 53.65 254 ASP B C 1
ATOM 5997 O O . ASP D 4 275 ? 92.123 58.826 85.000 1.00 45.82 254 ASP B O 1
ATOM 6002 N N . LEU D 4 276 ? 93.403 57.618 86.382 1.00 55.38 255 LEU B N 1
ATOM 6003 C CA . LEU D 4 276 ? 94.167 57.093 85.262 1.00 58.97 255 LEU B CA 1
ATOM 6004 C C . LEU D 4 276 ? 93.522 55.839 84.692 1.00 59.57 255 LEU B C 1
ATOM 6005 O O . LEU D 4 276 ? 93.535 55.623 83.476 1.00 48.89 255 LEU B O 1
ATOM 6010 N N . ARG D 4 277 ? 92.959 55.016 85.569 1.00 64.64 256 ARG B N 1
ATOM 6011 C CA . ARG D 4 277 ? 92.251 53.813 85.152 1.00 64.89 256 ARG B CA 1
ATOM 6012 C C . ARG D 4 277 ? 90.955 54.153 84.423 1.00 65.26 256 ARG B C 1
ATOM 6013 O O . ARG D 4 277 ? 90.693 53.631 83.333 1.00 63.66 256 ARG B O 1
ATOM 6021 N N . ALA D 4 278 ? 90.132 55.031 85.000 1.00 64.05 257 ALA B N 1
ATOM 6022 C CA . ALA D 4 278 ? 88.835 55.341 84.411 1.00 56.98 257 ALA B CA 1
ATOM 6023 C C . ALA D 4 278 ? 88.914 56.293 83.230 1.00 59.95 257 ALA B C 1
ATOM 6024 O O . ALA D 4 278 ? 87.881 56.522 82.589 1.00 60.57 257 ALA B O 1
ATOM 6026 N N . ASP D 4 279 ? 90.086 56.876 82.970 1.00 56.77 258 ASP B N 1
ATOM 6027 C CA . ASP D 4 279 ? 90.392 57.605 81.734 1.00 57.98 258 ASP B CA 1
ATOM 6028 C C . ASP D 4 279 ? 89.524 58.858 81.543 1.00 58.79 258 ASP B C 1
ATOM 6029 O O . ASP D 4 279 ? 89.323 59.334 80.421 1.00 59.81 258 ASP B O 1
ATOM 6034 N N . GLN D 4 280 ? 89.006 59.441 82.621 1.00 59.96 259 GLN B N 1
ATOM 6035 C CA . GLN D 4 280 ? 88.203 60.640 82.447 1.00 60.54 259 GLN B CA 1
ATOM 6036 C C . GLN D 4 280 ? 88.373 61.514 83.686 1.00 59.82 259 GLN B C 1
ATOM 6037 O O . GLN D 4 280 ? 88.986 61.110 84.678 1.00 57.51 259 GLN B O 1
ATOM 6043 N N . GLU D 4 281 ? 87.838 62.729 83.605 1.00 59.24 260 GLU B N 1
ATOM 6044 C CA . GLU D 4 281 ? 87.836 63.662 84.721 1.00 58.54 260 GLU B CA 1
ATOM 6045 C C . GLU D 4 281 ? 86.943 63.144 85.838 1.00 59.06 260 GLU B C 1
ATOM 6046 O O . GLU D 4 281 ? 85.887 62.559 85.585 1.00 61.75 260 GLU B O 1
ATOM 6052 N N . LEU D 4 282 ? 87.362 63.355 87.080 1.00 59.91 261 LEU B N 1
ATOM 6053 C CA . LEU D 4 282 ? 86.611 62.850 88.214 1.00 61.37 261 LEU B CA 1
ATOM 6054 C C . LEU D 4 282 ? 86.022 64.016 88.987 1.00 64.94 261 LEU B C 1
ATOM 6055 O O . LEU D 4 282 ? 84.839 63.982 89.335 1.00 65.65 261 LEU B O 1
ATOM 6060 N N . MET D 4 283 ? 86.808 65.050 89.283 1.00 69.48 262 MET B N 1
ATOM 6061 C CA . MET D 4 283 ? 86.270 66.140 90.085 1.00 69.26 262 MET B CA 1
ATOM 6062 C C . MET D 4 283 ? 86.799 67.468 89.557 1.00 67.59 262 MET B C 1
ATOM 6063 O O . MET D 4 283 ? 87.906 67.543 89.023 1.00 64.43 262 MET B O 1
ATOM 6068 N N . THR D 4 284 ? 86.016 68.524 89.790 1.00 65.18 263 THR B N 1
ATOM 6069 C CA . THR D 4 284 ? 86.280 69.897 89.368 1.00 66.21 263 THR B CA 1
ATOM 6070 C C . THR D 4 284 ? 86.300 70.778 90.611 1.00 67.75 263 THR B C 1
ATOM 6071 O O . THR D 4 284 ? 85.278 71.336 91.015 1.00 65.58 263 THR B O 1
ATOM 6075 N N . TYR D 4 285 ? 87.457 70.872 91.239 1.00 73.23 264 TYR B N 1
ATOM 6076 C CA . TYR D 4 285 ? 87.609 71.690 92.427 1.00 78.68 264 TYR B CA 1
ATOM 6077 C C . TYR D 4 285 ? 87.679 73.125 91.941 1.00 85.82 264 TYR B C 1
ATOM 6078 O O . TYR D 4 285 ? 88.709 73.581 91.439 1.00 86.69 264 TYR B O 1
ATOM 6087 N N . SER D 4 286 ? 86.556 73.824 92.034 1.00 94.96 265 SER B N 1
ATOM 6088 C CA . SER D 4 286 ? 86.499 75.215 91.633 1.00 103.90 265 SER B CA 1
ATOM 6089 C C . SER D 4 286 ? 85.431 75.894 92.468 1.00 108.54 265 SER B C 1
ATOM 6090 O O . SER D 4 286 ? 84.568 75.243 93.060 1.00 112.86 265 SER B O 1
ATOM 6093 N N . HIS D 4 287 ? 85.500 77.217 92.508 1.00 111.43 266 HIS B N 1
ATOM 6094 C CA . HIS D 4 287 ? 84.577 77.984 93.320 1.00 111.10 266 HIS B CA 1
ATOM 6095 C C . HIS D 4 287 ? 84.318 79.329 92.681 1.00 110.35 266 HIS B C 1
ATOM 6096 O O . HIS D 4 287 ? 85.109 79.814 91.873 1.00 111.80 266 HIS B O 1
ATOM 6103 N N . ASP D 4 288 ? 83.157 79.894 92.989 1.00 108.64 267 ASP B N 1
ATOM 6104 C CA . ASP D 4 288 ? 82.788 81.166 92.406 1.00 105.23 267 ASP B CA 1
ATOM 6105 C C . ASP D 4 288 ? 83.614 82.267 93.076 1.00 101.38 267 ASP B C 1
ATOM 6106 O O . ASP D 4 288 ? 84.424 82.006 93.969 1.00 98.15 267 ASP B O 1
ATOM 6111 N N . ASN D 4 289 ? 83.468 83.494 92.573 1.00 100.10 268 ASN B N 1
ATOM 6112 C CA . ASN D 4 289 ? 84.164 84.733 92.962 1.00 102.63 268 ASN B CA 1
ATOM 6113 C C . ASN D 4 289 ? 85.684 84.701 92.790 1.00 101.40 268 ASN B C 1
ATOM 6114 O O . ASN D 4 289 ? 86.335 85.723 93.037 1.00 101.66 268 ASN B O 1
ATOM 6119 N N . ILE D 4 290 ? 86.279 83.575 92.402 1.00 98.65 269 ILE B N 1
ATOM 6120 C CA . ILE D 4 290 ? 87.704 83.518 92.100 1.00 94.12 269 ILE B CA 1
ATOM 6121 C C . ILE D 4 290 ? 87.848 83.201 90.617 1.00 89.77 269 ILE B C 1
ATOM 6122 O O . ILE D 4 290 ? 87.102 82.380 90.071 1.00 86.47 269 ILE B O 1
ATOM 6127 N N . ILE D 4 291 ? 88.757 83.909 89.952 1.00 86.67 270 ILE B N 1
ATOM 6128 C CA . ILE D 4 291 ? 88.967 83.773 88.515 1.00 82.82 270 ILE B CA 1
ATOM 6129 C C . ILE D 4 291 ? 90.432 83.672 88.126 1.00 74.57 270 ILE B C 1
ATOM 6130 O O . ILE D 4 291 ? 90.720 83.421 86.947 1.00 77.50 270 ILE B O 1
ATOM 6135 N N . CYS D 4 292 ? 91.365 83.852 89.054 1.00 68.29 271 CYS B N 1
ATOM 6136 C CA . CYS D 4 292 ? 92.765 83.951 88.678 1.00 67.47 271 CYS B CA 1
ATOM 6137 C C . CYS D 4 292 ? 93.354 82.573 88.391 1.00 64.64 271 CYS B C 1
ATOM 6138 O O . CYS D 4 292 ? 92.711 81.539 88.574 1.00 65.11 271 CYS B O 1
ATOM 6141 N N . GLY D 4 293 ? 94.613 82.563 87.949 1.00 64.51 272 GLY B N 1
ATOM 6142 C CA . GLY D 4 293 ? 95.231 81.312 87.570 1.00 64.22 272 GLY B CA 1
ATOM 6143 C C . GLY D 4 293 ? 95.798 80.544 88.737 1.00 63.58 272 GLY B C 1
ATOM 6144 O O . GLY D 4 293 ? 95.912 81.042 89.852 1.00 61.79 272 GLY B O 1
ATOM 6145 N N . ILE D 4 294 ? 96.162 79.298 88.451 1.00 59.30 273 ILE B N 1
ATOM 6146 C CA . ILE D 4 294 ? 96.750 78.387 89.424 1.00 56.11 273 ILE B CA 1
ATOM 6147 C C . ILE D 4 294 ? 98.165 78.072 88.979 1.00 51.42 273 ILE B C 1
ATOM 6148 O O . ILE D 4 294 ? 98.386 77.705 87.820 1.00 50.00 273 ILE B O 1
ATOM 6153 N N . THR D 4 295 ? 99.121 78.215 89.892 1.00 46.97 274 THR B N 1
ATOM 6154 C CA . THR D 4 295 ? 100.519 78.006 89.559 1.00 50.63 274 THR B CA 1
ATOM 6155 C C . THR D 4 295 ? 101.086 76.703 90.103 1.00 51.06 274 THR B C 1
ATOM 6156 O O . THR D 4 295 ? 101.947 76.101 89.458 1.00 40.99 274 THR B O 1
ATOM 6160 N N . SER D 4 296 ? 100.582 76.207 91.227 1.00 51.68 275 SER B N 1
ATOM 6161 C CA . SER D 4 296 ? 101.078 74.945 91.755 1.00 54.07 275 SER B CA 1
ATOM 6162 C C . SER D 4 296 ? 99.991 74.274 92.572 1.00 58.28 275 SER B C 1
ATOM 6163 O O . SER D 4 296 ? 99.186 74.939 93.226 1.00 54.80 275 SER B O 1
ATOM 6166 N N . VAL D 4 297 ? 99.961 72.946 92.508 1.00 59.00 276 VAL B N 1
ATOM 6167 C CA . VAL D 4 297 ? 99.129 72.115 93.368 1.00 58.51 276 VAL B CA 1
ATOM 6168 C C . VAL D 4 297 ? 99.975 71.042 94.039 1.00 57.39 276 VAL B C 1
ATOM 6169 O O . VAL D 4 297 ? 101.024 70.643 93.523 1.00 56.38 276 VAL B O 1
ATOM 6173 N N . SER D 4 298 ? 99.501 70.564 95.192 1.00 60.33 277 SER B N 1
ATOM 6174 C CA . SER D 4 298 ? 100.059 69.396 95.864 1.00 57.77 277 SER B CA 1
ATOM 6175 C C . SER D 4 298 ? 99.034 68.836 96.841 1.00 54.76 277 SER B C 1
ATOM 6176 O O . SER D 4 298 ? 98.243 69.580 97.425 1.00 52.39 277 SER B O 1
ATOM 6179 N N . PHE D 4 299 ? 99.072 67.519 97.024 1.00 57.27 278 PHE B N 1
ATOM 6180 C CA . PHE D 4 299 ? 98.157 66.839 97.926 1.00 53.53 278 PHE B CA 1
ATOM 6181 C C . PHE D 4 299 ? 98.717 66.816 99.339 1.00 53.40 278 PHE B C 1
ATOM 6182 O O . PHE D 4 299 ? 99.860 67.194 99.584 1.00 49.52 278 PHE B O 1
ATOM 6190 N N . SER D 4 300 ? 97.901 66.344 100.280 1.00 56.32 279 SER B N 1
ATOM 6191 C CA . SER D 4 300 ? 98.402 66.014 101.609 1.00 61.03 279 SER B CA 1
ATOM 6192 C C . SER D 4 300 ? 98.954 64.593 101.566 1.00 63.80 279 SER B C 1
ATOM 6193 O O . SER D 4 300 ? 99.059 63.977 100.501 1.00 63.61 279 SER B O 1
ATOM 6196 N N . LYS D 4 301 ? 99.290 64.028 102.726 1.00 65.00 280 LYS B N 1
ATOM 6197 C CA . LYS D 4 301 ? 99.836 62.680 102.695 1.00 64.61 280 LYS B CA 1
ATOM 6198 C C . LYS D 4 301 ? 98.712 61.668 102.577 1.00 66.64 280 LYS B C 1
ATOM 6199 O O . LYS D 4 301 ? 98.820 60.690 101.829 1.00 67.77 280 LYS B O 1
ATOM 6205 N N . SER D 4 302 ? 97.627 61.894 103.308 1.00 67.41 281 SER B N 1
ATOM 6206 C CA . SER D 4 302 ? 96.472 61.022 103.195 1.00 69.18 281 SER B CA 1
ATOM 6207 C C . SER D 4 302 ? 95.664 61.323 101.949 1.00 71.72 281 SER B C 1
ATOM 6208 O O . SER D 4 302 ? 95.055 60.414 101.374 1.00 70.99 281 SER B O 1
ATOM 6211 N N . GLY D 4 303 ? 95.660 62.576 101.510 1.00 67.43 282 GLY B N 1
ATOM 6212 C CA . GLY D 4 303 ? 94.851 62.952 100.381 1.00 61.61 282 GLY B CA 1
ATOM 6213 C C . GLY D 4 303 ? 93.607 63.718 100.765 1.00 62.32 282 GLY B C 1
ATOM 6214 O O . GLY D 4 303 ? 92.808 64.046 99.885 1.00 62.91 282 GLY B O 1
ATOM 6215 N N . ARG D 4 304 ? 93.408 63.991 102.058 1.00 63.06 283 ARG B N 1
ATOM 6216 C CA . ARG D 4 304 ? 92.153 64.559 102.537 1.00 63.04 283 ARG B CA 1
ATOM 6217 C C . ARG D 4 304 ? 92.049 66.023 102.169 1.00 62.37 283 ARG B C 1
ATOM 6218 O O . ARG D 4 304 ? 90.947 66.539 101.956 1.00 57.61 283 ARG B O 1
ATOM 6226 N N . LEU D 4 305 ? 93.180 66.692 102.058 1.00 65.67 284 LEU B N 1
ATOM 6227 C CA . LEU D 4 305 ? 93.211 68.111 101.773 1.00 65.75 284 LEU B CA 1
ATOM 6228 C C . LEU D 4 305 ? 94.234 68.337 100.677 1.00 63.36 284 LEU B C 1
ATOM 6229 O O . LEU D 4 305 ? 95.352 67.826 100.750 1.00 60.38 284 LEU B O 1
ATOM 6234 N N . LEU D 4 306 ? 93.836 69.059 99.647 1.00 61.83 285 LEU B N 1
ATOM 6235 C CA . LEU D 4 306 ? 94.724 69.374 98.548 1.00 55.88 285 LEU B CA 1
ATOM 6236 C C . LEU D 4 306 ? 95.000 70.863 98.608 1.00 58.10 285 LEU B C 1
ATOM 6237 O O . LEU D 4 306 ? 94.124 71.658 98.949 1.00 53.88 285 LEU B O 1
ATOM 6242 N N . LEU D 4 307 ? 96.213 71.244 98.299 1.00 61.44 286 LEU B N 1
ATOM 6243 C CA . LEU D 4 307 ? 96.625 72.614 98.484 1.00 62.02 286 LEU B CA 1
ATOM 6244 C C . LEU D 4 307 ? 96.775 73.214 97.109 1.00 61.38 286 LEU B C 1
ATOM 6245 O O . LEU D 4 307 ? 97.588 72.733 96.314 1.00 61.61 286 LEU B O 1
ATOM 6250 N N . ALA D 4 308 ? 96.000 74.249 96.829 1.00 58.85 287 ALA B N 1
ATOM 6251 C CA . ALA D 4 308 ? 95.978 74.870 95.521 1.00 57.81 287 ALA B CA 1
ATOM 6252 C C . ALA D 4 308 ? 96.545 76.279 95.578 1.00 58.23 287 ALA B C 1
ATOM 6253 O O . ALA D 4 308 ? 96.182 77.069 96.455 1.00 51.56 287 ALA B O 1
ATOM 6255 N N . GLY D 4 309 ? 97.409 76.598 94.629 1.00 60.55 288 GLY B N 1
ATOM 6256 C CA . GLY D 4 309 ? 98.040 77.893 94.625 1.00 57.98 288 GLY B CA 1
ATOM 6257 C C . GLY D 4 309 ? 97.506 78.840 93.576 1.00 61.86 288 GLY B C 1
ATOM 6258 O O . GLY D 4 309 ? 97.845 78.731 92.397 1.00 57.76 288 GLY B O 1
ATOM 6259 N N . TYR D 4 310 ? 96.696 79.795 94.003 1.00 62.68 289 TYR B N 1
ATOM 6260 C CA . TYR D 4 310 ? 95.984 80.706 93.121 1.00 64.84 289 TYR B CA 1
ATOM 6261 C C . TYR D 4 310 ? 96.816 81.956 92.849 1.00 64.50 289 TYR B C 1
ATOM 6262 O O . TYR D 4 310 ? 97.832 82.209 93.485 1.00 57.40 289 TYR B O 1
ATOM 6271 N N . ASP D 4 311 ? 96.375 82.754 91.882 1.00 61.10 290 ASP B N 1
ATOM 6272 C CA . ASP D 4 311 ? 96.905 84.104 91.743 1.00 60.12 290 ASP B CA 1
ATOM 6273 C C . ASP D 4 311 ? 95.967 85.185 92.260 1.00 62.51 290 ASP B C 1
ATOM 6274 O O . ASP D 4 311 ? 95.948 86.296 91.721 1.00 60.29 290 ASP B O 1
ATOM 6279 N N . ASP D 4 312 ? 95.197 84.897 93.304 1.00 59.20 291 ASP B N 1
ATOM 6280 C CA . ASP D 4 312 ? 94.659 85.925 94.186 1.00 52.71 291 ASP B CA 1
ATOM 6281 C C . ASP D 4 312 ? 95.636 86.308 95.299 1.00 51.04 291 ASP B C 1
ATOM 6282 O O . ASP D 4 312 ? 95.214 86.927 96.281 1.00 53.15 291 ASP B O 1
ATOM 6287 N N . PHE D 4 313 ? 96.897 85.878 95.184 1.00 56.15 292 PHE B N 1
ATOM 6288 C CA . PHE D 4 313 ? 98.097 86.093 96.017 1.00 62.26 292 PHE B CA 1
ATOM 6289 C C . PHE D 4 313 ? 98.168 85.202 97.253 1.00 62.11 292 PHE B C 1
ATOM 6290 O O . PHE D 4 313 ? 99.115 85.343 98.029 1.00 57.07 292 PHE B O 1
ATOM 6298 N N . ASN D 4 314 ? 97.214 84.306 97.469 1.00 66.49 293 ASN B N 1
ATOM 6299 C CA . ASN D 4 314 ? 97.168 83.472 98.662 1.00 66.18 293 ASN B CA 1
ATOM 6300 C C . ASN D 4 314 ? 96.795 82.067 98.218 1.00 61.08 293 ASN B C 1
ATOM 6301 O O . ASN D 4 314 ? 96.175 81.879 97.171 1.00 56.37 293 ASN B O 1
ATOM 6306 N N . CYS D 4 315 ? 97.197 81.081 99.008 1.00 60.05 294 CYS B N 1
ATOM 6307 C CA . CYS D 4 315 ? 96.886 79.686 98.723 1.00 61.34 294 CYS B CA 1
ATOM 6308 C C . CYS D 4 315 ? 95.609 79.230 99.399 1.00 61.19 294 CYS B C 1
ATOM 6309 O O . CYS D 4 315 ? 95.285 79.668 100.497 1.00 59.32 294 CYS B O 1
ATOM 6312 N N . ASN D 4 316 ? 94.838 78.414 98.697 1.00 61.84 295 ASN B N 1
ATOM 6313 C CA . ASN D 4 316 ? 93.620 77.879 99.272 1.00 61.89 295 ASN B CA 1
ATOM 6314 C C . ASN D 4 316 ? 93.763 76.379 99.497 1.00 63.41 295 ASN B C 1
ATOM 6315 O O . ASN D 4 316 ? 94.538 75.701 98.825 1.00 64.15 295 ASN B O 1
ATOM 6320 N N . VAL D 4 317 ? 93.034 75.880 100.487 1.00 63.47 296 VAL B N 1
ATOM 6321 C CA . VAL D 4 317 ? 93.129 74.519 100.973 1.00 56.63 296 VAL B CA 1
ATOM 6322 C C . VAL D 4 317 ? 91.775 73.866 100.744 1.00 56.10 296 VAL B C 1
ATOM 6323 O O . VAL D 4 317 ? 90.791 74.232 101.403 1.00 51.14 296 VAL B O 1
ATOM 6327 N N . TRP D 4 318 ? 91.726 72.910 99.823 1.00 59.00 297 TRP B N 1
ATOM 6328 C CA . TRP D 4 318 ? 90.505 72.271 99.359 1.00 65.80 297 TRP B CA 1
ATOM 6329 C C . TRP D 4 318 ? 90.286 70.904 99.968 1.00 71.77 297 TRP B C 1
ATOM 6330 O O . TRP D 4 318 ? 91.168 70.043 99.914 1.00 70.30 297 TRP B O 1
ATOM 6341 N N . ASP D 4 319 ? 89.126 70.738 100.586 1.00 75.78 298 ASP B N 1
ATOM 6342 C CA . ASP D 4 319 ? 88.649 69.418 100.951 1.00 75.19 298 ASP B CA 1
ATOM 6343 C C . ASP D 4 319 ? 88.489 68.616 99.671 1.00 71.70 298 ASP B C 1
ATOM 6344 O O . ASP D 4 319 ? 87.658 68.943 98.818 1.00 65.17 298 ASP B O 1
ATOM 6349 N N . ALA D 4 320 ? 89.286 67.564 99.543 1.00 66.68 299 ALA B N 1
ATOM 6350 C CA . ALA D 4 320 ? 89.399 66.819 98.301 1.00 67.36 299 ALA B CA 1
ATOM 6351 C C . ALA D 4 320 ? 88.188 65.941 98.024 1.00 69.30 299 ALA B C 1
ATOM 6352 O O . ALA D 4 320 ? 88.091 65.379 96.930 1.00 69.73 299 ALA B O 1
ATOM 6354 N N . LEU D 4 321 ? 87.269 65.809 98.974 1.00 72.82 300 LEU B N 1
ATOM 6355 C CA . LEU D 4 321 ? 86.089 64.976 98.801 1.00 71.12 300 LEU B CA 1
ATOM 6356 C C . LEU D 4 321 ? 84.803 65.759 98.610 1.00 68.70 300 LEU B C 1
ATOM 6357 O O . LEU D 4 321 ? 83.922 65.297 97.890 1.00 63.86 300 LEU B O 1
ATOM 6362 N N . LYS D 4 322 ? 84.644 66.912 99.234 1.00 72.67 301 LYS B N 1
ATOM 6363 C CA . LYS D 4 322 ? 83.415 67.659 99.046 1.00 79.18 301 LYS B CA 1
ATOM 6364 C C . LYS D 4 322 ? 83.601 68.879 98.164 1.00 83.06 301 LYS B C 1
ATOM 6365 O O . LYS D 4 322 ? 82.603 69.550 97.871 1.00 84.23 301 LYS B O 1
ATOM 6371 N N . ALA D 4 323 ? 84.843 69.162 97.727 1.00 83.55 302 ALA B N 1
ATOM 6372 C CA . ALA D 4 323 ? 85.185 70.260 96.809 1.00 83.49 302 ALA B CA 1
ATOM 6373 C C . ALA D 4 323 ? 84.741 71.577 97.430 1.00 84.97 302 ALA B C 1
ATOM 6374 O O . ALA D 4 323 ? 84.155 72.444 96.782 1.00 85.28 302 ALA B O 1
ATOM 6376 N N . ASP D 4 324 ? 85.049 71.703 98.708 1.00 85.83 303 ASP B N 1
ATOM 6377 C CA . ASP D 4 324 ? 84.842 72.885 99.518 1.00 86.82 303 ASP B CA 1
ATOM 6378 C C . ASP D 4 324 ? 86.173 73.549 99.801 1.00 86.52 303 ASP B C 1
ATOM 6379 O O . ASP D 4 324 ? 87.188 72.871 99.980 1.00 81.83 303 ASP B O 1
ATOM 6384 N N . ARG D 4 325 ? 86.173 74.875 99.813 1.00 88.75 304 ARG B N 1
ATOM 6385 C CA . ARG D 4 325 ? 87.381 75.565 100.214 1.00 88.14 304 ARG B CA 1
ATOM 6386 C C . ARG D 4 325 ? 87.396 75.409 101.718 1.00 84.68 304 ARG B C 1
ATOM 6387 O O . ARG D 4 325 ? 86.610 76.033 102.434 1.00 83.47 304 ARG B O 1
ATOM 6395 N N . ALA D 4 326 ? 88.292 74.561 102.186 1.00 83.01 305 ALA B N 1
ATOM 6396 C CA . ALA D 4 326 ? 88.303 74.148 103.574 1.00 83.27 305 ALA B CA 1
ATOM 6397 C C . ALA D 4 326 ? 89.082 75.119 104.429 1.00 83.78 305 ALA B C 1
ATOM 6398 O O . ALA D 4 326 ? 88.825 75.228 105.633 1.00 84.72 305 ALA B O 1
ATOM 6400 N N . GLY D 4 327 ? 90.054 75.795 103.833 1.00 85.03 306 GLY B N 1
ATOM 6401 C CA . GLY D 4 327 ? 90.892 76.704 104.586 1.00 90.37 306 GLY B CA 1
ATOM 6402 C C . GLY D 4 327 ? 91.601 77.648 103.650 1.00 90.70 306 GLY B C 1
ATOM 6403 O O . GLY D 4 327 ? 91.672 77.421 102.441 1.00 96.05 306 GLY B O 1
ATOM 6404 N N . VAL D 4 328 ? 92.083 78.746 104.213 1.00 85.87 307 VAL B N 1
ATOM 6405 C CA . VAL D 4 328 ? 92.740 79.785 103.437 1.00 79.32 307 VAL B CA 1
ATOM 6406 C C . VAL D 4 328 ? 94.106 80.001 104.065 1.00 74.71 307 VAL B C 1
ATOM 6407 O O . VAL D 4 328 ? 94.217 80.119 105.289 1.00 75.61 307 VAL B O 1
ATOM 6411 N N . LEU D 4 329 ? 95.132 80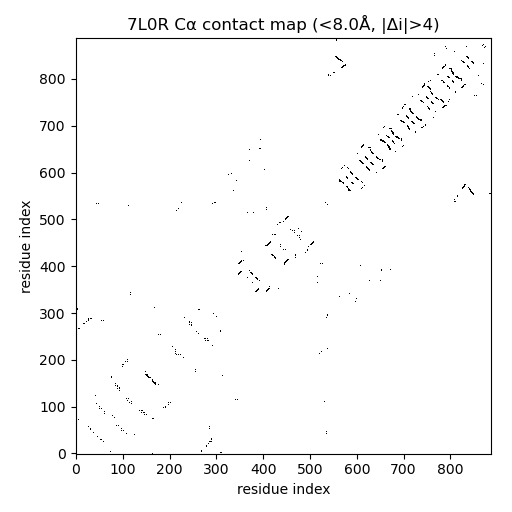.043 103.241 1.00 68.72 308 LEU B N 1
ATOM 6412 C CA . LEU D 4 329 ? 96.497 80.254 103.672 1.00 63.39 308 LEU B CA 1
ATOM 6413 C C . LEU D 4 329 ? 96.866 81.605 103.086 1.00 63.25 308 LEU B C 1
ATOM 6414 O O . LEU D 4 329 ? 97.223 81.705 101.907 1.00 62.90 308 LEU B O 1
ATOM 6419 N N . ALA D 4 330 ? 96.759 82.642 103.905 1.00 63.36 309 ALA B N 1
ATOM 6420 C CA . ALA D 4 330 ? 96.778 84.021 103.438 1.00 63.71 309 ALA B CA 1
ATOM 6421 C C . ALA D 4 330 ? 98.103 84.690 103.772 1.00 62.13 309 ALA B C 1
ATOM 6422 O O . ALA D 4 330 ? 98.154 85.854 104.170 1.00 59.71 309 ALA B O 1
ATOM 6424 N N . GLY D 4 331 ? 99.191 83.958 103.605 1.00 64.99 310 GLY B N 1
ATOM 6425 C CA . GLY D 4 331 ? 100.470 84.486 104.004 1.00 71.03 310 GLY B CA 1
ATOM 6426 C C . GLY D 4 331 ? 101.079 85.449 103.016 1.00 72.28 310 GLY B C 1
ATOM 6427 O O . GLY D 4 331 ? 101.565 86.516 103.402 1.00 75.27 310 GLY B O 1
ATOM 6428 N N . HIS D 4 332 ? 101.048 85.099 101.738 1.00 69.30 311 HIS B N 1
ATOM 6429 C CA . HIS D 4 332 ? 101.903 85.777 100.780 1.00 67.31 311 HIS B CA 1
ATOM 6430 C C . HIS D 4 332 ? 101.277 87.057 100.252 1.00 69.37 311 HIS B C 1
ATOM 6431 O O . HIS D 4 332 ? 100.071 87.285 100.360 1.00 64.96 311 HIS B O 1
ATOM 6438 N N . ASP D 4 333 ? 102.129 87.901 99.667 1.00 69.00 312 ASP B N 1
ATOM 6439 C CA . ASP D 4 333 ? 101.695 89.166 99.089 1.00 73.39 312 ASP B CA 1
ATOM 6440 C C . ASP D 4 333 ? 102.002 89.227 97.599 1.00 72.40 312 ASP B C 1
ATOM 6441 O O . ASP D 4 333 ? 102.064 90.319 97.027 1.00 73.59 312 ASP B O 1
ATOM 6446 N N . ASN D 4 334 ? 102.133 88.072 96.953 1.00 69.13 313 ASN B N 1
ATOM 6447 C CA . ASN D 4 334 ? 102.186 87.972 95.500 1.00 66.89 313 ASN B CA 1
ATOM 6448 C C . ASN D 4 334 ? 101.796 86.547 95.127 1.00 67.14 313 ASN B C 1
ATOM 6449 O O . ASN D 4 334 ? 101.321 85.785 95.973 1.00 67.72 313 ASN B O 1
ATOM 6454 N N . ARG D 4 335 ? 102.019 86.183 93.864 1.00 63.61 314 ARG B N 1
ATOM 6455 C CA . ARG D 4 335 ? 101.607 84.884 93.343 1.00 54.57 314 ARG B CA 1
ATOM 6456 C C . ARG D 4 335 ? 102.333 83.730 94.014 1.00 54.28 314 ARG B C 1
ATOM 6457 O O . ARG D 4 335 ? 103.565 83.679 94.008 1.00 49.69 314 ARG B O 1
ATOM 6465 N N . VAL D 4 336 ? 101.569 82.806 94.590 1.00 55.79 315 VAL B N 1
ATOM 6466 C CA . VAL D 4 336 ? 102.145 81.602 95.179 1.00 51.18 315 VAL B CA 1
ATOM 6467 C C . VAL D 4 336 ? 102.573 80.673 94.046 1.00 49.75 315 VAL B C 1
ATOM 6468 O O . VAL D 4 336 ? 101.747 80.128 93.307 1.00 48.80 315 VAL B O 1
ATOM 6472 N N . SER D 4 337 ? 103.883 80.583 93.832 1.00 49.22 316 SER B N 1
ATOM 6473 C CA . SER D 4 337 ? 104.364 79.915 92.638 1.00 49.62 316 SER B CA 1
ATOM 6474 C C . SER D 4 337 ? 104.717 78.460 92.857 1.00 51.23 316 SER B C 1
ATOM 6475 O O . SER D 4 337 ? 104.829 77.722 91.874 1.00 51.39 316 SER B O 1
ATOM 6478 N N . CYS D 4 338 ? 104.856 78.020 94.102 1.00 47.50 317 CYS B N 1
ATOM 6479 C CA . CYS D 4 338 ? 105.222 76.630 94.318 1.00 54.25 317 CYS B CA 1
ATOM 6480 C C . CYS D 4 338 ? 104.797 76.248 95.717 1.00 58.17 317 CYS B C 1
ATOM 6481 O O . CYS D 4 338 ? 104.880 77.061 96.628 1.00 64.40 317 CYS B O 1
ATOM 6484 N N . LEU D 4 339 ? 104.294 75.037 95.881 1.00 60.79 318 LEU B N 1
ATOM 6485 C CA . LEU D 4 339 ? 104.083 74.551 97.230 1.00 57.12 318 LEU B CA 1
ATOM 6486 C C . LEU D 4 339 ? 104.293 73.050 97.246 1.00 52.61 318 LEU B C 1
ATOM 6487 O O . LEU D 4 339 ? 104.223 72.387 96.211 1.00 43.52 318 LEU B O 1
ATOM 6492 N N . GLY D 4 340 ? 104.551 72.519 98.432 1.00 49.07 319 GLY B N 1
ATOM 6493 C CA . GLY D 4 340 ? 104.885 71.115 98.547 1.00 55.86 319 GLY B CA 1
ATOM 6494 C C . GLY D 4 340 ? 104.685 70.623 99.956 1.00 58.02 319 GLY B C 1
ATOM 6495 O O . GLY D 4 340 ? 104.892 71.352 100.932 1.00 56.54 319 GLY B O 1
ATOM 6496 N N . VAL D 4 341 ? 104.298 69.364 100.054 1.00 59.09 320 VAL B N 1
ATOM 6497 C CA . VAL D 4 341 ? 103.997 68.712 101.314 1.00 58.01 320 VAL B CA 1
ATOM 6498 C C . VAL D 4 341 ? 104.997 67.597 101.527 1.00 57.22 320 VAL B C 1
ATOM 6499 O O . VAL D 4 341 ? 105.363 66.894 100.580 1.00 55.58 320 VAL B O 1
ATOM 6503 N N . THR D 4 342 ? 105.490 67.501 102.756 1.00 57.96 321 THR B N 1
ATOM 6504 C CA . 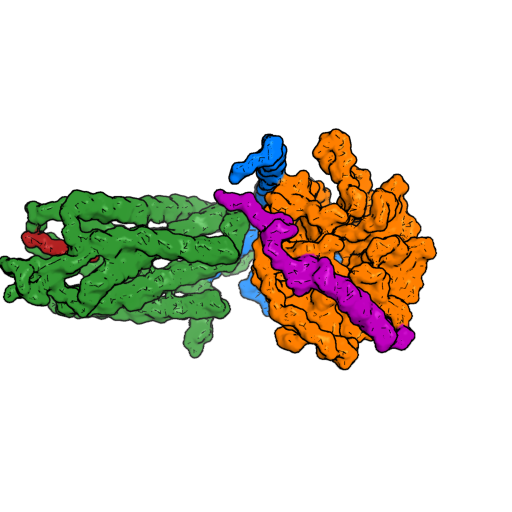THR D 4 342 ? 106.432 66.473 103.157 1.00 62.06 321 THR B CA 1
ATOM 6505 C C . THR D 4 342 ? 105.866 65.081 102.913 1.00 61.17 321 THR B C 1
ATOM 6506 O O . THR D 4 342 ? 104.657 64.856 102.991 1.00 56.64 321 THR B O 1
ATOM 6510 N N . ASP D 4 343 ? 106.760 64.138 102.620 1.00 61.55 322 ASP B N 1
ATOM 6511 C CA . ASP D 4 343 ? 106.336 62.752 102.475 1.00 64.36 322 ASP B CA 1
ATOM 6512 C C . ASP D 4 343 ? 105.909 62.146 103.808 1.00 69.58 322 ASP B C 1
ATOM 6513 O O . ASP D 4 343 ? 105.109 61.205 103.825 1.00 72.72 322 ASP B O 1
ATOM 6518 N N . ASP D 4 344 ? 106.392 62.730 104.909 1.00 70.13 323 ASP B N 1
ATOM 6519 C CA . ASP D 4 344 ? 105.951 62.301 106.264 1.00 66.48 323 ASP B CA 1
ATOM 6520 C C . ASP D 4 344 ? 104.589 62.928 106.576 1.00 64.86 323 ASP B C 1
ATOM 6521 O O . ASP D 4 344 ? 103.959 62.517 107.566 1.00 68.90 323 ASP B O 1
ATOM 6526 N N . GLY D 4 345 ? 104.174 63.903 105.765 1.00 62.34 324 GLY B N 1
ATOM 6527 C CA . GLY D 4 345 ? 102.893 64.550 105.941 1.00 55.30 324 GLY B CA 1
ATOM 6528 C C . GLY D 4 345 ? 102.790 65.540 107.073 1.00 54.71 324 GLY B C 1
ATOM 6529 O O . GLY D 4 345 ? 101.675 65.874 107.478 1.00 46.01 324 GLY B O 1
ATOM 6530 N N . MET D 4 346 ? 103.908 66.030 107.598 1.00 56.61 325 MET B N 1
ATOM 6531 C CA . MET D 4 346 ? 103.819 66.884 108.774 1.00 62.86 325 MET B CA 1
ATOM 6532 C C . MET D 4 346 ? 103.709 68.358 108.401 1.00 67.41 325 MET B C 1
ATOM 6533 O O . MET D 4 346 ? 102.813 69.053 108.883 1.00 68.61 325 MET B O 1
ATOM 6538 N N . ALA D 4 347 ? 104.583 68.848 107.531 1.00 67.40 326 ALA B N 1
ATOM 6539 C CA . ALA D 4 347 ? 104.633 70.266 107.220 1.00 65.98 326 ALA B CA 1
ATOM 6540 C C . ALA D 4 347 ? 104.310 70.526 105.760 1.00 62.37 326 ALA B C 1
ATOM 6541 O O . ALA D 4 347 ? 104.454 69.651 104.905 1.00 57.89 326 ALA B O 1
ATOM 6543 N N . VAL D 4 348 ? 103.875 71.753 105.480 1.00 63.25 327 VAL B N 1
ATOM 6544 C CA . VAL D 4 348 ? 103.601 72.182 104.113 1.00 63.08 327 VAL B CA 1
ATOM 6545 C C . VAL D 4 348 ? 104.337 73.493 103.845 1.00 63.39 327 VAL B C 1
ATOM 6546 O O . VAL D 4 348 ? 104.074 74.511 104.494 1.00 63.57 327 VAL B O 1
ATOM 6550 N N . ALA D 4 349 ? 105.328 73.452 102.969 1.00 63.20 328 ALA B N 1
ATOM 6551 C CA . ALA D 4 349 ? 106.031 74.679 102.640 1.00 58.23 328 ALA B CA 1
ATOM 6552 C C . ALA D 4 349 ? 105.463 75.256 101.362 1.00 58.31 328 ALA B C 1
ATOM 6553 O O . ALA D 4 349 ? 105.044 74.521 100.466 1.00 54.60 328 ALA B O 1
ATOM 6555 N N . THR D 4 350 ? 105.406 76.578 101.305 1.00 61.92 329 THR B N 1
ATOM 6556 C CA . THR D 4 350 ? 104.895 77.274 100.137 1.00 59.66 329 THR B CA 1
ATOM 6557 C C . THR D 4 350 ? 105.764 78.472 99.781 1.00 60.36 329 THR B C 1
ATOM 6558 O O . THR D 4 350 ? 106.056 79.317 100.636 1.00 61.28 329 THR B O 1
ATOM 6562 N N . GLY D 4 351 ? 106.304 78.466 98.571 1.00 60.74 330 GLY B N 1
ATOM 6563 C CA . GLY D 4 351 ? 107.051 79.594 98.076 1.00 56.60 330 GLY B CA 1
ATOM 6564 C C . GLY D 4 351 ? 106.200 80.398 97.118 1.00 55.69 330 GLY B C 1
ATOM 6565 O O . GLY D 4 351 ? 105.269 79.883 96.495 1.00 51.61 330 GLY B O 1
ATOM 6566 N N . SER D 4 352 ? 106.654 81.612 96.855 1.00 61.34 331 SER B N 1
ATOM 6567 C CA . SER D 4 352 ? 105.863 82.560 96.096 1.00 61.44 331 SER B CA 1
ATOM 6568 C C . SER D 4 352 ? 106.772 83.618 95.503 1.00 57.53 331 SER B C 1
ATOM 6569 O O . SER D 4 352 ? 107.983 83.622 95.723 1.00 53.38 331 SER B O 1
ATOM 6572 N N . TRP D 4 353 ? 106.161 84.547 94.784 1.00 54.49 332 TRP B N 1
ATOM 6573 C CA . TRP D 4 353 ? 106.897 85.573 94.067 1.00 54.64 332 TRP B CA 1
ATOM 6574 C C . TRP D 4 353 ? 107.358 86.713 94.961 1.00 53.34 332 TRP B C 1
ATOM 6575 O O . TRP D 4 353 ? 108.100 87.580 94.491 1.00 55.59 332 TRP B O 1
ATOM 6586 N N . ASP D 4 354 ? 106.954 86.740 96.228 1.00 50.71 333 ASP B N 1
ATOM 6587 C CA . ASP D 4 354 ? 107.480 87.720 97.165 1.00 47.33 333 ASP B CA 1
ATOM 6588 C C . ASP D 4 354 ? 108.737 87.237 97.872 1.00 46.91 333 ASP B C 1
ATOM 6589 O O . ASP D 4 354 ? 109.079 87.779 98.930 1.00 45.77 333 ASP B O 1
ATOM 6594 N N . SER D 4 355 ? 109.368 86.184 97.346 1.00 50.82 334 SER B N 1
ATOM 6595 C CA . SER D 4 355 ? 110.676 85.679 97.760 1.00 56.19 334 SER B CA 1
ATOM 6596 C C . SER D 4 355 ? 110.681 85.117 99.177 1.00 60.63 334 SER B C 1
ATOM 6597 O O . SER D 4 355 ? 111.732 85.047 99.809 1.00 62.00 334 SER B O 1
ATOM 6600 N N . PHE D 4 356 ? 109.531 84.673 99.677 1.00 64.47 335 PHE B N 1
ATOM 6601 C CA . PHE D 4 356 ? 109.411 84.155 101.037 1.00 68.76 335 PHE B CA 1
ATOM 6602 C C . PHE D 4 356 ? 108.854 82.742 101.011 1.00 69.19 335 PHE B C 1
ATOM 6603 O O . PHE D 4 356 ? 107.684 82.547 100.677 1.00 66.87 335 PHE B O 1
ATOM 6611 N N . LEU D 4 357 ? 109.671 81.759 101.355 1.00 70.69 336 LEU B N 1
ATOM 6612 C CA . LEU D 4 357 ? 109.147 80.438 101.671 1.00 69.95 336 LEU B CA 1
ATOM 6613 C C . LEU D 4 357 ? 108.531 80.475 103.065 1.00 69.54 336 LEU B C 1
ATOM 6614 O O . LEU D 4 357 ? 109.239 80.708 104.047 1.00 62.48 336 LEU B O 1
ATOM 6619 N N . LYS D 4 358 ? 107.230 80.252 103.171 1.00 69.37 337 LYS B N 1
ATOM 6620 C CA . LYS D 4 358 ? 106.596 80.059 104.469 1.00 67.82 337 LYS B CA 1
ATOM 6621 C C . LYS D 4 358 ? 106.347 78.583 104.733 1.00 64.74 337 LYS B C 1
ATOM 6622 O O . LYS D 4 358 ? 105.976 77.846 103.818 1.00 60.84 337 LYS B O 1
ATOM 6628 N N . ILE D 4 359 ? 106.518 78.138 105.976 1.00 67.12 338 ILE B N 1
ATOM 6629 C CA . ILE D 4 359 ? 106.246 76.732 106.288 1.00 67.91 338 ILE B CA 1
ATOM 6630 C C . ILE D 4 359 ? 105.133 76.655 107.306 1.00 69.60 338 ILE B C 1
ATOM 6631 O O . ILE D 4 359 ? 105.302 77.101 108.450 1.00 65.38 338 ILE B O 1
ATOM 6636 N N . TRP D 4 360 ? 103.992 76.141 106.868 1.00 72.51 339 TRP B N 1
ATOM 6637 C CA . TRP D 4 360 ? 102.747 76.097 107.607 1.00 77.70 339 TRP B CA 1
ATOM 6638 C C . TRP D 4 360 ? 102.583 74.697 108.181 1.00 81.59 339 TRP B C 1
ATOM 6639 O O . TRP D 4 360 ? 103.117 73.717 107.643 1.00 81.21 339 TRP B O 1
ATOM 6650 N N . ASN D 4 361 ? 101.754 74.599 109.216 1.00 84.72 340 ASN B N 1
ATOM 6651 C CA . ASN D 4 361 ? 101.475 73.321 109.856 1.00 84.90 340 ASN B CA 1
ATOM 6652 C C . ASN D 4 361 ? 100.186 73.404 110.668 1.00 83.12 340 ASN B C 1
ATOM 6653 O O . ASN D 4 361 ? 99.453 72.429 110.825 1.00 82.74 340 ASN B O 1
ATOM 6659 N N . MET E 5 40 ? 85.415 54.122 82.826 1.00 151.76 31 MET G N 1
ATOM 6660 C CA . MET E 5 40 ? 85.586 52.774 83.353 1.00 151.76 31 MET G CA 1
ATOM 6661 C C . MET E 5 40 ? 85.107 52.711 84.801 1.00 151.76 31 MET G C 1
ATOM 6662 O O . MET E 5 40 ? 85.922 52.509 85.707 1.00 151.76 31 MET G O 1
ATOM 6667 N N . LEU E 5 41 ? 83.796 52.894 84.991 1.00 147.22 32 LEU G N 1
ATOM 6668 C CA . LEU E 5 41 ? 83.109 52.793 86.284 1.00 147.22 32 LEU G CA 1
ATOM 6669 C C . LEU E 5 41 ? 83.692 53.784 87.299 1.00 147.22 32 LEU G C 1
ATOM 6670 O O . LEU E 5 41 ? 84.357 53.421 88.270 1.00 147.22 32 LEU G O 1
ATOM 6675 N N . VAL E 5 42 ? 83.449 55.065 86.996 1.00 145.53 33 VAL G N 1
ATOM 6676 C CA . VAL E 5 42 ? 84.008 56.185 87.758 1.00 145.53 33 VAL G CA 1
ATOM 6677 C C . VAL E 5 42 ? 83.553 56.188 89.213 1.00 145.53 33 VAL G C 1
ATOM 6678 O O . VAL E 5 42 ? 84.265 56.702 90.087 1.00 145.53 33 VAL G O 1
ATOM 6682 N N . SER E 5 43 ? 82.380 55.610 89.498 1.00 148.67 34 SER G N 1
ATOM 6683 C CA . SER E 5 43 ? 81.886 55.549 90.869 1.00 148.67 34 SER G CA 1
ATOM 6684 C C . SER E 5 43 ? 82.752 54.636 91.725 1.00 148.67 34 SER G C 1
ATOM 6685 O O . SER E 5 43 ? 83.089 54.976 92.867 1.00 148.67 34 SER G O 1
ATOM 6688 N N . LYS E 5 44 ? 83.152 53.490 91.168 1.00 145.85 35 LYS G N 1
ATOM 6689 C CA . LYS E 5 44 ? 84.036 52.567 91.871 1.00 145.85 35 LYS G CA 1
ATOM 6690 C C . LYS E 5 44 ? 85.394 53.202 92.127 1.00 145.85 35 LYS G C 1
ATOM 6691 O O . LYS E 5 44 ? 85.964 53.064 93.211 1.00 145.85 35 LYS G O 1
ATOM 6697 N N . CYS E 5 45 ? 85.892 53.963 91.157 1.00 145.51 36 CYS G N 1
ATOM 6698 C CA . CYS E 5 45 ? 87.200 54.589 91.289 1.00 145.51 36 CYS G CA 1
ATOM 6699 C C . CYS E 5 45 ? 87.209 55.729 92.300 1.00 145.51 36 CYS G C 1
ATOM 6700 O O . CYS E 5 45 ? 88.151 55.835 93.100 1.00 145.51 36 CYS G O 1
ATOM 6703 N N . CYS E 5 46 ? 86.179 56.583 92.305 1.00 146.97 37 CYS G N 1
ATOM 6704 C CA . CYS E 5 46 ? 86.152 57.632 93.318 1.00 146.97 37 CYS G CA 1
ATOM 6705 C C . CYS E 5 46 ? 85.865 57.045 94.690 1.00 146.97 37 CYS G C 1
ATOM 6706 O O . CYS E 5 46 ? 86.316 57.584 95.706 1.00 146.97 37 CYS G O 1
ATOM 6709 N N . GLU E 5 47 ? 85.153 55.913 94.739 1.00 149.49 38 GLU G N 1
ATOM 6710 C CA . GLU E 5 47 ? 84.995 55.208 96.003 1.00 149.49 38 GLU G CA 1
ATOM 6711 C C . GLU E 5 47 ? 86.325 54.633 96.478 1.00 149.49 38 GLU G C 1
ATOM 6712 O O . GLU E 5 47 ? 86.586 54.588 97.684 1.00 149.49 38 GLU G O 1
ATOM 6718 N N . GLU E 5 48 ? 87.185 54.213 95.543 1.00 142.06 39 GLU G N 1
ATOM 6719 C CA . GLU E 5 48 ? 88.529 53.764 95.908 1.00 142.06 39 GLU G CA 1
ATOM 6720 C C . GLU E 5 48 ? 89.350 54.905 96.482 1.00 142.06 39 GLU G C 1
ATOM 6721 O O . GLU E 5 48 ? 90.078 54.725 97.464 1.00 142.06 39 GLU G O 1
ATOM 6727 N N . VAL E 5 49 ? 89.251 56.086 95.865 1.00 130.13 40 VAL G N 1
ATOM 6728 C CA . VAL E 5 49 ? 89.938 57.264 96.395 1.00 130.13 40 VAL G CA 1
ATOM 6729 C C . VAL E 5 49 ? 89.411 57.602 97.784 1.00 130.13 40 VAL G C 1
ATOM 6730 O O . VAL E 5 49 ? 90.187 57.893 98.708 1.00 130.13 40 VAL G O 1
ATOM 6734 N N . ARG E 5 50 ? 88.095 57.472 97.968 1.00 138.93 41 ARG G N 1
ATOM 6735 C CA . ARG E 5 50 ? 87.455 57.746 99.249 1.00 138.93 41 ARG G CA 1
ATOM 6736 C C . ARG E 5 50 ? 87.908 56.771 100.329 1.00 138.93 41 ARG G C 1
ATOM 6737 O O . ARG E 5 50 ? 88.256 57.184 101.439 1.00 138.93 41 ARG G O 1
ATOM 6745 N N . ASP E 5 51 ? 87.907 55.471 100.028 1.00 141.93 42 ASP G N 1
ATOM 6746 C CA . ASP E 5 51 ? 88.277 54.511 101.061 1.00 141.93 42 ASP G CA 1
ATOM 6747 C C . ASP E 5 51 ? 89.769 54.557 101.348 1.00 141.93 42 ASP G C 1
ATOM 6748 O O . ASP E 5 51 ? 90.175 54.341 102.493 1.00 141.93 42 ASP G O 1
ATOM 6753 N N . TYR E 5 52 ? 90.581 54.898 100.338 1.00 129.59 43 TYR G N 1
ATOM 6754 C CA . TYR E 5 52 ? 92.011 55.094 100.551 1.00 129.59 43 TYR G CA 1
ATOM 6755 C C . TYR E 5 52 ? 92.272 56.246 101.510 1.00 129.59 43 TYR G C 1
ATOM 6756 O O . TYR E 5 52 ? 93.052 56.113 102.467 1.00 129.59 43 TYR G O 1
ATOM 6765 N N . VAL E 5 53 ? 91.605 57.381 101.291 1.00 130.60 44 VAL G N 1
ATOM 6766 C CA . VAL E 5 53 ? 91.897 58.530 102.139 1.00 130.60 44 VAL G CA 1
ATOM 6767 C C . VAL E 5 53 ? 91.297 58.340 103.530 1.00 130.60 44 VAL G C 1
ATOM 6768 O O . VAL E 5 53 ? 91.940 58.661 104.535 1.00 130.60 44 VAL G O 1
ATOM 6772 N N . GLU E 5 54 ? 90.107 57.728 103.625 1.00 133.00 45 GLU G N 1
ATOM 6773 C CA . GLU E 5 54 ? 89.512 57.499 104.938 1.00 133.00 45 GLU G CA 1
ATOM 6774 C C . GLU E 5 54 ? 90.253 56.420 105.708 1.00 133.00 45 GLU G C 1
ATOM 6775 O O . GLU E 5 54 ? 90.191 56.387 106.942 1.00 133.00 45 GLU G O 1
ATOM 6781 N N . GLU E 5 55 ? 90.961 55.537 105.004 1.00 136.92 46 GLU G N 1
ATOM 6782 C CA . GLU E 5 55 ? 91.932 54.683 105.666 1.00 136.92 46 GLU G CA 1
ATOM 6783 C C . GLU E 5 55 ? 93.103 55.502 106.191 1.00 136.92 46 GLU G C 1
ATOM 6784 O O . GLU E 5 55 ? 93.548 55.303 107.327 1.00 136.92 46 GLU G O 1
ATOM 6790 N N . ARG E 5 56 ? 93.594 56.457 105.396 1.00 131.62 47 ARG G N 1
ATOM 6791 C CA . ARG E 5 56 ? 94.801 57.180 105.773 1.00 131.62 47 ARG G CA 1
ATOM 6792 C C . ARG E 5 56 ? 94.551 58.488 106.514 1.00 131.62 47 ARG G C 1
ATOM 6793 O O . ARG E 5 56 ? 95.522 59.112 106.953 1.00 131.62 47 ARG G O 1
ATOM 6801 N N . SER E 5 57 ? 93.295 58.910 106.679 1.00 125.78 48 SER G N 1
ATOM 6802 C CA . SER E 5 57 ? 92.988 60.221 107.251 1.00 125.78 48 SER G CA 1
ATOM 6803 C C . SER E 5 57 ? 93.390 60.366 108.711 1.00 125.78 48 SER G C 1
ATOM 6804 O O . SER E 5 57 ? 93.768 61.470 109.119 1.00 125.78 48 SER G O 1
ATOM 6807 N N . GLY E 5 58 ? 93.321 59.298 109.499 1.00 126.96 49 GLY G N 1
ATOM 6808 C CA . GLY E 5 58 ? 93.564 59.394 110.924 1.00 126.96 49 GLY G CA 1
ATOM 6809 C C . GLY E 5 58 ? 95.006 59.677 111.280 1.00 126.96 49 GLY G C 1
ATOM 6810 O O . GLY E 5 58 ? 95.297 60.624 112.014 1.00 126.96 49 GLY G O 1
ATOM 6811 N N . GLU E 5 59 ? 95.925 58.883 110.736 1.00 128.93 50 GLU G N 1
ATOM 6812 C CA . GLU E 5 59 ? 97.345 59.048 111.004 1.00 128.93 50 GLU G CA 1
ATOM 6813 C C . GLU E 5 59 ? 97.977 60.170 110.194 1.00 128.93 50 GLU G C 1
ATOM 6814 O O . GLU E 5 59 ? 99.193 60.375 110.290 1.00 128.93 50 GLU G O 1
ATOM 6820 N N . ASP E 5 60 ? 97.194 60.880 109.395 1.00 118.08 51 ASP G N 1
ATOM 6821 C CA . ASP E 5 60 ? 97.695 62.025 108.660 1.00 118.08 51 ASP G CA 1
ATOM 6822 C C . ASP E 5 60 ? 98.001 63.162 109.625 1.00 118.08 51 ASP G C 1
ATOM 6823 O O . ASP E 5 60 ? 97.096 63.623 110.335 1.00 118.08 51 ASP G O 1
ATOM 6828 N N . PRO E 5 61 ? 99.236 63.659 109.667 1.00 117.14 52 PRO G N 1
ATOM 6829 C CA . PRO E 5 61 ? 99.601 64.698 110.633 1.00 117.14 52 PRO G CA 1
ATOM 6830 C C . PRO E 5 61 ? 99.138 66.099 110.273 1.00 117.14 52 PRO G C 1
ATOM 6831 O O . PRO E 5 61 ? 99.618 67.057 110.883 1.00 117.14 52 PRO G O 1
ATOM 6835 N N . LEU E 5 62 ? 98.252 66.262 109.316 1.00 111.95 53 LEU G N 1
ATOM 6836 C CA . LEU E 5 62 ? 97.806 67.617 109.035 1.00 111.95 53 LEU G CA 1
ATOM 6837 C C . LEU E 5 62 ? 96.300 67.783 109.135 1.00 111.95 53 LEU G C 1
ATOM 6838 O O . LEU E 5 62 ? 95.837 68.845 109.555 1.00 111.95 53 LEU G O 1
ATOM 6843 N N . VAL E 5 63 ? 95.520 66.765 108.769 1.00 109.98 54 VAL G N 1
ATOM 6844 C CA . VAL E 5 63 ? 94.080 66.887 108.954 1.00 109.98 54 VAL G CA 1
ATOM 6845 C C . VAL E 5 63 ? 93.689 66.497 110.379 1.00 109.98 54 VAL G C 1
ATOM 6846 O O . VAL E 5 63 ? 92.782 67.102 110.964 1.00 109.98 54 VAL G O 1
ATOM 6850 N N . LYS E 5 64 ? 94.381 65.526 110.979 1.00 113.74 55 LYS G N 1
ATOM 6851 C CA . LYS E 5 64 ? 94.211 65.288 112.405 1.00 113.74 55 LYS G CA 1
ATOM 6852 C C . LYS E 5 64 ? 94.743 66.467 113.206 1.00 113.74 55 LYS G C 1
ATOM 6853 O O . LYS E 5 64 ? 94.096 66.940 114.146 1.00 113.74 55 LYS G O 1
ATOM 6859 N N . GLY E 5 65 ? 95.897 66.978 112.817 1.00 112.65 56 GLY G N 1
ATOM 6860 C CA . GLY E 5 65 ? 96.499 68.119 113.455 1.00 112.65 56 GLY G CA 1
ATOM 6861 C C . GLY E 5 65 ? 97.757 67.714 114.170 1.00 112.65 56 GLY G C 1
ATOM 6862 O O . GLY E 5 65 ? 98.281 66.609 113.987 1.00 112.65 56 GLY G O 1
ATOM 6863 N N . ILE E 5 66 ? 98.252 68.615 115.007 1.00 121.05 57 ILE G N 1
ATOM 6864 C CA . ILE E 5 66 ? 99.477 68.375 115.759 1.00 121.05 57 ILE G CA 1
ATOM 6865 C C . ILE E 5 66 ? 99.160 68.410 117.248 1.00 121.05 57 ILE G C 1
ATOM 6866 O O . ILE E 5 66 ? 98.209 69.088 117.664 1.00 121.05 57 ILE G O 1
ATOM 6871 N N . PRO E 5 67 ? 99.905 67.686 118.083 1.00 124.78 58 PRO G N 1
ATOM 6872 C CA . PRO E 5 67 ? 99.817 67.900 119.528 1.00 124.78 58 PRO G CA 1
ATOM 6873 C C . PRO E 5 67 ? 100.845 68.885 120.057 1.00 124.78 58 PRO G C 1
ATOM 6874 O O . PRO E 5 67 ? 100.911 69.080 121.275 1.00 124.78 58 PRO G O 1
ATOM 6878 N N . GLU E 5 68 ? 101.691 69.421 119.167 1.00 125.16 59 GLU G N 1
ATOM 6879 C CA . GLU E 5 68 ? 102.640 70.522 119.360 1.00 125.16 59 GLU G CA 1
ATOM 6880 C C . GLU E 5 68 ? 103.847 70.137 120.214 1.00 125.16 59 GLU G C 1
ATOM 6881 O O . GLU E 5 68 ? 104.807 70.906 120.323 1.00 125.16 59 GLU G O 1
ATOM 6887 N N . ASP E 5 69 ? 103.843 68.944 120.792 1.00 126.88 60 ASP G N 1
ATOM 6888 C CA . ASP E 5 69 ? 105.013 68.425 121.482 1.00 126.88 60 ASP G CA 1
ATOM 6889 C C . ASP E 5 69 ? 105.711 67.342 120.683 1.00 126.88 60 ASP G C 1
ATOM 6890 O O . ASP E 5 69 ? 106.914 67.132 120.846 1.00 126.88 60 ASP G O 1
ATOM 6895 N N . LYS E 5 70 ? 104.971 66.657 119.816 1.00 123.32 61 LYS G N 1
ATOM 6896 C CA . LYS E 5 70 ? 105.584 65.794 118.822 1.00 123.32 61 LYS G CA 1
ATOM 6897 C C . LYS E 5 70 ? 105.890 66.544 117.537 1.00 123.32 61 LYS G C 1
ATOM 6898 O O . LYS E 5 70 ? 106.499 65.971 116.627 1.00 123.32 61 LYS G O 1
ATOM 6904 N N . ASN E 5 71 ? 105.459 67.796 117.448 1.00 111.45 62 ASN G N 1
ATOM 6905 C CA . ASN E 5 71 ? 105.767 68.683 116.337 1.00 111.45 62 ASN G CA 1
ATOM 6906 C C . ASN E 5 71 ? 107.270 68.908 116.245 1.00 111.45 62 ASN G C 1
ATOM 6907 O O . ASN E 5 71 ? 107.892 69.291 117.245 1.00 111.45 62 ASN G O 1
ATOM 6912 N N . PRO E 5 72 ? 107.894 68.681 115.086 1.00 107.46 63 PRO G N 1
ATOM 6913 C CA . PRO E 5 72 ? 109.282 69.122 114.906 1.00 107.46 63 PRO G CA 1
ATOM 6914 C C . PRO E 5 72 ? 109.413 70.622 114.773 1.00 107.46 63 PRO G C 1
ATOM 6915 O O . PRO E 5 72 ? 110.517 71.152 114.949 1.00 107.46 63 PRO G O 1
ATOM 6919 N N . PHE E 5 73 ? 108.325 71.324 114.476 1.00 106.15 64 PHE G N 1
ATOM 6920 C CA . PHE E 5 73 ? 108.365 72.754 114.237 1.00 106.15 64 PHE G CA 1
ATOM 6921 C C . PHE E 5 73 ? 107.916 73.557 115.436 1.00 106.15 64 PHE G C 1
ATOM 6922 O O . PHE E 5 73 ? 107.415 74.672 115.272 1.00 106.15 64 PHE G O 1
ATOM 6930 N N . LYS E 5 74 ? 108.064 73.012 116.635 1.00 114.98 65 LYS G N 1
ATOM 6931 C CA . LYS E 5 74 ? 108.203 73.870 117.796 1.00 114.98 65 LYS G CA 1
ATOM 6932 C C . LYS E 5 74 ? 109.478 74.683 117.629 1.00 114.98 65 LYS G C 1
ATOM 6933 O O . LYS E 5 74 ? 110.474 74.202 117.081 1.00 114.98 65 LYS G O 1
ATOM 6939 N N . GLU E 5 75 ? 109.443 75.932 118.083 1.00 118.71 66 GLU G N 1
ATOM 6940 C CA . GLU E 5 75 ? 110.481 76.871 117.684 1.00 118.71 66 GLU G CA 1
ATOM 6941 C C . GLU E 5 75 ? 111.754 76.669 118.493 1.00 118.71 66 GLU G C 1
ATOM 6942 O O . GLU E 5 75 ? 112.830 76.461 117.916 1.00 118.71 66 GLU G O 1
ATOM 6948 N N . LEU E 5 76 ? 111.637 76.706 119.828 1.00 115.82 67 LEU G N 1
ATOM 6949 C CA . LEU E 5 76 ? 112.751 76.537 120.777 1.00 115.82 67 LEU G CA 1
ATOM 6950 C C . LEU E 5 76 ? 113.857 77.564 120.502 1.00 115.82 67 LEU G C 1
ATOM 6951 O O . LEU E 5 76 ? 114.974 77.237 120.095 1.00 115.82 67 LEU G O 1
ATOM 6956 N N . LYS E 5 77 ? 113.510 78.839 120.654 1.00 30.00 68 LYS G N 1
ATOM 6957 C CA . LYS E 5 77 ? 114.412 79.924 120.302 1.00 30.00 68 LYS G CA 1
ATOM 6958 C C . LYS E 5 77 ? 114.135 81.125 121.191 1.00 30.00 68 LYS G C 1
ATOM 6959 O O . LYS E 5 77 ? 113.152 81.164 121.933 1.00 30.00 68 LYS G O 1
ATOM 6965 N N . GLY E 5 78 ? 115.021 82.112 121.103 1.00 30.00 69 GLY G N 1
ATOM 6966 C CA . GLY E 5 78 ? 114.885 83.332 121.876 1.00 30.00 69 GLY G CA 1
ATOM 6967 C C . GLY E 5 78 ? 115.382 84.562 121.142 1.00 30.00 69 GLY G C 1
ATOM 6968 O O . GLY E 5 78 ? 116.255 85.276 121.633 1.00 30.00 69 GLY G O 1
#

Nearest PDB structures (foldseek):
  7l0s-assembly1_G  TM=1.026E+00  e=6.159E-06  Homo sapiens
  8ddx-assembly1_J  TM=8.452E-01  e=1.867E-01  Homo sapiens
  8j6j-assembly1_G  TM=8.724E-01  e=3.456E-01  Homo sapiens
  8inr-assembly1_G  TM=8.449E-01  e=5.080E-01  Bos taurus
  8jlj-assembly1_Y  TM=8.712E-01  e=6.912E-01  Homo sapiens